Protein AF-A0A094IJI9-F1 (afdb_monomer)

Structure (mmCIF, N/CA/C/O backbone):
data_AF-A0A094IJI9-F1
#
_entry.id   AF-A0A094IJI9-F1
#
loop_
_atom_site.group_PDB
_atom_site.id
_atom_site.type_symbol
_atom_site.label_atom_id
_atom_site.label_alt_id
_atom_site.label_comp_id
_atom_site.label_asym_id
_atom_site.label_entity_id
_atom_site.label_seq_id
_atom_site.pdbx_PDB_ins_code
_atom_site.Cartn_x
_atom_site.Cartn_y
_atom_site.Cartn_z
_atom_site.occupancy
_atom_site.B_iso_or_equiv
_atom_site.auth_seq_id
_atom_site.auth_comp_id
_atom_site.auth_asym_id
_atom_site.auth_atom_id
_atom_site.pdbx_PDB_model_num
ATOM 1 N N . MET A 1 1 ? -40.100 -9.901 5.972 1.00 23.39 1 MET A N 1
ATOM 2 C CA . MET A 1 1 ? -40.515 -9.679 7.378 1.00 23.39 1 MET A CA 1
ATOM 3 C C . MET A 1 1 ? -39.394 -9.873 8.408 1.00 23.39 1 MET A C 1
ATOM 5 O O . MET A 1 1 ? -39.540 -9.355 9.504 1.00 23.39 1 MET A O 1
ATOM 9 N N . PHE A 1 2 ? -38.265 -10.526 8.100 1.00 24.50 2 PHE A N 1
ATOM 10 C CA . PHE A 1 2 ? -37.142 -10.672 9.043 1.00 24.50 2 PHE A CA 1
ATOM 11 C C . PHE A 1 2 ? -36.094 -9.551 8.895 1.00 24.50 2 PHE A C 1
ATOM 13 O O . PHE A 1 2 ? -35.064 -9.750 8.261 1.00 24.50 2 PHE A O 1
ATOM 20 N N . SER A 1 3 ? -36.364 -8.357 9.435 1.00 24.38 3 SER A N 1
ATOM 21 C CA . SER A 1 3 ? -35.426 -7.215 9.341 1.00 24.38 3 SER A CA 1
ATOM 22 C C . SER A 1 3 ? -35.464 -6.212 10.507 1.00 24.38 3 SER A C 1
ATOM 24 O O . SER A 1 3 ? -34.803 -5.182 10.436 1.00 24.38 3 SER A O 1
ATOM 26 N N . THR A 1 4 ? -36.232 -6.476 11.570 1.00 24.84 4 THR A N 1
ATOM 27 C CA . THR A 1 4 ? -36.532 -5.486 12.630 1.00 24.84 4 THR A CA 1
ATOM 28 C C . THR A 1 4 ? -36.113 -5.893 14.046 1.00 24.84 4 THR A C 1
ATOM 30 O O . THR A 1 4 ? -35.921 -5.016 14.886 1.00 24.84 4 THR A O 1
ATOM 33 N N . LEU A 1 5 ? -35.924 -7.188 14.334 1.00 25.25 5 LEU A N 1
ATOM 34 C CA . LEU A 1 5 ? -35.529 -7.653 15.674 1.00 25.25 5 LEU A CA 1
ATOM 35 C C . LEU A 1 5 ? -34.121 -7.198 16.124 1.00 25.25 5 LEU A C 1
ATOM 37 O O . LEU A 1 5 ? -34.010 -6.774 17.276 1.00 25.25 5 LEU A O 1
ATOM 41 N N . PRO A 1 6 ? -33.058 -7.231 15.286 1.00 28.03 6 PRO A N 1
ATOM 42 C CA . PRO A 1 6 ? -31.709 -6.861 15.733 1.00 28.03 6 PRO A CA 1
ATOM 43 C C . PRO A 1 6 ? -31.630 -5.417 16.241 1.00 28.03 6 PRO A C 1
ATOM 45 O O . PRO A 1 6 ? -31.013 -5.142 17.268 1.00 28.03 6 PRO A O 1
ATOM 48 N N . THR A 1 7 ? -32.317 -4.503 15.552 1.00 29.02 7 THR A N 1
ATOM 49 C CA . THR A 1 7 ? -32.351 -3.072 15.866 1.00 29.02 7 THR A CA 1
ATOM 50 C C . THR A 1 7 ? -32.986 -2.795 17.226 1.00 29.02 7 THR A C 1
ATOM 52 O O . THR A 1 7 ? -32.545 -1.896 17.936 1.00 29.02 7 THR A O 1
ATOM 55 N N . LEU A 1 8 ? -34.003 -3.573 17.618 1.00 26.41 8 LEU A N 1
ATOM 56 C CA . LEU A 1 8 ? -34.692 -3.382 18.894 1.00 26.41 8 LEU A CA 1
ATOM 57 C C . LEU A 1 8 ? -33.797 -3.772 20.080 1.00 26.41 8 LEU A C 1
ATOM 59 O O . LEU A 1 8 ? -33.698 -3.019 21.045 1.00 26.41 8 LEU A O 1
ATOM 63 N N . VAL A 1 9 ? -33.099 -4.909 19.984 1.00 29.95 9 VAL A N 1
ATOM 64 C CA . VAL A 1 9 ? -32.184 -5.387 21.036 1.00 29.95 9 VAL A CA 1
ATOM 65 C C . VAL A 1 9 ? -30.948 -4.491 21.142 1.00 29.95 9 VAL A C 1
ATOM 67 O O . VAL A 1 9 ? -30.549 -4.139 22.250 1.00 29.95 9 VAL A O 1
ATOM 70 N N . LEU A 1 10 ? -30.383 -4.057 20.007 1.00 29.80 10 LEU A N 1
ATOM 71 C CA . LEU A 1 10 ? -29.255 -3.123 19.997 1.00 29.80 10 LEU A CA 1
ATOM 72 C C . LEU A 1 10 ? -29.635 -1.779 20.637 1.00 29.80 10 LEU A C 1
ATOM 74 O O . LEU A 1 10 ? -28.884 -1.272 21.464 1.00 29.80 10 LEU A O 1
ATOM 78 N N . ASN A 1 11 ? -30.822 -1.243 20.330 1.00 31.09 11 ASN A N 1
ATOM 79 C CA . ASN A 1 11 ? -31.327 -0.029 20.973 1.00 31.09 11 ASN A CA 1
ATOM 80 C C . ASN A 1 11 ? -31.516 -0.214 22.486 1.00 31.09 11 ASN A C 1
ATOM 82 O O . ASN A 1 11 ? -31.118 0.664 23.242 1.00 31.09 11 ASN A O 1
ATOM 86 N N . VAL A 1 12 ? -32.074 -1.338 22.953 1.00 29.80 12 VAL A N 1
ATOM 87 C CA . VAL A 1 12 ? -32.249 -1.599 24.397 1.00 29.80 12 VAL A CA 1
ATOM 88 C C . VAL A 1 12 ? -30.903 -1.696 25.128 1.00 29.80 12 VAL A C 1
ATOM 90 O O . VAL A 1 12 ? -30.765 -1.125 26.207 1.00 29.80 12 VAL A O 1
ATOM 93 N N . LEU A 1 13 ? -29.897 -2.350 24.538 1.00 30.61 13 LEU A N 1
ATOM 94 C CA . LEU A 1 13 ? -28.543 -2.416 25.105 1.00 30.61 13 LEU A CA 1
ATOM 95 C C . LEU A 1 13 ? -27.843 -1.049 25.102 1.00 30.61 13 LEU A C 1
ATOM 97 O O . LEU A 1 13 ? -27.194 -0.696 26.086 1.00 30.61 13 LEU A O 1
ATOM 101 N N . LEU A 1 14 ? -28.017 -0.258 24.038 1.00 32.16 14 LEU A N 1
ATOM 102 C CA . LEU A 1 14 ? -27.548 1.127 23.995 1.00 32.16 14 LEU A CA 1
ATOM 103 C C . LEU A 1 14 ? -28.209 1.952 25.104 1.00 32.16 14 LEU A C 1
ATOM 105 O O . LEU A 1 14 ? -27.485 2.518 25.912 1.00 32.16 14 LEU A O 1
ATOM 109 N N . PHE A 1 15 ? -29.543 1.959 25.217 1.00 31.67 15 PHE A N 1
ATOM 110 C CA . PHE A 1 15 ? -30.274 2.691 26.263 1.00 31.67 15 PHE A CA 1
ATOM 111 C C . PHE A 1 15 ? -29.877 2.272 27.687 1.00 31.67 15 PHE A C 1
ATOM 113 O O . PHE A 1 15 ? -29.735 3.138 28.548 1.00 31.67 15 PHE A O 1
ATOM 120 N N . ALA A 1 16 ? -29.671 0.976 27.943 1.00 29.06 16 ALA A N 1
ATOM 121 C CA . ALA A 1 16 ? -29.231 0.491 29.250 1.00 29.06 16 ALA A CA 1
ATOM 122 C C . ALA A 1 16 ? -27.835 1.026 29.618 1.00 29.06 16 ALA A C 1
ATOM 124 O O . ALA A 1 16 ? -27.652 1.572 30.704 1.00 29.06 16 ALA A O 1
ATOM 125 N N . ASN A 1 17 ? -26.873 0.946 28.693 1.00 34.94 17 ASN A N 1
ATOM 126 C CA . ASN A 1 17 ? -25.521 1.465 28.909 1.00 34.94 17 ASN A CA 1
ATOM 127 C C . ASN A 1 17 ? -25.489 3.005 28.971 1.00 34.94 17 ASN A C 1
ATOM 129 O O . ASN A 1 17 ? -24.722 3.571 29.748 1.00 34.94 17 ASN A O 1
ATOM 133 N N . TRP A 1 18 ? -26.355 3.687 28.213 1.00 35.94 18 TRP A N 1
ATOM 134 C CA . TRP A 1 18 ? -26.515 5.146 28.246 1.00 35.94 18 TRP A CA 1
ATOM 135 C C . TRP A 1 18 ? -27.005 5.616 29.619 1.00 35.94 18 TRP A C 1
ATOM 137 O O . TRP A 1 18 ? -26.403 6.504 30.213 1.00 35.94 18 TRP A O 1
ATOM 147 N N . ALA A 1 19 ? -28.020 4.950 30.178 1.00 31.14 19 ALA A N 1
ATOM 148 C CA . ALA A 1 19 ? -28.534 5.252 31.512 1.00 31.14 19 ALA A CA 1
ATOM 149 C C . ALA A 1 19 ? -27.512 4.971 32.631 1.00 31.14 19 ALA A C 1
ATOM 151 O O . ALA A 1 19 ? -27.545 5.636 33.665 1.00 31.14 19 ALA A O 1
ATOM 152 N N . VAL A 1 20 ? -26.587 4.021 32.453 1.00 39.34 20 VAL A N 1
ATOM 153 C CA . VAL A 1 20 ? -25.462 3.831 33.388 1.00 39.34 20 VAL A CA 1
ATOM 154 C C . VAL A 1 20 ? -24.463 4.989 33.270 1.00 39.34 20 VAL A C 1
ATOM 156 O O . VAL A 1 20 ? -24.100 5.573 34.290 1.00 39.34 20 VAL A O 1
ATOM 159 N N . ALA A 1 21 ? -24.082 5.382 32.051 1.00 35.47 21 ALA A N 1
ATOM 160 C CA . ALA A 1 21 ? -23.164 6.500 31.818 1.00 35.47 21 ALA A CA 1
ATOM 161 C C . ALA A 1 21 ? -23.716 7.847 32.338 1.00 35.47 21 ALA A C 1
ATOM 163 O O . ALA A 1 21 ? -23.016 8.557 33.059 1.00 35.47 21 ALA A O 1
ATOM 164 N N . GLU A 1 22 ? -24.983 8.176 32.056 1.00 38.19 22 GLU A N 1
ATOM 165 C CA . GLU A 1 22 ? -25.628 9.409 32.543 1.00 38.19 22 GLU A CA 1
ATOM 166 C C . GLU A 1 22 ? -25.712 9.483 34.077 1.00 38.19 22 GLU A C 1
ATOM 168 O O . GLU A 1 22 ? -25.622 10.573 34.644 1.00 38.19 22 GLU A O 1
ATOM 173 N N . ASN A 1 23 ? -25.871 8.346 34.768 1.00 36.91 23 ASN A N 1
ATOM 174 C CA . ASN A 1 23 ? -25.878 8.327 36.233 1.00 36.91 23 ASN A CA 1
ATOM 175 C C . ASN A 1 23 ? -24.470 8.508 36.825 1.00 36.91 23 ASN A C 1
ATOM 177 O O . ASN A 1 23 ? -24.340 9.210 37.823 1.00 36.91 23 ASN A O 1
ATOM 181 N N . PHE A 1 24 ? -23.420 7.955 36.206 1.00 39.91 24 PHE A N 1
ATOM 182 C CA . PHE A 1 24 ? -22.039 8.147 36.677 1.00 39.91 24 PHE A CA 1
ATOM 183 C C . PHE A 1 24 ? -21.535 9.589 36.505 1.00 39.91 24 PHE A C 1
ATOM 185 O O . PHE A 1 24 ? -20.851 10.105 37.382 1.00 39.91 24 PHE A O 1
ATOM 192 N N . ILE A 1 25 ? -21.925 10.276 35.425 1.00 40.72 25 ILE A N 1
ATOM 193 C CA . ILE A 1 25 ? -21.521 11.672 35.154 1.00 40.72 25 ILE A CA 1
ATOM 194 C C . ILE A 1 25 ? -22.118 12.670 36.178 1.00 40.72 25 ILE A C 1
ATOM 196 O O . ILE A 1 25 ? -21.654 13.805 36.287 1.00 40.72 25 ILE A O 1
ATOM 200 N N . ARG A 1 26 ? -23.132 12.269 36.961 1.00 39.50 26 ARG A N 1
ATOM 201 C CA . ARG A 1 26 ? -23.784 13.133 37.963 1.00 39.50 26 ARG A CA 1
ATOM 202 C C . ARG A 1 26 ? -23.031 13.265 39.289 1.00 39.50 26 ARG A C 1
ATOM 204 O O . ARG A 1 26 ? -23.165 14.311 39.924 1.00 39.50 26 ARG A O 1
ATOM 211 N N . ASP A 1 27 ? -22.241 12.273 39.697 1.00 34.72 27 ASP A N 1
ATOM 212 C CA . ASP A 1 27 ? -21.424 12.356 40.916 1.00 34.72 27 ASP A CA 1
ATOM 213 C C . ASP A 1 27 ? -20.093 13.060 40.607 1.00 34.72 27 ASP A C 1
ATOM 215 O O . ASP A 1 27 ? -19.063 12.438 40.349 1.00 34.72 27 ASP A O 1
ATOM 219 N N . GLY A 1 28 ? -20.137 14.397 40.604 1.00 36.53 28 GLY A N 1
ATOM 220 C CA . GLY A 1 28 ? -19.056 15.284 40.156 1.00 36.53 28 GLY A CA 1
ATOM 221 C C . GLY A 1 28 ? -17.785 15.267 41.014 1.00 36.53 28 GLY A C 1
ATOM 222 O O . GLY A 1 28 ? -17.477 16.249 41.690 1.00 36.53 28 GLY A O 1
ATOM 223 N N . SER A 1 29 ? -17.017 14.178 40.962 1.00 34.69 29 SER A N 1
ATOM 224 C CA . SER A 1 29 ? -15.699 14.059 41.588 1.00 34.69 29 SER A CA 1
ATOM 225 C C . SER A 1 29 ? -14.728 13.225 40.741 1.00 34.69 29 SER A C 1
ATOM 227 O O . SER A 1 29 ? -15.072 12.152 40.257 1.00 34.69 29 SER A O 1
ATOM 229 N N . SER A 1 30 ? -13.491 13.723 40.613 1.00 37.00 30 SER A N 1
ATOM 230 C CA . SER A 1 30 ? -12.420 13.253 39.711 1.00 37.00 30 SER A CA 1
ATOM 231 C C . SER A 1 30 ? -12.667 13.453 38.203 1.00 37.00 30 SER A C 1
ATOM 233 O O . SER A 1 30 ? -13.798 13.506 37.729 1.00 37.00 30 SER A O 1
ATOM 235 N N . PHE A 1 31 ? -11.575 13.629 37.450 1.00 42.44 31 PHE A N 1
ATOM 236 C CA . PHE A 1 31 ? -11.597 13.687 35.987 1.00 42.44 31 PHE A CA 1
ATOM 237 C C . PHE A 1 31 ? -11.666 12.253 35.446 1.00 42.44 31 PHE A C 1
ATOM 239 O O . PHE A 1 31 ? -10.702 11.501 35.590 1.00 42.44 31 PHE A O 1
ATOM 246 N N . PHE A 1 32 ? -12.783 11.876 34.824 1.00 53.44 32 PHE A N 1
ATOM 247 C CA . PHE A 1 32 ? -12.912 10.591 34.137 1.00 53.44 32 PHE A CA 1
ATOM 248 C C . PHE A 1 32 ? -12.138 10.616 32.816 1.00 53.44 32 PHE A C 1
ATOM 250 O O . PHE A 1 32 ? -12.637 11.119 31.811 1.00 53.44 32 PHE A O 1
ATOM 257 N N . ASN A 1 33 ? -10.924 10.063 32.818 1.00 77.44 33 ASN A N 1
ATOM 258 C CA . ASN A 1 33 ? -10.178 9.806 31.586 1.00 77.44 33 ASN A CA 1
ATOM 259 C C . ASN A 1 33 ? -10.889 8.755 30.707 1.00 77.44 33 ASN A C 1
ATOM 261 O O . ASN A 1 33 ? -11.706 7.944 31.170 1.00 77.44 33 ASN A O 1
ATOM 265 N N . GLY A 1 34 ? -10.564 8.743 29.417 1.00 85.44 34 GLY A N 1
ATOM 266 C CA . GLY A 1 34 ? -11.180 7.853 28.429 1.00 85.44 34 GLY A CA 1
ATOM 267 C C . GLY A 1 34 ? -10.956 6.383 28.766 1.00 85.44 34 GLY A C 1
ATOM 268 O O . GLY A 1 34 ? -11.854 5.556 28.604 1.00 85.44 34 GLY A O 1
ATOM 269 N N . CYS A 1 35 ? -9.790 6.066 29.331 1.00 92.25 35 CYS A N 1
ATOM 270 C CA . CYS A 1 35 ? -9.448 4.726 29.783 1.00 92.25 35 CYS A CA 1
ATOM 271 C C . CYS A 1 35 ? -10.359 4.217 30.909 1.00 92.25 35 CYS A C 1
ATOM 273 O O . CYS A 1 35 ? -10.857 3.098 30.805 1.00 92.25 35 CYS A O 1
ATOM 275 N N . SER A 1 36 ? -10.635 5.013 31.952 1.00 91.25 36 SER A N 1
ATOM 276 C CA . SER A 1 36 ? -11.559 4.609 33.029 1.00 91.25 36 SER A CA 1
ATOM 277 C C . SER A 1 36 ? -13.003 4.495 32.534 1.00 91.25 36 SER A C 1
ATOM 279 O O . SER A 1 36 ? -13.677 3.509 32.832 1.00 91.25 36 SER A O 1
ATOM 281 N N . THR A 1 37 ? -13.446 5.439 31.698 1.00 89.00 37 THR A N 1
ATOM 282 C CA . THR A 1 37 ? -14.781 5.429 31.077 1.00 89.00 37 THR A CA 1
ATOM 283 C C . THR A 1 37 ? -15.009 4.153 30.259 1.00 89.00 37 THR A C 1
ATOM 285 O O . THR A 1 37 ? -16.044 3.496 30.393 1.00 89.00 37 THR A O 1
ATOM 288 N N . LEU A 1 38 ? -14.024 3.750 29.449 1.00 93.06 38 LEU A N 1
ATOM 289 C CA . LEU A 1 38 ? -14.071 2.486 28.716 1.00 93.06 38 LEU A CA 1
ATOM 290 C C . LEU A 1 38 ? -13.938 1.269 29.641 1.00 93.06 38 LEU A C 1
ATOM 292 O O . LEU A 1 38 ? -14.622 0.276 29.410 1.00 93.06 38 LEU A O 1
ATOM 296 N N . ALA A 1 39 ? -13.104 1.319 30.684 1.00 93.62 39 ALA A N 1
ATOM 297 C CA . ALA A 1 39 ? -12.896 0.199 31.604 1.00 93.62 39 ALA A CA 1
ATOM 298 C C . ALA A 1 39 ? -14.148 -0.145 32.431 1.00 93.62 39 ALA A C 1
ATOM 300 O O . ALA A 1 39 ? -14.346 -1.315 32.752 1.00 93.62 39 ALA A O 1
ATOM 301 N N . THR A 1 40 ? -15.031 0.819 32.714 1.00 90.25 40 THR A N 1
ATOM 302 C CA . THR A 1 40 ? -16.327 0.560 33.372 1.00 90.25 40 THR A CA 1
ATOM 303 C C . THR A 1 40 ? -17.266 -0.301 32.513 1.00 90.25 40 THR A C 1
ATOM 305 O O . THR A 1 40 ? -18.037 -1.089 33.058 1.00 90.25 40 THR A O 1
ATOM 308 N N . ILE A 1 41 ? -17.195 -0.198 31.179 1.00 91.12 41 ILE A N 1
ATOM 309 C CA . ILE A 1 41 ? -18.054 -0.954 30.242 1.00 91.12 41 ILE A CA 1
ATOM 310 C C . ILE A 1 41 ? -17.336 -2.186 29.662 1.00 91.12 41 ILE A C 1
ATOM 312 O O . ILE A 1 41 ? -17.956 -3.216 29.399 1.00 91.12 41 ILE A O 1
ATOM 316 N N . PHE A 1 42 ? -16.016 -2.108 29.493 1.00 94.12 42 PHE A N 1
ATOM 317 C CA . PHE A 1 42 ? -15.175 -3.119 28.854 1.00 94.12 42 PHE A CA 1
ATOM 318 C C . PHE A 1 42 ? -13.914 -3.462 29.679 1.00 94.12 42 PHE A C 1
ATOM 320 O O . PHE A 1 42 ? -12.804 -3.413 29.140 1.00 94.12 42 PHE A O 1
ATOM 327 N N . PRO A 1 43 ? -14.034 -3.878 30.957 1.00 90.38 43 PRO A N 1
ATOM 328 C CA . PRO A 1 43 ? -12.876 -4.102 31.834 1.00 90.38 43 PRO A CA 1
ATOM 329 C C . PRO A 1 43 ? -11.894 -5.152 31.289 1.00 90.38 43 PRO A C 1
ATOM 331 O O . PRO A 1 43 ? -10.692 -5.051 31.498 1.00 90.38 43 PRO A O 1
ATOM 334 N N . ASN A 1 44 ? -12.391 -6.127 30.519 1.00 95.50 44 ASN A N 1
ATOM 335 C CA . ASN A 1 44 ? -11.587 -7.186 29.897 1.00 95.50 44 ASN A CA 1
ATOM 336 C C . ASN A 1 44 ? -11.051 -6.829 28.491 1.00 95.50 44 ASN A C 1
ATOM 338 O O . ASN A 1 44 ? -10.482 -7.693 27.823 1.00 95.50 44 ASN A O 1
ATOM 342 N N . LYS A 1 45 ? -11.267 -5.595 28.006 1.00 96.88 45 LYS A N 1
ATOM 343 C CA . LYS A 1 45 ? -10.797 -5.110 26.688 1.00 96.88 45 LYS A CA 1
ATOM 344 C C . LYS A 1 45 ? -9.926 -3.848 26.787 1.00 96.88 45 LYS A C 1
ATOM 346 O O . LYS A 1 45 ? -9.528 -3.323 25.749 1.00 96.88 45 LYS A O 1
ATOM 351 N N . ILE A 1 46 ? -9.638 -3.379 28.004 1.00 97.62 46 ILE A N 1
ATOM 352 C CA . ILE A 1 46 ? -8.759 -2.241 28.298 1.00 97.62 46 ILE A CA 1
ATOM 353 C C . ILE A 1 46 ? -7.481 -2.749 28.963 1.00 97.62 46 ILE A C 1
ATOM 355 O O . ILE A 1 46 ? -7.527 -3.528 29.914 1.00 97.62 46 ILE A O 1
ATOM 359 N N . PHE A 1 47 ? -6.335 -2.310 28.449 1.00 97.94 47 PHE A N 1
ATOM 360 C CA . PHE A 1 47 ? -5.018 -2.783 28.860 1.00 97.94 47 PHE A CA 1
ATOM 361 C C . PHE A 1 47 ? -4.102 -1.596 29.147 1.00 97.94 47 PHE A C 1
ATOM 363 O O . PHE A 1 47 ? -3.894 -0.748 28.285 1.00 97.94 47 PHE A O 1
ATOM 370 N N . TYR A 1 48 ? -3.553 -1.545 30.358 1.00 97.31 48 TYR A N 1
ATOM 371 C CA . TYR A 1 48 ? -2.693 -0.460 30.838 1.00 97.31 48 TYR A CA 1
ATOM 372 C C . TYR A 1 48 ? -1.197 -0.824 30.747 1.00 97.31 48 TYR A C 1
ATOM 374 O O . TYR A 1 48 ? -0.866 -2.020 30.662 1.00 97.31 48 TYR A O 1
ATOM 382 N N . PRO A 1 49 ? -0.286 0.170 30.813 1.00 96.88 49 PRO A N 1
ATOM 383 C CA . PRO A 1 49 ? 1.153 -0.038 30.948 1.00 96.88 49 PRO A CA 1
ATOM 384 C C . PRO A 1 49 ? 1.526 -1.114 31.978 1.00 96.88 49 PRO A C 1
ATOM 386 O O . PRO A 1 49 ? 0.948 -1.205 33.059 1.00 96.88 49 PRO A O 1
ATOM 389 N N . GLY A 1 50 ? 2.494 -1.962 31.623 1.00 94.38 50 GLY A N 1
ATOM 390 C CA . GLY A 1 50 ? 2.912 -3.117 32.429 1.00 94.38 50 GLY A CA 1
ATOM 391 C C . GLY A 1 50 ? 2.108 -4.403 32.187 1.00 94.38 50 GLY A C 1
ATOM 392 O O . GLY A 1 50 ? 2.561 -5.475 32.588 1.00 94.38 50 GLY A O 1
ATOM 393 N N . SER A 1 51 ? 0.967 -4.347 31.489 1.00 97.12 51 SER A N 1
ATOM 394 C CA . SER A 1 51 ? 0.295 -5.555 30.991 1.00 97.12 51 SER A CA 1
ATOM 395 C C . SER A 1 51 ? 0.933 -6.059 29.688 1.00 97.12 51 SER A C 1
ATOM 397 O O . SER A 1 51 ? 1.341 -5.277 28.831 1.00 97.12 51 SER A O 1
ATOM 399 N N . THR A 1 52 ? 0.993 -7.381 29.502 1.00 96.69 52 THR A N 1
ATOM 400 C CA . THR A 1 52 ? 1.612 -7.994 28.309 1.00 96.69 52 THR A CA 1
ATOM 401 C C . THR A 1 52 ? 0.888 -7.644 27.011 1.00 96.69 52 THR A C 1
ATOM 403 O O . THR A 1 52 ? 1.535 -7.511 25.975 1.00 96.69 52 THR A O 1
ATOM 406 N N . VAL A 1 53 ? -0.437 -7.464 27.063 1.00 96.38 53 VAL A N 1
ATOM 407 C CA . VAL A 1 53 ? -1.239 -7.032 25.910 1.00 96.38 53 VAL A CA 1
ATOM 408 C C . VAL A 1 53 ? -0.931 -5.581 25.553 1.00 96.38 53 VAL A C 1
ATOM 410 O O . VAL A 1 53 ? -0.743 -5.308 24.376 1.00 96.38 53 VAL A O 1
ATOM 413 N N . TYR A 1 54 ? -0.796 -4.676 26.532 1.00 97.56 54 TYR A N 1
ATOM 414 C CA . TYR A 1 54 ? -0.358 -3.302 26.265 1.00 97.56 54 TYR A CA 1
ATOM 415 C C . TYR A 1 54 ? 1.032 -3.277 25.620 1.00 97.56 54 TYR A C 1
ATOM 417 O O . TYR A 1 54 ? 1.209 -2.622 24.602 1.00 97.56 54 TYR A O 1
ATOM 425 N N . THR A 1 55 ? 2.012 -4.008 26.169 1.00 96.19 55 THR A N 1
ATOM 426 C CA . THR A 1 55 ? 3.377 -4.024 25.611 1.00 96.19 55 THR A CA 1
ATOM 427 C C . THR A 1 55 ? 3.403 -4.565 24.185 1.00 96.19 55 THR A C 1
ATOM 429 O O . THR A 1 55 ? 4.034 -3.955 23.332 1.00 96.19 55 THR A O 1
ATOM 432 N N . TYR A 1 56 ? 2.695 -5.665 23.912 1.00 95.75 56 TYR A N 1
ATOM 433 C CA . TYR A 1 56 ? 2.589 -6.216 22.562 1.00 95.75 56 TYR A CA 1
ATOM 434 C C . TYR A 1 56 ? 1.894 -5.240 21.603 1.00 95.75 56 TYR A C 1
ATOM 436 O O . TYR A 1 56 ? 2.446 -4.867 20.572 1.00 95.75 56 TYR A O 1
ATOM 444 N N . GLU A 1 57 ? 0.696 -4.777 21.960 1.00 96.06 57 GLU A N 1
ATOM 445 C CA . GLU A 1 57 ? -0.082 -3.900 21.092 1.00 96.06 57 GLU A CA 1
ATOM 446 C C . GLU A 1 57 ? 0.619 -2.556 20.872 1.00 96.06 57 GLU A C 1
ATOM 448 O O . GLU A 1 57 ? 0.585 -2.065 19.756 1.00 96.06 57 GLU A O 1
ATOM 453 N N . ASN A 1 58 ? 1.331 -1.989 21.846 1.00 94.38 58 ASN A N 1
ATOM 454 C CA . ASN A 1 58 ? 2.070 -0.736 21.658 1.00 94.38 58 ASN A CA 1
ATOM 455 C C . ASN A 1 58 ? 3.451 -0.906 20.973 1.00 94.38 58 ASN A C 1
ATOM 457 O O . ASN A 1 58 ? 4.195 0.063 20.854 1.00 94.38 58 ASN A O 1
ATOM 461 N N . GLN A 1 59 ? 3.810 -2.115 20.522 1.00 91.81 59 GLN A N 1
ATOM 462 C CA . GLN A 1 59 ? 5.058 -2.391 19.784 1.00 91.81 59 GLN A CA 1
ATOM 463 C C . GLN A 1 59 ? 4.830 -3.064 18.417 1.00 91.81 59 GLN A C 1
ATOM 465 O O . GLN A 1 59 ? 5.756 -3.177 17.624 1.00 91.81 59 GLN A O 1
ATOM 470 N N . GLU A 1 60 ? 3.599 -3.467 18.096 1.00 91.31 60 GLU A N 1
ATOM 471 C CA . GLU A 1 60 ? 3.218 -4.082 16.815 1.00 91.31 60 GLU A CA 1
ATOM 472 C C . GLU A 1 60 ? 3.023 -3.024 15.693 1.00 91.31 60 GLU A C 1
ATOM 474 O O . GLU A 1 60 ? 1.929 -2.849 15.148 1.00 91.31 60 GLU A O 1
ATOM 479 N N . PHE A 1 61 ? 4.086 -2.282 15.378 1.00 91.75 61 PHE A N 1
ATOM 480 C CA . PHE A 1 61 ? 4.159 -1.284 14.297 1.00 91.75 61 PHE A CA 1
ATOM 481 C C . PHE A 1 61 ? 5.251 -1.654 13.276 1.00 91.75 61 PHE A C 1
ATOM 483 O O . PHE A 1 61 ? 6.035 -2.572 13.515 1.00 91.75 61 PHE A O 1
ATOM 490 N N . TRP A 1 62 ? 5.279 -0.966 12.134 1.00 91.12 62 TRP A N 1
ATOM 491 C CA . TRP A 1 62 ? 6.283 -1.141 11.082 1.00 91.12 62 TRP A CA 1
ATOM 492 C C . TRP A 1 62 ? 7.599 -0.466 11.470 1.00 91.12 62 TRP A C 1
ATOM 494 O O . TRP A 1 62 ? 8.639 -1.118 11.528 1.00 91.12 62 TRP A O 1
ATOM 504 N N . SER A 1 63 ? 7.519 0.816 11.823 1.00 92.31 63 SER A N 1
ATOM 505 C CA . SER A 1 63 ? 8.644 1.643 12.239 1.00 92.31 63 SER A CA 1
ATOM 506 C C . SER A 1 63 ? 8.677 1.819 13.754 1.00 92.31 63 SER A C 1
ATOM 508 O O . SER A 1 63 ? 7.659 2.142 14.374 1.00 92.31 63 SER A O 1
ATOM 510 N N . GLN A 1 64 ? 9.858 1.749 14.372 1.00 92.56 64 GLN A N 1
ATOM 511 C CA . GLN A 1 64 ? 10.007 2.161 15.774 1.00 92.56 64 GLN A CA 1
ATOM 512 C C . GLN A 1 64 ? 9.770 3.674 15.979 1.00 92.56 64 GLN A C 1
ATOM 514 O O . GLN A 1 64 ? 9.491 4.099 17.104 1.00 92.56 64 GLN A O 1
ATOM 519 N N . THR A 1 65 ? 9.769 4.493 14.915 1.00 89.62 65 THR A N 1
ATOM 520 C CA . THR A 1 65 ? 9.380 5.916 14.994 1.00 89.62 65 THR A CA 1
ATOM 521 C C . THR A 1 65 ? 7.907 6.099 15.405 1.00 89.62 65 THR A C 1
ATOM 523 O O . THR A 1 65 ? 7.581 7.086 16.078 1.00 89.62 65 THR A O 1
ATOM 526 N N . GLU A 1 66 ? 7.036 5.121 15.102 1.00 89.62 66 GLU A N 1
ATOM 527 C CA . GLU A 1 66 ? 5.608 5.069 15.475 1.00 89.62 66 GLU A CA 1
ATOM 528 C C . GLU A 1 66 ? 5.376 4.767 16.974 1.00 89.62 66 GLU A C 1
ATOM 530 O O . GLU A 1 66 ? 4.247 4.878 17.463 1.00 89.62 66 GLU A O 1
ATOM 535 N N . TYR A 1 67 ? 6.413 4.405 17.741 1.00 91.69 67 TYR A N 1
ATOM 536 C CA . TYR A 1 67 ? 6.272 4.110 19.171 1.00 91.69 67 TYR A CA 1
ATOM 537 C C . TYR A 1 67 ? 5.969 5.384 19.987 1.00 91.69 67 TYR A C 1
ATOM 539 O O . TYR A 1 67 ? 6.691 6.390 19.929 1.00 91.69 67 TYR A O 1
ATOM 547 N N . MET A 1 68 ? 4.879 5.327 20.759 1.00 92.75 68 MET A N 1
ATOM 548 C CA . MET A 1 68 ? 4.326 6.395 21.609 1.00 92.75 68 MET A CA 1
ATOM 549 C C . MET A 1 68 ? 3.854 5.801 22.951 1.00 92.75 68 MET A C 1
ATOM 551 O O . MET A 1 68 ? 4.046 4.609 23.200 1.00 92.75 68 MET A O 1
ATOM 555 N N . SER A 1 69 ? 3.281 6.613 23.837 1.00 95.38 69 SER A N 1
ATOM 556 C CA . SER A 1 69 ? 2.890 6.242 25.205 1.00 95.38 69 SER A CA 1
ATOM 557 C C . SER A 1 69 ? 1.389 6.466 25.462 1.00 95.38 69 SER A C 1
ATOM 559 O O . SER A 1 69 ? 1.030 7.391 26.196 1.00 95.38 69 SER A O 1
ATOM 561 N N . PRO A 1 70 ? 0.490 5.652 24.878 1.00 95.56 70 PRO A N 1
ATOM 562 C CA . PRO A 1 70 ? -0.940 5.754 25.154 1.00 95.56 70 PRO A CA 1
ATOM 563 C C . PRO A 1 70 ? -1.237 5.432 26.626 1.00 95.56 70 PRO A C 1
ATOM 565 O O . PRO A 1 70 ? -0.612 4.555 27.218 1.00 95.56 70 PRO A O 1
ATOM 568 N N . GLU A 1 71 ? -2.226 6.091 27.232 1.00 96.00 71 GLU A N 1
ATOM 569 C CA . GLU A 1 71 ? -2.609 5.817 28.627 1.00 96.00 71 GLU A CA 1
ATOM 570 C C . GLU A 1 71 ? -3.148 4.381 28.777 1.00 96.00 71 GLU A C 1
ATOM 572 O O . GLU A 1 71 ? -2.874 3.688 29.762 1.00 96.00 71 GLU A O 1
ATOM 577 N N . CYS A 1 72 ? -3.869 3.899 27.762 1.00 97.19 72 CYS A N 1
ATOM 578 C CA . CYS A 1 72 ? -4.285 2.509 27.646 1.00 97.19 72 CYS A CA 1
ATOM 579 C C . CYS A 1 72 ? -4.515 2.090 26.189 1.00 97.19 72 CYS A C 1
ATOM 581 O O . CYS A 1 72 ? -4.765 2.899 25.293 1.00 97.19 72 CYS A O 1
ATOM 583 N N . VAL A 1 73 ? -4.501 0.776 25.977 1.00 98.38 73 VAL A N 1
ATOM 584 C CA . VAL A 1 73 ? -4.938 0.122 24.745 1.00 98.38 73 VAL A CA 1
ATOM 585 C C . VAL A 1 73 ? -6.373 -0.373 24.918 1.00 98.38 73 VAL A C 1
ATOM 587 O O . VAL A 1 73 ? -6.649 -1.168 25.818 1.00 98.38 73 VAL A O 1
ATOM 590 N N . PHE A 1 74 ? -7.273 0.038 24.023 1.00 98.31 74 PHE A N 1
ATOM 591 C CA . PHE A 1 74 ? -8.608 -0.542 23.869 1.00 98.31 74 PHE A CA 1
ATOM 592 C C . PHE A 1 74 ? -8.602 -1.536 22.706 1.00 98.31 74 PHE A C 1
ATOM 594 O O . PHE A 1 74 ? -8.307 -1.169 21.571 1.00 98.31 74 PHE A O 1
ATOM 601 N N . ARG A 1 75 ? -8.942 -2.799 22.981 1.00 97.81 75 ARG A N 1
ATOM 602 C CA . ARG A 1 75 ? -8.923 -3.906 22.011 1.00 97.81 75 ARG A CA 1
ATOM 603 C C . ARG A 1 75 ? -10.342 -4.463 21.781 1.00 97.81 75 ARG A C 1
ATOM 605 O O . ARG A 1 75 ? -10.670 -5.538 22.298 1.00 97.81 75 ARG A O 1
ATOM 612 N N . PRO A 1 76 ? -11.215 -3.736 21.051 1.00 97.25 76 PRO A N 1
ATOM 613 C CA . PRO A 1 76 ? -12.566 -4.188 20.708 1.00 97.25 76 PRO A CA 1
ATOM 614 C C . PRO A 1 76 ? -12.553 -5.537 19.974 1.00 97.25 76 PRO A C 1
ATOM 616 O O . PRO A 1 76 ? -11.595 -5.876 19.288 1.00 97.25 76 PRO A O 1
ATOM 619 N N . THR A 1 77 ? -13.632 -6.311 20.104 1.00 96.25 77 THR A N 1
ATOM 620 C CA . THR A 1 77 ? -13.789 -7.651 19.500 1.00 96.25 77 THR A CA 1
ATOM 621 C C . THR A 1 77 ? -14.805 -7.698 18.356 1.00 96.25 77 THR A C 1
ATOM 623 O O . THR A 1 77 ? -14.776 -8.625 17.552 1.00 96.25 77 THR A O 1
ATOM 626 N N . CYS A 1 78 ? -15.692 -6.708 18.251 1.00 95.81 78 CYS A N 1
ATOM 627 C CA . CYS A 1 78 ? -16.667 -6.577 17.168 1.00 95.81 78 CYS A CA 1
ATOM 628 C C . CYS A 1 78 ? -16.999 -5.101 16.888 1.00 95.81 78 CYS A C 1
ATOM 630 O O . CYS A 1 78 ? -16.627 -4.209 17.652 1.00 95.81 78 CYS A O 1
ATOM 632 N N . SER A 1 79 ? -17.746 -4.826 15.816 1.00 94.81 79 SER A N 1
ATOM 633 C CA . SER A 1 79 ? -18.171 -3.465 15.462 1.00 94.81 79 SER A CA 1
ATOM 634 C C . SER A 1 79 ? -19.093 -2.803 16.491 1.00 94.81 79 SER A C 1
ATOM 636 O O . SER A 1 79 ? -19.088 -1.579 16.590 1.00 94.81 79 SER A O 1
ATOM 638 N N . ALA A 1 80 ? -19.809 -3.572 17.320 1.00 96.50 80 ALA A N 1
ATOM 639 C CA . ALA A 1 80 ? -20.570 -3.025 18.446 1.00 96.50 80 ALA A CA 1
ATOM 640 C C . ALA A 1 80 ? -19.664 -2.501 19.579 1.00 96.50 80 ALA A C 1
ATOM 642 O O . ALA A 1 80 ? -19.971 -1.464 20.164 1.00 96.50 80 ALA A O 1
ATOM 643 N N . ASP A 1 81 ? -18.519 -3.146 19.844 1.00 97.19 81 ASP A N 1
ATOM 644 C CA . ASP A 1 81 ? -17.528 -2.619 20.795 1.00 97.19 81 ASP A CA 1
ATOM 645 C C . ASP A 1 81 ? -16.910 -1.314 20.279 1.00 97.19 81 ASP A C 1
ATOM 647 O O . ASP A 1 81 ? -16.758 -0.359 21.035 1.00 97.19 81 ASP A O 1
ATOM 651 N N . VAL A 1 82 ? -16.582 -1.260 18.981 1.00 95.62 82 VAL A N 1
ATOM 652 C CA . VAL A 1 82 ? -16.050 -0.054 18.322 1.00 95.62 82 VAL A CA 1
ATOM 653 C C . VAL A 1 82 ? -17.083 1.081 18.372 1.00 95.62 82 VAL A C 1
ATOM 655 O O . VAL A 1 82 ? -16.740 2.202 18.733 1.00 95.62 82 VAL A O 1
ATOM 658 N N . ALA A 1 83 ? -18.355 0.790 18.082 1.00 90.31 83 ALA A N 1
ATOM 659 C CA . ALA A 1 83 ? -19.468 1.739 18.156 1.00 90.31 83 ALA A CA 1
ATOM 660 C C . ALA A 1 83 ? -19.645 2.359 19.549 1.00 90.31 83 ALA A C 1
ATOM 662 O O . ALA A 1 83 ? -19.689 3.583 19.681 1.00 90.31 83 ALA A O 1
ATOM 663 N N . VAL A 1 84 ? -19.709 1.522 20.588 1.00 90.81 84 VAL A N 1
ATOM 664 C CA . VAL A 1 84 ? -19.831 1.983 21.978 1.00 90.81 84 VAL A CA 1
ATOM 665 C C . VAL A 1 84 ? -18.554 2.698 22.427 1.00 90.81 84 VAL A C 1
ATOM 667 O O . VAL A 1 84 ? -18.645 3.743 23.060 1.00 90.81 84 VAL A O 1
ATOM 670 N N . GLY A 1 85 ? -17.371 2.208 22.046 1.00 89.75 85 GLY A N 1
ATOM 671 C CA . GLY A 1 85 ? -16.095 2.847 22.370 1.00 89.75 85 GLY A CA 1
ATOM 672 C C . GLY A 1 85 ? -15.958 4.253 21.779 1.00 89.75 85 GLY A C 1
ATOM 673 O O . GLY A 1 85 ? -15.632 5.187 22.506 1.00 89.75 85 GLY A O 1
ATOM 674 N N . VAL A 1 86 ? -16.290 4.435 20.495 1.00 86.94 86 VAL A N 1
ATOM 675 C CA . VAL A 1 86 ? -16.332 5.757 19.839 1.00 86.94 86 VAL A CA 1
ATOM 676 C C . VAL A 1 86 ? -17.355 6.678 20.508 1.00 86.94 86 VAL A C 1
ATOM 678 O O . VAL A 1 86 ? -17.076 7.861 20.690 1.00 86.94 86 VAL A O 1
ATOM 681 N N . ALA A 1 87 ? -18.523 6.160 20.904 1.00 83.31 87 ALA A N 1
ATOM 682 C CA . ALA A 1 87 ? -19.534 6.952 21.603 1.00 83.31 87 ALA A CA 1
ATOM 683 C C . ALA A 1 87 ? -19.070 7.398 23.003 1.00 83.31 87 ALA A C 1
ATOM 685 O O . ALA A 1 87 ? -19.261 8.560 23.354 1.00 83.31 87 ALA A O 1
ATOM 686 N N . LEU A 1 88 ? -18.432 6.513 23.775 1.00 84.31 88 LEU A N 1
ATOM 687 C CA . LEU A 1 88 ? -17.905 6.814 25.110 1.00 84.31 88 LEU A CA 1
ATOM 688 C C . LEU A 1 88 ? -16.748 7.817 25.053 1.00 84.31 88 LEU A C 1
ATOM 690 O O . LEU A 1 88 ? -16.823 8.846 25.715 1.00 84.31 88 LEU A O 1
ATOM 694 N N . LEU A 1 89 ? -15.742 7.578 24.203 1.00 85.25 89 LEU A N 1
ATOM 695 C CA . LEU A 1 89 ? -14.602 8.488 24.013 1.00 85.25 89 LEU A CA 1
ATOM 696 C C . LEU A 1 89 ? -15.055 9.885 23.575 1.00 85.25 89 LEU A C 1
ATOM 698 O O . LEU A 1 89 ? -14.553 10.893 24.062 1.00 85.25 89 LEU A O 1
ATOM 702 N N . ARG A 1 90 ? -16.065 9.957 22.702 1.00 80.25 90 ARG A N 1
ATOM 703 C CA . ARG A 1 90 ? -16.691 11.220 22.306 1.00 80.25 90 ARG A CA 1
ATOM 704 C C . ARG A 1 90 ? -17.407 11.920 23.470 1.00 80.25 90 ARG A C 1
ATOM 706 O O . ARG A 1 90 ? -17.400 13.146 23.506 1.00 80.25 90 ARG A O 1
ATOM 713 N N . LEU A 1 91 ? -18.059 11.179 24.369 1.00 77.25 91 LEU A N 1
ATOM 714 C CA . LEU A 1 91 ? -18.776 11.740 25.524 1.00 77.25 91 LEU A CA 1
ATOM 715 C C . LEU A 1 91 ? -17.828 12.230 26.628 1.00 77.25 91 LEU A C 1
ATOM 717 O O . LEU A 1 91 ? -18.168 13.192 27.308 1.00 77.25 91 LEU A O 1
ATOM 721 N N . SER A 1 92 ? -16.650 11.620 26.775 1.00 77.00 92 SER A N 1
ATOM 722 C CA . SER A 1 92 ? -15.584 12.091 27.672 1.00 77.00 92 SER A CA 1
ATOM 723 C C . SER A 1 92 ? -14.663 13.152 27.041 1.00 77.00 92 SER A C 1
ATOM 725 O O . SER A 1 92 ? -13.707 13.570 27.679 1.00 77.00 92 SER A O 1
ATOM 727 N N . GLU A 1 93 ? -14.941 13.595 25.805 1.00 80.00 93 GLU A N 1
ATOM 728 C CA . GLU A 1 93 ? -14.116 14.532 25.012 1.00 80.00 93 GLU A CA 1
ATOM 729 C C . GLU A 1 93 ? -12.673 14.047 24.743 1.00 80.00 93 GLU A C 1
ATOM 731 O O . GLU A 1 93 ? -11.751 14.842 24.552 1.00 80.00 93 GLU A O 1
ATOM 736 N N . GLU A 1 94 ? -12.474 12.729 24.706 1.00 81.38 94 GLU A N 1
ATOM 737 C CA . GLU A 1 94 ? -11.158 12.101 24.806 1.00 81.38 94 GLU A CA 1
ATOM 738 C C . GLU A 1 94 ? -10.469 11.810 23.479 1.00 81.38 94 GLU A C 1
ATOM 740 O O . GLU A 1 94 ? -11.092 11.445 22.474 1.00 81.38 94 GLU A O 1
ATOM 745 N N . LYS A 1 95 ? -9.137 11.926 23.496 1.00 82.62 95 LYS A N 1
ATOM 746 C CA . LYS A 1 95 ? -8.314 11.636 22.322 1.00 82.62 95 LYS A CA 1
ATOM 747 C C . LYS A 1 95 ? -8.079 10.138 22.169 1.00 82.62 95 LYS A C 1
ATOM 749 O O . LYS A 1 95 ? -7.767 9.427 23.124 1.00 82.62 95 LYS A O 1
ATOM 754 N N . PHE A 1 96 ? -8.123 9.678 20.923 1.00 88.44 96 PHE A N 1
ATOM 755 C CA . PHE A 1 96 ? -7.741 8.319 20.575 1.00 88.44 96 PHE A CA 1
ATOM 756 C C . PHE A 1 96 ? -7.069 8.244 19.204 1.00 88.44 96 PHE A C 1
ATOM 758 O O . PHE A 1 96 ? -7.354 9.042 18.311 1.00 88.44 96 PHE A O 1
ATOM 765 N N . ALA A 1 97 ? -6.200 7.249 19.041 1.00 88.69 97 ALA A N 1
ATOM 766 C CA . ALA A 1 97 ? -5.713 6.789 17.744 1.00 88.69 97 ALA A CA 1
ATOM 767 C C . ALA A 1 97 ? -6.348 5.435 17.401 1.00 88.69 97 ALA A C 1
ATOM 769 O O . ALA A 1 97 ? -6.830 4.722 18.284 1.00 88.69 97 ALA A O 1
ATOM 770 N N . VAL A 1 98 ? -6.356 5.069 16.118 1.00 92.12 98 VAL A N 1
ATOM 771 C CA . VAL A 1 98 ? -6.936 3.806 15.638 1.00 92.12 98 VAL A CA 1
ATOM 772 C C . VAL A 1 98 ? -5.909 3.055 14.804 1.00 92.12 98 VAL A C 1
ATOM 774 O O . VAL A 1 98 ? -5.407 3.593 13.817 1.00 92.12 98 VAL A O 1
ATOM 777 N N . ARG A 1 99 ? -5.650 1.788 15.144 1.00 94.25 99 ARG A N 1
ATOM 778 C CA . ARG A 1 99 ? -4.716 0.938 14.400 1.00 94.25 99 ARG A CA 1
ATOM 779 C C . ARG A 1 99 ? -5.368 -0.329 13.856 1.00 94.25 99 ARG A C 1
ATOM 781 O O . ARG A 1 99 ? -5.933 -1.130 14.598 1.00 94.25 99 ARG A O 1
ATOM 788 N N . GLY A 1 100 ? -5.204 -0.528 12.549 1.00 93.69 100 GLY A N 1
ATOM 789 C CA . GLY A 1 100 ? -5.274 -1.842 11.906 1.00 93.69 100 GLY A CA 1
ATOM 790 C C . GLY A 1 100 ? -3.933 -2.575 12.020 1.00 93.69 100 GLY A C 1
ATOM 791 O O . GLY A 1 100 ? -3.479 -2.862 13.122 1.00 93.69 100 GLY A O 1
ATOM 792 N N . GLY A 1 101 ? -3.268 -2.815 10.884 1.00 91.19 101 GLY A N 1
ATOM 793 C CA . GLY A 1 101 ? -1.978 -3.526 10.818 1.00 91.19 101 GLY A CA 1
ATOM 794 C C . GLY A 1 101 ? -0.696 -2.700 11.037 1.00 91.19 101 GLY A C 1
ATOM 795 O O . GLY A 1 101 ? 0.377 -3.248 10.815 1.00 91.19 101 GLY A O 1
ATOM 796 N N . GLY A 1 102 ? -0.791 -1.419 11.427 1.00 89.88 102 GLY A N 1
ATOM 797 C CA . GLY A 1 102 ? 0.352 -0.631 11.932 1.00 89.88 102 GLY A CA 1
ATOM 798 C C . GLY A 1 102 ? 1.479 -0.314 10.942 1.00 89.88 102 GLY A C 1
ATOM 799 O O . GLY A 1 102 ? 2.631 -0.448 11.313 1.00 89.88 102 GLY A O 1
ATOM 800 N N . HIS A 1 103 ? 1.160 0.054 9.697 1.00 90.88 103 HIS A N 1
ATOM 801 C CA . HIS A 1 103 ? 2.141 0.258 8.616 1.00 90.88 103 HIS A CA 1
ATOM 802 C C . HIS A 1 103 ? 2.082 1.692 8.053 1.00 90.88 103 HIS A C 1
ATOM 804 O O . HIS A 1 103 ? 1.906 1.887 6.853 1.00 90.88 103 HIS A O 1
ATOM 810 N N . MET A 1 104 ? 2.106 2.705 8.924 1.00 84.69 104 MET A N 1
ATOM 811 C CA . MET A 1 104 ? 2.054 4.116 8.519 1.00 84.69 104 MET A CA 1
ATOM 812 C C . MET A 1 104 ? 3.099 4.883 9.329 1.00 84.69 104 MET A C 1
ATOM 814 O O . MET A 1 104 ? 2.772 5.449 10.370 1.00 84.69 104 MET A O 1
ATOM 818 N N . GLY A 1 105 ? 4.340 4.916 8.828 1.00 81.38 105 GLY A N 1
ATOM 819 C CA . GLY A 1 105 ? 5.536 5.461 9.499 1.00 81.38 105 GLY A CA 1
ATOM 820 C C . GLY A 1 105 ? 5.465 6.936 9.935 1.00 81.38 105 GLY A C 1
ATOM 821 O O . GLY A 1 105 ? 6.390 7.461 10.554 1.00 81.38 105 GLY A O 1
ATOM 822 N N . ILE A 1 106 ? 4.351 7.625 9.669 1.00 83.62 106 ILE A N 1
ATOM 823 C CA . ILE A 1 106 ? 4.037 8.937 10.233 1.00 83.62 106 ILE A CA 1
ATOM 824 C C . ILE A 1 106 ? 3.651 8.776 11.713 1.00 83.62 106 ILE A C 1
ATOM 826 O O . ILE A 1 106 ? 2.510 8.435 12.048 1.00 83.62 106 ILE A O 1
ATOM 830 N N . LYS A 1 107 ? 4.586 9.103 12.611 1.00 84.31 107 LYS A N 1
ATOM 831 C CA . LYS A 1 107 ? 4.354 9.178 14.062 1.00 84.31 107 LYS A CA 1
ATOM 832 C C . LYS A 1 107 ? 3.100 10.004 14.398 1.00 84.31 107 LYS A C 1
ATOM 834 O O . LYS A 1 107 ? 2.942 11.127 13.923 1.00 84.31 107 LYS A O 1
ATOM 839 N N . GLY A 1 108 ? 2.223 9.451 15.239 1.00 83.81 108 GLY A N 1
ATOM 840 C CA . GLY A 1 108 ? 0.960 10.081 15.655 1.00 83.81 108 GLY A CA 1
ATOM 841 C C . GLY A 1 108 ? -0.242 9.832 14.734 1.00 83.81 108 GLY A C 1
ATOM 842 O O . GLY A 1 108 ? -1.350 10.243 15.075 1.00 83.81 108 GLY A O 1
ATOM 843 N N . SER A 1 109 ? -0.060 9.150 13.595 1.00 80.38 109 SER A N 1
ATOM 844 C CA . SER A 1 109 ? -1.155 8.833 12.661 1.00 80.38 109 SER A CA 1
ATOM 845 C C . SER A 1 109 ? -2.032 7.655 13.115 1.00 80.38 109 SER A C 1
ATOM 847 O O . SER A 1 109 ? -3.232 7.617 12.842 1.00 80.38 109 SER A O 1
ATOM 849 N N . ASN A 1 110 ? -1.427 6.682 13.801 1.00 86.69 110 ASN A N 1
ATOM 850 C CA . ASN A 1 110 ? -2.029 5.407 14.201 1.00 86.69 110 ASN A CA 1
ATOM 851 C C . ASN A 1 110 ? -1.679 4.995 15.652 1.00 86.69 110 ASN A C 1
ATOM 853 O O . ASN A 1 110 ? -2.121 3.942 16.112 1.00 86.69 110 ASN A O 1
ATOM 857 N N . ASN A 1 111 ? -0.923 5.842 16.360 1.00 90.69 111 ASN A N 1
ATOM 858 C CA . ASN A 1 111 ? -0.566 5.744 17.775 1.00 90.69 111 ASN A CA 1
ATOM 859 C C . ASN A 1 111 ? -0.717 7.124 18.447 1.00 90.69 111 ASN A C 1
ATOM 861 O O . ASN A 1 111 ? -0.910 8.123 17.752 1.00 90.69 111 ASN A O 1
ATOM 865 N N . ILE A 1 112 ? -0.676 7.192 19.780 1.00 89.38 112 ILE A N 1
ATOM 866 C CA . ILE A 1 112 ? -0.917 8.425 20.543 1.00 89.38 112 ILE A CA 1
ATOM 867 C C . ILE A 1 112 ? -0.182 8.427 21.892 1.00 89.38 112 ILE A C 1
ATOM 869 O O . ILE A 1 112 ? 0.010 7.372 22.483 1.00 89.38 112 ILE A O 1
ATOM 873 N N . ASP A 1 113 ? 0.206 9.607 22.381 1.00 88.88 113 ASP A N 1
ATOM 874 C CA . ASP A 1 113 ? 0.659 9.833 23.763 1.00 88.88 113 ASP A CA 1
ATOM 875 C C . ASP A 1 113 ? -0.522 10.329 24.618 1.00 88.88 113 ASP A C 1
ATOM 877 O O . ASP A 1 113 ? -1.364 11.079 24.119 1.00 88.88 113 ASP A O 1
ATOM 881 N N . ASP A 1 114 ? -0.582 9.934 25.894 1.00 88.50 114 ASP A N 1
ATOM 882 C CA . ASP A 1 114 ? -1.560 10.419 26.891 1.00 88.50 114 ASP A CA 1
ATOM 883 C C . ASP A 1 114 ? -3.049 10.246 26.495 1.00 88.50 114 ASP A C 1
ATOM 885 O O . ASP A 1 114 ? -3.919 10.985 26.952 1.00 88.50 114 ASP A O 1
ATOM 889 N N . GLY A 1 115 ? -3.362 9.272 25.632 1.00 89.25 115 GLY A N 1
ATOM 890 C CA . GLY A 1 115 ? -4.722 8.989 25.153 1.00 89.25 115 GLY A CA 1
ATOM 891 C C . GLY A 1 115 ? -4.962 7.506 24.863 1.00 89.25 115 GLY A C 1
ATOM 892 O O . GLY A 1 115 ? -4.120 6.659 25.164 1.00 89.25 115 GLY A O 1
ATOM 893 N N . VAL A 1 116 ? -6.110 7.167 24.268 1.00 93.81 116 VAL A N 1
ATOM 894 C CA . VAL A 1 116 ? -6.494 5.761 24.033 1.00 93.81 116 VAL A CA 1
ATOM 895 C C . VAL A 1 116 ? -6.002 5.251 22.678 1.00 93.81 116 VAL A C 1
ATOM 897 O O . VAL A 1 116 ? -6.377 5.773 21.630 1.00 93.81 116 VAL A O 1
ATOM 900 N N . LEU A 1 117 ? -5.232 4.163 22.665 1.00 96.19 117 LEU A N 1
ATOM 901 C CA . LEU A 1 117 ? -4.913 3.443 21.430 1.00 96.19 117 LEU A CA 1
ATOM 902 C C . LEU A 1 117 ? -5.980 2.371 21.154 1.00 96.19 117 LEU A C 1
ATOM 904 O O . LEU A 1 117 ? -6.017 1.333 21.816 1.00 96.19 117 LEU A O 1
ATOM 908 N N . MET A 1 118 ? -6.852 2.598 20.168 1.00 96.88 118 MET A N 1
ATOM 909 C CA . MET A 1 118 ? -7.850 1.617 19.730 1.00 96.88 118 MET A CA 1
ATOM 910 C C . MET A 1 118 ? -7.248 0.653 18.698 1.00 96.88 118 MET A C 1
ATOM 912 O O . MET A 1 118 ? -7.119 0.986 17.518 1.00 96.88 118 MET A O 1
ATOM 916 N N . VAL A 1 119 ? -6.907 -0.565 19.123 1.00 97.56 119 VAL A N 1
ATOM 917 C CA . VAL A 1 119 ? -6.344 -1.606 18.246 1.00 97.56 119 VAL A CA 1
ATOM 918 C C . VAL A 1 119 ? -7.424 -2.559 17.746 1.00 97.56 119 VAL A C 1
ATOM 920 O O . VAL A 1 119 ? -8.145 -3.194 18.514 1.00 97.56 119 VAL A O 1
ATOM 923 N N . LEU A 1 120 ? -7.523 -2.702 16.427 1.00 97.00 120 LEU A N 1
ATOM 924 C CA . LEU A 1 120 ? -8.540 -3.531 15.774 1.00 97.00 120 LEU A CA 1
ATOM 925 C C . LEU A 1 120 ? -8.099 -5.002 15.612 1.00 97.00 120 LEU A C 1
ATOM 927 O O . LEU A 1 120 ? -8.713 -5.759 14.863 1.00 97.00 120 LEU A O 1
ATOM 931 N N . SER A 1 121 ? -7.052 -5.421 16.332 1.00 96.12 121 SER A N 1
ATOM 932 C CA . SER A 1 121 ? -6.371 -6.723 16.224 1.00 96.12 121 SER A CA 1
ATOM 933 C C . SER A 1 121 ? -7.249 -7.946 16.539 1.00 96.12 121 SER A C 1
ATOM 935 O O . SER A 1 121 ? -6.896 -9.063 16.170 1.00 96.12 121 SER A O 1
ATOM 937 N N . ASN A 1 122 ? -8.407 -7.756 17.182 1.00 96.44 122 ASN A N 1
ATOM 938 C CA . ASN A 1 122 ? -9.389 -8.815 17.444 1.00 96.44 122 ASN A CA 1
ATOM 939 C C . ASN A 1 122 ? -10.550 -8.876 16.430 1.00 96.44 122 ASN A C 1
ATOM 941 O O . ASN A 1 122 ? -11.340 -9.818 16.497 1.00 96.44 122 ASN A O 1
ATOM 945 N N . LEU A 1 123 ? -10.671 -7.935 15.484 1.00 97.25 123 LEU A N 1
ATOM 946 C CA . LEU A 1 123 ? -11.709 -7.968 14.442 1.00 97.25 123 LEU A CA 1
ATOM 947 C C . LEU A 1 123 ? -11.259 -8.884 13.286 1.00 97.25 123 LEU A C 1
ATOM 949 O O . LEU A 1 123 ? -10.948 -8.435 12.184 1.00 97.25 123 LEU A O 1
ATOM 953 N N . THR A 1 124 ? -11.220 -10.187 13.569 1.00 97.44 124 THR A N 1
ATOM 954 C CA . THR A 1 124 ? -10.531 -11.228 12.782 1.00 97.44 124 THR A CA 1
ATOM 955 C C . THR A 1 124 ? -11.341 -11.861 11.647 1.00 97.44 124 THR A C 1
ATOM 957 O O . THR A 1 124 ? -10.955 -12.908 11.128 1.00 97.44 124 THR A O 1
ATOM 960 N N . THR A 1 125 ? -12.438 -11.239 11.206 1.00 97.88 125 THR A N 1
ATOM 961 C CA . THR A 1 125 ? -13.282 -11.728 10.098 1.00 97.88 125 THR A CA 1
ATOM 962 C C . THR A 1 125 ? -12.452 -12.090 8.860 1.00 97.88 125 THR A C 1
ATOM 964 O O . THR A 1 125 ? -11.759 -11.238 8.315 1.00 97.88 125 THR A O 1
ATOM 967 N N . LEU A 1 126 ? -12.527 -13.339 8.398 1.00 98.44 126 LEU A N 1
ATOM 968 C CA . LEU A 1 126 ? -11.967 -13.764 7.113 1.00 98.44 126 LEU A CA 1
ATOM 969 C C . LEU A 1 126 ? -12.820 -14.903 6.552 1.00 98.44 126 LEU A C 1
ATOM 971 O O . LEU A 1 126 ? -12.783 -16.025 7.059 1.00 98.44 126 LEU A O 1
ATOM 975 N N . SER A 1 127 ? -13.644 -14.600 5.551 1.00 98.31 127 SER A N 1
ATOM 976 C CA . SER A 1 127 ? -14.571 -15.576 4.966 1.00 98.31 127 SER A CA 1
ATOM 977 C C . SER A 1 127 ? -14.878 -15.276 3.506 1.00 98.31 127 SER A C 1
ATOM 979 O O . SER A 1 127 ? -15.265 -14.156 3.173 1.00 98.31 127 SER A O 1
ATOM 981 N N . ILE A 1 128 ? -14.760 -16.286 2.646 1.00 98.31 128 ILE A N 1
ATOM 982 C CA . ILE A 1 128 ? -15.156 -16.219 1.236 1.00 98.31 128 ILE A CA 1
ATOM 983 C C . ILE A 1 128 ? -16.643 -16.588 1.046 1.00 98.31 128 ILE A C 1
ATOM 985 O O . ILE A 1 128 ? -17.206 -17.365 1.821 1.00 98.31 128 ILE A O 1
ATOM 989 N N . SER A 1 129 ? -17.288 -16.035 0.018 1.00 98.44 129 SER A N 1
ATOM 990 C CA . SER A 1 129 ? -18.643 -16.402 -0.410 1.00 98.44 129 SER A CA 1
ATOM 991 C C . SER A 1 129 ? -18.691 -17.797 -1.053 1.00 98.44 129 SER A C 1
ATOM 993 O O . SER A 1 129 ? -17.684 -18.303 -1.542 1.00 98.44 129 SER A O 1
ATOM 995 N N . ALA A 1 130 ? -19.871 -18.427 -1.085 1.00 97.31 130 ALA A N 1
ATOM 996 C CA . ALA A 1 130 ? -20.042 -19.802 -1.582 1.00 97.31 130 ALA A CA 1
ATOM 997 C C . ALA A 1 130 ? -19.794 -19.978 -3.099 1.00 97.31 130 ALA A C 1
ATOM 999 O O . ALA A 1 130 ? -19.530 -21.085 -3.555 1.00 97.31 130 ALA A O 1
ATOM 1000 N N . ASP A 1 131 ? -19.858 -18.894 -3.875 1.00 97.25 131 ASP A N 1
ATOM 1001 C CA . ASP A 1 131 ? -19.470 -18.828 -5.293 1.00 97.25 131 ASP A CA 1
ATOM 1002 C C . ASP A 1 131 ? -17.986 -18.443 -5.491 1.00 97.25 131 ASP A C 1
ATOM 1004 O O . ASP A 1 131 ? -17.509 -18.258 -6.612 1.00 97.25 131 ASP A O 1
ATOM 1008 N N . HIS A 1 132 ? -17.257 -18.284 -4.384 1.00 97.88 132 HIS A N 1
ATOM 1009 C CA . HIS A 1 132 ? -15.881 -17.814 -4.308 1.00 97.88 132 HIS A CA 1
ATOM 1010 C C . HIS A 1 132 ? -15.623 -16.477 -5.028 1.00 97.88 132 HIS A C 1
ATOM 1012 O O . HIS A 1 132 ? -14.502 -16.285 -5.483 1.00 97.88 132 HIS A O 1
ATOM 1018 N N . ASN A 1 133 ? -16.611 -15.586 -5.201 1.00 97.56 133 ASN A N 1
ATOM 1019 C CA . ASN A 1 133 ? -16.437 -14.308 -5.921 1.00 97.56 133 ASN A CA 1
ATOM 1020 C C . ASN A 1 133 ? -16.226 -13.085 -5.006 1.00 97.56 133 ASN A C 1
ATOM 1022 O O . ASN A 1 133 ? -15.765 -12.040 -5.474 1.00 97.56 133 ASN A O 1
ATOM 1026 N N . THR A 1 134 ? -16.576 -13.189 -3.721 1.00 98.56 134 THR A N 1
ATOM 1027 C CA . THR A 1 134 ? -16.420 -12.130 -2.711 1.00 98.56 134 THR A CA 1
ATOM 1028 C C . THR A 1 134 ? -15.678 -12.672 -1.494 1.00 98.56 134 THR A C 1
ATOM 1030 O O . THR A 1 134 ? -15.922 -13.801 -1.073 1.00 98.56 134 THR A O 1
ATOM 1033 N N . VAL A 1 135 ? -14.810 -11.864 -0.888 1.00 98.81 135 VAL A N 1
ATOM 1034 C CA . VAL A 1 135 ? -14.208 -12.149 0.419 1.00 98.81 135 VAL A CA 1
ATOM 1035 C C . VAL A 1 135 ? -14.483 -11.012 1.396 1.00 98.81 135 VAL A C 1
ATOM 1037 O O . VAL A 1 135 ? -14.297 -9.839 1.080 1.00 98.81 135 VAL A O 1
ATOM 1040 N N . SER A 1 136 ? -14.922 -11.380 2.593 1.00 98.81 136 SER A N 1
ATOM 1041 C CA . SER A 1 136 ? -15.081 -10.497 3.743 1.00 98.81 136 SER A CA 1
ATOM 1042 C C . SER A 1 136 ? -13.815 -10.524 4.593 1.00 98.81 136 SER A C 1
ATOM 1044 O O . SER A 1 136 ? -13.440 -11.590 5.084 1.00 98.81 136 SER A O 1
ATOM 1046 N N . ILE A 1 137 ? -13.178 -9.368 4.785 1.00 98.88 137 ILE A N 1
ATOM 1047 C CA . ILE A 1 137 ? -11.898 -9.214 5.490 1.00 98.88 137 ILE A CA 1
ATOM 1048 C C . ILE A 1 137 ? -12.042 -8.189 6.624 1.00 98.88 137 ILE A C 1
ATOM 1050 O O . ILE A 1 137 ? -12.545 -7.083 6.428 1.00 98.88 137 ILE A O 1
ATOM 1054 N N . GLY A 1 138 ? -11.602 -8.553 7.824 1.00 98.31 138 GLY A N 1
ATOM 1055 C CA . GLY A 1 138 ? -11.532 -7.683 8.995 1.00 98.31 138 GLY A CA 1
ATOM 1056 C C . GLY A 1 138 ? -10.210 -6.900 9.090 1.00 98.31 138 GLY A C 1
ATOM 1057 O O . GLY A 1 138 ? -9.190 -7.334 8.552 1.00 98.31 138 GLY A O 1
ATOM 1058 N N . PRO A 1 139 ? -10.195 -5.744 9.778 1.00 97.00 139 PRO A N 1
ATOM 1059 C CA . PRO A 1 139 ? -9.046 -4.833 9.846 1.00 97.00 139 PRO A CA 1
ATOM 1060 C C . PRO A 1 139 ? -7.810 -5.371 10.593 1.00 97.00 139 PRO A C 1
ATOM 1062 O O . PRO A 1 139 ? -6.775 -4.706 10.565 1.00 97.00 139 PRO A O 1
ATOM 1065 N N . SER A 1 140 ? -7.887 -6.536 11.250 1.00 96.25 140 SER A N 1
ATOM 1066 C CA . SER A 1 140 ? -6.734 -7.167 11.913 1.00 96.25 140 SER A CA 1
ATOM 1067 C C . SER A 1 140 ? -5.734 -7.811 10.946 1.00 96.25 140 SER A C 1
ATOM 1069 O O . SER A 1 140 ? -4.607 -8.086 11.344 1.00 96.25 140 SER A O 1
ATOM 1071 N N . HIS A 1 141 ? -6.160 -8.140 9.722 1.00 97.50 141 HIS A N 1
ATOM 1072 C CA . HIS A 1 141 ? -5.386 -8.986 8.809 1.00 97.50 141 HIS A CA 1
ATOM 1073 C C . HIS A 1 141 ? -4.299 -8.224 8.055 1.00 97.50 141 HIS A C 1
ATOM 1075 O O . HIS A 1 141 ? -4.443 -7.042 7.714 1.00 97.50 141 HIS A O 1
ATOM 1081 N N . ARG A 1 142 ? -3.229 -8.948 7.730 1.00 97.06 142 ARG A N 1
ATOM 1082 C CA . ARG A 1 142 ? -2.197 -8.542 6.776 1.00 97.06 142 ARG A CA 1
ATOM 1083 C C . ARG A 1 142 ? -2.397 -9.285 5.458 1.00 97.06 142 ARG A C 1
ATOM 1085 O O . ARG A 1 142 ?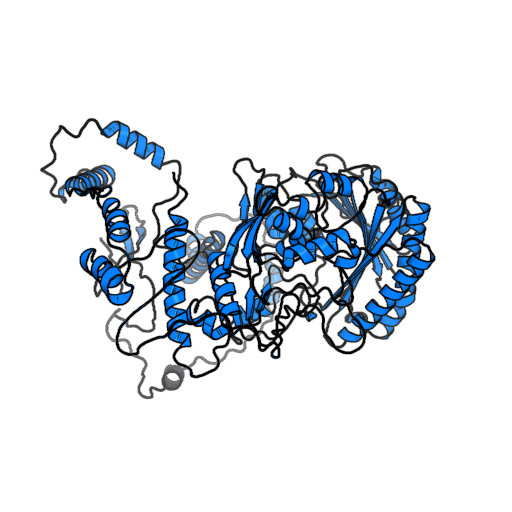 -3.096 -10.299 5.393 1.00 97.06 142 ARG A O 1
ATOM 1092 N N . TRP A 1 143 ? -1.811 -8.789 4.372 1.00 98.06 143 TRP A N 1
ATOM 1093 C CA . TRP A 1 143 ? -2.048 -9.374 3.045 1.00 98.06 143 TRP A CA 1
ATOM 1094 C C . TRP A 1 143 ? -1.547 -10.819 2.919 1.00 98.06 143 TRP A C 1
ATOM 1096 O O . TRP A 1 143 ? -2.179 -11.617 2.228 1.00 98.06 143 TRP A O 1
ATOM 1106 N N . GLY A 1 144 ? -0.502 -11.196 3.663 1.00 97.25 144 GLY A N 1
ATOM 1107 C CA . GLY A 1 144 ? -0.061 -12.587 3.785 1.00 97.25 144 GLY A CA 1
ATOM 1108 C C . GLY A 1 144 ? -1.160 -13.534 4.286 1.00 97.25 144 GLY A C 1
ATOM 1109 O O . GLY A 1 144 ? -1.336 -14.609 3.713 1.00 97.25 144 GLY A O 1
ATOM 1110 N N . ASP A 1 145 ? -1.948 -13.122 5.285 1.00 97.50 145 ASP A N 1
ATOM 1111 C CA . ASP A 1 145 ? -3.059 -13.916 5.832 1.00 97.50 145 ASP A CA 1
ATOM 1112 C C . ASP A 1 145 ? -4.163 -14.111 4.782 1.00 97.50 145 ASP A C 1
ATOM 1114 O O . ASP A 1 145 ? -4.633 -15.227 4.538 1.00 97.50 145 ASP A O 1
ATOM 1118 N N . VAL A 1 146 ? -4.534 -13.015 4.109 1.00 98.69 146 VAL A N 1
ATOM 1119 C CA . VAL A 1 146 ? -5.588 -12.983 3.086 1.00 98.69 146 VAL A CA 1
ATOM 1120 C C . VAL A 1 146 ? -5.222 -13.861 1.889 1.00 98.69 146 VAL A C 1
ATOM 1122 O O . VAL A 1 146 ? -6.034 -14.686 1.467 1.00 98.69 146 VAL A O 1
ATOM 1125 N N . TYR A 1 147 ? -4.004 -13.744 1.355 1.00 98.62 147 TYR A N 1
ATOM 1126 C CA . TYR A 1 147 ? -3.563 -14.580 0.236 1.00 98.62 147 TYR A CA 1
ATOM 1127 C C . TYR A 1 147 ? -3.394 -16.050 0.641 1.00 98.62 147 TYR A C 1
ATOM 1129 O O . TYR A 1 147 ? -3.745 -16.938 -0.139 1.00 98.62 147 TYR A O 1
ATOM 1137 N N . SER A 1 148 ? -2.907 -16.318 1.858 1.00 98.31 148 SER A N 1
ATOM 1138 C CA . SER A 1 148 ? -2.739 -17.681 2.377 1.00 98.31 148 SER A CA 1
ATOM 1139 C C . SER A 1 148 ? -4.080 -18.409 2.538 1.00 98.31 148 SER A C 1
ATOM 1141 O O . SER A 1 148 ? -4.179 -19.601 2.240 1.00 98.31 148 SER A O 1
ATOM 1143 N N . TYR A 1 149 ? -5.137 -17.679 2.908 1.00 98.56 149 TYR A N 1
ATOM 1144 C CA . TYR A 1 149 ? -6.514 -18.169 2.893 1.00 98.56 149 TYR A CA 1
ATOM 1145 C C . TYR A 1 149 ? -7.045 -18.370 1.461 1.00 98.56 149 TYR A C 1
ATOM 1147 O O . TYR A 1 149 ? -7.488 -19.467 1.111 1.00 98.56 149 TYR A O 1
ATOM 1155 N N . LEU A 1 150 ? -6.972 -17.344 0.605 1.00 98.56 150 LEU A N 1
ATOM 1156 C CA . LEU A 1 150 ? -7.607 -17.354 -0.721 1.00 98.56 150 LEU A CA 1
ATOM 1157 C C . LEU A 1 150 ? -6.987 -18.341 -1.722 1.00 98.56 150 LEU A C 1
ATOM 1159 O O . LEU A 1 150 ? -7.722 -18.898 -2.544 1.00 98.56 150 LEU A O 1
ATOM 1163 N N . GLN A 1 151 ? -5.683 -18.632 -1.630 1.00 97.25 151 GLN A N 1
ATOM 1164 C CA . GLN A 1 151 ? -5.038 -19.603 -2.526 1.00 97.25 151 GLN A CA 1
ATOM 1165 C C . GLN A 1 151 ? -5.662 -21.006 -2.426 1.00 97.25 151 GLN A C 1
ATOM 1167 O O . GLN A 1 151 ? -5.676 -21.738 -3.414 1.00 97.25 151 GLN A O 1
ATOM 1172 N N . THR A 1 152 ? -6.254 -21.367 -1.278 1.00 97.31 152 THR A N 1
ATOM 1173 C CA . THR A 1 152 ? -6.953 -22.657 -1.101 1.00 97.31 152 THR A CA 1
ATOM 1174 C C . THR A 1 152 ? -8.206 -22.795 -1.979 1.00 97.31 152 THR A C 1
ATOM 1176 O O . THR A 1 152 ? -8.657 -23.909 -2.236 1.00 97.31 152 THR A O 1
ATOM 1179 N N . TYR A 1 153 ? -8.711 -21.678 -2.515 1.00 97.94 153 TYR A N 1
ATOM 1180 C CA . TYR A 1 153 ? -9.841 -21.595 -3.444 1.00 97.94 153 TYR A CA 1
ATOM 1181 C C . TYR A 1 153 ? -9.408 -21.281 -4.893 1.00 97.94 153 TYR A C 1
ATOM 1183 O O . TYR A 1 153 ? -10.260 -21.007 -5.737 1.00 97.94 153 TYR A O 1
ATOM 1191 N N . ASN A 1 154 ? -8.100 -21.284 -5.198 1.00 97.00 154 ASN A N 1
ATOM 1192 C CA . ASN A 1 154 ? -7.515 -20.746 -6.441 1.00 97.00 154 ASN A CA 1
ATOM 1193 C C . ASN A 1 154 ? -7.887 -19.270 -6.712 1.00 97.00 154 ASN A C 1
ATOM 1195 O O . ASN A 1 154 ? -8.003 -18.837 -7.865 1.00 97.00 154 ASN A O 1
ATOM 1199 N N . ARG A 1 155 ? -8.094 -18.488 -5.646 1.00 98.12 155 ARG A N 1
ATOM 1200 C CA . ARG A 1 155 ? -8.429 -17.061 -5.703 1.00 98.12 155 ARG A CA 1
ATOM 1201 C C . ARG A 1 155 ? -7.294 -16.197 -5.164 1.00 98.12 155 ARG A C 1
ATOM 1203 O O . ARG A 1 155 ? -6.448 -16.650 -4.400 1.00 98.12 155 ARG A O 1
ATOM 1210 N N . SER A 1 156 ? -7.348 -14.920 -5.518 1.00 98.12 156 SER A N 1
ATOM 1211 C CA . SER A 1 156 ? -6.654 -13.838 -4.820 1.00 98.12 156 SER A CA 1
ATOM 1212 C C . SER A 1 156 ? -7.562 -12.600 -4.775 1.00 98.12 156 SER A C 1
ATOM 1214 O O . SER A 1 156 ? -8.712 -12.646 -5.219 1.00 98.12 156 SER A O 1
ATOM 1216 N N . VAL A 1 157 ? -7.057 -11.488 -4.252 1.00 98.25 157 VAL A N 1
ATOM 1217 C CA . VAL A 1 157 ? -7.660 -10.153 -4.363 1.00 98.25 157 VAL A CA 1
ATOM 1218 C C . VAL A 1 157 ? -6.605 -9.145 -4.828 1.00 98.25 157 VAL A C 1
ATOM 1220 O O . VAL A 1 157 ? -5.421 -9.340 -4.553 1.00 98.25 157 VAL A O 1
ATOM 1223 N N . PRO A 1 158 ? -7.005 -8.047 -5.488 1.00 97.56 158 PRO A N 1
ATOM 1224 C CA . PRO A 1 158 ? -6.135 -6.893 -5.706 1.00 97.56 158 PRO A CA 1
ATOM 1225 C C . PRO A 1 158 ? -5.816 -6.254 -4.346 1.00 97.56 158 PRO A C 1
ATOM 1227 O O . PRO A 1 158 ? -6.677 -5.608 -3.755 1.00 97.56 158 PRO A O 1
ATOM 1230 N N . GLY A 1 159 ? -4.613 -6.484 -3.819 1.00 97.19 159 GLY A N 1
ATOM 1231 C CA . GLY A 1 159 ? -4.200 -6.076 -2.472 1.00 97.19 159 GLY A CA 1
ATOM 1232 C C . GLY A 1 159 ? -2.717 -5.706 -2.388 1.00 97.19 159 GLY A C 1
ATOM 1233 O O . GLY A 1 159 ? -2.055 -5.512 -3.406 1.00 97.19 159 GLY A O 1
ATOM 1234 N N . GLY A 1 160 ? -2.182 -5.607 -1.170 1.00 95.56 160 GLY A N 1
ATOM 1235 C CA . GLY A 1 160 ? -0.792 -5.207 -0.937 1.00 95.56 160 GLY A CA 1
ATOM 1236 C C . GLY A 1 160 ? 0.244 -6.154 -1.542 1.00 95.56 160 GLY A C 1
ATOM 1237 O O . GLY A 1 160 ? 0.044 -7.368 -1.602 1.00 95.56 160 GLY A O 1
ATOM 1238 N N . ARG A 1 161 ? 1.362 -5.572 -1.989 1.00 94.69 161 ARG A N 1
ATOM 1239 C CA . ARG A 1 161 ? 2.457 -6.262 -2.693 1.00 94.69 161 ARG A CA 1
ATOM 1240 C C . ARG A 1 161 ? 3.352 -7.099 -1.763 1.00 94.69 161 ARG A C 1
ATOM 1242 O O . ARG A 1 161 ? 3.914 -8.098 -2.204 1.00 94.69 161 ARG A O 1
ATOM 1249 N N . LEU A 1 162 ? 3.466 -6.701 -0.493 1.00 93.31 162 LEU A N 1
ATOM 1250 C CA . LEU A 1 162 ? 4.264 -7.353 0.552 1.00 93.31 162 LEU A CA 1
ATOM 1251 C C . LEU A 1 162 ? 3.331 -7.992 1.596 1.00 93.31 162 LEU A C 1
ATOM 1253 O O . LEU A 1 162 ? 2.355 -7.371 2.024 1.00 93.31 162 LEU A O 1
ATOM 1257 N N . ALA A 1 163 ? 3.637 -9.213 2.044 1.00 95.25 163 ALA A N 1
ATOM 1258 C CA . ALA A 1 163 ? 2.831 -9.940 3.030 1.00 95.25 163 ALA A CA 1
ATOM 1259 C C . ALA A 1 163 ? 2.560 -9.209 4.367 1.00 95.25 163 ALA A C 1
ATOM 1261 O O . ALA A 1 163 ? 1.416 -9.302 4.820 1.00 95.25 163 ALA A O 1
ATOM 1262 N N . PRO A 1 164 ? 3.520 -8.511 5.019 1.00 93.75 164 PRO A N 1
ATOM 1263 C CA . PRO A 1 164 ? 3.283 -7.869 6.320 1.00 93.75 164 PRO A CA 1
ATOM 1264 C C . PRO A 1 164 ? 2.407 -6.604 6.283 1.00 93.75 164 PRO A C 1
ATOM 1266 O O . PRO A 1 164 ? 1.959 -6.150 7.338 1.00 93.75 164 PRO A O 1
ATOM 1269 N N . VAL A 1 165 ? 2.123 -6.040 5.103 1.00 95.19 165 VAL A N 1
ATOM 1270 C CA . VAL A 1 165 ? 1.302 -4.825 4.965 1.00 95.19 165 VAL A CA 1
ATOM 1271 C C . VAL A 1 165 ? -0.118 -5.068 5.495 1.00 95.19 165 VAL A C 1
ATOM 1273 O O . VAL A 1 165 ? -0.769 -6.060 5.160 1.00 95.19 165 VAL A O 1
ATOM 1276 N N . GLY A 1 166 ? -0.623 -4.142 6.314 1.00 96.31 166 GLY A N 1
ATOM 1277 C CA . GLY A 1 166 ? -1.974 -4.208 6.877 1.00 96.31 166 GLY A CA 1
ATOM 1278 C C . GLY A 1 166 ? -3.073 -3.903 5.853 1.00 96.31 166 GLY A C 1
ATOM 1279 O O . GLY A 1 166 ? -3.001 -2.911 5.126 1.00 96.31 166 GLY A O 1
ATOM 1280 N N . VAL A 1 167 ? -4.141 -4.707 5.850 1.00 98.31 167 VAL A N 1
ATOM 1281 C CA . VAL A 1 167 ? -5.296 -4.546 4.946 1.00 98.31 167 VAL A CA 1
ATOM 1282 C C . VAL A 1 167 ? -5.951 -3.151 5.003 1.00 98.31 167 VAL A C 1
ATOM 1284 O O . VAL A 1 167 ? -6.085 -2.530 3.945 1.00 98.31 167 VAL A O 1
ATOM 1287 N N . PRO A 1 168 ? -6.361 -2.608 6.173 1.00 95.81 168 PRO A N 1
ATOM 1288 C CA . PRO A 1 168 ? -7.198 -1.406 6.202 1.00 95.81 168 PRO A CA 1
ATOM 1289 C C . PRO A 1 168 ? -6.482 -0.138 5.736 1.00 95.81 168 PRO A C 1
ATOM 1291 O O . PRO A 1 168 ? -7.090 0.666 5.038 1.00 95.81 168 PRO A O 1
ATOM 1294 N N . GLY A 1 169 ? -5.203 0.043 6.086 1.00 92.81 169 GLY A N 1
ATOM 1295 C CA . GLY A 1 169 ? -4.437 1.223 5.668 1.00 92.81 169 GLY A CA 1
ATOM 1296 C C . GLY A 1 169 ? -4.333 1.300 4.147 1.00 92.81 169 GLY A C 1
ATOM 1297 O O . GLY A 1 169 ? -4.702 2.306 3.547 1.00 92.81 169 GLY A O 1
ATOM 1298 N N . LEU A 1 170 ? -3.950 0.187 3.515 1.00 97.50 170 LEU A N 1
ATOM 1299 C CA . LEU A 1 170 ? -3.799 0.103 2.065 1.00 97.50 170 LEU A CA 1
ATOM 1300 C C . LEU A 1 170 ? -5.131 0.295 1.314 1.00 97.50 170 LEU A C 1
ATOM 1302 O O . LEU A 1 170 ? -5.172 1.010 0.315 1.00 97.50 170 LEU A O 1
ATOM 1306 N N . LEU A 1 171 ? -6.235 -0.284 1.804 1.00 98.19 171 LEU A N 1
ATOM 1307 C CA . LEU A 1 171 ? -7.558 -0.112 1.181 1.00 98.19 171 LEU A CA 1
ATOM 1308 C C . LEU A 1 171 ? -8.154 1.288 1.366 1.00 98.19 171 LEU A C 1
ATOM 1310 O O . LEU A 1 171 ? -8.966 1.704 0.540 1.00 98.19 171 LEU A O 1
ATOM 1314 N N . LEU A 1 172 ? -7.765 2.017 2.414 1.00 96.25 172 LEU A N 1
ATOM 1315 C CA . LEU A 1 172 ? -8.214 3.393 2.645 1.00 96.25 172 LEU A CA 1
ATOM 1316 C C . LEU A 1 172 ? -7.298 4.442 1.990 1.00 96.25 172 LEU A C 1
ATOM 1318 O O . LEU A 1 172 ? -7.766 5.538 1.681 1.00 96.25 172 LEU A O 1
ATOM 1322 N N . ALA A 1 173 ? -6.040 4.091 1.704 1.00 94.75 173 ALA A N 1
ATOM 1323 C CA . ALA A 1 173 ? -5.092 4.871 0.900 1.00 94.75 173 ALA A CA 1
ATOM 1324 C C . ALA A 1 173 ? -5.279 4.704 -0.624 1.00 94.75 173 ALA A C 1
ATOM 1326 O O . ALA A 1 173 ? -4.684 5.437 -1.409 1.00 94.75 173 ALA A O 1
ATOM 1327 N N . GLY A 1 174 ? -6.112 3.754 -1.061 1.00 95.81 174 GLY A N 1
ATOM 1328 C CA . GLY A 1 174 ? -6.351 3.427 -2.471 1.00 95.81 174 GLY A CA 1
ATOM 1329 C C . GLY A 1 174 ? -5.758 2.069 -2.845 1.00 95.81 174 GLY A C 1
ATOM 1330 O O . GLY A 1 174 ? -6.485 1.178 -3.275 1.00 95.81 174 GLY A O 1
ATOM 1331 N N . GLY A 1 175 ? -4.460 1.871 -2.622 1.00 96.50 175 GLY A N 1
ATOM 1332 C CA . GLY A 1 175 ? -3.824 0.560 -2.721 1.00 96.50 175 GLY A CA 1
ATOM 1333 C C . GLY A 1 175 ? -3.272 0.209 -4.099 1.00 96.50 175 GLY A C 1
ATOM 1334 O O . GLY A 1 175 ? -3.949 -0.390 -4.944 1.00 96.50 175 GLY A O 1
ATOM 1335 N N . VAL A 1 176 ? -1.994 0.535 -4.284 1.00 96.88 176 VAL A N 1
ATOM 1336 C CA . VAL A 1 176 ? -1.134 -0.006 -5.344 1.00 96.88 176 VAL A CA 1
ATOM 1337 C C . VAL A 1 176 ? -1.039 -1.532 -5.201 1.00 96.88 176 VAL A C 1
ATOM 1339 O O . VAL A 1 176 ? -0.825 -2.049 -4.105 1.00 96.88 176 VAL A O 1
ATOM 1342 N N . ASN A 1 177 ? -1.248 -2.260 -6.303 1.00 97.62 177 ASN A N 1
ATOM 1343 C CA . ASN A 1 177 ? -1.344 -3.721 -6.322 1.00 97.62 177 ASN A CA 1
ATOM 1344 C C . ASN A 1 177 ? -0.903 -4.311 -7.676 1.00 97.62 177 ASN A C 1
ATOM 1346 O O . ASN A 1 177 ? -0.958 -3.631 -8.702 1.00 97.62 177 ASN A O 1
ATOM 1350 N N . PHE A 1 178 ? -0.538 -5.596 -7.689 1.00 97.75 178 PHE A N 1
ATOM 1351 C CA . PHE A 1 178 ? -0.051 -6.294 -8.889 1.00 97.75 178 PHE A CA 1
ATOM 1352 C C . PHE A 1 178 ? -1.086 -6.430 -10.025 1.00 97.75 178 PHE A C 1
ATOM 1354 O O . PHE A 1 178 ? -0.712 -6.476 -11.191 1.00 97.75 178 PHE A O 1
ATOM 1361 N N . TYR A 1 179 ? -2.386 -6.438 -9.715 1.00 98.06 179 TYR A N 1
ATOM 1362 C CA . TYR A 1 179 ? -3.473 -6.561 -10.699 1.00 98.06 179 TYR A CA 1
ATOM 1363 C C . TYR A 1 179 ? -3.926 -5.208 -11.277 1.00 98.06 179 TYR A C 1
ATOM 1365 O O . TYR A 1 179 ? -4.926 -5.145 -11.997 1.00 98.06 179 TYR A O 1
ATOM 1373 N N . GLY A 1 180 ? -3.215 -4.115 -10.976 1.00 97.50 180 GLY A N 1
ATOM 1374 C CA . GLY A 1 180 ? -3.655 -2.747 -11.254 1.00 97.50 180 GLY A CA 1
ATOM 1375 C C . GLY A 1 180 ? -4.090 -2.487 -12.698 1.00 97.50 180 GLY A C 1
ATOM 1376 O O . GLY A 1 180 ? -5.162 -1.928 -12.925 1.00 97.50 180 GLY A O 1
ATOM 1377 N N . ASN A 1 181 ? -3.329 -2.985 -13.678 1.00 97.94 181 ASN A N 1
ATOM 1378 C CA . ASN A 1 181 ? -3.638 -2.835 -15.106 1.00 97.94 181 ASN A CA 1
ATOM 1379 C C . ASN A 1 181 ? -4.864 -3.645 -15.582 1.00 97.94 181 ASN A C 1
ATOM 1381 O O . ASN A 1 181 ? -5.370 -3.381 -16.670 1.00 97.94 181 ASN A O 1
ATOM 1385 N N . GLN A 1 182 ? -5.372 -4.588 -14.779 1.00 98.06 182 GLN A N 1
ATOM 1386 C CA . GLN A 1 182 ? -6.602 -5.335 -15.067 1.00 98.06 182 GLN A CA 1
ATOM 1387 C C . GLN A 1 182 ? -7.842 -4.728 -14.398 1.00 98.06 182 GLN A C 1
ATOM 1389 O O . GLN A 1 182 ? -8.925 -4.721 -14.982 1.00 98.06 182 GLN A O 1
ATOM 1394 N N . VAL A 1 183 ? -7.714 -4.288 -13.139 1.00 97.44 183 VAL A N 1
ATOM 1395 C CA . VAL A 1 183 ? -8.874 -4.027 -12.260 1.00 97.44 183 VAL A CA 1
ATOM 1396 C C . VAL A 1 183 ? -8.785 -2.748 -11.420 1.00 97.44 183 VAL A C 1
ATOM 1398 O O . VAL A 1 183 ? -9.681 -2.507 -10.610 1.00 97.44 183 VAL A O 1
ATOM 1401 N N . GLY A 1 184 ? -7.761 -1.916 -11.620 1.00 97.81 184 GLY A N 1
ATOM 1402 C CA . GLY A 1 184 ? -7.568 -0.662 -10.893 1.00 97.81 184 GLY A CA 1
ATOM 1403 C C . GLY A 1 184 ? -6.947 -0.849 -9.506 1.00 97.81 184 GLY A C 1
ATOM 1404 O O . GLY A 1 184 ? -6.286 -1.846 -9.211 1.00 97.81 184 GLY A O 1
ATOM 1405 N N . PHE A 1 185 ? -7.146 0.129 -8.630 1.00 98.50 185 PHE A N 1
ATOM 1406 C CA . PHE A 1 185 ? -6.614 0.108 -7.270 1.00 98.50 185 PHE A CA 1
ATOM 1407 C C . PHE A 1 185 ? -7.312 -0.953 -6.396 1.00 98.50 185 PHE A C 1
ATOM 1409 O O . PHE A 1 185 ? -8.430 -1.397 -6.676 1.00 98.50 185 PHE A O 1
ATOM 1416 N N . ALA A 1 186 ? -6.674 -1.355 -5.296 1.00 98.38 186 ALA A N 1
ATOM 1417 C CA . ALA A 1 186 ? -7.236 -2.333 -4.362 1.00 98.38 186 ALA A CA 1
ATOM 1418 C C . ALA A 1 186 ? -8.595 -1.862 -3.807 1.00 98.38 186 ALA A C 1
ATOM 1420 O O . ALA A 1 186 ? -9.578 -2.608 -3.794 1.00 98.38 186 ALA A O 1
ATOM 1421 N N . ALA A 1 187 ? -8.684 -0.576 -3.463 1.00 98.25 187 ALA A N 1
ATOM 1422 C CA . ALA A 1 187 ? -9.899 0.094 -3.025 1.00 98.25 187 ALA A CA 1
ATOM 1423 C C . ALA A 1 187 ? -11.018 0.059 -4.078 1.00 98.25 187 ALA A C 1
ATOM 1425 O O . ALA A 1 187 ? -12.183 -0.094 -3.717 1.00 98.25 187 ALA A O 1
ATOM 1426 N N . ASP A 1 188 ? -10.707 0.125 -5.379 1.00 98.31 188 ASP A N 1
ATOM 1427 C CA . ASP A 1 188 ? -11.713 0.050 -6.454 1.00 98.31 188 ASP A CA 1
ATOM 1428 C C . ASP A 1 188 ? -12.463 -1.290 -6.433 1.00 98.31 188 ASP A C 1
ATOM 1430 O O . ASP A 1 188 ? -13.651 -1.343 -6.757 1.00 98.31 188 ASP A O 1
ATOM 1434 N N . ASN A 1 189 ? -11.798 -2.344 -5.950 1.00 98.31 189 ASN A N 1
ATOM 1435 C CA . ASN A 1 189 ? -12.308 -3.710 -5.851 1.00 98.31 189 ASN A CA 1
ATOM 1436 C C . ASN A 1 189 ? -12.998 -4.029 -4.513 1.00 98.31 189 ASN A C 1
ATOM 1438 O O . ASN A 1 189 ? -13.589 -5.101 -4.376 1.00 98.31 189 ASN A O 1
ATOM 1442 N N . VAL A 1 190 ? -13.015 -3.092 -3.557 1.00 98.62 190 VAL A N 1
ATOM 1443 C CA . VAL A 1 190 ? -13.944 -3.136 -2.417 1.00 98.62 190 VAL A CA 1
ATOM 1444 C C . VAL A 1 190 ? -15.358 -2.830 -2.921 1.00 98.62 190 VAL A C 1
ATOM 1446 O O . VAL A 1 190 ? -15.607 -1.764 -3.493 1.00 98.62 190 VAL A O 1
ATOM 1449 N N . ILE A 1 191 ? -16.291 -3.760 -2.709 1.00 98.19 191 ILE A N 1
ATOM 1450 C CA . ILE A 1 191 ? -17.706 -3.639 -3.095 1.00 98.19 191 ILE A CA 1
ATOM 1451 C C . ILE A 1 191 ? -18.596 -3.156 -1.941 1.00 98.19 191 ILE A C 1
ATOM 1453 O O . ILE A 1 191 ? -19.660 -2.584 -2.192 1.00 98.19 191 ILE A O 1
ATOM 1457 N N . GLY A 1 192 ? -18.140 -3.305 -0.693 1.00 98.31 192 GLY A N 1
ATOM 1458 C CA . GLY A 1 192 ? -18.793 -2.736 0.483 1.00 98.31 192 GLY A CA 1
ATOM 1459 C C . GLY A 1 192 ? -17.867 -2.588 1.692 1.00 98.31 192 GLY A C 1
ATOM 1460 O O . GLY A 1 192 ? -16.889 -3.318 1.834 1.00 98.31 192 GLY A O 1
ATOM 1461 N N . TYR A 1 193 ? -18.192 -1.634 2.562 1.00 98.69 193 TYR A N 1
ATOM 1462 C CA . TYR A 1 193 ? -17.510 -1.389 3.834 1.00 98.69 193 TYR A CA 1
ATOM 1463 C C . TYR A 1 193 ? -18.530 -1.431 4.977 1.00 98.69 193 TYR A C 1
ATOM 1465 O O . TYR A 1 193 ? -19.553 -0.746 4.913 1.00 98.69 193 TYR A O 1
ATOM 1473 N N . GLU A 1 194 ? -18.250 -2.173 6.047 1.00 98.50 194 GLU A N 1
ATOM 1474 C CA . GLU A 1 194 ? -18.907 -1.957 7.341 1.00 98.50 194 GLU A CA 1
ATOM 1475 C C . GLU A 1 194 ? -18.140 -0.869 8.098 1.00 98.50 194 GLU A C 1
ATOM 1477 O O . GLU A 1 194 ? -16.926 -0.984 8.271 1.00 98.50 194 GLU A O 1
ATOM 1482 N N . VAL A 1 195 ? -18.827 0.201 8.502 1.00 96.31 195 VAL A N 1
ATOM 1483 C CA . VAL A 1 195 ? -18.206 1.424 9.033 1.00 96.31 195 VAL A CA 1
ATOM 1484 C C . VAL A 1 195 ? -18.896 1.854 10.321 1.00 96.31 195 VAL A C 1
ATOM 1486 O O . VAL A 1 195 ? -20.122 1.960 10.363 1.00 96.31 195 VAL A O 1
ATOM 1489 N N . VAL A 1 196 ? -18.108 2.166 11.348 1.00 93.44 196 VAL A N 1
ATOM 1490 C CA . VAL A 1 196 ? -18.553 2.877 12.550 1.00 93.44 196 VAL A CA 1
ATOM 1491 C C . VAL A 1 196 ? -18.317 4.373 12.368 1.00 93.44 196 VAL A C 1
ATOM 1493 O O . VAL A 1 196 ? -17.181 4.824 12.213 1.00 93.44 196 VAL A O 1
ATOM 1496 N N . LEU A 1 197 ? -19.401 5.145 12.400 1.00 86.38 197 LEU A N 1
ATOM 1497 C CA . LEU A 1 197 ? -19.377 6.603 12.293 1.00 86.38 197 LEU A CA 1
ATOM 1498 C C . LEU A 1 197 ? -19.092 7.292 13.637 1.00 86.38 197 LEU A C 1
ATOM 1500 O O . LEU A 1 197 ? -19.265 6.721 14.712 1.00 86.38 197 LEU A O 1
ATOM 1504 N N . ALA A 1 198 ? -18.784 8.590 13.574 1.00 80.38 198 ALA A N 1
ATOM 1505 C CA . ALA A 1 198 ? -18.608 9.495 14.720 1.00 80.38 198 ALA A CA 1
ATOM 1506 C C . ALA A 1 198 ? -19.834 9.650 15.646 1.00 80.38 198 ALA A C 1
ATOM 1508 O O . ALA A 1 198 ? -19.768 10.324 16.676 1.00 80.38 198 ALA A O 1
ATOM 1509 N N . SER A 1 199 ? -20.978 9.094 15.252 1.00 78.56 199 SER A N 1
ATOM 1510 C CA . SER A 1 199 ? -22.205 8.984 16.045 1.00 78.56 199 SER A CA 1
ATOM 1511 C C . SER A 1 199 ? -22.296 7.681 16.852 1.00 78.56 199 SER A C 1
ATOM 1513 O O . SER A 1 199 ? -23.282 7.485 17.554 1.00 78.56 199 SER A O 1
ATOM 1515 N N . GLY A 1 200 ? -21.333 6.764 16.702 1.00 81.19 200 GLY A N 1
ATOM 1516 C CA . GLY A 1 200 ? -21.451 5.370 17.139 1.00 81.19 200 GLY A CA 1
ATOM 1517 C C . GLY A 1 200 ? -22.341 4.514 16.224 1.00 81.19 200 GLY A C 1
ATOM 1518 O O . GLY A 1 200 ? -22.524 3.330 16.481 1.00 81.19 200 GLY A O 1
ATOM 1519 N N . GLN A 1 201 ? -22.907 5.065 15.143 1.00 86.06 201 GLN A N 1
ATOM 1520 C CA . GLN A 1 201 ? -23.743 4.284 14.230 1.00 86.06 201 GLN A CA 1
ATOM 1521 C C . GLN A 1 201 ? -22.887 3.348 13.362 1.00 86.06 201 GLN A C 1
ATOM 1523 O O . GLN A 1 201 ? -22.010 3.810 12.632 1.00 86.06 201 GLN A O 1
ATOM 1528 N N . ILE A 1 202 ? -23.205 2.051 13.389 1.00 93.38 202 ILE A N 1
ATOM 1529 C CA . ILE A 1 202 ? -22.714 1.064 12.418 1.00 93.38 202 ILE A CA 1
ATOM 1530 C C . ILE A 1 202 ? -23.551 1.188 11.138 1.00 93.38 202 ILE A C 1
ATOM 1532 O O . ILE A 1 202 ? -24.783 1.146 11.195 1.00 93.38 202 ILE A O 1
ATOM 1536 N N . ILE A 1 203 ? -22.899 1.315 9.984 1.00 94.56 203 ILE A N 1
ATOM 1537 C CA . ILE A 1 203 ? -23.540 1.332 8.662 1.00 94.56 203 ILE A CA 1
ATOM 1538 C C . ILE A 1 203 ? -22.819 0.413 7.671 1.00 94.56 203 ILE A C 1
ATOM 1540 O O . ILE A 1 203 ? -21.650 0.079 7.852 1.00 94.56 203 ILE A O 1
ATOM 1544 N N . TYR A 1 204 ? -23.510 0.046 6.588 1.00 97.88 204 TYR A N 1
ATOM 1545 C CA . TYR A 1 204 ? -22.922 -0.675 5.459 1.00 97.88 204 TYR A CA 1
ATOM 1546 C C . TYR A 1 204 ? -22.926 0.205 4.201 1.00 97.88 204 TYR A C 1
ATOM 1548 O O . TYR A 1 204 ? -23.981 0.488 3.624 1.00 97.88 204 TYR A O 1
ATOM 1556 N N . SER A 1 205 ? -21.742 0.682 3.819 1.00 96.38 205 SER A N 1
ATOM 1557 C CA . SER A 1 205 ? -21.511 1.622 2.721 1.00 96.38 205 SER A CA 1
ATOM 1558 C C . SER A 1 205 ? -21.153 0.876 1.433 1.00 96.38 205 SER A C 1
ATOM 1560 O O . SER A 1 205 ? -20.289 0.003 1.435 1.00 96.38 205 SER A O 1
ATOM 1562 N N . THR A 1 206 ? -21.829 1.204 0.331 1.00 97.31 206 THR A N 1
ATOM 1563 C CA . THR A 1 206 ? -21.680 0.579 -0.996 1.00 97.31 206 THR A CA 1
ATOM 1564 C C . THR A 1 206 ? -21.872 1.621 -2.103 1.00 97.31 206 THR A C 1
ATOM 1566 O O . THR A 1 206 ? -22.332 2.736 -1.851 1.00 97.31 206 THR A O 1
ATOM 1569 N N . LYS A 1 207 ? -21.632 1.245 -3.367 1.00 95.62 207 LYS A N 1
ATOM 1570 C CA . LYS A 1 207 ? -21.918 2.093 -4.544 1.00 95.62 207 LYS A CA 1
ATOM 1571 C C . LYS A 1 207 ? -23.346 2.672 -4.575 1.00 95.62 207 LYS A C 1
ATOM 1573 O O . LYS A 1 207 ? -23.538 3.751 -5.129 1.00 95.62 207 LYS A O 1
ATOM 1578 N N . ASN A 1 208 ? -24.318 1.993 -3.957 1.00 95.69 208 ASN A N 1
ATOM 1579 C CA . ASN A 1 208 ? -25.736 2.370 -3.979 1.00 95.69 208 ASN A CA 1
ATOM 1580 C C . ASN A 1 208 ? -26.280 2.847 -2.614 1.00 95.69 208 ASN A C 1
ATOM 1582 O O . ASN A 1 208 ? -27.424 3.289 -2.550 1.00 95.69 208 ASN A O 1
ATOM 1586 N N . ASN A 1 209 ? -25.502 2.762 -1.528 1.00 94.44 209 ASN A N 1
ATOM 1587 C CA . ASN A 1 209 ? -25.931 3.134 -0.175 1.00 94.44 209 ASN A CA 1
ATOM 1588 C C . ASN A 1 209 ? -24.794 3.845 0.568 1.00 94.44 209 ASN A C 1
ATOM 1590 O O . ASN A 1 209 ? -23.713 3.278 0.696 1.00 94.44 209 ASN A O 1
ATOM 1594 N N . TYR A 1 210 ? -25.017 5.068 1.058 1.00 94.81 210 TYR A N 1
ATOM 1595 C CA . TYR A 1 210 ? -23.935 5.956 1.524 1.00 94.81 210 TYR A CA 1
ATOM 1596 C C . TYR A 1 210 ? -22.826 6.113 0.463 1.00 94.81 210 TYR A C 1
ATOM 1598 O O . TYR A 1 210 ? -21.639 5.985 0.757 1.00 94.81 210 TYR A O 1
ATOM 1606 N N . SER A 1 211 ? -23.218 6.326 -0.797 1.00 95.19 211 SER A N 1
ATOM 1607 C CA . SER A 1 211 ? -22.325 6.259 -1.964 1.00 95.19 211 SER A CA 1
ATOM 1608 C C . SER A 1 211 ? -21.266 7.367 -2.019 1.00 95.19 211 SER A C 1
ATOM 1610 O O . SER A 1 211 ? -20.235 7.206 -2.672 1.00 95.19 211 SER A O 1
ATOM 1612 N N . ASP A 1 212 ? -21.480 8.476 -1.308 1.00 94.00 212 ASP A N 1
ATOM 1613 C CA . ASP A 1 212 ? -20.482 9.530 -1.147 1.00 94.00 212 ASP A CA 1
ATOM 1614 C C . ASP A 1 212 ? -19.373 9.114 -0.169 1.00 94.00 212 ASP A C 1
ATOM 1616 O O . ASP A 1 212 ? -18.195 9.229 -0.504 1.00 94.00 212 ASP A O 1
ATOM 1620 N N . LEU A 1 213 ? -19.740 8.533 0.976 1.00 93.56 213 LEU A N 1
ATOM 1621 C CA . LEU A 1 213 ? -18.812 7.870 1.894 1.00 93.56 213 LEU A CA 1
ATOM 1622 C C . LEU A 1 213 ? -18.072 6.702 1.217 1.00 93.56 213 LEU A C 1
ATOM 1624 O O . LEU A 1 213 ? -16.858 6.597 1.353 1.00 93.56 213 LEU A O 1
ATOM 1628 N N . PHE A 1 214 ? -18.774 5.873 0.437 1.00 96.69 214 PHE A N 1
ATOM 1629 C CA . PHE A 1 214 ? -18.182 4.746 -0.294 1.00 96.69 214 PHE A CA 1
ATOM 1630 C C . PHE A 1 214 ? -17.067 5.189 -1.246 1.00 96.69 214 PHE A C 1
ATOM 1632 O O . PHE A 1 214 ? -16.060 4.503 -1.385 1.00 96.69 214 PHE A O 1
ATOM 1639 N N . TRP A 1 215 ? -17.244 6.341 -1.900 1.00 96.94 215 TRP A N 1
ATOM 1640 C CA . TRP A 1 215 ? -16.216 6.955 -2.737 1.00 96.94 215 TRP A CA 1
ATOM 1641 C C . TRP A 1 215 ? -15.092 7.586 -1.900 1.00 96.94 215 TRP A C 1
ATOM 1643 O O . TRP A 1 215 ? -13.925 7.442 -2.251 1.00 96.94 215 TRP A O 1
ATOM 1653 N N . ALA A 1 216 ? -15.418 8.250 -0.784 1.00 95.06 216 ALA A N 1
ATOM 1654 C CA . ALA A 1 216 ? -14.428 8.899 0.079 1.00 95.06 216 ALA A CA 1
ATOM 1655 C C . ALA A 1 216 ? -13.472 7.899 0.751 1.00 95.06 216 ALA A C 1
ATOM 1657 O O . ALA A 1 216 ? -12.282 8.175 0.855 1.00 95.06 216 ALA A O 1
ATOM 1658 N N . LEU A 1 217 ? -13.956 6.715 1.141 1.00 95.69 217 LEU A N 1
ATOM 1659 C CA . LEU A 1 217 ? -13.125 5.645 1.710 1.00 95.69 217 LEU A CA 1
ATOM 1660 C C . LEU A 1 217 ? -12.107 5.066 0.707 1.00 95.69 217 LEU A C 1
ATOM 1662 O O . LEU A 1 217 ? -11.180 4.377 1.119 1.00 95.69 217 LEU A O 1
ATOM 1666 N N . LYS A 1 218 ? -12.222 5.361 -0.595 1.00 97.06 218 LYS A N 1
ATOM 1667 C CA . LYS A 1 218 ? -11.264 4.935 -1.627 1.00 97.06 218 LYS A CA 1
ATOM 1668 C C . LYS A 1 218 ? -10.196 6.013 -1.839 1.00 97.06 218 LYS A C 1
ATOM 1670 O O . LYS A 1 218 ? -10.253 6.761 -2.811 1.00 97.06 218 LYS A O 1
ATOM 1675 N N . GLY A 1 219 ? -9.235 6.109 -0.918 1.00 93.56 219 GLY A N 1
ATOM 1676 C CA . GLY A 1 219 ? -8.140 7.095 -0.949 1.00 93.56 219 GLY A CA 1
ATOM 1677 C C . GLY A 1 219 ? -8.254 8.233 0.077 1.00 93.56 219 GLY A C 1
ATOM 1678 O O . GLY A 1 219 ? -7.416 9.132 0.077 1.00 93.56 219 GLY A O 1
ATOM 1679 N N . GLY A 1 220 ? -9.283 8.226 0.931 1.00 89.25 220 GLY A N 1
ATOM 1680 C CA . GLY A 1 220 ? -9.526 9.240 1.965 1.00 89.25 220 GLY A CA 1
ATOM 1681 C C . GLY A 1 220 ? -8.924 8.960 3.348 1.00 89.25 220 GLY A C 1
ATOM 1682 O O . GLY A 1 220 ? -9.056 9.804 4.238 1.00 89.25 220 GLY A O 1
ATOM 1683 N N . SER A 1 221 ? -8.276 7.809 3.550 1.00 87.12 221 SER A N 1
ATOM 1684 C CA . SER A 1 221 ? -7.864 7.293 4.868 1.00 87.12 221 SER A CA 1
ATOM 1685 C C . SER A 1 221 ? -9.034 7.116 5.864 1.00 87.12 221 SER A C 1
ATOM 1687 O O . SER A 1 221 ? -10.211 7.162 5.502 1.00 87.12 221 SER A O 1
ATOM 1689 N N . SER A 1 222 ? -8.713 6.913 7.143 1.00 81.19 222 SER A N 1
ATOM 1690 C CA . SER A 1 222 ? -9.635 6.733 8.277 1.00 81.19 222 SER A CA 1
ATOM 1691 C C . SER A 1 222 ? -10.454 7.976 8.664 1.00 81.19 222 SER A C 1
ATOM 1693 O O . SER A 1 222 ? -11.296 7.892 9.554 1.00 81.19 222 SER A O 1
ATOM 1695 N N . ASN A 1 223 ? -10.280 9.115 7.980 1.00 80.19 223 ASN A N 1
ATOM 1696 C CA . ASN A 1 223 ? -10.956 10.397 8.263 1.00 80.19 223 ASN A CA 1
ATOM 1697 C C . ASN A 1 223 ? -12.499 10.346 8.245 1.00 80.19 223 ASN A C 1
ATOM 1699 O O . ASN A 1 223 ? -13.156 11.315 8.621 1.00 80.19 223 ASN A O 1
ATOM 1703 N N . PHE A 1 224 ? -13.078 9.243 7.770 1.00 83.69 224 PHE A N 1
ATOM 1704 C CA . PHE A 1 224 ? -14.509 9.059 7.540 1.00 83.69 224 PHE A CA 1
ATOM 1705 C C . PHE A 1 224 ? -15.136 7.986 8.457 1.00 83.69 224 PHE A C 1
ATOM 1707 O O . PHE A 1 224 ? -16.236 7.498 8.200 1.00 83.69 224 PHE A O 1
ATOM 1714 N N . GLY A 1 225 ? -14.445 7.623 9.542 1.00 87.88 225 GLY A N 1
ATOM 1715 C CA . GLY A 1 225 ? -14.885 6.625 10.517 1.00 87.88 225 GLY A CA 1
ATOM 1716 C C . GLY A 1 225 ? -14.097 5.316 10.445 1.00 87.88 225 GLY A C 1
ATOM 1717 O O . GLY A 1 225 ? -13.227 5.117 9.597 1.00 87.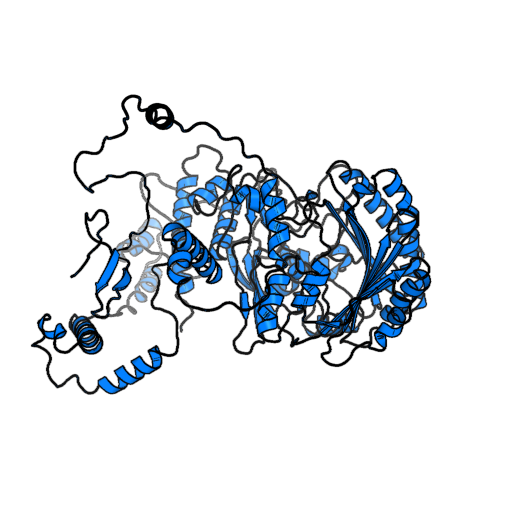88 225 GLY A O 1
ATOM 1718 N N . ILE A 1 226 ? -14.396 4.410 11.375 1.00 94.50 226 ILE A N 1
ATOM 1719 C CA . ILE A 1 226 ? -13.623 3.182 11.585 1.00 94.50 226 ILE A CA 1
ATOM 1720 C C . ILE A 1 226 ? -14.239 2.047 10.769 1.00 94.50 226 ILE A C 1
ATOM 1722 O O . ILE A 1 226 ? -15.348 1.602 11.063 1.00 94.50 226 ILE A O 1
ATOM 1726 N N . VAL A 1 227 ? -13.521 1.554 9.758 1.00 97.94 227 VAL A N 1
ATOM 1727 C CA . VAL A 1 227 ? -13.957 0.381 8.987 1.00 97.94 227 VAL A CA 1
ATOM 1728 C C . VAL A 1 227 ? -13.700 -0.903 9.775 1.00 97.94 227 VAL A C 1
ATOM 1730 O O . VAL A 1 227 ? -12.570 -1.197 10.165 1.00 97.94 227 VAL A O 1
ATOM 1733 N N . THR A 1 228 ? -14.754 -1.690 9.971 1.00 98.25 228 THR A N 1
ATOM 1734 C CA . THR A 1 228 ? -14.752 -2.947 10.735 1.00 98.25 228 THR A CA 1
ATOM 1735 C C . THR A 1 228 ? -14.833 -4.190 9.850 1.00 98.25 228 THR A C 1
ATOM 1737 O O . THR A 1 228 ? -14.490 -5.282 10.308 1.00 98.25 228 THR A O 1
ATOM 1740 N N . ARG A 1 229 ? -15.221 -4.040 8.575 1.00 98.56 229 ARG A N 1
ATOM 1741 C CA . ARG A 1 229 ? -15.134 -5.085 7.543 1.00 98.56 229 ARG A CA 1
ATOM 1742 C C . ARG A 1 229 ? -15.014 -4.475 6.146 1.00 98.56 229 ARG A C 1
ATOM 1744 O O . ARG A 1 229 ? -15.717 -3.518 5.831 1.00 98.56 229 ARG A O 1
ATOM 1751 N N . PHE A 1 230 ? -14.177 -5.077 5.311 1.00 98.81 230 PHE A N 1
ATOM 1752 C CA . PHE A 1 230 ? -14.042 -4.806 3.883 1.00 98.81 230 PHE A CA 1
ATOM 1753 C C . PHE A 1 230 ? -14.572 -6.019 3.119 1.00 98.81 230 PHE A C 1
ATOM 1755 O O . PHE A 1 230 ? -14.063 -7.124 3.302 1.00 98.81 230 PHE A O 1
ATOM 1762 N N . ASP A 1 231 ? -15.573 -5.828 2.267 1.00 98.81 231 ASP A N 1
ATOM 1763 C CA . ASP A 1 231 ? -16.086 -6.875 1.386 1.00 98.81 231 ASP A CA 1
ATOM 1764 C C . ASP A 1 231 ? -15.539 -6.614 -0.028 1.00 98.81 231 ASP A C 1
ATOM 1766 O O . ASP A 1 231 ? -15.842 -5.587 -0.641 1.00 98.81 231 ASP A O 1
ATOM 1770 N N . MET A 1 232 ? -14.675 -7.506 -0.526 1.00 98.62 232 MET A N 1
ATOM 1771 C CA . MET A 1 232 ? -13.885 -7.330 -1.755 1.00 98.62 232 MET A CA 1
ATOM 1772 C C . MET A 1 232 ? -14.227 -8.352 -2.836 1.00 98.62 232 MET A C 1
ATOM 1774 O O . MET A 1 232 ? -14.431 -9.529 -2.544 1.00 98.62 232 MET A O 1
ATOM 1778 N N . GLN A 1 233 ? -14.194 -7.922 -4.099 1.00 98.25 233 GLN A N 1
ATOM 1779 C CA . GLN A 1 233 ? -14.275 -8.815 -5.254 1.00 98.25 233 GLN A CA 1
ATOM 1780 C C . GLN A 1 233 ? -12.953 -9.576 -5.449 1.00 98.25 233 GLN A C 1
ATOM 1782 O O . GLN A 1 233 ? -11.886 -8.970 -5.555 1.00 98.25 233 GLN A O 1
ATOM 1787 N N . THR A 1 234 ? -13.022 -10.906 -5.532 1.00 98.38 234 THR A N 1
ATOM 1788 C CA . THR A 1 234 ? -11.857 -11.773 -5.777 1.00 98.38 234 THR A CA 1
ATOM 1789 C C . THR A 1 234 ? -11.518 -11.883 -7.263 1.00 98.38 234 THR A C 1
ATOM 1791 O O . THR A 1 234 ? -12.417 -11.882 -8.105 1.00 98.38 234 THR A O 1
ATOM 1794 N N . VAL A 1 235 ? -10.245 -12.121 -7.575 1.00 97.25 235 VAL A N 1
ATOM 1795 C CA . VAL A 1 235 ? -9.765 -12.545 -8.901 1.00 97.25 235 VAL A CA 1
ATOM 1796 C C . VAL A 1 235 ? -9.455 -14.046 -8.912 1.00 97.25 235 VAL A C 1
ATOM 1798 O O . VAL A 1 235 ? -9.121 -14.631 -7.878 1.00 97.25 235 VAL A O 1
ATOM 1801 N N . ALA A 1 236 ? -9.568 -14.698 -10.073 1.00 96.81 236 ALA A N 1
ATOM 1802 C CA . ALA A 1 236 ? -9.017 -16.041 -10.259 1.00 96.81 236 ALA A CA 1
ATOM 1803 C C . ALA A 1 236 ? -7.485 -15.945 -10.295 1.00 96.81 236 ALA A C 1
ATOM 1805 O O . ALA A 1 236 ? -6.954 -15.126 -11.029 1.00 96.81 236 ALA A O 1
ATOM 1806 N N . SER A 1 237 ? -6.789 -16.747 -9.491 1.00 95.44 237 SER A N 1
ATOM 1807 C CA . SER A 1 237 ? -5.325 -16.709 -9.393 1.00 95.44 237 SER A CA 1
ATOM 1808 C C . SER A 1 237 ? -4.781 -18.029 -8.818 1.00 95.44 237 SER A C 1
ATOM 1810 O O . SER A 1 237 ? -4.327 -18.069 -7.670 1.00 95.44 237 SER A O 1
ATOM 1812 N N . PRO A 1 238 ? -4.821 -19.139 -9.579 1.00 94.56 238 PRO A N 1
ATOM 1813 C CA . PRO A 1 238 ? -4.181 -20.386 -9.163 1.00 94.56 238 PRO A CA 1
ATOM 1814 C C . PRO A 1 238 ? -2.648 -20.251 -9.119 1.00 94.56 238 PRO A C 1
ATOM 1816 O O . PRO A 1 238 ? -2.023 -20.657 -8.142 1.00 94.56 238 PRO A O 1
ATOM 1819 N N . ARG A 1 239 ? -2.036 -19.672 -10.165 1.00 96.62 239 ARG A N 1
ATOM 1820 C CA . ARG A 1 239 ? -0.596 -19.373 -10.276 1.00 96.62 239 ARG A CA 1
ATOM 1821 C C . ARG A 1 239 ? -0.393 -18.134 -11.152 1.00 96.62 239 ARG A C 1
ATOM 1823 O O . ARG A 1 239 ? -1.159 -17.936 -12.090 1.00 96.62 239 ARG A O 1
ATOM 1830 N N . VAL A 1 240 ? 0.653 -17.374 -10.851 1.00 98.31 240 VAL A N 1
ATOM 1831 C CA . VAL A 1 240 ? 1.189 -16.234 -11.616 1.00 98.31 240 VAL A CA 1
ATOM 1832 C C . VAL A 1 240 ? 2.659 -16.515 -11.935 1.00 98.31 240 VAL A C 1
ATOM 1834 O O . VAL A 1 240 ? 3.282 -17.292 -11.210 1.00 98.31 240 VAL A O 1
ATOM 1837 N N . TRP A 1 241 ? 3.243 -15.891 -12.957 1.00 98.69 241 TRP A N 1
ATOM 1838 C CA . TRP A 1 241 ? 4.691 -15.919 -13.189 1.00 98.69 241 TRP A CA 1
ATOM 1839 C C . TRP A 1 241 ? 5.313 -14.646 -12.615 1.00 98.69 241 TRP A C 1
ATOM 1841 O O . TRP A 1 241 ? 5.040 -13.550 -13.108 1.00 98.69 241 TRP A O 1
ATOM 1851 N N . ALA A 1 242 ? 6.084 -14.768 -11.531 1.00 98.50 242 ALA A N 1
ATOM 1852 C CA . ALA A 1 242 ? 6.552 -13.606 -10.780 1.00 98.50 242 ALA A CA 1
ATOM 1853 C C . ALA A 1 242 ? 7.853 -13.847 -9.999 1.00 98.50 242 ALA A C 1
ATOM 1855 O O . ALA A 1 242 ? 8.183 -14.966 -9.596 1.00 98.50 242 ALA A O 1
ATOM 1856 N N . GLY A 1 243 ? 8.590 -12.770 -9.745 1.00 97.94 243 GLY A N 1
ATOM 1857 C CA . GLY A 1 243 ? 9.858 -12.795 -9.021 1.00 97.94 243 GLY A CA 1
ATOM 1858 C C . GLY A 1 243 ? 10.581 -11.455 -9.080 1.00 97.94 243 GLY A C 1
ATOM 1859 O O . GLY A 1 243 ? 10.101 -10.502 -9.694 1.00 97.94 243 GLY A O 1
ATOM 1860 N N . VAL A 1 244 ? 11.750 -11.415 -8.453 1.00 97.94 244 VAL A N 1
ATOM 1861 C CA . VAL A 1 244 ? 12.697 -10.300 -8.502 1.00 97.94 244 VAL A CA 1
ATOM 1862 C C . VAL A 1 244 ? 13.798 -10.629 -9.509 1.00 97.94 244 VAL A C 1
ATOM 1864 O O . VAL A 1 244 ? 14.295 -11.759 -9.555 1.00 97.94 244 VAL A O 1
ATOM 1867 N N . TYR A 1 245 ? 14.181 -9.645 -10.317 1.00 98.31 245 TYR A N 1
ATOM 1868 C CA . TYR A 1 245 ? 15.300 -9.705 -11.251 1.00 98.31 245 TYR A CA 1
ATOM 1869 C C . TYR A 1 245 ? 16.279 -8.577 -10.915 1.00 98.31 245 TYR A C 1
ATOM 1871 O O . TYR A 1 245 ? 15.890 -7.412 -10.893 1.00 98.31 245 TYR A O 1
ATOM 1879 N N . THR A 1 246 ? 17.534 -8.916 -10.627 1.00 98.44 246 THR A N 1
ATOM 1880 C CA . THR A 1 246 ? 18.531 -7.982 -10.086 1.00 98.44 246 THR A CA 1
ATOM 1881 C C . THR A 1 246 ? 19.748 -7.911 -11.000 1.00 98.44 246 THR A C 1
ATOM 1883 O O . THR A 1 246 ? 20.316 -8.946 -11.359 1.00 98.44 246 THR A O 1
ATOM 1886 N N . VAL A 1 247 ? 20.170 -6.698 -11.352 1.00 98.69 247 VAL A N 1
ATOM 1887 C CA . VAL A 1 247 ? 21.282 -6.389 -12.264 1.00 98.69 247 VAL A CA 1
ATOM 1888 C C . VAL A 1 247 ? 22.362 -5.572 -11.548 1.00 98.69 247 VAL A C 1
ATOM 1890 O O . VAL A 1 247 ? 22.081 -4.855 -10.588 1.00 98.69 247 VAL A O 1
ATOM 1893 N N . ALA A 1 248 ? 23.611 -5.704 -11.995 1.00 98.38 248 ALA A N 1
ATOM 1894 C CA . ALA A 1 248 ? 24.748 -4.996 -11.405 1.00 98.38 248 ALA A CA 1
ATOM 1895 C C . ALA A 1 248 ? 24.783 -3.500 -11.775 1.00 98.38 248 ALA A C 1
ATOM 1897 O O . ALA A 1 248 ? 24.307 -3.122 -12.843 1.00 98.38 248 ALA A O 1
ATOM 1898 N N . ASP A 1 249 ? 25.438 -2.700 -10.927 1.00 98.06 249 ASP A N 1
ATOM 1899 C CA . ASP A 1 249 ? 25.732 -1.263 -11.073 1.00 98.06 249 ASP A CA 1
ATOM 1900 C C . ASP A 1 249 ? 26.016 -0.799 -12.518 1.00 98.06 249 ASP A C 1
ATOM 1902 O O . ASP A 1 249 ? 25.369 0.103 -13.048 1.00 98.06 249 ASP A O 1
ATOM 1906 N N . GLN A 1 250 ? 26.910 -1.512 -13.210 1.00 98.06 250 GLN A N 1
ATOM 1907 C CA . GLN A 1 250 ? 27.325 -1.227 -14.589 1.00 98.06 250 GLN A CA 1
ATOM 1908 C C . GLN A 1 250 ? 26.197 -1.272 -15.643 1.00 98.06 250 GLN A C 1
ATOM 1910 O O . GLN A 1 250 ? 26.446 -0.919 -16.791 1.00 98.06 250 GLN A O 1
ATOM 1915 N N . TYR A 1 251 ? 24.996 -1.737 -15.276 1.00 98.56 251 TYR A N 1
ATOM 1916 C CA . TYR A 1 251 ? 23.801 -1.801 -16.124 1.00 98.56 251 TYR A CA 1
ATOM 1917 C C . TYR A 1 251 ? 22.654 -0.896 -15.645 1.00 98.56 251 TYR A C 1
ATOM 1919 O O . TYR A 1 251 ? 21.537 -1.006 -16.153 1.00 98.56 251 TYR A O 1
ATOM 1927 N N . ILE A 1 252 ? 22.885 -0.008 -14.669 1.00 98.50 252 ILE A N 1
ATOM 1928 C CA . ILE A 1 252 ? 21.880 0.978 -14.243 1.00 98.50 252 ILE A CA 1
ATOM 1929 C C . ILE A 1 252 ? 21.364 1.831 -15.424 1.00 98.50 252 ILE A C 1
ATOM 1931 O O . ILE A 1 252 ? 20.146 1.976 -15.529 1.00 98.50 252 ILE A O 1
ATOM 1935 N N . PRO A 1 253 ? 22.186 2.322 -16.378 1.00 98.50 253 PRO A N 1
ATOM 1936 C CA . PRO A 1 253 ? 21.678 3.072 -17.532 1.00 98.50 253 PRO A CA 1
ATOM 1937 C C . PRO A 1 253 ? 20.673 2.279 -18.388 1.00 98.50 253 PRO A C 1
ATOM 1939 O O . PRO A 1 253 ? 19.614 2.799 -18.748 1.00 98.50 253 PRO A O 1
ATOM 1942 N N . GLU A 1 254 ? 20.960 1.008 -18.681 1.00 98.75 254 GLU A N 1
ATOM 1943 C CA . GLU A 1 254 ? 20.051 0.099 -19.385 1.00 98.75 254 GLU A CA 1
ATOM 1944 C C . GLU A 1 254 ? 18.807 -0.240 -18.554 1.00 98.75 254 GLU A C 1
ATOM 1946 O O . GLU A 1 254 ? 17.710 -0.355 -19.105 1.00 98.75 254 GLU A O 1
ATOM 1951 N N . PHE A 1 255 ? 18.950 -0.357 -17.233 1.00 98.81 255 PHE A N 1
ATOM 1952 C CA . PHE A 1 255 ? 17.848 -0.606 -16.309 1.00 98.81 255 PHE A CA 1
ATOM 1953 C C . PHE A 1 255 ? 16.861 0.569 -16.282 1.00 98.81 255 PHE A C 1
ATOM 1955 O O . PHE A 1 255 ? 15.672 0.365 -16.523 1.00 98.81 255 PHE A O 1
ATOM 1962 N N . LEU A 1 256 ? 17.334 1.810 -16.109 1.00 98.81 256 LEU A N 1
ATOM 1963 C CA . LEU A 1 256 ? 16.492 3.015 -16.171 1.00 98.81 256 LEU A CA 1
ATOM 1964 C C . LEU A 1 256 ? 15.820 3.168 -17.553 1.00 98.81 256 LEU A C 1
ATOM 1966 O O . LEU A 1 256 ? 14.641 3.525 -17.647 1.00 98.81 256 LEU A O 1
ATOM 1970 N N . ALA A 1 257 ? 16.522 2.809 -18.634 1.00 98.75 257 ALA A N 1
ATOM 1971 C CA . ALA A 1 257 ? 15.940 2.729 -19.975 1.00 98.75 257 ALA A CA 1
ATOM 1972 C C . ALA A 1 257 ? 14.844 1.648 -20.092 1.00 98.75 257 ALA A C 1
ATOM 1974 O O . ALA A 1 257 ? 13.837 1.869 -20.770 1.00 98.75 257 ALA A O 1
ATOM 1975 N N . ALA A 1 258 ? 14.976 0.506 -19.411 1.00 98.69 258 ALA A N 1
ATOM 1976 C CA . ALA A 1 258 ? 13.940 -0.526 -19.354 1.00 98.69 258 ALA A CA 1
ATOM 1977 C C . ALA A 1 258 ? 12.681 -0.051 -18.600 1.00 98.69 258 ALA A C 1
ATOM 1979 O O . ALA A 1 258 ? 11.570 -0.275 -19.097 1.00 98.69 258 ALA A O 1
ATOM 1980 N N . ILE A 1 259 ? 12.834 0.695 -17.492 1.00 98.62 259 ILE A N 1
ATOM 1981 C CA . ILE A 1 259 ? 11.717 1.366 -16.793 1.00 98.62 259 ILE A CA 1
ATOM 1982 C C . ILE A 1 259 ? 10.972 2.293 -17.760 1.00 98.62 259 ILE A C 1
ATOM 1984 O O . ILE A 1 259 ? 9.750 2.190 -17.899 1.00 98.62 259 ILE A O 1
ATOM 1988 N N . ALA A 1 260 ? 11.694 3.161 -18.476 1.00 98.62 260 ALA A N 1
ATOM 1989 C CA . ALA A 1 260 ? 11.103 4.093 -19.436 1.00 98.62 260 ALA A CA 1
ATOM 1990 C C . ALA A 1 260 ? 10.400 3.380 -20.608 1.00 98.62 260 ALA A C 1
ATOM 1992 O O . ALA A 1 260 ? 9.331 3.810 -21.047 1.00 98.62 260 ALA A O 1
ATOM 1993 N N . ASN A 1 261 ? 10.973 2.279 -21.109 1.00 97.75 261 ASN A N 1
ATOM 1994 C CA . ASN A 1 261 ? 10.436 1.499 -22.229 1.00 97.75 261 ASN A CA 1
ATOM 1995 C C . ASN A 1 261 ? 9.093 0.846 -21.873 1.00 97.75 261 ASN A C 1
ATOM 1997 O O . ASN A 1 261 ? 8.114 1.022 -22.602 1.00 97.75 261 ASN A O 1
ATOM 2001 N N . TYR A 1 262 ? 9.021 0.175 -20.717 1.00 97.81 262 TYR A N 1
ATOM 2002 C CA . TYR A 1 262 ? 7.770 -0.383 -20.202 1.00 97.81 262 TYR A CA 1
ATOM 2003 C C . TYR A 1 262 ? 6.738 0.719 -19.917 1.00 97.81 262 TYR A C 1
ATOM 2005 O O . TYR A 1 262 ? 5.607 0.659 -20.399 1.00 97.81 262 TYR A O 1
ATOM 2013 N N . SER A 1 263 ? 7.138 1.768 -19.191 1.00 97.81 263 SER A N 1
ATOM 2014 C CA . SER A 1 263 ? 6.232 2.832 -18.730 1.00 97.81 263 SER A CA 1
ATOM 2015 C C . SER A 1 263 ? 5.611 3.638 -19.878 1.00 97.81 263 SER A C 1
ATOM 2017 O O . SER A 1 263 ? 4.489 4.130 -19.759 1.00 97.81 263 SER A O 1
ATOM 2019 N N . ALA A 1 264 ? 6.300 3.732 -21.020 1.00 96.25 264 ALA A N 1
ATOM 2020 C CA . ALA A 1 264 ? 5.783 4.358 -22.236 1.00 96.25 264 ALA A CA 1
ATOM 2021 C C . ALA A 1 264 ? 4.795 3.475 -23.027 1.00 96.25 264 ALA A C 1
ATOM 2023 O O . ALA A 1 264 ? 4.173 3.964 -23.972 1.00 96.25 264 ALA A O 1
ATOM 2024 N N . LYS A 1 265 ? 4.691 2.173 -22.716 1.00 88.19 265 LYS A N 1
ATOM 2025 C CA . LYS A 1 265 ? 3.971 1.165 -23.520 1.00 88.19 265 LYS A CA 1
ATOM 2026 C C . LYS A 1 265 ? 3.283 0.097 -22.660 1.00 88.19 265 LYS A C 1
ATOM 2028 O O . LYS A 1 265 ? 3.355 -1.095 -22.956 1.00 88.19 265 LYS A O 1
ATOM 2033 N N . ILE A 1 266 ? 2.566 0.525 -21.624 1.00 94.69 266 ILE A N 1
ATOM 2034 C CA . ILE A 1 266 ? 1.772 -0.354 -20.752 1.00 94.69 266 ILE A CA 1
ATOM 2035 C C . ILE A 1 266 ? 0.506 -0.806 -21.505 1.00 94.69 266 ILE A C 1
ATOM 2037 O O . ILE A 1 266 ? -0.571 -0.235 -21.341 1.00 94.69 266 ILE A O 1
ATOM 2041 N N . ILE A 1 267 ? 0.666 -1.789 -22.397 1.00 93.06 267 ILE A N 1
ATOM 2042 C CA . ILE A 1 267 ? -0.385 -2.301 -23.297 1.00 93.06 267 ILE A CA 1
ATOM 2043 C C . ILE A 1 267 ? -0.865 -3.716 -22.951 1.00 93.06 267 ILE A C 1
ATOM 2045 O O . ILE A 1 267 ? -1.896 -4.143 -23.463 1.00 93.06 267 ILE A O 1
ATOM 2049 N N . ASP A 1 268 ? -0.137 -4.432 -22.093 1.00 97.06 268 ASP A N 1
ATOM 2050 C CA . ASP A 1 268 ? -0.498 -5.774 -21.640 1.00 97.06 268 ASP A CA 1
ATOM 2051 C C . ASP A 1 268 ? -1.093 -5.704 -20.220 1.00 97.06 268 ASP A C 1
ATOM 2053 O O . ASP A 1 268 ? -0.364 -5.387 -19.271 1.00 97.06 268 ASP A O 1
ATOM 2057 N N . PRO A 1 269 ? -2.400 -5.977 -20.040 1.00 97.25 269 PRO A N 1
ATOM 2058 C CA . PRO A 1 269 ? -3.057 -5.839 -18.746 1.00 97.25 269 PRO A CA 1
ATOM 2059 C C . PRO A 1 269 ? -2.594 -6.882 -17.721 1.00 97.25 269 PRO A C 1
ATOM 2061 O O . PRO A 1 269 ? -2.740 -6.641 -16.526 1.00 97.25 269 PRO A O 1
ATOM 2064 N N . LEU A 1 270 ? -2.026 -8.015 -18.154 1.00 98.19 270 LEU A N 1
ATOM 2065 C CA . LEU A 1 270 ? -1.532 -9.065 -17.257 1.00 98.19 270 LEU A CA 1
ATOM 2066 C C . LEU A 1 270 ? -0.192 -8.690 -16.608 1.00 98.19 270 LEU A C 1
ATOM 2068 O O . LEU A 1 270 ? 0.219 -9.343 -15.649 1.00 98.19 270 LEU A O 1
ATOM 2072 N N . SER A 1 271 ? 0.485 -7.661 -17.128 1.00 98.00 271 SER A N 1
ATOM 2073 C CA . SER A 1 271 ? 1.816 -7.234 -16.699 1.00 98.00 271 SER A CA 1
ATOM 2074 C C . SER A 1 271 ? 1.790 -6.133 -15.632 1.00 98.00 271 SER A C 1
ATOM 2076 O O . SER A 1 271 ? 0.976 -5.204 -15.672 1.00 98.00 271 SER A O 1
ATOM 2078 N N . HIS A 1 272 ? 2.717 -6.224 -14.681 1.00 97.88 272 HIS A N 1
ATOM 2079 C CA . HIS A 1 272 ? 3.024 -5.192 -13.694 1.00 97.88 272 HIS A CA 1
ATOM 2080 C C . HIS A 1 272 ? 4.518 -5.243 -13.341 1.00 97.88 272 HIS A C 1
ATOM 2082 O O . HIS A 1 272 ? 5.107 -6.326 -13.295 1.00 97.88 272 HIS A O 1
ATOM 2088 N N . ILE A 1 273 ? 5.118 -4.081 -13.066 1.00 98.19 273 ILE A N 1
ATOM 2089 C CA . ILE A 1 273 ? 6.499 -3.971 -12.579 1.00 98.19 273 ILE A CA 1
ATOM 2090 C C . ILE A 1 273 ? 6.580 -3.084 -11.338 1.00 98.19 273 ILE A C 1
ATOM 2092 O O . ILE A 1 273 ? 5.808 -2.130 -11.217 1.00 98.19 273 ILE A O 1
ATOM 2096 N N . VAL A 1 274 ? 7.560 -3.374 -10.482 1.00 97.81 274 VAL A N 1
ATOM 2097 C CA . VAL A 1 274 ? 8.082 -2.449 -9.465 1.00 97.81 274 VAL A CA 1
ATOM 2098 C C . VAL A 1 274 ? 9.613 -2.465 -9.556 1.00 97.81 274 VAL A C 1
ATOM 2100 O O . VAL A 1 274 ? 10.245 -3.361 -8.994 1.00 97.81 274 VAL A O 1
ATOM 2103 N N . PRO A 1 275 ? 10.212 -1.602 -10.392 1.00 98.38 275 PRO A N 1
ATOM 2104 C CA . PRO A 1 275 ? 11.651 -1.407 -10.465 1.00 98.38 275 PRO A CA 1
ATOM 2105 C C . PRO A 1 275 ? 12.121 -0.390 -9.428 1.00 98.38 275 PRO A C 1
ATOM 2107 O O . PRO A 1 275 ? 11.455 0.618 -9.202 1.00 98.38 275 PRO A O 1
ATOM 2110 N N . ALA A 1 276 ? 13.314 -0.621 -8.900 1.00 98.19 276 ALA A N 1
ATOM 2111 C CA . ALA A 1 276 ? 13.999 0.264 -7.982 1.00 98.19 276 ALA A CA 1
ATOM 2112 C C . ALA A 1 276 ? 15.521 0.228 -8.194 1.00 98.19 276 ALA A C 1
ATOM 2114 O O . ALA A 1 276 ? 16.059 -0.713 -8.792 1.00 98.19 276 ALA A O 1
ATOM 2115 N N . VAL A 1 277 ? 16.224 1.245 -7.692 1.00 98.62 277 VAL A N 1
ATOM 2116 C CA . VAL A 1 277 ? 17.685 1.205 -7.519 1.00 98.62 277 VAL A CA 1
ATOM 2117 C C . VAL A 1 277 ? 18.010 1.214 -6.027 1.00 98.62 277 VAL A C 1
ATOM 2119 O O . VAL A 1 277 ? 17.555 2.086 -5.290 1.00 98.62 277 VAL A O 1
ATOM 2122 N N . VAL A 1 278 ? 18.814 0.239 -5.600 1.00 97.56 278 VAL A N 1
ATOM 2123 C CA . VAL A 1 278 ? 19.239 0.034 -4.208 1.00 97.56 278 VAL A CA 1
ATOM 2124 C C . VAL A 1 278 ? 20.741 0.321 -4.111 1.00 97.56 278 VAL A C 1
ATOM 2126 O O . VAL A 1 278 ? 21.520 -0.395 -4.752 1.00 97.56 278 VAL A O 1
ATOM 2129 N N . PRO A 1 279 ? 21.193 1.324 -3.336 1.00 96.31 279 PRO A N 1
ATOM 2130 C CA . PRO A 1 279 ? 22.606 1.514 -3.049 1.00 96.31 279 PRO A CA 1
ATOM 2131 C C . PRO A 1 279 ? 23.106 0.412 -2.108 1.00 96.31 279 PRO A C 1
ATOM 2133 O O . PRO A 1 279 ? 22.495 0.117 -1.082 1.00 96.31 279 PRO A O 1
ATOM 2136 N N . ILE A 1 280 ? 24.246 -0.183 -2.444 1.00 92.88 280 ILE A N 1
ATOM 2137 C CA . ILE A 1 280 ? 24.978 -1.118 -1.576 1.00 92.88 280 ILE A CA 1
ATOM 2138 C C . ILE A 1 280 ? 25.943 -0.345 -0.665 1.00 92.88 280 ILE A C 1
ATOM 2140 O O . ILE A 1 280 ? 26.174 -0.721 0.485 1.00 92.88 280 ILE A O 1
ATOM 2144 N N . ASP A 1 281 ? 26.481 0.762 -1.175 1.00 87.81 281 ASP A N 1
ATOM 2145 C CA . ASP A 1 281 ? 27.288 1.745 -0.460 1.00 87.81 281 ASP A CA 1
ATOM 2146 C C . ASP A 1 281 ? 27.103 3.135 -1.108 1.00 87.81 281 ASP A C 1
ATOM 2148 O O . ASP A 1 281 ? 26.242 3.321 -1.967 1.00 87.81 281 ASP A O 1
ATOM 2152 N N . SER A 1 282 ? 27.900 4.132 -0.714 1.00 84.06 282 SER A N 1
ATOM 2153 C CA . SER A 1 282 ? 27.817 5.500 -1.252 1.00 84.06 282 SER A CA 1
ATOM 2154 C C . SER A 1 282 ? 28.339 5.674 -2.690 1.00 84.06 282 SER A C 1
ATOM 2156 O O . SER A 1 282 ? 28.413 6.804 -3.172 1.00 84.06 282 SER A O 1
ATOM 2158 N N . THR A 1 283 ? 28.748 4.590 -3.354 1.00 85.88 283 THR A N 1
ATOM 2159 C CA . THR A 1 283 ? 29.363 4.572 -4.694 1.00 85.88 283 THR A CA 1
ATOM 2160 C C . THR A 1 283 ? 28.910 3.422 -5.603 1.00 85.88 283 THR A C 1
ATOM 2162 O O . THR A 1 283 ? 29.079 3.540 -6.814 1.00 85.88 283 THR A O 1
ATOM 2165 N N . THR A 1 284 ? 28.336 2.346 -5.056 1.00 93.69 284 THR A N 1
ATOM 2166 C CA . THR A 1 284 ? 27.916 1.138 -5.791 1.00 93.69 284 THR A CA 1
ATOM 2167 C C . THR A 1 284 ? 26.436 0.841 -5.559 1.00 93.69 284 THR A C 1
ATOM 2169 O O . THR A 1 284 ? 25.993 0.803 -4.411 1.00 93.69 284 THR A O 1
ATOM 2172 N N . SER A 1 285 ? 25.685 0.539 -6.620 1.00 97.38 285 SER A N 1
ATOM 2173 C CA . SER A 1 285 ? 24.252 0.210 -6.561 1.00 97.38 285 SER A CA 1
ATOM 2174 C C . SER A 1 285 ? 23.892 -1.101 -7.271 1.00 97.38 285 SER A C 1
ATOM 2176 O O . SER A 1 285 ? 24.699 -1.712 -7.973 1.00 97.38 285 SER A O 1
ATOM 2178 N N . VAL A 1 286 ? 22.644 -1.546 -7.114 1.00 98.38 286 VAL A N 1
ATOM 2179 C CA . VAL A 1 286 ? 22.030 -2.598 -7.939 1.00 98.38 286 VAL A CA 1
ATOM 2180 C C . VAL A 1 286 ? 20.659 -2.153 -8.440 1.00 98.38 286 VAL A C 1
ATOM 2182 O O . VAL A 1 286 ? 19.901 -1.507 -7.720 1.00 98.38 286 VAL A O 1
ATOM 2185 N N . GLY A 1 287 ? 20.329 -2.516 -9.680 1.00 98.50 287 GLY A N 1
ATOM 2186 C CA . GLY A 1 287 ? 18.975 -2.355 -10.212 1.00 98.50 287 GLY A CA 1
ATOM 2187 C C . GLY A 1 287 ? 18.159 -3.588 -9.851 1.00 98.50 287 GLY A C 1
ATOM 2188 O O . GLY A 1 287 ? 18.571 -4.701 -10.178 1.00 98.50 287 GLY A O 1
ATOM 2189 N N . SER A 1 288 ? 17.027 -3.424 -9.176 1.00 97.88 288 SER A N 1
ATOM 2190 C CA . SER A 1 288 ? 16.179 -4.525 -8.710 1.00 97.88 288 SER A CA 1
ATOM 2191 C C . SER A 1 288 ? 14.761 -4.332 -9.225 1.00 97.88 288 SER A C 1
ATOM 2193 O O . SER A 1 288 ? 14.185 -3.268 -9.043 1.00 97.88 288 SER A O 1
ATOM 2195 N N . VAL A 1 289 ? 14.177 -5.322 -9.905 1.00 98.56 289 VAL A N 1
ATOM 2196 C CA . VAL A 1 289 ? 12.801 -5.214 -10.410 1.00 98.56 289 VAL A CA 1
ATOM 2197 C C . VAL A 1 289 ? 11.953 -6.419 -10.036 1.00 98.56 289 VAL A C 1
ATOM 2199 O O . VAL A 1 289 ? 12.239 -7.552 -10.423 1.00 98.56 289 VAL A O 1
ATOM 2202 N N . ILE A 1 290 ? 10.852 -6.158 -9.332 1.00 98.50 290 ILE A N 1
ATOM 2203 C CA . ILE A 1 290 ? 9.716 -7.075 -9.275 1.00 98.50 290 ILE A CA 1
ATOM 2204 C C . ILE A 1 290 ? 9.063 -7.090 -10.655 1.00 98.50 290 ILE A C 1
ATOM 2206 O O . ILE A 1 290 ? 8.548 -6.071 -11.118 1.00 98.50 290 ILE A O 1
ATOM 2210 N N . LEU A 1 291 ? 9.038 -8.261 -11.284 1.00 98.56 291 LEU A N 1
ATOM 2211 C CA . LEU A 1 291 ? 8.241 -8.530 -12.477 1.00 98.56 291 LEU A CA 1
ATOM 2212 C C . LEU A 1 291 ? 7.080 -9.443 -12.082 1.00 98.56 291 LEU A C 1
ATOM 2214 O O . LEU A 1 291 ? 7.282 -10.483 -11.451 1.00 98.56 291 LEU A O 1
ATOM 2218 N N . PHE A 1 292 ? 5.864 -9.063 -12.465 1.00 98.56 292 PHE A N 1
ATOM 2219 C CA . PHE A 1 292 ? 4.649 -9.830 -12.215 1.00 98.56 292 PHE A CA 1
ATOM 2220 C C . PHE A 1 292 ? 3.863 -9.996 -13.515 1.00 98.56 292 PHE A C 1
ATOM 2222 O O . PHE A 1 292 ? 3.542 -9.014 -14.185 1.00 98.56 292 PHE A O 1
ATOM 2229 N N . TYR A 1 293 ? 3.530 -11.239 -13.857 1.00 98.62 293 TYR A N 1
ATOM 2230 C CA . TYR A 1 293 ? 2.683 -11.568 -14.995 1.00 98.62 293 TYR A CA 1
ATOM 2231 C C . TYR A 1 293 ? 1.586 -12.552 -14.584 1.00 98.62 293 TYR A C 1
ATOM 2233 O O . TYR A 1 293 ? 1.870 -13.662 -14.124 1.00 98.62 293 TYR A O 1
ATOM 2241 N N . ASP A 1 294 ? 0.326 -12.160 -14.758 1.00 98.19 294 ASP A N 1
ATOM 2242 C CA . ASP A 1 294 ? -0.834 -12.983 -14.402 1.00 98.19 294 ASP A CA 1
ATOM 2243 C C . ASP A 1 294 ? -1.073 -14.097 -15.436 1.00 98.19 294 ASP A C 1
ATOM 2245 O O . ASP A 1 294 ? -1.952 -14.034 -16.296 1.00 98.19 294 ASP A O 1
ATOM 2249 N N . SER A 1 295 ? -0.220 -15.122 -15.391 1.00 97.25 295 SER A N 1
ATOM 2250 C CA . SER A 1 295 ? -0.319 -16.307 -16.237 1.00 97.25 295 SER A CA 1
ATOM 2251 C C . SER A 1 295 ? 0.097 -17.580 -15.509 1.00 97.25 295 SER A C 1
ATOM 2253 O O . SER A 1 295 ? 1.033 -17.609 -14.712 1.00 97.25 295 SER A O 1
ATOM 2255 N N . THR A 1 296 ? -0.578 -18.670 -15.865 1.00 97.06 296 THR A N 1
ATOM 2256 C CA . THR A 1 296 ? -0.287 -20.037 -15.423 1.00 97.06 296 THR A CA 1
ATOM 2257 C C . THR A 1 296 ? 0.639 -20.798 -16.375 1.00 97.06 296 THR A C 1
ATOM 2259 O O . THR A 1 296 ? 1.055 -21.908 -16.042 1.00 97.06 296 THR A O 1
ATOM 2262 N N . THR A 1 297 ? 0.926 -20.245 -17.560 1.00 97.06 297 THR A N 1
ATOM 2263 C CA . THR A 1 297 ? 1.608 -20.948 -18.664 1.00 97.06 297 THR A CA 1
ATOM 2264 C C . THR A 1 297 ? 2.653 -20.117 -19.406 1.00 97.06 297 THR A C 1
ATOM 2266 O O . THR A 1 297 ? 3.570 -20.698 -19.982 1.00 97.06 297 THR A O 1
ATOM 2269 N N . VAL A 1 298 ? 2.552 -18.784 -19.401 1.00 98.19 298 VAL A N 1
ATOM 2270 C CA . VAL A 1 298 ? 3.517 -17.892 -20.061 1.00 98.19 298 VAL A CA 1
ATOM 2271 C C . VAL A 1 298 ? 4.579 -17.441 -19.062 1.00 98.19 298 VAL A C 1
ATOM 2273 O O . VAL A 1 298 ? 4.259 -16.823 -18.049 1.00 98.19 298 VAL A O 1
ATOM 2276 N N . SER A 1 299 ? 5.840 -17.718 -19.384 1.00 97.69 299 SER A N 1
ATOM 2277 C CA . SER A 1 299 ? 7.029 -17.162 -18.735 1.00 97.69 299 SER A CA 1
ATOM 2278 C C . SER A 1 299 ? 7.789 -16.262 -19.714 1.00 97.69 299 SER A C 1
ATOM 2280 O O . SER A 1 299 ? 7.633 -16.404 -20.927 1.00 97.69 299 SER A O 1
ATOM 2282 N N . TYR A 1 300 ? 8.594 -15.327 -19.197 1.00 97.38 300 TYR A N 1
ATOM 2283 C CA . TYR A 1 300 ? 9.356 -14.348 -19.993 1.00 97.38 300 TYR A CA 1
ATOM 2284 C C . TYR A 1 300 ? 8.517 -13.637 -21.088 1.00 97.38 300 TYR A C 1
ATOM 2286 O O . TYR A 1 300 ? 8.875 -13.669 -22.269 1.00 97.38 300 TYR A O 1
ATOM 2294 N N . PRO A 1 301 ? 7.385 -12.995 -20.727 1.00 97.38 301 PRO A N 1
ATOM 2295 C CA . PRO A 1 301 ? 6.548 -12.266 -21.677 1.00 97.38 301 PRO A CA 1
ATOM 2296 C C . PRO A 1 301 ? 7.317 -11.095 -22.308 1.00 97.38 301 PRO A C 1
ATOM 2298 O O . PRO A 1 301 ? 8.134 -10.435 -21.663 1.00 97.38 301 PRO A O 1
ATOM 2301 N N . ALA A 1 302 ? 7.024 -10.796 -23.577 1.00 96.25 302 ALA A N 1
ATOM 2302 C CA . ALA A 1 302 ? 7.788 -9.829 -24.371 1.00 96.25 302 ALA A CA 1
ATOM 2303 C C . ALA A 1 302 ? 7.813 -8.399 -23.786 1.00 96.25 302 ALA A C 1
ATOM 2305 O O . ALA A 1 302 ? 8.763 -7.659 -24.038 1.00 96.25 302 ALA A O 1
ATOM 2306 N N . CYS A 1 303 ? 6.825 -8.019 -22.967 1.00 96.38 303 CYS A N 1
ATOM 2307 C CA . CYS A 1 303 ? 6.801 -6.744 -22.240 1.00 96.38 303 CYS A CA 1
ATOM 2308 C C . CYS A 1 303 ? 7.966 -6.576 -21.245 1.00 96.38 303 CYS A C 1
ATOM 2310 O O . CYS A 1 303 ? 8.326 -5.447 -20.923 1.00 96.38 303 CYS A O 1
ATOM 2312 N N . PHE A 1 304 ? 8.571 -7.674 -20.778 1.00 98.19 304 PHE A N 1
ATOM 2313 C CA . PHE A 1 304 ? 9.689 -7.667 -19.828 1.00 98.19 304 PHE A CA 1
ATOM 2314 C C . PHE A 1 304 ? 11.051 -7.945 -20.466 1.00 98.19 304 PHE A C 1
ATOM 2316 O O . PHE A 1 304 ? 12.068 -7.836 -19.783 1.00 98.19 304 PHE A O 1
ATOM 2323 N N . ALA A 1 305 ? 11.097 -8.200 -21.779 1.00 97.38 305 ALA A N 1
ATOM 2324 C CA . ALA A 1 305 ? 12.347 -8.348 -22.518 1.00 97.38 305 ALA A CA 1
ATOM 2325 C C . ALA A 1 305 ? 13.353 -7.191 -22.297 1.00 97.38 305 ALA A C 1
ATOM 2327 O O . ALA A 1 305 ? 14.544 -7.494 -22.227 1.00 97.38 305 ALA A O 1
ATOM 2328 N N . PRO A 1 306 ? 12.949 -5.908 -22.121 1.00 97.12 306 PRO A N 1
ATOM 2329 C CA . PRO A 1 306 ? 13.889 -4.834 -21.786 1.00 97.12 306 PRO A CA 1
ATOM 2330 C C . PRO A 1 306 ? 14.668 -5.058 -20.482 1.00 97.12 306 PRO A C 1
ATOM 2332 O O . PRO A 1 306 ? 15.832 -4.688 -20.421 1.00 97.12 306 PRO A O 1
ATOM 2335 N N . PHE A 1 307 ? 14.062 -5.696 -19.474 1.00 98.31 307 PHE A N 1
ATOM 2336 C CA . PHE A 1 307 ? 14.739 -6.053 -18.224 1.00 98.31 307 PHE A CA 1
ATOM 2337 C C . PHE A 1 307 ? 15.470 -7.392 -18.349 1.00 98.31 307 PHE A C 1
ATOM 2339 O O . PHE A 1 307 ? 16.659 -7.476 -18.066 1.00 98.31 307 PHE A O 1
ATOM 2346 N N . THR A 1 308 ? 14.793 -8.441 -18.830 1.00 98.19 308 THR A N 1
ATOM 2347 C CA . THR A 1 308 ? 15.339 -9.813 -18.831 1.00 98.19 308 THR A CA 1
ATOM 2348 C C . THR A 1 308 ? 16.389 -10.082 -19.916 1.00 98.19 308 THR A C 1
ATOM 2350 O O . THR A 1 308 ? 16.845 -11.215 -20.050 1.00 98.19 308 THR A O 1
ATOM 2353 N N . SER A 1 309 ? 16.752 -9.068 -20.711 1.00 97.75 309 SER A N 1
ATOM 2354 C CA . SER A 1 309 ? 17.913 -9.100 -21.616 1.00 97.75 309 SER A CA 1
ATOM 2355 C C . SER A 1 309 ? 19.187 -8.534 -20.971 1.00 97.75 309 SER A C 1
ATOM 2357 O O . SER A 1 309 ? 20.273 -8.723 -21.516 1.00 97.75 309 SER A O 1
ATOM 2359 N N . ILE A 1 310 ? 19.071 -7.837 -19.834 1.00 98.56 310 ILE A N 1
ATOM 2360 C CA . ILE A 1 310 ? 20.207 -7.307 -19.071 1.00 98.56 310 ILE A CA 1
ATOM 2361 C C . ILE A 1 310 ? 20.799 -8.453 -18.228 1.00 98.56 310 ILE A C 1
ATOM 2363 O O . ILE A 1 310 ? 20.033 -9.168 -17.585 1.00 98.56 310 ILE A O 1
ATOM 2367 N N . PRO A 1 311 ? 22.128 -8.662 -18.179 1.00 98.31 311 PRO A N 1
ATOM 2368 C CA . PRO A 1 311 ? 22.715 -9.750 -17.395 1.00 98.31 311 PRO A CA 1
ATOM 2369 C C . PRO A 1 311 ? 22.415 -9.649 -15.888 1.00 98.31 311 PRO A C 1
ATOM 2371 O O . PRO A 1 311 ? 22.924 -8.773 -15.186 1.00 98.31 311 PRO A O 1
ATOM 2374 N N . SER A 1 312 ? 21.609 -10.584 -15.379 1.00 97.94 312 SER A N 1
ATOM 2375 C CA . SER A 1 312 ? 21.252 -10.668 -13.960 1.00 97.94 312 SER A CA 1
ATOM 2376 C C . SER A 1 312 ? 22.388 -11.176 -13.074 1.00 97.94 312 SER A C 1
ATOM 2378 O O . SER A 1 312 ? 23.001 -12.202 -13.377 1.00 97.94 312 SER A O 1
ATOM 2380 N N . ILE A 1 313 ? 22.545 -10.550 -11.909 1.00 97.94 313 ILE A N 1
ATOM 2381 C CA . ILE A 1 313 ? 23.275 -11.088 -10.749 1.00 97.94 313 ILE A CA 1
ATOM 2382 C C . ILE A 1 313 ? 22.352 -11.821 -9.758 1.00 97.94 313 ILE A C 1
ATOM 2384 O O . ILE A 1 313 ? 22.829 -12.632 -8.968 1.00 97.94 313 ILE A O 1
ATOM 2388 N N . GLY A 1 314 ? 21.035 -11.592 -9.831 1.00 97.06 314 GLY A N 1
ATOM 2389 C CA . GLY A 1 314 ? 20.011 -12.305 -9.062 1.00 97.06 314 GLY A CA 1
ATOM 2390 C C . GLY A 1 314 ? 18.723 -12.480 -9.871 1.00 97.06 314 GLY A C 1
ATOM 2391 O O . GLY A 1 314 ? 18.370 -11.619 -10.672 1.00 97.06 314 GLY A O 1
ATOM 2392 N N . ASN A 1 315 ? 18.035 -13.612 -9.710 1.00 97.69 315 ASN A N 1
ATOM 2393 C CA . ASN A 1 315 ? 16.792 -13.915 -10.426 1.00 97.69 315 ASN A CA 1
ATOM 2394 C C . ASN A 1 315 ? 15.961 -14.943 -9.637 1.00 97.69 315 ASN A C 1
ATOM 2396 O O . ASN A 1 315 ? 16.447 -16.046 -9.383 1.00 97.69 315 ASN A O 1
ATOM 2400 N N . THR A 1 316 ? 14.718 -14.607 -9.279 1.00 97.94 316 THR A N 1
ATOM 2401 C CA . THR A 1 316 ? 13.759 -15.530 -8.635 1.00 97.94 316 THR A CA 1
ATOM 2402 C C . THR A 1 316 ? 12.531 -15.846 -9.502 1.00 97.94 316 THR A C 1
ATOM 2404 O O . THR A 1 316 ? 11.586 -16.457 -9.006 1.00 97.94 316 THR A O 1
ATOM 2407 N N . LEU A 1 317 ? 12.501 -15.432 -10.775 1.00 98.44 317 LEU A N 1
ATOM 2408 C CA . LEU A 1 317 ? 11.334 -15.521 -11.666 1.00 98.44 317 LEU A CA 1
ATOM 2409 C C . LEU A 1 317 ? 10.879 -16.973 -11.910 1.00 98.44 317 LEU A C 1
ATOM 2411 O O . LEU A 1 317 ? 11.508 -17.719 -12.661 1.00 98.44 317 LEU A O 1
ATOM 2415 N N . ASP A 1 318 ? 9.739 -17.349 -11.330 1.00 98.38 318 ASP A N 1
ATOM 2416 C CA . ASP A 1 318 ? 9.101 -18.659 -11.512 1.00 98.38 318 ASP A CA 1
ATOM 2417 C C . ASP A 1 318 ? 7.573 -18.539 -11.359 1.00 98.38 318 ASP A C 1
ATOM 2419 O O . ASP A 1 318 ? 7.040 -17.509 -10.938 1.00 98.38 318 ASP A O 1
ATOM 2423 N N . PHE A 1 319 ? 6.842 -19.601 -11.688 1.00 98.50 319 PHE A N 1
ATOM 2424 C CA . PHE A 1 319 ? 5.421 -19.701 -11.398 1.00 98.50 319 PHE A CA 1
ATOM 2425 C C . PHE A 1 319 ? 5.179 -19.908 -9.890 1.00 98.50 319 PHE A C 1
ATOM 2427 O O . PHE A 1 319 ? 5.646 -20.877 -9.286 1.00 98.50 319 PHE A O 1
ATOM 2434 N N . LYS A 1 320 ? 4.382 -19.036 -9.271 1.00 97.31 320 LYS A N 1
ATOM 2435 C CA . LYS A 1 320 ? 4.107 -18.990 -7.820 1.00 97.31 320 LYS A CA 1
ATOM 2436 C C . LYS A 1 320 ? 2.619 -18.742 -7.565 1.00 97.31 320 LYS A C 1
ATOM 2438 O O . LYS A 1 320 ? 1.902 -18.310 -8.462 1.00 97.31 320 LYS A O 1
ATOM 2443 N N . THR A 1 321 ? 2.121 -19.003 -6.357 1.00 98.06 321 THR A N 1
ATOM 2444 C CA . THR A 1 321 ? 0.859 -18.382 -5.905 1.00 98.06 321 THR A CA 1
ATOM 2445 C C . THR A 1 321 ? 1.134 -16.946 -5.450 1.00 98.06 321 THR A C 1
ATOM 2447 O O . THR A 1 321 ? 2.254 -16.626 -5.047 1.00 98.06 321 THR A O 1
ATOM 2450 N N . VAL A 1 322 ? 0.119 -16.074 -5.442 1.00 98.00 322 VAL A N 1
ATOM 2451 C CA . VAL A 1 322 ? 0.265 -14.711 -4.884 1.00 98.00 322 VAL A CA 1
ATOM 2452 C C . VAL A 1 322 ? 0.678 -14.756 -3.408 1.00 98.00 322 VAL A C 1
ATOM 2454 O O . VAL A 1 322 ? 1.471 -13.930 -2.973 1.00 98.00 322 VAL A O 1
ATOM 2457 N N . SER A 1 323 ? 0.229 -15.765 -2.650 1.00 97.62 323 SER A N 1
ATOM 2458 C CA . SER A 1 323 ? 0.673 -15.969 -1.265 1.00 97.62 323 SER A CA 1
ATOM 2459 C C . SER A 1 323 ? 2.162 -16.294 -1.171 1.00 97.62 323 SER A C 1
ATOM 2461 O O . SER A 1 323 ? 2.825 -15.763 -0.288 1.00 97.62 323 SER A O 1
ATOM 2463 N N . GLN A 1 324 ? 2.691 -17.150 -2.052 1.00 97.50 324 GLN A N 1
ATOM 2464 C CA . GLN A 1 324 ? 4.125 -17.447 -2.096 1.00 97.50 324 GLN A CA 1
ATOM 2465 C C . GLN A 1 324 ? 4.925 -16.196 -2.467 1.00 97.50 324 GLN A C 1
ATOM 2467 O O . GLN A 1 324 ? 5.912 -15.889 -1.807 1.00 97.50 324 GLN A O 1
ATOM 2472 N N . PHE A 1 325 ? 4.476 -15.448 -3.479 1.00 97.50 325 PHE A N 1
ATOM 2473 C CA . PHE A 1 325 ? 5.208 -14.276 -3.949 1.00 97.50 325 PHE A CA 1
ATOM 2474 C C . PHE A 1 325 ? 5.165 -13.100 -2.959 1.00 97.50 325 PHE A C 1
ATOM 2476 O O . PHE A 1 325 ? 6.198 -12.495 -2.706 1.00 97.50 325 PHE A O 1
ATOM 2483 N N . ALA A 1 326 ? 4.026 -12.833 -2.312 1.00 96.31 326 ALA A N 1
ATOM 2484 C CA . ALA A 1 326 ? 3.932 -11.803 -1.273 1.00 96.31 326 ALA A CA 1
ATOM 2485 C C . ALA A 1 326 ? 4.757 -12.137 -0.013 1.00 96.31 326 ALA A C 1
ATOM 2487 O O . ALA A 1 326 ? 5.192 -11.231 0.697 1.00 96.31 326 ALA A O 1
ATOM 2488 N N . LEU A 1 327 ? 4.969 -13.427 0.286 1.00 95.25 327 LEU A N 1
ATOM 2489 C CA . LEU A 1 327 ? 5.879 -13.869 1.349 1.00 95.25 327 LEU A CA 1
ATOM 2490 C C . LEU A 1 327 ? 7.353 -13.726 0.942 1.00 95.25 327 LEU A C 1
ATOM 2492 O O . LEU A 1 327 ? 8.175 -13.424 1.796 1.00 95.25 327 LEU A O 1
ATOM 2496 N N . GLU A 1 328 ? 7.679 -13.908 -0.339 1.00 94.56 328 GLU A N 1
ATOM 2497 C CA . GLU A 1 328 ? 9.019 -13.675 -0.894 1.00 94.56 328 GLU A CA 1
ATOM 2498 C C . GLU A 1 328 ? 9.383 -12.183 -0.878 1.00 94.56 328 GLU A C 1
ATOM 2500 O O . GLU A 1 328 ? 10.409 -11.816 -0.313 1.00 94.56 328 GLU A O 1
ATOM 2505 N N . THR A 1 329 ? 8.513 -11.307 -1.394 1.00 89.69 329 THR A N 1
ATOM 2506 C CA . THR A 1 329 ? 8.704 -9.845 -1.318 1.00 89.69 329 THR A CA 1
ATOM 2507 C C . THR A 1 329 ? 8.618 -9.318 0.114 1.00 89.69 329 THR A C 1
ATOM 2509 O O . THR A 1 329 ? 9.258 -8.331 0.447 1.00 89.69 329 THR A O 1
ATOM 2512 N N . GLY A 1 330 ? 7.864 -9.984 0.994 1.00 86.12 330 GLY A N 1
ATOM 2513 C CA . GLY A 1 330 ? 7.803 -9.661 2.419 1.00 86.12 330 GLY A CA 1
ATOM 2514 C C . GLY A 1 330 ? 8.996 -10.158 3.246 1.00 86.12 330 GLY A C 1
ATOM 2515 O O . GLY A 1 330 ? 9.060 -9.833 4.428 1.00 86.12 330 GLY A O 1
ATOM 2516 N N . ALA A 1 331 ? 9.920 -10.943 2.676 1.00 86.00 331 ALA A N 1
ATOM 2517 C CA . ALA A 1 331 ? 11.039 -11.538 3.415 1.00 86.00 331 ALA A CA 1
ATOM 2518 C C . ALA A 1 331 ? 12.249 -10.603 3.598 1.00 86.00 331 ALA A C 1
ATOM 2520 O O . ALA A 1 331 ? 13.141 -10.935 4.376 1.00 86.00 331 ALA A O 1
ATOM 2521 N N . VAL A 1 332 ? 12.284 -9.460 2.902 1.00 76.38 332 VAL A N 1
ATOM 2522 C CA . VAL A 1 332 ? 13.336 -8.433 3.057 1.00 76.38 332 VAL A CA 1
ATOM 2523 C C . VAL A 1 332 ? 13.115 -7.524 4.271 1.00 76.38 332 VAL A C 1
ATOM 2525 O O . VAL A 1 332 ? 14.042 -6.852 4.706 1.00 76.38 332 VAL A O 1
ATOM 2528 N N . VAL A 1 333 ? 11.902 -7.523 4.832 1.00 80.81 333 VAL A N 1
ATOM 2529 C CA . VAL A 1 333 ? 11.491 -6.627 5.921 1.00 80.81 333 VAL A CA 1
ATOM 2530 C C . VAL A 1 333 ? 12.230 -6.972 7.213 1.00 80.81 333 VAL A C 1
ATOM 2532 O O . VAL A 1 333 ? 12.027 -8.044 7.793 1.00 80.81 333 VAL A O 1
ATOM 2535 N N . THR A 1 334 ? 13.056 -6.044 7.694 1.00 82.62 334 THR A N 1
ATOM 2536 C CA . THR A 1 334 ? 13.864 -6.240 8.903 1.00 82.62 334 THR A CA 1
ATOM 2537 C C . THR A 1 334 ? 13.069 -5.857 10.160 1.00 82.62 334 THR A C 1
ATOM 2539 O O . THR A 1 334 ? 12.616 -4.723 10.282 1.00 82.62 334 THR A O 1
ATOM 2542 N N . PRO A 1 335 ? 12.896 -6.747 11.158 1.00 82.12 335 PRO A N 1
ATOM 2543 C CA . PRO A 1 335 ? 12.207 -6.384 12.396 1.00 82.12 335 PRO A CA 1
ATOM 2544 C C . PRO A 1 335 ? 13.004 -5.370 13.227 1.00 82.12 335 PRO A C 1
ATOM 2546 O O . PRO A 1 335 ? 14.197 -5.574 13.448 1.00 82.12 335 PRO A O 1
ATOM 2549 N N . ASN A 1 336 ? 12.317 -4.394 13.836 1.00 84.25 336 ASN A N 1
ATOM 2550 C CA . ASN A 1 336 ? 12.893 -3.346 14.703 1.00 84.25 336 ASN A CA 1
ATOM 2551 C C . ASN A 1 336 ? 13.710 -2.261 13.976 1.00 84.25 336 ASN A C 1
ATOM 2553 O O . ASN A 1 336 ? 14.657 -1.721 14.550 1.00 84.25 336 ASN A O 1
ATOM 2557 N N . ILE A 1 337 ? 13.325 -1.924 12.747 1.00 91.44 337 ILE A N 1
ATOM 2558 C CA . ILE A 1 337 ? 13.850 -0.767 12.014 1.00 91.44 337 ILE A CA 1
ATOM 2559 C C . ILE A 1 337 ? 13.077 0.519 12.336 1.00 91.44 337 ILE A C 1
ATOM 2561 O O . ILE A 1 337 ? 11.930 0.494 12.784 1.00 91.44 337 ILE A O 1
ATOM 2565 N N . ASN A 1 338 ? 13.736 1.653 12.125 1.00 94.62 338 ASN A N 1
ATOM 2566 C CA . ASN A 1 338 ? 13.090 2.921 11.819 1.00 94.62 338 ASN A CA 1
ATOM 2567 C C . ASN A 1 338 ? 12.946 3.036 10.298 1.00 94.62 338 ASN A C 1
ATOM 2569 O O . ASN A 1 338 ? 13.798 2.533 9.569 1.00 94.62 338 ASN A O 1
ATOM 2573 N N . ASP A 1 339 ? 11.910 3.729 9.845 1.00 93.31 339 ASP A N 1
ATOM 2574 C CA . ASP A 1 339 ? 11.512 3.839 8.441 1.00 93.31 339 ASP A CA 1
ATOM 2575 C C . ASP A 1 339 ? 11.009 5.250 8.112 1.00 93.31 339 ASP A C 1
ATOM 2577 O O . ASP A 1 339 ? 10.408 5.932 8.957 1.00 93.31 339 ASP A O 1
ATOM 2581 N N . ILE A 1 340 ? 11.247 5.666 6.867 1.00 94.12 340 ILE A N 1
ATOM 2582 C CA . ILE A 1 340 ? 10.492 6.716 6.192 1.00 94.12 340 ILE A CA 1
ATOM 2583 C C . ILE A 1 340 ? 10.323 6.369 4.706 1.00 94.12 340 ILE A C 1
ATOM 2585 O O . ILE A 1 340 ? 11.290 6.044 4.016 1.00 94.12 340 ILE A O 1
ATOM 2589 N N . PHE A 1 341 ? 9.091 6.516 4.219 1.00 94.44 341 PHE A N 1
ATOM 2590 C CA . PHE A 1 341 ? 8.766 6.607 2.797 1.00 94.44 341 PHE A CA 1
ATOM 2591 C C . PHE A 1 341 ? 8.493 8.068 2.429 1.00 94.44 341 PHE A C 1
ATOM 2593 O O . PHE A 1 341 ? 7.825 8.781 3.186 1.00 94.44 341 PHE A O 1
ATOM 2600 N N . VAL A 1 342 ? 8.936 8.501 1.250 1.00 96.38 342 VAL A N 1
ATOM 2601 C CA . VAL A 1 342 ? 8.523 9.769 0.640 1.00 96.38 342 VAL A CA 1
ATOM 2602 C C . VAL A 1 342 ? 8.054 9.545 -0.789 1.00 96.38 342 VAL A C 1
ATOM 2604 O O . VAL A 1 342 ? 8.787 8.981 -1.593 1.00 96.38 342 VAL A O 1
ATOM 2607 N N . ALA A 1 343 ? 6.866 10.034 -1.138 1.00 96.69 343 ALA A N 1
ATOM 2608 C CA . ALA A 1 343 ? 6.299 9.862 -2.469 1.00 96.69 343 ALA A CA 1
ATOM 2609 C C . ALA A 1 343 ? 6.579 11.078 -3.360 1.00 96.69 343 ALA A C 1
ATOM 2611 O O . ALA A 1 343 ? 6.563 12.221 -2.905 1.00 96.69 343 ALA A O 1
ATOM 2612 N N . GLY A 1 344 ? 6.692 10.867 -4.663 1.00 97.81 344 GLY A N 1
ATOM 2613 C CA . GLY A 1 344 ? 6.573 11.944 -5.643 1.00 97.81 344 GLY A CA 1
ATOM 2614 C C . GLY A 1 344 ? 6.120 11.414 -6.994 1.00 97.81 344 GLY A C 1
ATOM 2615 O O . GLY A 1 344 ? 6.041 10.204 -7.190 1.00 97.81 344 GLY A O 1
ATOM 2616 N N . THR A 1 345 ? 5.791 12.301 -7.937 1.00 98.38 345 THR A N 1
ATOM 2617 C CA . THR A 1 345 ? 5.277 11.874 -9.247 1.00 98.38 345 THR A CA 1
ATOM 2618 C C . THR A 1 345 ? 5.738 12.767 -10.388 1.00 98.38 345 THR A C 1
ATOM 2620 O O . THR A 1 345 ? 5.729 13.996 -10.300 1.00 98.38 345 THR A O 1
ATOM 2623 N N . ILE A 1 346 ? 6.067 12.125 -11.506 1.00 98.56 346 ILE A N 1
ATOM 2624 C CA . ILE A 1 346 ? 6.140 12.758 -12.823 1.00 98.56 346 ILE A CA 1
ATOM 2625 C C . ILE A 1 346 ? 5.058 12.186 -13.743 1.00 98.56 346 ILE A C 1
ATOM 2627 O O . ILE A 1 346 ? 4.565 11.077 -13.529 1.00 98.56 346 ILE A O 1
ATOM 2631 N N . VAL A 1 347 ? 4.718 12.907 -14.809 1.00 98.12 347 VAL A N 1
ATOM 2632 C CA . VAL A 1 347 ? 3.850 12.402 -15.880 1.00 98.12 347 VAL A CA 1
ATOM 2633 C C . VAL A 1 347 ? 4.548 12.528 -17.230 1.00 98.12 347 VAL A C 1
ATOM 2635 O O . VAL A 1 347 ? 5.113 13.569 -17.563 1.00 98.12 347 VAL A O 1
ATOM 2638 N N . GLY A 1 348 ? 4.494 11.462 -18.030 1.00 96.94 348 GLY A N 1
ATOM 2639 C CA . GLY A 1 348 ? 5.086 11.423 -19.365 1.00 96.94 348 GLY A CA 1
ATOM 2640 C C . GLY A 1 348 ? 4.198 10.722 -20.392 1.00 96.94 348 GLY A C 1
ATOM 2641 O O . GLY A 1 348 ? 3.531 9.733 -20.094 1.00 96.94 348 GLY A O 1
ATOM 2642 N N . ASN A 1 349 ? 4.219 11.227 -21.629 1.00 94.50 349 ASN A N 1
ATOM 2643 C CA . ASN A 1 349 ? 3.478 10.672 -22.773 1.00 94.50 349 ASN A CA 1
ATOM 2644 C C . ASN A 1 349 ? 4.383 9.935 -23.772 1.00 94.50 349 ASN A C 1
ATOM 2646 O O . ASN A 1 349 ? 3.938 9.498 -24.831 1.00 94.50 349 ASN A O 1
ATOM 2650 N N . SER A 1 350 ? 5.678 9.838 -23.475 1.00 97.00 350 SER A N 1
ATOM 2651 C CA . SER A 1 350 ? 6.679 9.290 -24.383 1.00 97.00 350 SER A CA 1
ATOM 2652 C C . SER A 1 350 ? 7.855 8.693 -23.620 1.00 97.00 350 SER A C 1
ATOM 2654 O O . SER A 1 350 ? 8.167 9.116 -22.506 1.00 97.00 350 SER A O 1
ATOM 2656 N N . TYR A 1 351 ? 8.543 7.749 -24.265 1.00 98.12 351 TYR A N 1
ATOM 2657 C CA . TYR A 1 351 ? 9.792 7.163 -23.775 1.00 98.12 351 TYR A CA 1
ATOM 2658 C C . TYR A 1 351 ? 10.809 8.233 -23.356 1.00 98.12 351 TYR A C 1
ATOM 2660 O O . TYR A 1 351 ? 11.365 8.149 -22.270 1.00 98.12 351 TYR A O 1
ATOM 2668 N N . THR A 1 352 ? 11.001 9.268 -24.181 1.00 98.44 352 THR A N 1
ATOM 2669 C CA . THR A 1 352 ? 11.974 10.337 -23.925 1.00 98.44 352 THR A CA 1
ATOM 2670 C C . THR A 1 352 ? 11.642 11.142 -22.670 1.00 98.44 352 THR A C 1
ATOM 2672 O O . THR A 1 352 ? 12.533 11.389 -21.867 1.00 98.44 352 THR A O 1
ATOM 2675 N N . GLN A 1 353 ? 10.372 11.516 -22.466 1.00 98.31 353 GLN A N 1
ATOM 2676 C CA . GLN A 1 353 ? 9.944 12.243 -21.262 1.00 98.31 353 GLN A CA 1
ATOM 2677 C C . GLN A 1 353 ? 10.069 11.386 -20.000 1.00 98.31 353 GLN A C 1
ATOM 2679 O O . GLN A 1 353 ? 10.536 11.868 -18.974 1.00 98.31 353 GLN A O 1
ATOM 2684 N N . LEU A 1 354 ? 9.662 10.115 -20.079 1.00 98.56 354 LEU A N 1
ATOM 2685 C CA . LEU A 1 354 ? 9.743 9.197 -18.946 1.00 98.56 354 LEU A CA 1
ATOM 2686 C C . LEU A 1 354 ? 11.203 8.920 -18.578 1.00 98.56 354 LEU A C 1
ATOM 2688 O O . LEU A 1 354 ? 11.550 9.059 -17.413 1.00 98.56 354 LEU A O 1
ATOM 2692 N N . LEU A 1 355 ? 12.072 8.634 -19.556 1.00 98.75 355 LEU A N 1
ATOM 2693 C CA . LEU A 1 355 ? 13.507 8.447 -19.325 1.00 98.75 355 LEU A CA 1
ATOM 2694 C C . LEU A 1 355 ? 14.160 9.702 -18.737 1.00 98.75 355 LEU A C 1
ATOM 2696 O O . LEU A 1 355 ? 14.851 9.595 -17.732 1.00 98.75 355 LEU A O 1
ATOM 2700 N N . GLN A 1 356 ? 13.894 10.884 -19.304 1.00 98.69 356 GLN A N 1
ATOM 2701 C CA . GLN A 1 356 ? 14.414 12.151 -18.782 1.00 98.69 356 GLN A CA 1
ATOM 2702 C C . GLN A 1 356 ? 14.005 12.366 -17.319 1.00 98.69 356 GLN A C 1
ATOM 2704 O O . GLN A 1 356 ? 14.827 12.771 -16.504 1.00 98.69 356 GLN A O 1
ATOM 2709 N N . GLY A 1 357 ? 12.745 12.096 -16.973 1.00 98.69 357 GLY A N 1
ATOM 2710 C CA . GLY A 1 357 ? 12.268 12.237 -15.602 1.00 98.69 357 GLY A CA 1
ATOM 2711 C C . GLY A 1 357 ? 12.855 11.193 -14.649 1.00 98.69 357 GLY A C 1
ATOM 2712 O O . GLY A 1 357 ? 13.254 11.557 -13.550 1.00 98.69 357 GLY A O 1
ATOM 2713 N N . ILE A 1 358 ? 12.977 9.932 -15.080 1.00 98.81 358 ILE A N 1
ATOM 2714 C CA . ILE A 1 358 ? 13.649 8.860 -14.324 1.00 98.81 358 ILE A CA 1
ATOM 2715 C C . ILE A 1 358 ? 15.102 9.242 -14.029 1.00 98.81 358 ILE A C 1
ATOM 2717 O O . ILE A 1 358 ? 15.521 9.149 -12.882 1.00 98.81 358 ILE A O 1
ATOM 2721 N N . GLN A 1 359 ? 15.839 9.723 -15.036 1.00 98.69 359 GLN A N 1
ATOM 2722 C CA . GLN A 1 359 ? 17.215 10.200 -14.879 1.00 98.69 359 GLN A CA 1
ATOM 2723 C C . GLN A 1 359 ? 17.284 11.380 -13.906 1.00 98.69 359 GLN A C 1
ATOM 2725 O O . GLN A 1 359 ? 18.054 11.333 -12.962 1.00 98.69 359 GLN A O 1
ATOM 2730 N N . ILE A 1 360 ? 16.415 12.390 -14.037 1.00 98.75 360 ILE A N 1
ATOM 2731 C CA . ILE A 1 360 ? 16.381 13.521 -13.093 1.00 98.75 360 ILE A CA 1
ATOM 2732 C C . ILE A 1 360 ? 16.131 13.064 -11.645 1.00 98.75 360 ILE A C 1
ATOM 2734 O O . ILE A 1 360 ? 16.783 13.576 -10.736 1.00 98.75 360 ILE A O 1
ATOM 2738 N N . ILE A 1 361 ? 15.201 12.130 -11.417 1.00 98.75 361 ILE A N 1
ATOM 2739 C CA . ILE A 1 361 ? 14.901 11.595 -10.078 1.00 98.75 361 ILE A CA 1
ATOM 2740 C C . ILE A 1 361 ? 16.112 10.818 -9.538 1.00 98.75 361 ILE A C 1
ATOM 2742 O O . ILE A 1 361 ? 16.582 11.114 -8.443 1.00 98.75 361 ILE A O 1
ATOM 2746 N N . ASN A 1 362 ? 16.643 9.881 -10.332 1.00 98.56 362 ASN A N 1
ATOM 2747 C CA . ASN A 1 362 ? 17.814 9.069 -10.005 1.00 98.56 362 ASN A CA 1
ATOM 2748 C C . ASN A 1 362 ? 19.033 9.942 -9.682 1.00 98.56 362 ASN A C 1
ATOM 2750 O O . ASN A 1 362 ? 19.566 9.888 -8.579 1.00 98.56 362 ASN A O 1
ATOM 2754 N N . ASP A 1 363 ? 19.449 10.780 -10.624 1.00 98.31 363 ASP A N 1
ATOM 2755 C CA . ASP A 1 363 ? 20.710 11.507 -10.549 1.00 98.31 363 ASP A CA 1
ATOM 2756 C C . ASP A 1 363 ? 20.682 12.506 -9.379 1.00 98.31 363 ASP A C 1
ATOM 2758 O O . ASP A 1 363 ? 21.634 1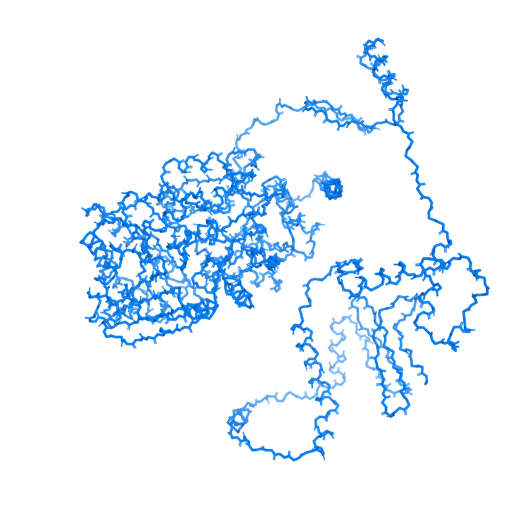2.566 -8.609 1.00 98.31 363 ASP A O 1
ATOM 2762 N N . THR A 1 364 ? 19.551 13.188 -9.139 1.00 98.56 364 THR A N 1
ATOM 2763 C CA . THR A 1 364 ? 19.399 14.095 -7.981 1.00 98.56 364 THR A CA 1
ATOM 2764 C C . THR A 1 364 ? 19.459 13.349 -6.638 1.00 98.56 364 THR A C 1
ATOM 2766 O O . THR A 1 364 ? 20.051 13.850 -5.682 1.00 98.56 364 THR A O 1
ATOM 2769 N N . PHE A 1 365 ? 18.861 12.155 -6.546 1.00 98.12 365 PHE A N 1
ATOM 2770 C CA . PHE A 1 365 ? 18.886 11.326 -5.335 1.00 98.12 365 PHE A CA 1
ATOM 2771 C C . PHE A 1 365 ? 20.299 10.793 -5.049 1.00 98.12 365 PHE A C 1
ATOM 2773 O O . PHE A 1 365 ? 20.815 10.930 -3.938 1.00 98.12 365 PHE A O 1
ATOM 2780 N N . PHE A 1 366 ? 20.965 10.249 -6.070 1.00 97.00 366 PHE A N 1
ATOM 2781 C CA . PHE A 1 366 ? 22.314 9.695 -5.953 1.00 97.00 366 PHE A CA 1
ATOM 2782 C C . PHE A 1 366 ? 23.406 10.771 -5.796 1.00 97.00 366 PHE A C 1
ATOM 2784 O O . PHE A 1 366 ? 24.411 10.504 -5.140 1.00 97.00 366 PHE A O 1
ATOM 2791 N N . GLU A 1 367 ? 23.202 12.003 -6.278 1.00 96.94 367 GLU A N 1
ATOM 2792 C CA . GLU A 1 367 ? 24.057 13.156 -5.940 1.00 96.94 367 GLU A CA 1
ATOM 2793 C C . GLU A 1 367 ? 23.939 13.566 -4.458 1.00 96.94 367 GLU A C 1
ATOM 2795 O O . GLU A 1 367 ? 24.933 13.968 -3.848 1.00 96.94 367 GLU A O 1
ATOM 2800 N N . ALA A 1 368 ? 22.752 13.444 -3.850 1.00 96.56 368 ALA A N 1
ATOM 2801 C CA . ALA A 1 368 ? 22.529 13.763 -2.437 1.00 96.56 368 ALA A CA 1
ATOM 2802 C C . ALA A 1 368 ? 23.015 12.657 -1.476 1.00 96.56 368 ALA A C 1
ATOM 2804 O O . ALA A 1 368 ? 23.386 12.936 -0.329 1.00 96.56 368 ALA A O 1
ATOM 2805 N N . LEU A 1 369 ? 23.026 11.403 -1.931 1.00 95.62 369 LEU A N 1
ATOM 2806 C CA . LEU A 1 369 ? 23.264 10.198 -1.129 1.00 95.62 369 LEU A CA 1
ATOM 2807 C C . LEU A 1 369 ? 24.592 10.169 -0.328 1.00 95.62 369 LEU A C 1
ATOM 2809 O O . LEU A 1 369 ? 24.563 9.761 0.840 1.00 95.62 369 LEU A O 1
ATOM 2813 N N . PRO A 1 370 ? 25.752 10.639 -0.840 1.00 95.69 370 PRO A N 1
ATOM 2814 C CA . PRO A 1 370 ? 26.998 10.660 -0.067 1.00 95.69 370 PRO A CA 1
ATOM 2815 C C . PRO A 1 370 ? 26.924 11.508 1.212 1.00 95.69 370 PRO A C 1
ATOM 2817 O O . PRO A 1 370 ? 27.629 11.215 2.179 1.00 95.69 370 PRO A O 1
ATOM 2820 N N . ALA A 1 371 ? 26.057 12.528 1.258 1.00 94.88 371 ALA A N 1
ATOM 2821 C CA . ALA A 1 371 ? 25.868 13.364 2.444 1.00 94.88 371 ALA A CA 1
ATOM 2822 C C . ALA A 1 371 ? 25.133 12.634 3.586 1.00 94.88 371 ALA A C 1
ATOM 2824 O O . ALA A 1 371 ? 25.303 13.002 4.752 1.00 94.88 371 ALA A O 1
ATOM 2825 N N . LEU A 1 372 ? 24.359 11.585 3.278 1.00 95.75 372 LEU A N 1
ATOM 2826 C CA . LEU A 1 372 ? 23.712 10.728 4.273 1.00 95.75 372 LEU A CA 1
ATOM 2827 C C . LEU A 1 372 ? 24.709 9.713 4.854 1.00 95.75 372 LEU A C 1
ATOM 2829 O O . LEU A 1 372 ? 24.894 9.655 6.070 1.00 95.75 372 LEU A O 1
ATOM 2833 N N . TYR A 1 373 ? 25.434 8.990 3.991 1.00 95.31 373 TYR A N 1
ATOM 2834 C CA . TYR A 1 373 ? 26.483 8.040 4.402 1.00 95.31 373 TYR A CA 1
ATOM 2835 C C . TYR A 1 373 ? 27.652 8.698 5.159 1.00 95.31 373 TYR A C 1
ATOM 2837 O O . TYR A 1 373 ? 28.328 8.039 5.947 1.00 95.31 373 TYR A O 1
ATOM 2845 N N . ALA A 1 374 ? 27.892 9.999 4.966 1.00 95.25 374 ALA A N 1
ATOM 2846 C CA . ALA A 1 374 ? 28.864 10.759 5.755 1.00 95.25 374 ALA A CA 1
ATOM 2847 C C . ALA A 1 374 ? 28.429 10.997 7.219 1.00 95.25 374 ALA A C 1
ATOM 2849 O O . ALA A 1 374 ? 29.268 11.338 8.053 1.00 95.25 374 ALA A O 1
ATOM 2850 N N . GLN A 1 375 ? 27.138 10.837 7.533 1.00 95.69 375 GLN A N 1
ATOM 2851 C CA . GLN A 1 375 ? 26.550 11.122 8.849 1.00 95.69 375 GLN A CA 1
ATOM 2852 C C . GLN A 1 375 ? 26.027 9.866 9.565 1.00 95.69 375 GLN A C 1
ATOM 2854 O O . GLN A 1 375 ? 26.049 9.809 10.796 1.00 95.69 375 GLN A O 1
ATOM 2859 N N . ILE A 1 376 ? 25.585 8.853 8.814 1.00 95.19 376 ILE A N 1
ATOM 2860 C CA . ILE A 1 376 ? 25.068 7.587 9.344 1.00 95.19 376 ILE A CA 1
ATOM 2861 C C . ILE A 1 376 ? 26.060 6.461 9.009 1.00 95.19 376 ILE A C 1
ATOM 2863 O O . IL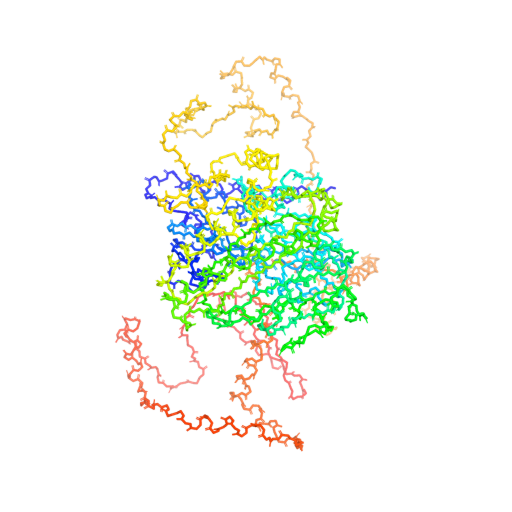E A 1 376 ? 26.346 6.236 7.833 1.00 95.19 376 ILE A O 1
ATOM 2867 N N . PRO A 1 377 ? 26.591 5.718 10.003 1.00 93.50 377 PRO A N 1
ATOM 2868 C CA . PRO A 1 377 ? 27.424 4.549 9.737 1.00 93.50 377 PRO A CA 1
ATOM 2869 C C . PRO A 1 377 ? 26.662 3.513 8.905 1.00 93.50 377 PRO A C 1
ATOM 2871 O O . PRO A 1 377 ? 25.512 3.214 9.210 1.00 93.50 377 PRO A O 1
ATOM 2874 N N . ALA A 1 378 ? 27.312 2.883 7.923 1.00 91.00 378 ALA A N 1
ATOM 2875 C CA . ALA A 1 378 ? 26.661 1.882 7.066 1.00 91.00 378 ALA A CA 1
ATOM 2876 C C . ALA A 1 378 ? 26.035 0.704 7.850 1.00 91.00 378 ALA A C 1
ATOM 2878 O O . ALA A 1 378 ? 25.031 0.152 7.427 1.00 91.00 378 ALA A O 1
ATOM 2879 N N . ALA A 1 379 ? 26.568 0.362 9.030 1.00 92.38 379 ALA A N 1
ATOM 2880 C CA . ALA A 1 379 ? 25.998 -0.658 9.924 1.00 92.38 379 ALA A CA 1
ATOM 2881 C C . ALA A 1 379 ? 24.708 -0.222 10.664 1.00 92.38 379 ALA A C 1
ATOM 2883 O O . ALA A 1 379 ? 24.126 -1.021 11.396 1.00 92.38 379 ALA A O 1
ATOM 2884 N N . ASN A 1 380 ? 24.288 1.036 10.507 1.00 94.62 380 ASN A N 1
ATOM 2885 C CA . ASN A 1 380 ? 23.043 1.603 11.025 1.00 94.62 380 ASN A CA 1
ATOM 2886 C C . ASN A 1 380 ? 22.025 1.907 9.914 1.00 94.62 380 ASN A C 1
ATOM 2888 O O . ASN A 1 380 ? 20.935 2.370 10.232 1.00 94.62 380 ASN A O 1
ATOM 2892 N N . ILE A 1 381 ? 22.347 1.642 8.646 1.00 94.06 381 ILE A N 1
ATOM 2893 C CA . ILE A 1 381 ? 21.408 1.685 7.518 1.00 94.06 381 ILE A CA 1
ATOM 2894 C C . ILE A 1 381 ? 20.917 0.248 7.286 1.00 94.06 381 ILE A C 1
ATOM 2896 O O . ILE A 1 381 ? 21.728 -0.676 7.277 1.00 94.06 381 ILE A O 1
ATOM 2900 N N . SER A 1 382 ? 19.602 0.052 7.154 1.00 93.69 382 SER A N 1
ATOM 2901 C CA . SER A 1 382 ? 18.996 -1.261 6.863 1.00 93.69 382 SER A CA 1
ATOM 2902 C C . SER A 1 382 ? 18.820 -1.433 5.352 1.00 93.69 382 SER A C 1
ATOM 2904 O O . SER A 1 382 ? 19.394 -2.346 4.760 1.00 93.69 382 SER A O 1
ATOM 2906 N N . ILE A 1 383 ? 18.131 -0.481 4.719 1.00 93.31 383 ILE A N 1
ATOM 2907 C CA . ILE A 1 383 ? 18.045 -0.326 3.266 1.00 93.31 383 ILE A CA 1
ATOM 2908 C C . ILE A 1 383 ? 17.911 1.161 2.921 1.00 93.31 383 ILE A C 1
ATOM 2910 O O . ILE A 1 383 ? 17.388 1.957 3.702 1.00 93.31 383 ILE A O 1
ATOM 2914 N N . ILE A 1 384 ? 18.396 1.529 1.740 1.00 96.31 384 ILE A N 1
ATOM 2915 C CA . ILE A 1 384 ? 17.981 2.731 1.019 1.00 96.31 384 ILE A CA 1
ATOM 2916 C C . ILE A 1 384 ? 17.474 2.229 -0.332 1.00 96.31 384 ILE A C 1
ATOM 2918 O O . ILE A 1 384 ? 18.101 1.355 -0.928 1.00 96.31 384 ILE A O 1
ATOM 2922 N N . GLU A 1 385 ? 16.344 2.730 -0.809 1.00 95.75 385 GLU A N 1
ATOM 2923 C CA . GLU A 1 385 ? 15.767 2.295 -2.082 1.00 95.75 385 GLU A CA 1
ATOM 2924 C C . GLU A 1 385 ? 15.061 3.469 -2.768 1.00 95.75 385 GLU A C 1
ATOM 2926 O O . GLU A 1 385 ? 14.481 4.340 -2.117 1.00 95.75 385 GLU A O 1
ATOM 2931 N N . LEU A 1 386 ? 15.160 3.514 -4.096 1.00 98.12 386 LEU A N 1
ATOM 2932 C CA . LEU A 1 386 ? 14.453 4.467 -4.943 1.00 98.12 386 LEU A CA 1
ATOM 2933 C C . LEU A 1 386 ? 13.567 3.683 -5.911 1.00 98.12 386 LEU A C 1
ATOM 2935 O O . LEU A 1 386 ? 14.051 3.192 -6.931 1.00 98.12 386 LEU A O 1
ATOM 2939 N N . ASP A 1 387 ? 12.292 3.539 -5.560 1.00 97.19 387 ASP A N 1
ATOM 2940 C CA . ASP A 1 387 ? 11.255 2.835 -6.324 1.00 97.19 387 ASP A CA 1
ATOM 2941 C C . ASP A 1 387 ? 10.663 3.702 -7.442 1.00 97.19 387 ASP A C 1
ATOM 2943 O O . ASP A 1 387 ? 10.518 4.916 -7.291 1.00 97.19 387 ASP A O 1
ATOM 2947 N N . TRP A 1 388 ? 10.134 3.059 -8.490 1.00 98.25 388 TRP A N 1
ATOM 2948 C CA . TRP A 1 388 ? 9.138 3.656 -9.386 1.00 98.25 388 TRP A CA 1
ATOM 2949 C C . TRP A 1 388 ? 7.890 2.775 -9.539 1.00 98.25 388 TRP A C 1
ATOM 2951 O O . TRP A 1 388 ? 7.970 1.586 -9.841 1.00 98.25 388 TRP A O 1
ATOM 2961 N N . GLN A 1 389 ? 6.702 3.379 -9.441 1.00 97.81 389 GLN A N 1
ATOM 2962 C CA . GLN A 1 389 ? 5.426 2.743 -9.775 1.00 97.81 389 GLN A CA 1
ATOM 2963 C C . GLN A 1 389 ? 4.810 3.392 -11.026 1.00 97.81 389 GLN A C 1
ATOM 2965 O O . GLN A 1 389 ? 4.212 4.469 -10.936 1.00 97.81 389 GLN A O 1
ATOM 2970 N N . PRO A 1 390 ? 4.875 2.731 -12.196 1.00 97.75 390 PRO A N 1
ATOM 2971 C CA . PRO A 1 390 ? 4.138 3.171 -13.375 1.00 97.75 390 PRO A CA 1
ATOM 2972 C C . PRO A 1 390 ? 2.635 2.896 -13.236 1.00 97.75 390 PRO A C 1
ATOM 2974 O O . PRO A 1 390 ? 2.224 1.771 -12.941 1.00 97.75 390 PRO A O 1
ATOM 2977 N N . ILE A 1 391 ? 1.816 3.917 -13.496 1.00 98.12 391 ILE A N 1
ATOM 2978 C CA . ILE A 1 391 ? 0.349 3.882 -13.503 1.00 98.12 391 ILE A CA 1
ATOM 2979 C C . ILE A 1 391 ? -0.128 4.457 -14.846 1.00 98.12 391 ILE A C 1
ATOM 2981 O O . ILE A 1 391 ? -0.199 5.670 -15.053 1.00 98.12 391 ILE A O 1
ATOM 2985 N N . GLY A 1 392 ? -0.405 3.555 -15.791 1.00 96.88 392 GLY A N 1
ATOM 2986 C CA . GLY A 1 392 ? -0.826 3.891 -17.153 1.00 96.88 392 GLY A CA 1
ATOM 2987 C C . GLY A 1 392 ? -2.341 3.910 -17.361 1.00 96.88 392 GLY A C 1
ATOM 2988 O O . GLY A 1 392 ? -3.137 3.628 -16.462 1.00 96.88 392 GLY A O 1
ATOM 2989 N N . SER A 1 393 ? -2.746 4.177 -18.603 1.00 96.25 393 SER A N 1
ATOM 2990 C CA . SER A 1 393 ? -4.157 4.279 -18.993 1.00 96.25 393 SER A CA 1
ATOM 2991 C C . SER A 1 393 ? -4.968 3.001 -18.746 1.00 96.25 393 SER A C 1
ATOM 2993 O O . SER A 1 393 ? -6.140 3.117 -18.400 1.00 96.25 393 SER A O 1
ATOM 2995 N N . LEU A 1 394 ? -4.379 1.799 -18.839 1.00 97.31 394 LEU A N 1
ATOM 2996 C CA . LEU A 1 394 ? -5.065 0.541 -18.492 1.00 97.31 394 LEU A CA 1
ATOM 2997 C C . LEU A 1 394 ? -5.572 0.547 -17.040 1.00 97.31 394 LEU A C 1
ATOM 2999 O O . LEU A 1 394 ? -6.761 0.336 -16.801 1.00 97.31 394 LEU A O 1
ATOM 3003 N N . TRP A 1 395 ? -4.698 0.884 -16.088 1.00 97.94 395 TRP A N 1
ATOM 3004 C CA . TRP A 1 395 ? -5.028 0.992 -14.663 1.00 97.94 395 TRP A CA 1
ATOM 3005 C C . TRP A 1 395 ? -6.119 2.034 -14.406 1.00 97.94 395 TRP A C 1
ATOM 3007 O O . TRP A 1 395 ? -7.099 1.771 -13.705 1.00 97.94 395 TRP A O 1
ATOM 3017 N N . LEU A 1 396 ? -5.967 3.223 -14.992 1.00 97.44 396 LEU A N 1
ATOM 3018 C CA . LEU A 1 396 ? -6.889 4.339 -14.779 1.00 97.44 396 LEU A CA 1
ATOM 3019 C C . LEU A 1 396 ? -8.265 4.081 -15.415 1.00 97.44 396 LEU A C 1
ATOM 3021 O O . LEU A 1 396 ? -9.289 4.389 -14.806 1.00 97.44 396 LEU A O 1
ATOM 3025 N N . ASN A 1 397 ? -8.312 3.423 -16.575 1.00 96.75 397 ASN A N 1
ATOM 3026 C CA . ASN A 1 397 ? -9.558 2.991 -17.208 1.00 96.75 397 ASN A CA 1
ATOM 3027 C C . ASN A 1 397 ? -10.253 1.880 -16.400 1.00 96.75 397 ASN A C 1
ATOM 3029 O O . ASN A 1 397 ? -11.474 1.916 -16.240 1.00 96.75 397 ASN A O 1
ATOM 3033 N N . ALA A 1 398 ? -9.500 0.923 -15.847 1.00 97.25 398 ALA A N 1
ATOM 3034 C CA . ALA A 1 398 ? -10.045 -0.128 -14.987 1.00 97.25 398 ALA A CA 1
ATOM 3035 C C . ALA A 1 398 ? -10.615 0.438 -13.667 1.00 97.25 398 ALA A C 1
ATOM 3037 O O . ALA A 1 398 ? -11.729 0.086 -13.273 1.00 97.25 398 ALA A O 1
ATOM 3038 N N . SER A 1 399 ? -9.905 1.385 -13.042 1.00 97.06 399 SER A N 1
ATOM 3039 C CA . SER A 1 399 ? -10.385 2.188 -11.904 1.00 97.06 399 SER A CA 1
ATOM 3040 C C . SER A 1 399 ? -11.697 2.921 -12.227 1.00 97.06 399 SER A C 1
ATOM 3042 O O . SER A 1 399 ? -12.709 2.761 -11.531 1.00 97.06 399 SER A O 1
ATOM 3044 N N . ALA A 1 400 ? -11.731 3.660 -13.342 1.00 95.75 400 ALA A N 1
ATOM 3045 C CA . ALA A 1 400 ? -12.920 4.383 -13.785 1.00 95.75 400 ALA A CA 1
ATOM 3046 C C . ALA A 1 400 ? -14.117 3.441 -14.024 1.00 95.75 400 ALA A C 1
ATOM 3048 O O . ALA A 1 400 ? -15.231 3.739 -13.587 1.00 95.75 400 ALA A O 1
ATOM 3049 N N . ALA A 1 401 ? -13.893 2.265 -14.624 1.00 95.44 401 ALA A N 1
ATOM 3050 C CA . ALA A 1 401 ? -14.932 1.263 -14.874 1.00 95.44 401 ALA A CA 1
ATOM 3051 C C . ALA A 1 401 ? -15.567 0.697 -13.585 1.00 95.44 401 ALA A C 1
ATOM 3053 O O . ALA A 1 401 ? -16.764 0.395 -13.563 1.00 95.44 401 ALA A O 1
ATOM 3054 N N . LYS A 1 402 ? -14.815 0.609 -12.478 1.00 93.56 402 LYS A N 1
ATOM 3055 C CA . LYS A 1 402 ? -15.354 0.229 -11.153 1.00 93.56 402 LYS A CA 1
ATOM 3056 C C . LYS A 1 402 ? -16.235 1.336 -10.540 1.00 93.56 402 LYS A C 1
ATOM 3058 O O . LYS A 1 402 ? -17.104 1.059 -9.708 1.00 93.56 402 LYS A O 1
ATOM 3063 N N . GLY A 1 403 ? -16.099 2.574 -11.016 1.00 89.69 403 GLY A N 1
ATOM 3064 C CA . GLY A 1 403 ? -16.806 3.769 -10.542 1.00 89.69 403 GLY A CA 1
ATOM 3065 C C . GLY A 1 403 ? -15.884 4.866 -10.004 1.00 89.69 403 GLY A C 1
ATOM 3066 O O . GLY A 1 403 ? -16.390 5.887 -9.539 1.00 89.69 403 GLY A O 1
ATOM 3067 N N . GLY A 1 404 ? -14.565 4.664 -10.076 1.00 89.19 404 GLY A N 1
ATOM 3068 C CA . GLY A 1 404 ? -13.553 5.608 -9.617 1.00 89.19 404 GLY A CA 1
ATOM 3069 C C . GLY A 1 404 ? -13.449 5.755 -8.096 1.00 89.19 404 GLY A C 1
ATOM 3070 O O . GLY A 1 404 ? -14.233 5.216 -7.310 1.00 89.19 404 GLY A O 1
ATOM 3071 N N . ASN A 1 405 ? -12.451 6.537 -7.698 1.00 95.88 405 ASN A N 1
ATOM 3072 C CA . ASN A 1 405 ? -12.016 6.741 -6.321 1.00 95.88 405 ASN A CA 1
ATOM 3073 C C . ASN A 1 405 ? -11.620 8.212 -6.088 1.00 95.88 405 ASN A C 1
ATOM 3075 O O . ASN A 1 405 ? -11.872 9.070 -6.942 1.00 95.88 405 ASN A O 1
ATOM 3079 N N . ALA A 1 406 ? -11.055 8.526 -4.922 1.00 96.31 406 ALA A N 1
ATOM 3080 C CA . ALA A 1 406 ? -10.706 9.889 -4.542 1.00 96.31 406 ALA A CA 1
ATOM 3081 C C . ALA A 1 406 ? -9.392 10.413 -5.150 1.00 96.31 406 ALA A C 1
ATOM 3083 O O . ALA A 1 406 ? -9.196 11.625 -5.152 1.00 96.31 406 ALA A O 1
ATOM 3084 N N . LEU A 1 407 ? -8.530 9.545 -5.697 1.00 95.94 407 LEU A N 1
ATOM 3085 C CA . LEU A 1 407 ? -7.127 9.851 -6.030 1.00 95.94 407 LEU A CA 1
ATOM 3086 C C . LEU A 1 407 ? -6.939 10.898 -7.144 1.00 95.94 407 LEU A C 1
ATOM 3088 O O . LEU A 1 407 ? -5.866 11.477 -7.257 1.00 95.94 407 LEU A O 1
ATOM 3092 N N . GLY A 1 408 ? -7.960 11.152 -7.971 1.00 93.56 408 GLY A N 1
ATOM 3093 C CA . GLY A 1 408 ? -7.963 12.271 -8.930 1.00 93.56 408 GLY A CA 1
ATOM 3094 C C . GLY A 1 408 ? -7.059 12.126 -10.159 1.00 93.56 408 GLY A C 1
ATOM 3095 O O . GLY A 1 408 ? -6.909 13.086 -10.913 1.00 93.56 408 GLY A O 1
ATOM 3096 N N . LEU A 1 409 ? -6.477 10.945 -10.377 1.00 95.50 409 LEU A N 1
ATOM 3097 C CA . LEU A 1 409 ? -5.626 10.650 -11.530 1.00 95.50 409 LEU A CA 1
ATOM 3098 C C . LEU A 1 409 ? -6.416 10.691 -12.850 1.00 95.50 409 LEU A C 1
ATOM 3100 O O . LEU A 1 409 ? -7.495 10.107 -12.958 1.00 95.50 409 LEU A O 1
ATOM 3104 N N . ASP A 1 410 ? -5.852 11.354 -13.859 1.00 92.00 410 ASP A N 1
ATOM 3105 C CA . ASP A 1 410 ? -6.480 11.632 -15.153 1.00 92.00 410 ASP A CA 1
ATOM 3106 C C . ASP A 1 410 ? -5.726 10.920 -16.286 1.00 92.00 410 ASP A C 1
ATOM 3108 O O . ASP A 1 410 ? -4.594 11.270 -16.628 1.00 92.00 410 ASP A O 1
ATOM 3112 N N . SER A 1 411 ? -6.378 9.929 -16.899 1.00 92.19 411 SER A N 1
ATOM 3113 C CA . SER A 1 411 ? -5.813 9.111 -17.979 1.00 92.19 411 SER A CA 1
ATOM 3114 C C . SER A 1 411 ? -5.462 9.885 -19.253 1.00 92.19 411 SER A C 1
ATOM 3116 O O . SER A 1 411 ? -4.763 9.338 -20.105 1.00 92.19 411 SER A O 1
ATOM 3118 N N . SER A 1 412 ? -5.905 11.140 -19.391 1.00 92.06 412 SER A N 1
ATOM 3119 C CA . SER A 1 412 ? -5.548 12.007 -20.516 1.00 92.06 412 SER A CA 1
ATOM 3120 C C . SER A 1 412 ? -4.196 12.714 -20.356 1.00 92.06 412 SER A C 1
ATOM 3122 O O . SER A 1 412 ? -3.648 13.174 -21.358 1.00 92.06 412 SER A O 1
ATOM 3124 N N . LYS A 1 413 ? -3.619 12.772 -19.142 1.00 93.19 413 LYS A N 1
ATOM 3125 C CA . LYS A 1 413 ? -2.305 13.404 -18.927 1.00 93.19 413 LYS A CA 1
ATOM 3126 C C . LYS A 1 413 ? -1.124 12.561 -19.417 1.00 93.19 413 LYS A C 1
ATOM 3128 O O . LYS A 1 413 ? -0.099 13.147 -19.754 1.00 93.19 413 LYS A O 1
ATOM 3133 N N . GLY A 1 414 ? -1.240 11.230 -19.417 1.00 94.62 414 GLY A N 1
ATOM 3134 C CA . GLY A 1 414 ? -0.174 10.287 -19.784 1.00 94.62 414 GLY A CA 1
ATOM 3135 C C . GLY A 1 414 ? 0.006 9.149 -18.775 1.00 94.62 414 GLY A C 1
ATOM 3136 O O . GLY A 1 414 ? -0.888 8.867 -17.977 1.00 94.62 414 GLY A O 1
ATOM 3137 N N . THR A 1 415 ? 1.172 8.493 -18.796 1.00 98.06 415 THR A N 1
ATOM 3138 C CA . THR A 1 415 ? 1.577 7.582 -17.714 1.00 98.06 415 THR A CA 1
ATOM 3139 C C . THR A 1 415 ? 2.039 8.422 -16.531 1.00 98.06 415 THR A C 1
ATOM 3141 O O . THR A 1 415 ? 3.007 9.176 -16.654 1.00 98.06 415 THR A O 1
ATOM 3144 N N . TYR A 1 416 ? 1.383 8.260 -15.383 1.00 98.38 416 TYR A N 1
ATOM 3145 C CA . TYR A 1 416 ? 1.927 8.712 -14.108 1.00 98.38 416 TYR A CA 1
ATOM 3146 C C . TYR A 1 416 ? 3.036 7.740 -13.711 1.00 98.38 416 TYR A C 1
ATOM 3148 O O . TYR A 1 416 ? 2.795 6.538 -13.602 1.00 98.38 416 TYR A O 1
ATOM 3156 N N . LEU A 1 417 ? 4.250 8.244 -13.518 1.00 98.19 417 LEU A N 1
ATOM 3157 C CA . LEU A 1 417 ? 5.336 7.490 -12.911 1.00 98.19 417 LEU A CA 1
ATOM 3158 C C . LEU A 1 417 ? 5.558 8.076 -11.521 1.00 98.19 417 LEU A C 1
ATOM 3160 O O . LEU A 1 417 ? 6.249 9.084 -11.354 1.00 98.19 417 LEU A O 1
ATOM 3164 N N . CYS A 1 418 ? 4.902 7.465 -10.538 1.00 98.19 418 CYS A N 1
ATOM 3165 C CA . CYS A 1 418 ? 5.190 7.744 -9.142 1.00 98.19 418 CYS A CA 1
ATOM 3166 C C . CYS A 1 418 ? 6.581 7.185 -8.813 1.00 98.19 418 CYS A C 1
ATOM 3168 O O . CYS A 1 418 ? 6.977 6.166 -9.383 1.00 98.19 418 CYS A O 1
ATOM 3170 N N . TYR A 1 419 ? 7.291 7.814 -7.888 1.00 98.12 419 TYR A N 1
ATOM 3171 C CA . TYR A 1 419 ? 8.495 7.282 -7.258 1.00 98.12 419 TYR A CA 1
ATOM 3172 C C . TYR A 1 419 ? 8.322 7.277 -5.738 1.00 98.12 419 TYR A C 1
ATOM 3174 O O . TYR A 1 419 ? 7.499 8.038 -5.214 1.00 98.12 419 TYR A O 1
ATOM 3182 N N . ALA A 1 420 ? 9.080 6.423 -5.052 1.00 97.69 420 ALA A N 1
ATOM 3183 C CA . ALA A 1 420 ? 9.211 6.476 -3.602 1.00 97.69 420 ALA A CA 1
ATOM 3184 C C . ALA A 1 420 ? 10.690 6.496 -3.200 1.00 97.69 420 ALA A C 1
ATOM 3186 O O . ALA A 1 420 ? 11.477 5.679 -3.672 1.00 97.69 420 ALA A O 1
ATOM 3187 N N . GLU A 1 421 ? 11.053 7.444 -2.343 1.00 98.19 421 GLU A N 1
ATOM 3188 C CA . GLU A 1 421 ? 12.325 7.476 -1.624 1.00 98.19 421 GLU A CA 1
ATOM 3189 C C . GLU A 1 421 ? 12.126 6.697 -0.318 1.00 98.19 421 GLU A C 1
ATOM 3191 O O . GLU A 1 421 ? 11.303 7.090 0.512 1.00 98.19 421 GLU A O 1
ATOM 3196 N N . VAL A 1 422 ? 12.848 5.591 -0.140 1.00 96.00 422 VAL A N 1
ATOM 3197 C CA . VAL A 1 422 ? 12.764 4.725 1.043 1.00 96.00 422 VAL A CA 1
ATOM 3198 C C . VAL A 1 422 ? 14.089 4.771 1.791 1.00 96.00 422 VAL A C 1
ATOM 3200 O O . VAL A 1 422 ? 15.150 4.555 1.201 1.00 96.00 422 VAL A O 1
ATOM 3203 N N . VAL A 1 423 ? 14.041 5.030 3.098 1.00 96.50 423 VAL A N 1
ATOM 3204 C CA . VAL A 1 423 ? 15.209 4.921 3.983 1.00 96.50 423 VAL A CA 1
ATOM 3205 C C . VAL A 1 423 ? 14.804 4.192 5.259 1.00 96.50 423 VAL A C 1
ATOM 3207 O O . VAL A 1 423 ? 14.008 4.706 6.044 1.00 96.50 423 VAL A O 1
ATOM 3210 N N . GLU A 1 424 ? 15.401 3.025 5.500 1.00 95.56 424 GLU A N 1
ATOM 3211 C CA . GLU A 1 424 ? 15.328 2.325 6.783 1.00 95.56 424 GLU A CA 1
ATOM 3212 C C . GLU A 1 424 ? 16.657 2.447 7.551 1.00 95.56 424 GLU A C 1
ATOM 3214 O O . GLU A 1 424 ? 17.745 2.260 6.993 1.00 95.56 424 GLU A O 1
ATOM 3219 N N . TRP A 1 425 ? 16.595 2.678 8.863 1.00 95.44 425 TRP A N 1
ATOM 3220 C CA . TRP A 1 425 ? 17.776 2.791 9.726 1.00 95.44 425 TRP A CA 1
ATOM 3221 C C . TRP A 1 425 ? 17.579 2.152 11.104 1.00 95.44 425 TRP A C 1
ATOM 3223 O O . TRP A 1 425 ? 16.474 1.808 11.515 1.00 95.44 425 TRP A O 1
ATOM 3233 N N . ILE A 1 426 ? 18.674 1.975 11.842 1.00 94.00 426 ILE A N 1
ATOM 3234 C CA . ILE A 1 426 ? 18.692 1.337 13.161 1.00 94.00 426 ILE A CA 1
ATOM 3235 C C . ILE A 1 426 ? 19.140 2.350 14.218 1.00 94.00 426 ILE A C 1
ATOM 3237 O O . ILE A 1 426 ? 20.316 2.718 14.292 1.00 94.00 426 ILE A O 1
ATOM 3241 N N . GLY A 1 427 ? 18.203 2.727 15.092 1.00 90.06 427 GLY A N 1
ATOM 3242 C CA . GLY A 1 427 ? 18.440 3.529 16.294 1.00 90.06 427 GLY A CA 1
ATOM 3243 C C . GLY A 1 427 ? 18.024 4.996 16.164 1.00 90.06 427 GLY A C 1
ATOM 3244 O O . GLY A 1 427 ? 18.359 5.673 15.193 1.00 90.06 427 GLY A O 1
ATOM 3245 N N . SER A 1 428 ? 17.353 5.508 17.202 1.00 91.62 428 SER A N 1
ATOM 3246 C CA . SER A 1 428 ? 16.699 6.828 17.210 1.00 91.62 428 SER A CA 1
ATOM 3247 C C . SER A 1 428 ? 17.640 8.047 17.217 1.00 91.62 428 SER A C 1
ATOM 3249 O O . SER A 1 428 ? 17.210 9.182 17.407 1.00 91.62 428 SER A O 1
ATOM 3251 N N . SER A 1 429 ? 18.952 7.835 17.091 1.00 94.50 429 SER A N 1
ATOM 3252 C CA . SER A 1 429 ? 19.963 8.898 17.031 1.00 94.50 429 SER A CA 1
ATOM 3253 C C . SER A 1 429 ? 20.069 9.559 15.657 1.00 94.50 429 SER A C 1
ATOM 3255 O O . SER A 1 429 ? 20.677 10.621 15.551 1.00 94.50 429 SER A O 1
ATOM 3257 N N . TYR A 1 430 ? 19.504 8.937 14.618 1.00 95.62 430 TYR A N 1
ATOM 3258 C CA . TYR A 1 430 ? 19.624 9.387 13.228 1.00 95.62 430 TYR A CA 1
ATOM 3259 C C . TYR A 1 430 ? 18.322 9.973 12.660 1.00 95.62 430 TYR A C 1
ATOM 3261 O O . TYR A 1 430 ? 18.334 10.493 11.550 1.00 95.62 430 TYR A O 1
ATOM 3269 N N . ASP A 1 431 ? 17.223 9.950 13.419 1.00 93.31 431 ASP A N 1
ATOM 3270 C CA . ASP A 1 431 ? 15.868 10.256 12.932 1.00 93.31 431 ASP A CA 1
ATOM 3271 C C . ASP A 1 431 ? 15.762 11.646 12.290 1.00 93.31 431 ASP A C 1
ATOM 3273 O O . ASP A 1 431 ? 15.217 11.790 11.198 1.00 93.31 431 ASP A O 1
ATOM 3277 N N . ASN A 1 432 ? 16.353 12.664 12.924 1.00 94.12 432 ASN A N 1
ATOM 3278 C CA . ASN A 1 432 ? 16.394 14.020 12.370 1.00 94.12 432 ASN A CA 1
ATOM 3279 C C . ASN A 1 432 ? 17.288 14.109 11.122 1.00 94.12 432 ASN A C 1
ATOM 3281 O O . ASN A 1 432 ? 16.951 14.830 10.192 1.00 94.12 432 ASN A O 1
ATOM 3285 N N . ILE A 1 433 ? 18.401 13.367 11.078 1.00 96.00 433 ILE A N 1
ATOM 3286 C CA . ILE A 1 433 ? 19.344 13.374 9.947 1.00 96.00 433 ILE A CA 1
ATOM 3287 C C . ILE A 1 433 ? 18.667 12.781 8.707 1.00 96.00 433 ILE A C 1
ATOM 3289 O O . ILE A 1 433 ? 18.748 13.363 7.628 1.00 96.00 433 ILE A O 1
ATOM 3293 N N . VAL A 1 434 ? 17.952 11.662 8.867 1.00 96.38 434 VAL A N 1
ATOM 3294 C CA . VAL A 1 434 ? 17.179 11.050 7.778 1.00 96.38 434 VAL A CA 1
ATOM 3295 C C . VAL A 1 434 ? 16.010 11.947 7.363 1.00 96.38 434 VAL A C 1
ATOM 3297 O O . VAL A 1 434 ? 15.807 12.151 6.168 1.00 96.38 434 VAL A O 1
ATOM 3300 N N . ALA A 1 435 ? 15.271 12.533 8.311 1.00 93.00 435 ALA A N 1
ATOM 3301 C CA . ALA A 1 435 ? 14.147 13.421 8.001 1.00 93.00 435 ALA A CA 1
ATOM 3302 C C . ALA A 1 435 ? 14.578 14.705 7.260 1.00 93.00 435 ALA A C 1
ATOM 3304 O O . ALA A 1 435 ? 13.935 15.098 6.290 1.00 93.00 435 ALA A O 1
ATOM 3305 N N . GLU A 1 436 ? 15.676 15.346 7.674 1.00 95.69 436 GLU A N 1
ATOM 3306 C CA . GLU A 1 436 ? 16.210 16.548 7.017 1.00 95.69 436 GLU A CA 1
ATOM 3307 C C . GLU A 1 436 ? 16.821 16.226 5.641 1.00 95.69 436 GLU A C 1
ATOM 3309 O O . GLU A 1 436 ? 16.626 16.984 4.684 1.00 95.69 436 GLU A O 1
ATOM 3314 N N . TRP A 1 437 ? 17.522 15.093 5.505 1.00 97.50 437 TRP A N 1
ATOM 3315 C CA . TRP A 1 437 ? 18.074 14.648 4.220 1.00 97.50 437 TRP A CA 1
ATOM 3316 C C . TRP A 1 437 ? 16.979 14.263 3.218 1.00 97.50 437 TRP A C 1
ATOM 3318 O O . TRP A 1 437 ? 17.039 14.696 2.069 1.00 97.50 437 TRP A O 1
ATOM 3328 N N . THR A 1 438 ? 15.953 13.520 3.642 1.00 96.75 438 THR A N 1
ATOM 3329 C CA . THR A 1 438 ? 14.825 13.166 2.765 1.00 96.75 438 THR A CA 1
ATOM 3330 C C . THR A 1 438 ? 14.018 14.401 2.368 1.00 96.75 438 THR A C 1
ATOM 3332 O O . THR A 1 438 ? 13.875 14.652 1.177 1.00 96.75 438 THR A O 1
ATOM 3335 N N . GLU A 1 439 ? 13.584 15.259 3.305 1.00 96.69 439 GLU A N 1
ATOM 3336 C CA . GLU A 1 439 ? 12.822 16.472 2.949 1.00 96.69 439 GLU A CA 1
ATOM 3337 C C . GLU A 1 439 ? 13.589 17.380 1.966 1.00 96.69 439 GLU A C 1
ATOM 3339 O O . GLU A 1 439 ? 13.010 17.883 0.997 1.00 96.69 439 GLU A O 1
ATOM 3344 N N . SER A 1 440 ? 14.904 17.548 2.146 1.00 97.81 440 SER A N 1
ATOM 3345 C CA . SER A 1 440 ? 15.719 18.345 1.219 1.00 97.81 440 SER A CA 1
ATOM 3346 C C . SER A 1 440 ? 15.945 17.675 -0.146 1.00 97.81 440 SER A C 1
ATOM 3348 O O . SER A 1 440 ? 15.852 18.364 -1.169 1.00 97.81 440 SER A O 1
ATOM 3350 N N . THR A 1 441 ? 16.159 16.356 -0.192 1.00 98.19 441 THR A N 1
ATOM 3351 C CA . THR A 1 441 ? 16.334 15.581 -1.438 1.00 98.19 441 THR A CA 1
ATOM 3352 C C . THR A 1 441 ? 15.041 15.552 -2.257 1.00 98.19 441 THR A C 1
ATOM 3354 O O . THR A 1 441 ? 15.044 15.940 -3.430 1.00 98.19 441 THR A O 1
ATOM 3357 N N . THR A 1 442 ? 13.900 15.273 -1.622 1.00 98.06 442 THR A N 1
ATOM 3358 C CA . THR A 1 442 ? 12.573 15.340 -2.247 1.00 98.06 442 THR A CA 1
ATOM 3359 C C . THR A 1 442 ? 12.268 16.733 -2.806 1.00 98.06 442 THR A C 1
ATOM 3361 O O . THR A 1 442 ? 11.697 16.859 -3.895 1.00 98.06 442 THR A O 1
ATOM 3364 N N . TYR A 1 443 ? 12.643 17.825 -2.123 1.00 97.94 443 TYR A N 1
ATOM 3365 C CA . TYR A 1 443 ? 12.483 19.171 -2.692 1.00 97.94 443 TYR A CA 1
ATOM 3366 C C . TYR A 1 443 ? 13.418 19.431 -3.881 1.00 97.94 443 TYR A C 1
ATOM 3368 O O . TYR A 1 443 ? 12.992 20.099 -4.828 1.00 97.94 443 TYR A O 1
ATOM 3376 N N . ALA A 1 444 ? 14.645 18.904 -3.883 1.00 98.56 444 ALA A N 1
ATOM 3377 C CA . ALA A 1 444 ? 15.553 19.008 -5.024 1.00 98.56 444 ALA A CA 1
ATOM 3378 C C . ALA A 1 444 ? 14.979 18.290 -6.261 1.00 98.56 444 ALA A C 1
ATOM 3380 O O . ALA A 1 444 ? 14.799 18.932 -7.302 1.00 98.56 444 ALA A O 1
ATOM 3381 N N . ILE A 1 445 ? 14.565 17.023 -6.119 1.00 98.69 445 ILE A N 1
ATOM 3382 C CA . ILE A 1 445 ? 13.924 16.230 -7.184 1.00 98.69 445 ILE A CA 1
ATOM 3383 C C . ILE A 1 445 ? 12.673 16.947 -7.709 1.00 98.69 445 ILE A C 1
ATOM 3385 O O . ILE A 1 445 ? 12.495 17.124 -8.918 1.00 98.69 445 ILE A O 1
ATOM 3389 N N . ASN A 1 446 ? 11.813 17.432 -6.809 1.00 98.00 446 ASN A N 1
ATOM 3390 C CA . ASN A 1 446 ? 10.599 18.154 -7.185 1.00 98.00 446 ASN A CA 1
ATOM 3391 C C . ASN A 1 446 ? 10.875 19.489 -7.888 1.00 98.00 446 ASN A C 1
ATOM 3393 O O . ASN A 1 446 ? 10.044 19.939 -8.672 1.00 98.00 446 ASN A O 1
ATOM 3397 N N . ASN A 1 447 ? 12.002 20.153 -7.632 1.00 98.50 447 ASN A N 1
ATOM 3398 C CA . ASN A 1 447 ? 12.367 21.385 -8.334 1.00 98.50 447 ASN A CA 1
ATOM 3399 C C . ASN A 1 447 ? 12.974 21.093 -9.715 1.00 98.50 447 ASN A C 1
ATOM 3401 O O . ASN A 1 447 ? 12.616 21.762 -10.686 1.00 98.50 447 ASN A O 1
ATOM 3405 N N . ALA A 1 448 ? 13.809 20.058 -9.837 1.00 98.69 448 ALA A N 1
ATOM 3406 C CA . ALA A 1 448 ? 14.384 19.634 -11.113 1.00 98.69 448 ALA A CA 1
ATOM 3407 C C . ALA A 1 448 ? 13.311 19.092 -12.083 1.00 98.69 448 ALA A C 1
ATOM 3409 O O . ALA A 1 448 ? 13.246 19.500 -13.244 1.00 98.69 448 ALA A O 1
ATOM 3410 N N . THR A 1 449 ? 12.385 18.258 -11.599 1.00 98.62 449 THR A N 1
ATOM 3411 C CA . THR A 1 449 ? 11.255 17.742 -12.399 1.00 98.62 449 THR A CA 1
ATOM 3412 C C . THR A 1 449 ? 10.244 18.830 -12.791 1.00 98.62 449 THR A C 1
ATOM 3414 O O . THR A 1 449 ? 9.661 18.753 -13.877 1.00 98.62 449 THR A O 1
ATOM 3417 N N . LYS A 1 450 ? 10.072 19.890 -11.982 1.00 98.50 450 LYS A N 1
ATOM 3418 C CA . LYS A 1 450 ? 9.326 21.106 -12.377 1.00 98.50 450 LYS A CA 1
ATOM 3419 C C . LYS A 1 450 ? 10.043 21.883 -13.476 1.00 98.50 450 LYS A C 1
ATOM 3421 O O . LYS A 1 450 ? 9.393 22.288 -14.434 1.00 98.50 450 LYS A O 1
ATOM 3426 N N . ALA A 1 451 ? 11.361 22.060 -13.374 1.00 98.44 451 ALA A N 1
ATOM 3427 C CA . ALA A 1 451 ? 12.156 22.741 -14.398 1.00 98.44 451 ALA A CA 1
ATOM 3428 C C . ALA A 1 451 ? 12.136 21.998 -15.749 1.00 98.44 451 ALA A C 1
ATOM 3430 O O . ALA A 1 451 ? 12.123 22.637 -16.799 1.00 98.44 451 ALA A O 1
ATOM 3431 N N . ALA A 1 452 ? 12.053 20.663 -15.729 1.00 98.19 452 ALA A N 1
ATOM 3432 C CA . ALA A 1 452 ? 11.850 19.833 -16.919 1.00 98.19 452 ALA A CA 1
ATOM 3433 C C . ALA A 1 452 ? 10.394 19.800 -17.439 1.00 98.19 452 ALA A C 1
ATOM 3435 O O . ALA A 1 452 ? 10.147 19.251 -18.511 1.00 98.19 452 ALA A O 1
ATOM 3436 N N . GLY A 1 453 ? 9.426 20.363 -16.705 1.00 98.19 453 GLY A N 1
ATOM 3437 C CA . GLY A 1 453 ? 8.004 20.340 -17.071 1.00 98.19 453 GLY A CA 1
ATOM 3438 C C . GLY A 1 453 ? 7.327 18.969 -16.932 1.00 98.19 453 GLY A C 1
ATOM 3439 O O . GLY A 1 453 ? 6.321 18.730 -17.596 1.00 98.19 453 GLY A O 1
ATOM 3440 N N . LEU A 1 454 ? 7.879 18.074 -16.103 1.00 98.50 454 LEU A N 1
ATOM 3441 C CA . LEU A 1 454 ? 7.416 16.688 -15.927 1.00 98.50 454 LEU A CA 1
ATOM 3442 C C . LEU A 1 454 ? 6.691 16.440 -14.593 1.00 98.50 454 LEU A C 1
ATOM 3444 O O . LEU A 1 454 ? 5.961 15.461 -14.480 1.00 98.50 454 LEU A O 1
ATOM 3448 N N . TYR A 1 455 ? 6.900 17.293 -13.587 1.00 98.31 455 TYR A N 1
ATOM 3449 C CA . TYR A 1 455 ? 6.308 17.173 -12.247 1.00 98.31 455 TYR A CA 1
ATOM 3450 C C . TYR A 1 455 ? 4.769 17.183 -12.247 1.00 98.31 455 TYR A C 1
ATOM 3452 O O . TYR A 1 455 ? 4.152 18.062 -12.852 1.00 98.31 455 TYR A O 1
ATOM 3460 N N . ASP A 1 456 ? 4.164 16.291 -11.458 1.00 97.50 456 ASP A N 1
ATOM 3461 C CA . ASP A 1 456 ? 2.761 16.377 -11.044 1.00 97.50 456 ASP A CA 1
ATOM 3462 C C . ASP A 1 456 ? 2.656 16.447 -9.510 1.00 97.50 456 ASP A C 1
ATOM 3464 O O . ASP A 1 456 ? 3.492 15.922 -8.780 1.00 97.50 456 ASP A O 1
ATOM 3468 N N . SER A 1 457 ? 1.621 17.119 -9.006 1.00 95.56 457 SER A N 1
ATOM 3469 C CA . SER A 1 457 ? 1.388 17.306 -7.570 1.00 95.56 457 SER A CA 1
ATOM 3470 C C . SER A 1 457 ? 0.835 16.079 -6.842 1.00 95.56 457 SER A C 1
ATOM 3472 O O . SER A 1 457 ? 0.664 16.134 -5.624 1.00 95.56 457 SER A O 1
ATOM 3474 N N . PHE A 1 458 ? 0.492 15.005 -7.558 1.00 97.12 458 PHE A N 1
ATOM 3475 C CA . PHE A 1 458 ? 0.047 13.762 -6.941 1.00 97.12 458 PHE A CA 1
ATOM 3476 C C . PHE A 1 458 ? 1.157 13.130 -6.088 1.00 97.12 458 PHE A C 1
ATOM 3478 O O . PHE A 1 458 ? 2.224 12.788 -6.589 1.00 97.12 458 PHE A O 1
ATOM 3485 N N . ASN A 1 459 ? 0.864 12.904 -4.810 1.00 95.56 459 ASN A N 1
ATOM 3486 C CA . ASN A 1 459 ? 1.653 12.057 -3.921 1.00 95.56 459 ASN A CA 1
ATOM 3487 C C . ASN A 1 459 ? 0.739 10.896 -3.498 1.00 95.56 459 ASN A C 1
ATOM 3489 O O . ASN A 1 459 ? -0.432 11.124 -3.174 1.00 95.56 459 ASN A O 1
ATOM 3493 N N . TYR A 1 460 ? 1.230 9.656 -3.502 1.00 95.19 460 TYR A N 1
ATOM 3494 C CA . TYR A 1 460 ? 0.410 8.499 -3.136 1.00 95.19 460 TYR A CA 1
ATOM 3495 C C . TYR A 1 460 ? 0.350 8.308 -1.612 1.00 95.19 460 TYR A C 1
ATOM 3497 O O . TYR A 1 460 ? 1.367 8.311 -0.930 1.00 95.19 460 TYR A O 1
ATOM 3505 N N . MET A 1 461 ? -0.859 8.122 -1.073 1.00 91.06 461 MET A N 1
ATOM 3506 C CA . MET A 1 461 ? -1.127 8.111 0.373 1.00 91.06 461 MET A CA 1
ATOM 3507 C C . MET A 1 461 ? -0.471 6.969 1.161 1.00 91.06 461 MET A C 1
ATOM 3509 O O . MET A 1 461 ? -0.348 7.096 2.374 1.00 91.06 461 MET A O 1
ATOM 3513 N N . GLY A 1 462 ? -0.081 5.865 0.520 1.00 89.75 462 GLY A N 1
ATOM 3514 C CA . GLY A 1 462 ? 0.591 4.764 1.220 1.00 89.75 462 GLY A CA 1
ATOM 3515 C C . GLY A 1 462 ? 2.052 5.053 1.568 1.00 89.75 462 GLY A C 1
ATOM 3516 O O . GLY A 1 462 ? 2.522 4.573 2.593 1.00 89.75 462 GLY A O 1
ATOM 3517 N N . ASP A 1 463 ? 2.725 5.861 0.745 1.00 93.25 463 ASP A N 1
ATOM 3518 C CA . ASP A 1 463 ? 4.190 5.873 0.639 1.00 93.25 463 ASP A CA 1
ATOM 3519 C C . ASP A 1 463 ? 4.753 7.290 0.904 1.00 93.25 463 ASP A C 1
ATOM 3521 O O . ASP A 1 463 ? 5.797 7.663 0.381 1.00 93.25 463 ASP A O 1
ATOM 3525 N N . ALA A 1 464 ? 4.023 8.129 1.648 1.00 91.19 464 ALA A N 1
ATOM 3526 C CA . ALA A 1 464 ? 4.313 9.557 1.780 1.00 91.19 464 ALA A CA 1
ATOM 3527 C C . ALA A 1 464 ? 4.690 9.987 3.199 1.00 91.19 464 ALA A C 1
ATOM 3529 O O . ALA A 1 464 ? 4.048 9.607 4.181 1.00 91.19 464 ALA A O 1
ATOM 3530 N N . ALA A 1 465 ? 5.678 10.874 3.288 1.00 91.06 465 ALA A N 1
ATOM 3531 C CA . ALA A 1 465 ? 6.168 11.397 4.551 1.00 91.06 465 ALA A CA 1
ATOM 3532 C C . ALA A 1 465 ? 5.212 12.428 5.162 1.00 91.06 465 ALA A C 1
ATOM 3534 O O . ALA A 1 465 ? 4.454 13.112 4.470 1.00 91.06 465 ALA A O 1
ATOM 3535 N N . GLY A 1 466 ? 5.326 12.627 6.479 1.00 85.38 466 GLY A N 1
ATOM 3536 C CA . GLY A 1 466 ? 4.498 13.584 7.220 1.00 85.38 466 GLY A CA 1
ATOM 3537 C C . GLY A 1 466 ? 4.540 15.020 6.677 1.00 85.38 466 GLY A C 1
ATOM 3538 O O . GLY A 1 466 ? 3.548 15.729 6.810 1.00 85.38 466 GLY A O 1
ATOM 3539 N N . PHE A 1 467 ? 5.636 15.436 6.028 1.00 87.12 467 PHE A N 1
ATOM 3540 C CA . PHE A 1 467 ? 5.778 16.784 5.462 1.00 87.12 467 PHE A CA 1
ATOM 3541 C C . PHE A 1 467 ? 4.996 17.028 4.160 1.00 87.12 467 PHE A C 1
ATOM 3543 O O . PHE A 1 467 ? 4.894 18.169 3.702 1.00 87.12 467 PHE A O 1
ATOM 3550 N N . GLN A 1 468 ? 4.411 15.989 3.560 1.00 87.62 468 GLN A N 1
ATOM 3551 C CA . GLN A 1 468 ? 3.794 16.069 2.237 1.00 87.62 468 GLN A CA 1
ATOM 3552 C C . GLN A 1 468 ? 2.296 16.409 2.283 1.00 87.62 468 GLN A C 1
ATOM 3554 O O . GLN A 1 468 ? 1.549 15.964 3.154 1.00 87.62 468 GLN A O 1
ATOM 3559 N N . SER A 1 469 ? 1.821 17.185 1.299 1.00 85.75 469 SER A N 1
ATOM 3560 C CA . SER A 1 469 ? 0.379 17.370 1.080 1.00 85.75 469 SER A CA 1
ATOM 3561 C C . SER A 1 469 ? -0.146 16.318 0.110 1.00 85.75 469 SER A C 1
ATOM 3563 O O . SER A 1 469 ? 0.354 16.198 -1.009 1.00 85.75 469 SER A O 1
ATOM 3565 N N . MET A 1 470 ? -1.181 15.589 0.528 1.00 87.00 470 MET A N 1
ATOM 3566 C CA . MET A 1 470 ? -1.734 14.461 -0.232 1.00 87.00 470 MET A CA 1
ATOM 3567 C C . MET A 1 470 ? -2.949 14.885 -1.055 1.00 87.00 470 MET A C 1
ATOM 3569 O O . MET A 1 470 ? -2.966 14.793 -2.279 1.00 87.00 470 MET A O 1
ATOM 3573 N N . PHE A 1 471 ? -3.958 15.433 -0.379 1.00 88.12 471 PHE A N 1
ATOM 3574 C CA . PHE A 1 471 ? -5.262 15.730 -0.973 1.00 88.12 471 PHE A CA 1
ATOM 3575 C C . PHE A 1 471 ? -5.230 16.843 -2.025 1.00 88.12 471 PHE A C 1
ATOM 3577 O O . PHE A 1 471 ? -6.013 16.801 -2.969 1.00 88.12 471 PHE A O 1
ATOM 3584 N N . THR A 1 472 ? -4.289 17.786 -1.923 1.00 86.81 472 THR A N 1
ATOM 3585 C CA . THR A 1 472 ? -4.044 18.797 -2.967 1.00 86.81 472 THR A CA 1
ATOM 3586 C C . THR A 1 472 ? -3.638 18.140 -4.294 1.00 86.81 472 THR A C 1
ATOM 3588 O O . THR A 1 472 ? -4.060 18.583 -5.362 1.00 86.81 472 THR A O 1
ATOM 3591 N N . GLY A 1 473 ? -2.885 17.035 -4.229 1.00 91.38 473 GLY A N 1
ATOM 3592 C CA . GLY A 1 473 ? -2.477 16.234 -5.382 1.00 91.38 473 GLY A CA 1
ATOM 3593 C C . GLY A 1 473 ? -3.621 15.482 -6.067 1.00 91.38 473 GLY A C 1
ATOM 3594 O O . GLY A 1 473 ? -3.495 15.120 -7.232 1.00 91.38 473 GLY A O 1
ATOM 3595 N N . TYR A 1 474 ? -4.762 15.302 -5.392 1.00 94.62 474 TYR A N 1
ATOM 3596 C CA . TYR A 1 474 ? -5.968 14.700 -5.977 1.00 94.62 474 TYR A CA 1
ATOM 3597 C C . TYR A 1 474 ? -6.797 15.704 -6.805 1.00 94.62 474 TYR A C 1
ATOM 3599 O O . TYR A 1 474 ? -7.838 15.352 -7.365 1.00 94.62 474 TYR A O 1
ATOM 3607 N N . GLY A 1 475 ? -6.371 16.970 -6.864 1.00 93.50 475 GLY A N 1
ATOM 3608 C CA . GLY A 1 475 ? -7.066 18.044 -7.564 1.00 93.50 475 GLY A CA 1
ATOM 3609 C C . GLY A 1 475 ? -8.234 18.642 -6.770 1.00 93.50 475 GLY A C 1
ATOM 3610 O O . GLY A 1 475 ? -8.991 17.956 -6.077 1.00 93.50 475 GLY A O 1
ATOM 3611 N N . ALA A 1 476 ? -8.416 19.958 -6.921 1.00 92.94 476 ALA A N 1
ATOM 3612 C CA . ALA A 1 476 ? -9.322 20.767 -6.101 1.00 92.94 476 ALA A CA 1
ATOM 3613 C C . ALA A 1 476 ? -10.779 20.260 -6.056 1.00 92.94 476 ALA A C 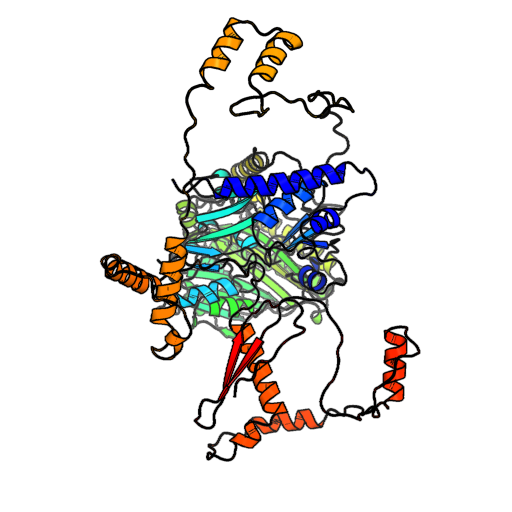1
ATOM 3615 O O . ALA A 1 476 ? -11.457 20.421 -5.043 1.00 92.94 476 ALA A O 1
ATOM 3616 N N . THR A 1 477 ? -11.278 19.621 -7.122 1.00 94.56 477 THR A N 1
ATOM 3617 C CA . THR A 1 477 ? -12.631 19.038 -7.154 1.00 94.56 477 THR A CA 1
ATOM 3618 C C . THR A 1 477 ? -12.778 17.855 -6.194 1.00 94.56 477 THR A C 1
ATOM 3620 O O . THR A 1 477 ? -13.779 17.777 -5.479 1.00 94.56 477 THR A O 1
ATOM 3623 N N . ASN A 1 478 ? -11.791 16.955 -6.133 1.00 94.81 478 ASN A N 1
ATOM 3624 C CA . ASN A 1 478 ? -11.827 15.812 -5.221 1.00 94.81 478 ASN A CA 1
ATOM 3625 C C . ASN A 1 478 ? -11.508 16.241 -3.788 1.00 94.81 478 ASN A C 1
ATOM 3627 O O . ASN A 1 478 ? -12.202 15.809 -2.869 1.00 94.81 478 ASN A O 1
ATOM 3631 N N . GLU A 1 479 ? -10.552 17.153 -3.599 1.00 90.56 479 GLU A N 1
ATOM 3632 C CA . GLU A 1 479 ? -10.247 17.763 -2.300 1.00 90.56 479 GLU A CA 1
ATOM 3633 C C . GLU A 1 479 ? -11.490 18.436 -1.685 1.00 90.56 479 GLU A C 1
ATOM 3635 O O . GLU A 1 479 ? -11.891 18.121 -0.561 1.00 90.56 479 GLU A O 1
ATOM 3640 N N . ALA A 1 480 ? -12.182 19.290 -2.450 1.00 90.81 480 ALA A N 1
ATOM 3641 C CA . ALA A 1 480 ? -13.416 19.943 -2.014 1.00 90.81 480 ALA A CA 1
ATOM 3642 C C . ALA A 1 480 ? -14.563 18.947 -1.758 1.00 90.81 480 ALA A C 1
ATOM 3644 O O . ALA A 1 480 ? -15.378 19.158 -0.856 1.00 90.81 480 ALA A O 1
ATOM 3645 N N . LYS A 1 481 ? -14.628 17.840 -2.510 1.00 92.88 481 LYS A N 1
ATOM 3646 C CA . LYS A 1 481 ? -15.616 16.772 -2.303 1.00 92.88 481 LYS A CA 1
ATOM 3647 C C . LYS A 1 481 ? -15.336 15.978 -1.021 1.00 92.88 481 LYS A C 1
ATOM 3649 O O . LYS A 1 481 ? -16.273 15.738 -0.262 1.00 92.88 481 LYS A O 1
ATOM 3654 N N . LEU A 1 482 ? -14.077 15.646 -0.725 1.00 89.06 482 LEU A N 1
ATOM 3655 C CA . LEU A 1 482 ? -13.666 15.022 0.540 1.00 89.06 482 LEU A CA 1
ATOM 3656 C C . LEU A 1 482 ? -13.956 15.941 1.739 1.00 89.06 482 LEU A C 1
ATOM 3658 O O . LEU A 1 482 ? -14.593 15.501 2.696 1.00 89.06 482 LEU A O 1
ATOM 3662 N N . LEU A 1 483 ? -13.599 17.230 1.644 1.00 85.56 483 LEU A N 1
ATOM 3663 C CA . LEU A 1 483 ? -13.959 18.271 2.622 1.00 85.56 483 LEU A CA 1
ATOM 3664 C C . LEU A 1 483 ? -15.471 18.419 2.815 1.00 85.56 483 LEU A C 1
ATOM 3666 O O . LEU A 1 483 ? -15.932 18.676 3.924 1.00 85.56 483 LEU A O 1
ATOM 3670 N N . SER A 1 484 ? -16.260 18.295 1.745 1.00 87.12 484 SER A N 1
ATOM 3671 C CA . SER A 1 484 ? -17.719 18.324 1.843 1.00 87.12 484 SER A CA 1
ATOM 3672 C C . SER A 1 484 ? -18.226 17.118 2.630 1.00 87.12 484 SER A C 1
ATOM 3674 O O . SER A 1 484 ? -19.033 17.283 3.540 1.00 87.12 484 SER A O 1
ATOM 3676 N N . ILE A 1 485 ? -17.732 15.915 2.320 1.00 86.31 485 ILE A N 1
ATOM 3677 C CA . ILE A 1 485 ? -18.193 14.661 2.926 1.00 86.31 485 ILE A CA 1
ATOM 3678 C C . ILE A 1 485 ? -17.813 14.583 4.410 1.00 86.31 485 ILE A C 1
ATOM 3680 O O . ILE A 1 485 ? -18.680 14.246 5.213 1.00 86.31 485 ILE A O 1
ATOM 3684 N N . SER A 1 486 ? -16.597 14.978 4.806 1.00 77.62 486 SER A N 1
ATOM 3685 C CA . SER A 1 486 ? -16.178 15.005 6.223 1.00 77.62 486 SER A CA 1
ATOM 3686 C C . SER A 1 486 ? -16.942 16.030 7.072 1.00 77.62 486 SER A C 1
ATOM 3688 O O . SER A 1 486 ? -16.960 15.935 8.293 1.00 77.62 486 SER A O 1
ATOM 3690 N N . ARG A 1 487 ? -17.646 16.979 6.438 1.00 71.75 487 ARG A N 1
ATOM 3691 C CA . ARG A 1 487 ? -18.516 17.970 7.097 1.00 71.75 487 ARG A CA 1
ATOM 3692 C C . ARG A 1 487 ? -20.012 17.615 7.051 1.00 71.75 487 ARG A C 1
ATOM 3694 O O . ARG A 1 487 ? -20.837 18.409 7.502 1.00 71.75 487 ARG A O 1
ATOM 3701 N N . LYS A 1 488 ? -20.403 16.461 6.490 1.00 68.94 488 LYS A N 1
ATOM 3702 C CA . LYS A 1 488 ? -21.815 16.026 6.418 1.00 68.94 488 LYS A CA 1
ATOM 3703 C C . LYS A 1 488 ? -22.326 15.445 7.739 1.00 68.94 488 LYS A C 1
ATOM 3705 O O . LYS A 1 488 ? -21.569 15.118 8.644 1.00 68.94 488 LYS A O 1
ATOM 3710 N N . LYS A 1 489 ? -23.650 15.241 7.800 1.00 51.59 489 LYS A N 1
ATOM 3711 C CA . LYS A 1 489 ? -24.438 14.734 8.946 1.00 51.59 489 LYS A CA 1
ATOM 3712 C C . LYS A 1 489 ? -23.958 13.396 9.552 1.00 51.59 489 LYS A C 1
ATOM 3714 O O . LYS A 1 489 ? -24.412 13.047 10.636 1.00 51.59 489 LYS A O 1
ATOM 3719 N N . TYR A 1 490 ? -23.041 12.672 8.909 1.00 54.28 490 TYR A N 1
ATOM 3720 C CA . TYR A 1 490 ? -22.330 11.535 9.508 1.00 54.28 490 TYR A CA 1
ATOM 3721 C C . TYR A 1 490 ? -21.433 11.952 10.701 1.00 54.28 490 TYR A C 1
ATOM 3723 O O . TYR A 1 490 ? -21.204 11.149 11.605 1.00 54.28 490 TYR A O 1
ATOM 3731 N N . TYR A 1 491 ? -20.978 13.214 10.729 1.00 56.91 491 TYR A N 1
ATOM 3732 C CA . TYR A 1 491 ? -20.013 13.763 11.694 1.00 56.91 491 TYR A CA 1
ATOM 3733 C C . TYR A 1 491 ? -20.563 15.004 12.435 1.00 56.91 491 TYR A C 1
ATOM 3735 O O . TYR A 1 491 ? -20.039 16.108 12.290 1.00 56.91 491 TYR A O 1
ATOM 3743 N N . PRO A 1 492 ? -21.645 14.886 13.235 1.00 38.78 492 PRO A N 1
ATOM 3744 C CA . PRO A 1 492 ? -22.202 16.015 13.977 1.00 38.78 492 PRO A CA 1
ATOM 3745 C C . PRO A 1 492 ? -21.365 16.291 15.240 1.00 38.78 492 PRO A C 1
ATOM 3747 O O . PRO A 1 492 ? -21.790 15.960 16.347 1.00 38.78 492 PRO A O 1
ATOM 3750 N N . GLY A 1 493 ? -20.153 16.827 15.079 1.00 45.78 493 GLY A N 1
ATOM 3751 C CA . GLY A 1 493 ? -19.229 17.171 16.169 1.00 45.78 493 GLY A CA 1
ATOM 3752 C C . GLY A 1 493 ? -17.757 17.195 15.738 1.00 45.78 493 GLY A C 1
ATOM 3753 O O . GLY A 1 493 ? -17.385 16.590 14.738 1.00 45.78 493 GLY A O 1
ATOM 3754 N N . THR A 1 494 ? -16.915 17.860 16.529 1.00 43.22 494 THR A N 1
ATOM 3755 C CA . THR A 1 494 ? -15.465 18.094 16.318 1.00 43.22 494 THR A CA 1
ATOM 3756 C C . THR A 1 494 ? -14.575 16.845 16.311 1.00 43.22 494 THR A C 1
ATOM 3758 O O . THR A 1 494 ? -13.392 16.949 15.994 1.00 43.22 494 THR A O 1
ATOM 3761 N N . ALA A 1 495 ? -15.117 15.670 16.643 1.00 40.22 495 ALA A N 1
ATOM 3762 C CA . ALA A 1 495 ? -14.355 14.438 16.858 1.00 40.22 495 ALA A CA 1
ATOM 3763 C C . ALA A 1 495 ? -13.610 13.896 15.615 1.00 40.22 495 ALA A C 1
ATOM 3765 O O . ALA A 1 495 ? -12.707 13.084 15.774 1.00 40.22 495 ALA A O 1
ATOM 3766 N N . TRP A 1 496 ? -13.972 14.323 14.397 1.00 48.38 496 TRP A N 1
ATOM 3767 C CA . TRP A 1 496 ? -13.355 13.865 13.138 1.00 48.38 496 TRP A CA 1
ATOM 3768 C C . TRP A 1 496 ? -13.115 15.045 12.181 1.00 48.38 496 TRP A C 1
ATOM 3770 O O . TRP A 1 496 ? -13.731 15.166 11.123 1.00 48.38 496 TRP A O 1
ATOM 3780 N N . ASN A 1 497 ? -12.236 15.968 12.580 1.00 37.00 497 ASN A N 1
ATOM 3781 C CA . ASN A 1 497 ? -11.868 17.126 11.764 1.00 37.00 497 ASN A CA 1
ATOM 3782 C C . ASN A 1 497 ? -10.810 16.766 10.705 1.00 37.00 497 ASN A C 1
ATOM 3784 O O . ASN A 1 497 ? -9.631 16.620 11.024 1.00 37.00 497 ASN A O 1
ATOM 3788 N N . LEU A 1 498 ? -11.211 16.731 9.427 1.00 36.16 498 LEU A N 1
ATOM 3789 C CA . LEU A 1 498 ? -10.298 16.654 8.277 1.00 36.16 498 LEU A CA 1
ATOM 3790 C C . LEU A 1 498 ? -9.488 17.964 8.142 1.00 36.16 498 LEU A C 1
ATOM 3792 O O . LEU A 1 498 ? -9.827 18.859 7.361 1.00 36.16 498 LEU A O 1
ATOM 3796 N N . ASN A 1 499 ? -8.421 18.090 8.932 1.00 32.72 499 ASN A N 1
ATOM 3797 C CA . ASN A 1 499 ? -7.503 19.228 8.920 1.00 32.72 499 ASN A CA 1
ATOM 3798 C C . ASN A 1 499 ? -6.548 19.147 7.715 1.00 32.72 499 ASN A C 1
ATOM 3800 O O . ASN A 1 499 ? -5.397 18.736 7.837 1.00 32.72 499 ASN A O 1
ATOM 3804 N N . LEU A 1 500 ? -7.021 19.583 6.542 1.00 32.50 500 LEU A N 1
ATOM 3805 C CA . LEU A 1 500 ? -6.208 19.724 5.323 1.00 32.50 500 LEU A CA 1
ATOM 3806 C C . LEU A 1 500 ? -5.210 20.891 5.431 1.00 32.50 500 LEU A C 1
ATOM 3808 O O . LEU A 1 500 ? -5.373 21.937 4.804 1.00 32.50 500 LEU A O 1
ATOM 3812 N N . ARG A 1 501 ? -4.192 20.743 6.284 1.00 26.39 501 ARG A N 1
ATOM 3813 C CA . ARG A 1 501 ? -3.135 21.739 6.491 1.00 26.39 501 ARG A CA 1
ATOM 3814 C C . ARG A 1 501 ? -1.755 21.096 6.549 1.00 26.39 501 ARG A C 1
ATOM 3816 O O . ARG A 1 501 ? -1.193 20.921 7.623 1.00 26.39 501 ARG A O 1
ATOM 3823 N N . ALA A 1 502 ? -1.169 20.879 5.377 1.00 25.69 502 ALA A N 1
ATOM 3824 C CA . ALA A 1 502 ? 0.282 20.918 5.267 1.00 25.69 502 ALA A CA 1
ATOM 3825 C C . ALA A 1 502 ? 0.759 22.363 5.525 1.00 25.69 502 ALA A C 1
ATOM 3827 O O . ALA A 1 502 ? 0.347 23.298 4.832 1.00 25.69 502 ALA A O 1
ATOM 3828 N N . LYS A 1 503 ? 1.612 22.553 6.535 1.00 25.50 503 LYS A N 1
ATOM 3829 C CA . LYS A 1 503 ? 2.447 23.748 6.717 1.00 25.50 503 LYS A CA 1
ATOM 3830 C C . LYS A 1 503 ? 3.743 23.345 7.416 1.00 25.50 503 LYS A C 1
ATOM 3832 O O . LYS A 1 503 ? 3.722 23.046 8.603 1.00 25.50 503 LYS A O 1
ATOM 3837 N N . GLY A 1 504 ? 4.846 23.360 6.671 1.00 24.19 504 GLY A N 1
ATOM 3838 C CA . GLY A 1 504 ? 6.187 23.171 7.220 1.00 24.19 504 GLY A CA 1
ATOM 3839 C C . GLY A 1 504 ? 6.723 24.403 7.964 1.00 24.19 504 GLY A C 1
ATOM 3840 O O . GLY A 1 504 ? 6.036 25.419 8.096 1.00 24.19 504 GLY A O 1
ATOM 3841 N N . ALA A 1 505 ? 7.989 24.289 8.378 1.00 23.41 505 ALA A N 1
ATOM 3842 C CA . ALA A 1 505 ? 8.785 25.247 9.152 1.00 23.41 505 ALA A CA 1
ATOM 3843 C C . ALA A 1 505 ? 8.329 25.497 10.612 1.00 23.41 505 ALA A C 1
ATOM 3845 O O . ALA A 1 505 ? 7.499 26.359 10.894 1.00 23.41 505 ALA A O 1
ATOM 3846 N N . GLY A 1 506 ? 9.005 24.824 11.555 1.00 25.66 506 GLY A N 1
ATOM 3847 C CA . GLY A 1 506 ? 9.131 25.283 12.947 1.00 25.66 506 GLY A CA 1
ATOM 3848 C C . GLY A 1 506 ? 8.119 24.735 13.962 1.00 25.66 506 GLY A C 1
ATOM 3849 O O . GLY A 1 506 ? 7.312 25.492 14.496 1.00 25.66 506 GLY A O 1
ATOM 3850 N N . GLY A 1 507 ? 8.240 23.450 14.314 1.00 24.70 507 GLY A N 1
ATOM 3851 C CA . GLY A 1 507 ? 7.552 22.835 15.461 1.00 24.70 507 GLY A CA 1
ATOM 3852 C C . GLY A 1 507 ? 6.505 21.793 15.062 1.00 24.70 507 GLY A C 1
ATOM 3853 O O . GLY A 1 507 ? 5.495 22.117 14.443 1.00 24.70 507 GLY A O 1
ATOM 3854 N N . HIS A 1 508 ? 6.750 20.535 15.439 1.00 25.81 508 HIS A N 1
ATOM 3855 C CA . HIS A 1 508 ? 6.008 19.352 14.986 1.00 25.81 508 HIS A CA 1
ATOM 3856 C C . HIS A 1 508 ? 4.484 19.462 15.189 1.00 25.81 508 HIS A C 1
ATOM 3858 O O . HIS A 1 508 ? 3.995 19.403 16.318 1.00 25.81 508 HIS A O 1
ATOM 3864 N N . LYS A 1 509 ? 3.734 19.569 14.084 1.00 26.25 509 LYS A N 1
ATOM 3865 C CA . LYS A 1 509 ? 2.268 19.429 14.029 1.00 26.25 509 LYS A CA 1
ATOM 3866 C C . LYS A 1 509 ? 1.829 18.808 12.701 1.00 26.25 509 LYS A C 1
ATOM 3868 O O . LYS A 1 509 ? 1.346 19.504 11.811 1.00 26.25 509 LYS A O 1
ATOM 3873 N N . TRP A 1 510 ? 1.990 17.492 12.594 1.00 26.14 510 TRP A N 1
ATOM 3874 C CA . TRP A 1 510 ? 1.359 16.698 11.536 1.00 26.14 510 TRP A CA 1
ATOM 3875 C C . TRP A 1 510 ? -0.056 16.274 11.943 1.00 26.14 510 TRP A C 1
ATOM 3877 O O . TRP A 1 510 ? -0.641 16.855 12.863 1.00 26.14 510 TRP A O 1
ATOM 3887 N N . ILE A 1 511 ? -0.635 15.302 11.235 1.00 28.78 511 ILE A N 1
ATOM 3888 C CA . ILE A 1 511 ? -1.991 14.806 11.489 1.00 28.78 511 ILE A CA 1
ATOM 3889 C C . ILE A 1 511 ? -2.001 13.949 12.770 1.00 28.78 511 ILE A C 1
ATOM 3891 O O . ILE A 1 511 ? -2.100 12.728 12.723 1.00 28.78 511 ILE A O 1
ATOM 3895 N N . GLU A 1 512 ? -1.949 14.618 13.929 1.00 27.83 512 GLU A N 1
ATOM 3896 C CA . GLU A 1 512 ? -2.692 14.162 15.110 1.00 27.83 512 GLU A CA 1
ATOM 3897 C C . GLU A 1 512 ? -4.133 13.842 14.667 1.00 27.83 512 GLU A C 1
ATOM 3899 O O . GLU A 1 512 ? -4.709 14.575 13.851 1.00 27.83 512 GLU A O 1
ATOM 3904 N N . CYS A 1 513 ? -4.787 12.872 15.313 1.00 30.73 513 CYS A N 1
ATOM 3905 C CA . CYS A 1 513 ? -6.251 12.837 15.369 1.00 30.73 513 CYS A CA 1
ATOM 3906 C C . CYS A 1 513 ? -6.744 14.010 16.247 1.00 30.73 513 CYS A C 1
ATOM 3908 O O . CYS A 1 513 ? -7.180 13.849 17.389 1.00 30.73 513 CYS A O 1
ATOM 3910 N N . ARG A 1 514 ? -6.550 15.239 15.744 1.00 28.72 514 ARG A N 1
ATOM 3911 C CA . ARG A 1 514 ? -6.592 16.482 16.518 1.00 28.72 514 ARG A CA 1
ATOM 3912 C C . ARG A 1 514 ? -8.031 16.926 16.721 1.00 28.72 514 ARG A C 1
ATOM 3914 O O . ARG A 1 514 ? -8.552 17.773 15.992 1.00 28.72 514 ARG A O 1
ATOM 3921 N N . ILE A 1 515 ? -8.644 16.381 17.766 1.00 32.28 515 ILE A N 1
ATOM 3922 C CA . ILE A 1 515 ? -9.864 16.912 18.377 1.00 32.28 515 ILE A CA 1
ATOM 3923 C C . ILE A 1 515 ? -9.505 18.242 19.078 1.00 32.28 515 ILE A C 1
ATOM 3925 O O . ILE A 1 515 ? -9.500 18.358 20.300 1.00 32.28 515 ILE A O 1
ATOM 3929 N N . ASP A 1 516 ? -9.140 19.258 18.286 1.00 25.45 516 ASP A N 1
ATOM 3930 C CA . ASP A 1 516 ? -8.976 20.646 18.734 1.00 25.45 516 ASP A CA 1
ATOM 3931 C C . ASP A 1 516 ? -10.374 21.213 19.026 1.00 25.45 516 ASP A C 1
ATOM 3933 O O . ASP A 1 516 ? -11.028 21.843 18.192 1.00 25.45 516 ASP A O 1
ATOM 3937 N N . MET A 1 517 ? -10.851 20.939 20.237 1.00 31.67 517 MET A N 1
ATOM 3938 C CA . MET A 1 517 ? -11.994 21.613 20.838 1.00 31.67 517 MET A CA 1
ATOM 3939 C C . MET A 1 517 ? -11.571 23.038 21.201 1.00 31.67 517 MET A C 1
ATOM 3941 O O . MET A 1 517 ? -10.935 23.268 22.232 1.00 31.67 517 MET A O 1
ATOM 3945 N N . ASP A 1 518 ? -11.894 24.000 20.334 1.00 25.36 518 ASP A N 1
ATOM 3946 C CA . ASP A 1 518 ? -11.644 25.419 20.592 1.00 25.36 518 ASP A CA 1
ATOM 3947 C C . ASP A 1 518 ? -12.430 25.878 21.832 1.00 25.36 518 ASP A C 1
ATOM 3949 O O . ASP A 1 518 ? -13.640 26.133 21.787 1.00 25.36 518 ASP A O 1
ATOM 3953 N N . ARG A 1 519 ? -11.696 26.014 22.943 1.00 29.41 519 ARG A N 1
ATOM 3954 C CA . ARG A 1 519 ? -12.188 26.414 24.269 1.00 29.41 519 ARG A CA 1
ATOM 3955 C C . ARG A 1 519 ? -12.777 27.834 24.323 1.00 29.41 519 ARG A C 1
ATOM 3957 O O . ARG A 1 519 ? -13.182 28.261 25.400 1.00 29.41 519 ARG A O 1
ATOM 3964 N N . THR A 1 520 ? -12.821 28.582 23.216 1.00 26.70 520 THR A N 1
ATOM 3965 C CA . THR A 1 520 ? -13.251 29.993 23.194 1.00 26.70 520 THR A CA 1
ATOM 3966 C C . THR A 1 520 ? -14.646 30.248 22.601 1.00 26.70 520 THR A C 1
ATOM 3968 O O . THR A 1 520 ? -15.162 31.361 22.721 1.00 26.70 520 THR A O 1
ATOM 3971 N N . SER A 1 521 ? -15.319 29.243 22.021 1.00 27.83 521 SER A N 1
ATOM 3972 C CA . SER A 1 521 ? -16.633 29.423 21.367 1.00 27.83 521 SER A CA 1
ATOM 3973 C C . SER A 1 521 ? -17.833 29.399 22.342 1.00 27.83 521 SER A C 1
ATOM 3975 O O . SER A 1 521 ? -18.617 28.457 22.414 1.00 27.83 521 SER A O 1
ATOM 3977 N N . THR A 1 522 ? -18.027 30.491 23.086 1.00 26.33 522 THR A N 1
ATOM 3978 C CA . THR A 1 522 ? -18.997 30.659 24.197 1.00 26.33 522 THR A CA 1
ATOM 3979 C C . THR A 1 522 ? -20.502 30.673 23.832 1.00 26.33 522 THR A C 1
ATOM 3981 O O . THR A 1 522 ? -21.305 31.265 24.549 1.00 26.33 522 THR A O 1
ATOM 3984 N N . ASN A 1 523 ? -20.932 30.029 22.738 1.00 28.83 523 ASN A N 1
ATOM 3985 C CA . ASN A 1 523 ? -22.238 30.284 22.102 1.00 28.83 523 ASN A CA 1
ATOM 3986 C C . ASN A 1 523 ? -23.128 29.046 21.820 1.00 28.83 523 ASN A C 1
ATOM 3988 O O . ASN A 1 523 ? -23.890 29.040 20.854 1.00 28.83 523 ASN A O 1
ATOM 3992 N N . PHE A 1 524 ? -23.091 28.009 22.670 1.00 26.66 524 PHE A N 1
ATOM 3993 C CA . PHE A 1 524 ? -23.984 26.834 22.540 1.00 26.66 524 PHE A CA 1
ATOM 3994 C C . PHE A 1 524 ? -25.134 26.753 23.573 1.00 26.66 524 PHE A C 1
ATOM 3996 O O . PHE A 1 524 ? -26.088 26.002 23.386 1.00 26.66 524 PHE A O 1
ATOM 4003 N N . LEU A 1 525 ? -25.108 27.559 24.641 1.00 23.38 525 LEU A N 1
ATOM 4004 C CA . LEU A 1 525 ? -26.042 27.454 25.782 1.00 23.38 525 LEU A CA 1
ATOM 4005 C C . LEU A 1 525 ? -27.428 28.113 25.580 1.00 23.38 525 LEU A C 1
ATOM 4007 O O . LEU A 1 525 ? -28.222 28.182 26.513 1.00 23.38 525 LEU A O 1
ATOM 4011 N N . ALA A 1 526 ? -27.748 28.607 24.380 1.00 25.52 526 ALA A N 1
ATOM 4012 C CA . ALA A 1 526 ? -28.872 29.527 24.162 1.00 25.52 526 ALA A CA 1
ATOM 4013 C C . ALA A 1 526 ? -30.179 28.905 23.610 1.00 25.52 526 ALA A C 1
ATOM 4015 O O . ALA A 1 526 ? -31.090 29.654 23.253 1.00 25.52 526 ALA A O 1
ATOM 4016 N N . ARG A 1 527 ? -30.294 27.570 23.471 1.00 26.45 527 ARG A N 1
ATOM 4017 C CA . ARG A 1 527 ? -31.464 26.925 22.814 1.00 26.45 527 ARG A CA 1
ATOM 4018 C C . ARG A 1 527 ? -32.039 25.654 23.460 1.00 26.45 527 ARG A C 1
ATOM 4020 O O . ARG A 1 527 ? -32.767 24.928 22.791 1.00 26.45 527 ARG A O 1
ATOM 4027 N N . TYR A 1 528 ? -31.824 25.428 24.757 1.00 25.28 528 TYR A N 1
ATOM 4028 C CA . TYR A 1 528 ? -32.602 24.438 25.516 1.00 25.28 528 TYR A CA 1
ATOM 4029 C C . TYR A 1 528 ? -33.033 24.999 26.876 1.00 25.28 528 TYR A C 1
ATOM 4031 O O . TYR A 1 528 ? -32.208 25.505 27.631 1.00 25.28 528 TYR A O 1
ATOM 4039 N N . GLN A 1 529 ? -34.328 24.899 27.185 1.00 24.80 529 GLN A N 1
ATOM 4040 C CA . GLN A 1 529 ? -34.899 25.177 28.504 1.00 24.80 529 GLN A CA 1
ATOM 4041 C C . GLN A 1 529 ? -36.025 24.182 28.794 1.00 24.80 529 GLN A C 1
ATOM 4043 O O . GLN A 1 529 ? -37.063 24.213 28.141 1.00 24.80 529 GLN A O 1
ATOM 4048 N N . LEU A 1 530 ? -35.836 23.348 29.814 1.00 26.97 530 LEU A N 1
ATOM 4049 C CA . LEU A 1 530 ? -36.908 22.715 30.581 1.00 26.97 530 LEU A CA 1
ATOM 4050 C C . LEU A 1 530 ? -36.398 22.539 32.017 1.00 26.97 530 LEU A C 1
ATOM 4052 O O . LEU A 1 530 ? -35.231 22.215 32.229 1.00 26.97 530 LEU A O 1
ATOM 4056 N N . TYR A 1 531 ? -37.254 22.825 32.994 1.00 27.41 531 TYR A N 1
ATOM 4057 C CA . TYR A 1 531 ? -36.892 22.851 34.413 1.00 27.41 531 TYR A CA 1
ATOM 4058 C C . TYR A 1 531 ? -37.060 21.469 35.055 1.00 27.41 531 TYR A C 1
ATOM 4060 O O . TYR A 1 531 ? -37.981 20.731 34.705 1.00 27.41 531 TYR A O 1
ATOM 4068 N N . ALA A 1 532 ? -36.216 21.164 36.041 1.00 25.02 532 ALA A N 1
ATOM 4069 C CA . ALA A 1 532 ? -36.404 20.040 36.953 1.00 25.02 532 ALA A CA 1
ATOM 4070 C C . ALA A 1 532 ? -36.909 20.545 38.315 1.00 25.02 532 ALA A C 1
ATOM 4072 O O . ALA A 1 532 ? -36.379 21.516 38.854 1.00 25.02 532 ALA A O 1
ATOM 4073 N N . ASP A 1 533 ? -37.919 19.867 38.853 1.00 29.64 533 ASP A N 1
ATOM 4074 C CA . ASP A 1 533 ? -38.402 20.003 40.229 1.00 29.64 533 ASP A CA 1
ATOM 4075 C C . ASP A 1 533 ? -37.790 18.848 41.057 1.00 29.64 533 ASP A C 1
ATOM 4077 O O . ASP A 1 533 ? -37.755 17.726 40.539 1.00 29.64 533 ASP A O 1
ATOM 4081 N N . PRO A 1 534 ? -37.254 19.072 42.275 1.00 26.31 534 PRO A N 1
ATOM 4082 C CA . PRO A 1 534 ? -36.567 18.020 43.030 1.00 26.31 534 PRO A CA 1
ATOM 4083 C C . PRO A 1 534 ? -37.429 16.801 43.393 1.00 26.31 534 PRO A C 1
ATOM 4085 O O . PRO A 1 534 ? -36.902 15.688 43.425 1.00 26.31 534 PRO A O 1
ATOM 4088 N N . ASP A 1 535 ? -38.727 16.987 43.661 1.00 33.09 535 ASP A N 1
ATOM 4089 C CA . ASP A 1 535 ? -39.520 15.998 44.413 1.00 33.09 535 ASP A CA 1
ATOM 4090 C C . ASP A 1 535 ? -40.459 15.123 43.557 1.00 33.09 535 ASP A C 1
ATOM 4092 O O . ASP A 1 535 ? -41.015 14.140 44.057 1.00 33.09 535 ASP A O 1
ATOM 4096 N N . VAL A 1 536 ? -40.641 15.413 42.259 1.00 28.67 536 VAL A N 1
ATOM 4097 C CA . VAL A 1 536 ? -41.534 14.631 41.375 1.00 28.67 536 VAL A CA 1
ATOM 4098 C C . VAL A 1 536 ? -40.879 14.301 40.032 1.00 28.67 536 VAL A C 1
ATOM 4100 O O . VAL A 1 536 ? -40.406 15.166 39.301 1.00 28.67 536 VAL A O 1
ATOM 4103 N N . ARG A 1 537 ? -40.892 13.012 39.666 1.00 32.62 537 ARG A N 1
ATOM 4104 C CA . ARG A 1 537 ? -40.261 12.508 38.437 1.00 32.62 537 ARG A CA 1
ATOM 4105 C C . ARG A 1 537 ? -41.005 12.940 37.158 1.00 32.62 537 ARG A C 1
ATOM 4107 O O . ARG A 1 537 ? -42.162 12.575 36.974 1.00 32.62 537 ARG A O 1
ATOM 4114 N N . LEU A 1 538 ? -40.228 13.511 36.227 1.00 26.38 538 LEU A N 1
ATOM 4115 C CA . LEU A 1 538 ? -40.443 13.611 34.767 1.00 26.38 538 LEU A CA 1
ATOM 4116 C C . LEU A 1 538 ? -41.391 14.708 34.220 1.00 26.38 538 LEU A C 1
ATOM 4118 O O . LEU A 1 538 ? -42.574 14.756 34.545 1.00 26.38 538 LEU A O 1
ATOM 4122 N N . LEU A 1 539 ? -40.899 15.476 33.232 1.00 23.80 539 LEU A N 1
ATOM 4123 C CA . LEU A 1 539 ? -41.697 16.071 32.144 1.00 23.80 539 LEU A CA 1
ATOM 4124 C C . LEU A 1 539 ? -40.835 16.238 30.865 1.00 23.80 539 LEU A C 1
ATOM 4126 O O . LEU A 1 539 ? -39.616 16.351 30.963 1.00 23.80 539 LEU A O 1
ATOM 4130 N N . ILE A 1 540 ? -41.448 16.210 29.671 1.00 28.48 540 ILE A N 1
ATOM 4131 C CA . ILE A 1 540 ? -40.790 16.117 28.341 1.00 28.48 540 ILE A CA 1
ATOM 4132 C C . ILE A 1 540 ? -41.577 16.943 27.287 1.00 28.48 540 ILE A C 1
ATOM 4134 O O . ILE A 1 540 ? -42.757 17.211 27.514 1.00 28.48 540 ILE A O 1
ATOM 4138 N N . CYS A 1 541 ? -40.954 17.218 26.118 1.00 26.02 541 CYS A N 1
ATOM 4139 C CA . CYS A 1 541 ? -41.534 17.463 24.762 1.00 26.02 541 CYS A CA 1
ATOM 4140 C C . CYS A 1 541 ? -41.308 18.902 24.217 1.00 26.02 541 CYS A C 1
ATOM 4142 O O . CYS A 1 541 ? -41.181 19.829 25.009 1.00 26.02 541 CYS A O 1
ATOM 4144 N N . CYS A 1 542 ? -41.193 19.196 22.907 1.00 25.45 542 CYS A N 1
ATOM 4145 C CA . CYS A 1 542 ? -41.398 18.422 21.657 1.00 25.45 542 CYS A CA 1
ATOM 4146 C C . CYS A 1 542 ? -40.406 18.876 20.532 1.00 25.45 542 CYS A C 1
ATOM 4148 O O . CYS A 1 542 ? -39.334 19.387 20.833 1.00 25.45 542 CYS A O 1
ATOM 4150 N N . TRP A 1 543 ? -40.779 18.858 19.240 1.00 24.73 543 TRP A N 1
ATOM 4151 C CA . TRP A 1 543 ? -40.411 17.858 18.206 1.00 24.73 543 TRP A CA 1
ATOM 4152 C C . TRP A 1 543 ? -40.384 18.546 16.808 1.00 24.73 543 TRP A C 1
ATOM 4154 O O . TRP A 1 543 ? -40.725 19.732 16.768 1.00 24.73 543 TRP A O 1
ATOM 4164 N N . PRO A 1 544 ? -39.953 17.909 15.689 1.00 26.06 544 PRO A N 1
ATOM 4165 C CA . PRO A 1 544 ? -40.780 16.918 14.951 1.00 26.06 544 PRO A CA 1
ATOM 4166 C C . PRO A 1 544 ? -39.940 15.730 14.373 1.00 26.06 544 PRO A C 1
ATOM 4168 O O . PRO A 1 544 ? -38.714 15.801 14.383 1.00 26.06 544 PRO A O 1
ATOM 4171 N N . GLU A 1 545 ? -40.451 14.583 13.901 1.00 22.50 545 GLU A N 1
ATOM 4172 C CA . GLU A 1 545 ? -41.805 14.077 13.590 1.00 22.50 545 GLU A CA 1
ATOM 4173 C C . GLU A 1 545 ? -41.941 12.607 14.094 1.00 22.50 545 GLU A C 1
ATOM 4175 O O . GLU A 1 545 ? -41.011 11.846 13.864 1.00 22.50 545 GLU A O 1
ATOM 4180 N N . CYS A 1 546 ? -43.066 12.198 14.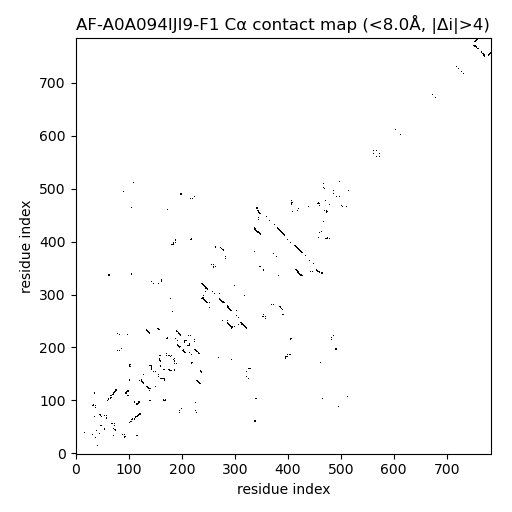723 1.00 24.88 546 CYS A N 1
ATOM 4181 C CA . CYS A 1 546 ? -43.602 10.803 14.828 1.00 24.88 546 CYS A CA 1
ATOM 4182 C C . CYS A 1 546 ? -42.667 9.668 15.373 1.00 24.88 546 CYS A C 1
ATOM 4184 O O . CYS A 1 546 ? -41.680 9.345 14.733 1.00 24.88 546 CYS A O 1
ATOM 4186 N N . GLY A 1 547 ? -42.871 8.875 16.441 1.00 23.83 547 GLY A N 1
ATOM 4187 C CA . GLY A 1 547 ? -43.912 8.558 17.448 1.00 23.83 547 GLY A CA 1
ATOM 4188 C C . GLY A 1 547 ? -43.197 7.757 18.572 1.00 23.83 547 GLY A C 1
ATOM 4189 O O . GLY A 1 547 ? -42.246 7.051 18.255 1.00 23.83 547 GLY A O 1
ATOM 4190 N N . PHE A 1 548 ? -43.493 7.779 19.878 1.00 23.80 548 PHE A N 1
ATOM 4191 C CA . PHE A 1 548 ? -44.560 8.344 20.726 1.00 23.80 548 PHE A CA 1
ATOM 4192 C C . PHE A 1 548 ? -44.010 8.565 22.172 1.00 23.80 548 PHE A C 1
ATOM 4194 O O . PHE A 1 548 ? -42.840 8.295 22.428 1.00 23.80 548 PHE A O 1
ATOM 4201 N N . ALA A 1 549 ? -44.840 9.009 23.131 1.00 26.83 549 ALA A N 1
ATOM 4202 C CA . ALA A 1 549 ? -44.530 9.056 24.576 1.00 26.83 549 ALA A CA 1
ATOM 4203 C C . ALA A 1 549 ? -45.480 8.146 25.388 1.00 26.83 549 ALA A C 1
ATOM 4205 O O . ALA A 1 549 ? -46.559 7.813 24.898 1.00 26.83 549 ALA A O 1
ATOM 4206 N N . LEU A 1 550 ? -45.117 7.755 26.622 1.00 25.08 550 LEU A N 1
ATOM 4207 C CA . LEU A 1 550 ? -45.878 6.763 27.404 1.00 25.08 550 LEU A CA 1
ATOM 4208 C C . LEU A 1 550 ? -46.071 7.166 28.881 1.00 25.08 550 LEU A C 1
ATOM 4210 O O . LEU A 1 550 ? -45.114 7.358 29.624 1.00 25.08 550 LEU A O 1
ATOM 4214 N N . SER A 1 551 ? -47.336 7.246 29.304 1.00 29.09 551 SER A N 1
ATOM 4215 C CA . SER A 1 551 ? -47.786 7.239 30.703 1.00 29.09 551 SER A CA 1
ATOM 4216 C C . SER A 1 551 ? -49.113 6.472 30.784 1.00 29.09 551 SER A C 1
ATOM 4218 O O . SER A 1 551 ? -49.867 6.423 29.813 1.00 29.09 551 SER A O 1
ATOM 4220 N N . THR A 1 552 ? -49.382 5.802 31.903 1.00 30.45 552 THR A N 1
ATOM 4221 C CA . THR A 1 552 ? -50.189 4.566 31.929 1.00 30.45 552 THR A CA 1
ATOM 4222 C C . THR A 1 552 ? -51.692 4.736 32.192 1.00 30.45 552 THR A C 1
ATOM 4224 O O . THR A 1 552 ? -52.395 3.736 32.323 1.00 30.45 552 THR A O 1
ATOM 4227 N N . ALA A 1 553 ? -52.229 5.964 32.235 1.00 37.00 553 ALA A N 1
ATOM 4228 C CA . ALA A 1 553 ? -53.651 6.206 32.523 1.00 37.00 553 ALA A CA 1
ATOM 4229 C C . ALA A 1 553 ? -54.315 7.259 31.609 1.00 37.00 553 ALA A C 1
ATOM 4231 O O . ALA A 1 553 ? -54.080 8.464 31.720 1.00 37.00 553 ALA A O 1
ATOM 4232 N N . ARG A 1 554 ? -55.260 6.803 30.770 1.00 38.56 554 ARG A N 1
ATOM 4233 C CA . ARG A 1 554 ? -56.080 7.623 29.847 1.00 38.56 554 ARG A CA 1
ATOM 4234 C C . ARG A 1 554 ? -56.811 8.788 30.534 1.00 38.56 554 ARG A C 1
ATOM 4236 O O . ARG A 1 554 ? -56.947 9.863 29.950 1.00 38.56 554 ARG A O 1
ATOM 4243 N N . SER A 1 555 ? -57.270 8.596 31.771 1.00 41.84 555 SER A N 1
ATOM 4244 C CA . SER A 1 555 ? -57.927 9.637 32.574 1.00 41.84 555 SER A CA 1
ATOM 4245 C C . SER A 1 555 ? -56.977 10.781 32.940 1.00 41.84 555 SER A C 1
ATOM 4247 O O . SER A 1 555 ? -57.332 11.942 32.749 1.00 41.84 555 SER A O 1
ATOM 4249 N N . GLN A 1 556 ? -55.763 10.458 33.400 1.00 45.75 556 GLN A N 1
ATOM 4250 C CA . GLN A 1 556 ? -54.768 11.434 33.857 1.00 45.75 556 GLN A CA 1
ATOM 4251 C C . GLN A 1 556 ? -54.227 12.295 32.711 1.00 45.75 556 GLN A C 1
ATOM 4253 O O . GLN A 1 556 ? -54.101 13.504 32.870 1.00 45.75 556 GLN A O 1
ATOM 4258 N N . VAL A 1 557 ? -53.973 11.711 31.534 1.00 46.03 557 VAL A N 1
ATOM 4259 C CA . VAL A 1 557 ? -53.565 12.485 30.344 1.00 46.03 557 VAL A CA 1
ATOM 4260 C C . VAL A 1 557 ? -54.661 13.483 29.945 1.00 46.03 557 VAL A C 1
ATOM 4262 O O . VAL A 1 557 ? -54.382 14.653 29.685 1.00 46.03 557 VAL A O 1
ATOM 4265 N N . THR A 1 558 ? -55.926 13.048 29.959 1.00 45.34 558 THR A N 1
ATOM 4266 C CA . THR A 1 558 ? -57.064 13.892 29.557 1.00 45.34 558 THR A CA 1
ATOM 4267 C C . THR A 1 558 ? -57.301 15.050 30.535 1.00 45.34 558 THR A C 1
ATOM 4269 O O . THR A 1 558 ? -57.571 16.168 30.088 1.00 45.34 558 THR A O 1
ATOM 4272 N N . SER A 1 559 ? -57.171 14.825 31.850 1.00 46.44 559 SER A N 1
ATOM 4273 C CA . SER A 1 559 ? -57.252 15.907 32.842 1.00 46.44 559 SER A CA 1
ATOM 4274 C C . SER A 1 559 ? -56.034 16.827 32.794 1.00 46.44 559 SER A C 1
ATOM 4276 O O . SER A 1 559 ? -56.211 18.038 32.819 1.00 46.44 559 SER A O 1
ATOM 4278 N N . HIS A 1 560 ? -54.812 16.313 32.621 1.00 44.19 560 HIS A N 1
ATOM 4279 C CA . HIS A 1 560 ? -53.610 17.153 32.535 1.00 44.19 560 HIS A CA 1
ATOM 4280 C C . HIS A 1 560 ? -53.670 18.122 31.339 1.00 44.19 560 HIS A C 1
ATOM 4282 O O . HIS A 1 560 ? -53.437 19.321 31.494 1.00 44.19 560 HIS A O 1
ATOM 4288 N N . LEU A 1 561 ? -54.077 17.643 30.157 1.00 45.97 561 LEU A N 1
ATOM 4289 C CA . LEU A 1 561 ? -54.256 18.492 28.971 1.00 45.97 561 LEU A CA 1
ATOM 4290 C C . LEU A 1 561 ? -55.361 19.548 29.157 1.00 45.97 561 LEU A C 1
ATOM 4292 O O . LEU A 1 561 ? -55.220 20.673 28.678 1.00 45.97 561 LEU A O 1
ATOM 4296 N N . ARG A 1 562 ? -56.439 19.222 29.881 1.00 50.78 562 ARG A N 1
ATOM 4297 C CA . ARG A 1 562 ? -57.517 20.169 30.212 1.00 50.78 562 ARG A CA 1
ATOM 4298 C C . ARG A 1 562 ? -57.076 21.209 31.250 1.00 50.78 562 ARG A C 1
ATOM 4300 O O . ARG A 1 562 ? -57.277 22.399 31.038 1.00 50.78 562 ARG A O 1
ATOM 4307 N N . ASP A 1 563 ? -56.468 20.771 32.348 1.00 44.00 563 ASP A N 1
ATOM 4308 C CA . ASP A 1 563 ? -56.331 21.568 33.573 1.00 44.00 563 ASP A CA 1
ATOM 4309 C C . ASP A 1 563 ? -54.994 22.325 33.652 1.00 44.00 563 ASP A C 1
ATOM 4311 O O . ASP A 1 563 ? -54.969 23.480 34.076 1.00 44.00 563 ASP A O 1
ATOM 4315 N N . LYS A 1 564 ? -53.887 21.721 33.187 1.00 44.47 564 LYS A N 1
ATOM 4316 C CA . LYS A 1 564 ? -52.566 22.378 33.101 1.00 44.47 564 LYS A CA 1
ATOM 4317 C C . LYS A 1 564 ? -52.377 23.162 31.800 1.00 44.47 564 LYS A C 1
ATOM 4319 O O . LYS A 1 564 ? -51.736 24.208 31.825 1.00 44.47 564 LYS A O 1
ATOM 4324 N N . HIS A 1 565 ? -52.936 22.683 30.683 1.00 42.75 565 HIS A N 1
ATOM 4325 C CA . HIS A 1 565 ? -52.666 23.234 29.343 1.00 42.75 565 HIS A CA 1
ATOM 4326 C C . HIS A 1 565 ? -53.888 23.829 28.621 1.00 42.75 565 HIS A C 1
ATOM 4328 O O . HIS A 1 565 ? -53.733 24.366 27.527 1.00 42.75 565 HIS A O 1
ATOM 4334 N N . ARG A 1 566 ? -55.088 23.783 29.223 1.00 43.25 566 ARG A N 1
ATOM 4335 C CA . ARG A 1 566 ? -56.333 24.384 28.694 1.00 43.25 566 ARG A CA 1
ATOM 4336 C C . ARG A 1 566 ? -56.699 23.953 27.264 1.00 43.25 566 ARG A C 1
ATOM 4338 O O . ARG A 1 566 ? -57.337 24.709 26.534 1.00 43.25 566 ARG A O 1
ATOM 4345 N N . VAL A 1 567 ? -56.327 22.734 26.864 1.00 44.69 567 VAL A N 1
ATOM 4346 C CA . VAL A 1 567 ? -56.586 22.215 25.510 1.00 44.69 567 VAL A CA 1
ATOM 4347 C C . VAL A 1 567 ? -58.104 22.084 25.264 1.00 44.69 567 VAL A C 1
ATOM 4349 O O . VAL A 1 567 ? -58.806 21.543 26.134 1.00 44.69 567 VAL A O 1
ATOM 4352 N N . PRO A 1 568 ? -58.629 22.536 24.104 1.00 45.16 568 PRO A N 1
ATOM 4353 C CA . PRO A 1 568 ? -60.053 22.462 23.772 1.00 45.16 568 PRO A CA 1
ATOM 4354 C C . PRO A 1 568 ? -60.683 21.061 23.865 1.00 45.16 568 PRO A C 1
ATOM 4356 O O . PRO A 1 568 ? -60.022 20.023 23.788 1.00 45.16 568 PRO A O 1
ATOM 4359 N N . GLU A 1 569 ? -61.997 21.047 24.088 1.00 44.53 569 GLU A N 1
ATOM 4360 C CA . GLU A 1 569 ? -62.811 19.849 24.351 1.00 44.53 569 GLU A CA 1
ATOM 4361 C C . GLU A 1 569 ? -62.958 18.948 23.114 1.00 44.53 569 GLU A C 1
ATOM 4363 O O . GLU A 1 569 ? -62.964 17.724 23.226 1.00 44.53 569 GLU A O 1
ATOM 4368 N N . ASP A 1 570 ? -63.036 19.566 21.942 1.00 44.94 570 ASP A N 1
ATOM 4369 C CA . ASP A 1 570 ? -63.054 18.975 20.605 1.00 44.94 570 ASP A CA 1
ATOM 4370 C C . ASP A 1 570 ? -61.741 18.236 20.281 1.00 44.94 570 ASP A C 1
ATOM 4372 O O . ASP A 1 570 ? -61.764 17.026 20.044 1.00 44.94 570 ASP A O 1
ATOM 4376 N N . LEU A 1 571 ? -60.588 18.906 20.391 1.00 41.34 571 LEU A N 1
ATOM 4377 C CA . LEU A 1 571 ? -59.263 18.289 20.228 1.00 41.34 571 LEU A CA 1
ATOM 4378 C C . LEU A 1 571 ? -59.026 17.112 21.194 1.00 41.34 571 LEU A C 1
ATOM 4380 O O . LEU A 1 571 ? -58.501 16.072 20.789 1.00 41.34 571 LEU A O 1
ATOM 4384 N N . ARG A 1 572 ? -59.468 17.221 22.458 1.00 48.97 572 ARG A N 1
ATOM 4385 C CA . ARG A 1 572 ? -59.391 16.111 23.432 1.00 48.97 572 ARG A CA 1
ATOM 4386 C C . ARG A 1 572 ? -60.302 14.924 23.078 1.00 48.97 572 ARG A C 1
ATOM 4388 O O . ARG A 1 572 ? -59.975 13.790 23.434 1.00 48.97 572 ARG A O 1
ATOM 4395 N N . LYS A 1 573 ? -61.414 15.148 22.368 1.00 43.38 573 LYS A N 1
ATOM 4396 C CA . LYS A 1 573 ? -62.313 14.079 21.889 1.00 43.38 573 LYS A CA 1
ATOM 4397 C C . LYS A 1 573 ? -61.764 13.345 20.667 1.00 43.38 573 LYS A C 1
ATOM 4399 O O . LYS A 1 573 ? -61.903 12.127 20.612 1.00 43.38 573 LYS A O 1
ATOM 4404 N N . GLY A 1 574 ? -61.081 14.041 19.754 1.00 40.06 574 GLY A N 1
ATOM 4405 C CA . GLY A 1 574 ? -60.368 13.404 18.637 1.00 40.06 574 GLY A CA 1
ATOM 4406 C C . GLY A 1 574 ? -59.319 12.404 19.132 1.00 40.06 574 GLY A C 1
ATOM 4407 O O . GLY A 1 574 ? -59.445 11.204 18.905 1.00 40.06 574 GLY A O 1
ATOM 4408 N N . LEU A 1 575 ? -58.371 12.881 19.948 1.00 38.12 575 LEU A N 1
ATOM 4409 C CA . LEU A 1 575 ? -57.270 12.084 20.520 1.00 38.12 575 LEU A CA 1
ATOM 4410 C C . LEU A 1 575 ? -57.706 10.889 21.391 1.00 38.12 575 LEU A C 1
ATOM 4412 O O . LEU A 1 575 ? -56.873 10.070 21.769 1.00 38.12 575 LEU A O 1
ATOM 4416 N N . THR A 1 576 ? -58.988 10.777 21.752 1.00 38.75 576 THR A N 1
ATOM 4417 C CA . THR A 1 576 ? -59.522 9.647 22.527 1.00 38.75 576 THR A CA 1
ATOM 4418 C C . THR A 1 576 ? -60.350 8.658 21.695 1.00 38.75 576 THR A C 1
ATOM 4420 O O . THR A 1 576 ? -60.785 7.636 22.238 1.00 38.75 576 THR A O 1
ATOM 4423 N N . HIS A 1 577 ? -60.520 8.893 20.390 1.00 37.41 577 HIS A N 1
ATOM 4424 C CA . HIS A 1 577 ? -61.151 7.943 19.471 1.00 37.41 577 HIS A CA 1
ATOM 4425 C C . HIS A 1 577 ? -60.184 6.823 19.041 1.00 37.41 577 HIS A C 1
ATOM 4427 O O . HIS A 1 577 ? -60.577 5.655 19.017 1.00 37.41 577 HIS A O 1
ATOM 4433 N N . ASP A 1 578 ? -58.922 7.157 18.760 1.00 34.53 578 ASP A N 1
ATOM 4434 C CA . ASP A 1 578 ? -57.959 6.230 18.139 1.00 34.53 578 ASP A CA 1
ATOM 4435 C C . ASP A 1 578 ? -57.497 5.110 19.089 1.00 34.53 578 ASP A C 1
ATOM 4437 O O . ASP A 1 578 ? -57.359 3.957 18.685 1.00 34.53 578 ASP A O 1
ATOM 4441 N N . PHE A 1 579 ? -57.408 5.391 20.396 1.00 36.03 579 PHE A N 1
ATOM 4442 C CA . PHE A 1 579 ? -57.137 4.406 21.463 1.00 36.03 579 PHE A CA 1
ATOM 4443 C C . PHE A 1 579 ? -58.286 3.398 21.711 1.00 36.03 579 PHE A C 1
ATOM 4445 O O . PHE A 1 579 ? -58.490 2.955 22.845 1.00 36.03 579 PHE A O 1
ATOM 4452 N N . LYS A 1 580 ? -59.104 3.083 20.702 1.00 31.22 580 LYS A N 1
ATOM 4453 C CA . LYS A 1 580 ? -60.220 2.128 20.804 1.00 31.22 580 LYS A CA 1
ATOM 4454 C C . LYS A 1 580 ? -60.099 0.930 19.851 1.00 31.22 580 LYS A C 1
ATOM 4456 O O . LYS A 1 580 ? -60.862 -0.016 20.017 1.00 31.22 580 LYS A O 1
ATOM 4461 N N . TYR A 1 581 ? -59.158 0.950 18.901 1.00 31.84 581 TYR A N 1
ATOM 4462 C CA . TYR A 1 581 ? -59.054 -0.061 17.840 1.00 31.84 581 TYR A CA 1
ATOM 4463 C C . TYR A 1 581 ? -57.611 -0.453 17.468 1.00 31.84 581 TYR A C 1
ATOM 4465 O O . TYR A 1 581 ? -57.246 -0.359 16.305 1.00 31.84 581 TYR A O 1
ATOM 4473 N N . ASP A 1 582 ? -56.821 -0.955 18.425 1.00 29.77 582 ASP A N 1
ATOM 4474 C CA . ASP A 1 582 ? -56.047 -2.194 18.195 1.00 29.77 582 ASP A CA 1
ATOM 4475 C C . ASP A 1 582 ? -55.508 -2.780 19.515 1.00 29.77 582 ASP A C 1
ATOM 4477 O O . ASP A 1 582 ? -54.720 -2.117 20.180 1.00 29.77 582 ASP A O 1
ATOM 4481 N N . HIS A 1 583 ? -55.943 -3.988 19.910 1.00 28.50 583 HIS A N 1
ATOM 4482 C CA . HIS A 1 583 ? -55.347 -4.824 20.978 1.00 28.50 583 HIS A CA 1
ATOM 4483 C C . HIS A 1 583 ? -56.106 -6.165 21.147 1.00 28.50 583 HIS A C 1
ATOM 4485 O O . HIS A 1 583 ? -56.956 -6.294 22.027 1.00 28.50 583 HIS A O 1
ATOM 4491 N N . GLN A 1 584 ? -55.755 -7.199 20.369 1.00 26.53 584 GLN A N 1
ATOM 4492 C CA . GLN A 1 584 ? -55.901 -8.614 20.781 1.00 26.53 584 GLN A CA 1
ATOM 4493 C C . GLN A 1 584 ? -54.776 -9.498 20.206 1.00 26.53 584 GLN A C 1
ATOM 4495 O O . GLN A 1 584 ? -54.997 -10.352 19.350 1.00 26.53 584 GLN A O 1
ATOM 4500 N N . ALA A 1 585 ? -53.555 -9.335 20.721 1.00 24.39 585 ALA A N 1
ATOM 4501 C CA . ALA A 1 585 ? -52.495 -10.328 20.539 1.00 24.39 585 ALA A CA 1
ATOM 4502 C C . ALA A 1 585 ? -52.604 -11.401 21.639 1.00 24.39 585 ALA A C 1
ATOM 4504 O O . ALA A 1 585 ? -52.438 -11.099 22.821 1.00 24.39 585 ALA A O 1
ATOM 4505 N N . LYS A 1 586 ? -52.900 -12.654 21.268 1.00 23.36 586 LYS A N 1
ATOM 4506 C CA . LYS A 1 586 ? -52.902 -13.791 22.205 1.00 23.36 586 LYS A CA 1
ATOM 4507 C C . LYS A 1 586 ? -51.478 -14.306 22.426 1.00 23.36 586 LYS A C 1
ATOM 4509 O O . LYS A 1 586 ? -50.729 -14.470 21.467 1.00 23.36 586 LYS A O 1
ATOM 4514 N N . VAL A 1 587 ? -51.139 -14.630 23.672 1.00 25.12 587 VAL A N 1
ATOM 4515 C CA . VAL A 1 587 ? -49.916 -15.374 24.011 1.00 25.12 587 VAL A CA 1
ATOM 4516 C C . VAL A 1 587 ? -50.165 -16.872 23.777 1.00 25.12 587 VAL A C 1
ATOM 4518 O O . VAL A 1 587 ? -51.145 -17.389 24.320 1.00 25.12 587 VAL A O 1
ATOM 4521 N N . PRO A 1 588 ? -49.322 -17.594 23.015 1.00 23.36 588 PRO A N 1
ATOM 4522 C CA . PRO A 1 588 ? -49.396 -19.051 22.930 1.00 23.36 588 PRO A CA 1
ATOM 4523 C C . PRO A 1 588 ? -48.938 -19.691 24.247 1.00 23.36 588 PRO A C 1
ATOM 4525 O O . PRO A 1 588 ? -47.851 -19.386 24.738 1.00 23.36 588 PRO A O 1
ATOM 4528 N N . GLN A 1 589 ? -49.733 -20.603 24.809 1.00 24.55 589 GLN A N 1
ATOM 4529 C CA . GLN A 1 589 ? -49.282 -21.460 25.908 1.00 24.55 589 GLN A CA 1
ATOM 4530 C C . GLN A 1 589 ? -48.598 -22.707 25.338 1.00 24.55 589 GLN A C 1
ATOM 4532 O O . GLN A 1 589 ? -49.215 -23.474 24.601 1.00 24.55 589 GLN A O 1
ATOM 4537 N N . PHE A 1 590 ? -47.334 -22.929 25.700 1.00 26.80 590 PHE A N 1
ATOM 4538 C CA . PHE A 1 590 ? -46.671 -24.214 25.470 1.00 26.80 590 PHE A CA 1
ATOM 4539 C C . PHE A 1 590 ? -47.203 -25.241 26.474 1.00 26.80 590 PHE A C 1
ATOM 4541 O O . PHE A 1 590 ? -47.033 -25.072 27.682 1.00 26.80 590 PHE A O 1
ATOM 4548 N N . HIS A 1 591 ? -47.837 -26.304 25.980 1.00 33.75 591 HIS A N 1
ATOM 4549 C CA . HIS A 1 591 ? -48.318 -27.394 26.823 1.00 33.75 591 HIS A CA 1
ATOM 4550 C C . HIS A 1 591 ? -47.192 -28.371 27.196 1.00 33.75 591 HIS A C 1
ATOM 4552 O O . HIS A 1 591 ? -46.262 -28.631 26.432 1.00 33.75 591 HIS A O 1
ATOM 4558 N N . THR A 1 592 ? -47.296 -28.938 28.398 1.00 33.94 592 THR A N 1
ATOM 4559 C CA . THR A 1 592 ? -46.332 -29.891 28.974 1.00 33.94 592 THR A CA 1
ATOM 4560 C C . THR A 1 592 ? -46.305 -31.257 28.278 1.00 33.94 592 THR A C 1
ATOM 4562 O O . THR A 1 592 ? -45.365 -32.019 28.495 1.00 33.94 592 THR A O 1
ATOM 4565 N N . SER A 1 593 ? -47.280 -31.552 27.413 1.00 32.88 593 SER A N 1
ATOM 4566 C CA . SER A 1 593 ? -47.304 -32.700 26.494 1.00 32.88 593 SER A CA 1
ATOM 4567 C C . SER A 1 593 ? -46.066 -32.746 25.595 1.00 32.88 593 SER A C 1
ATOM 4569 O O . SER A 1 593 ? -45.348 -33.743 25.569 1.00 32.88 593 SER A O 1
ATOM 4571 N N . ASN A 1 594 ? -45.758 -31.634 24.929 1.00 34.97 594 ASN A N 1
ATOM 4572 C CA . ASN A 1 594 ? -44.739 -31.578 23.881 1.00 34.97 594 ASN A CA 1
ATOM 4573 C C . ASN A 1 594 ? -43.325 -31.788 24.463 1.00 34.97 594 ASN A C 1
ATOM 4575 O O . ASN A 1 594 ? -42.469 -32.410 23.838 1.00 34.97 594 ASN A O 1
ATOM 4579 N N . TRP A 1 595 ? -43.095 -31.357 25.710 1.00 36.38 595 TRP A N 1
ATOM 4580 C CA . TRP A 1 595 ? -41.862 -31.650 26.455 1.00 36.38 595 TRP A CA 1
ATOM 4581 C C . TRP A 1 595 ? -41.695 -33.145 26.781 1.00 36.38 595 TRP A C 1
ATOM 4583 O O . TRP A 1 595 ? -40.566 -33.643 26.812 1.00 36.38 595 TRP A O 1
ATOM 4593 N N . ARG A 1 596 ? -42.799 -33.875 26.998 1.00 35.00 596 ARG A N 1
ATOM 4594 C CA . ARG A 1 596 ? -42.781 -35.318 27.290 1.00 35.00 596 ARG A CA 1
ATOM 4595 C C . ARG A 1 596 ? -42.514 -36.143 26.034 1.00 35.00 596 ARG A C 1
ATOM 4597 O O . ARG A 1 596 ? -41.641 -37.002 26.086 1.00 35.00 596 ARG A O 1
ATOM 4604 N N . GLN A 1 597 ? -43.172 -35.839 24.911 1.00 36.66 597 GLN A N 1
ATOM 4605 C CA . GLN A 1 597 ? -42.920 -36.508 23.623 1.00 36.66 597 GLN A CA 1
ATOM 4606 C C . GLN A 1 597 ? -41.449 -36.361 23.185 1.00 36.66 597 GLN A C 1
ATOM 4608 O O . GLN A 1 597 ? -40.793 -37.364 22.914 1.00 36.66 597 GLN A O 1
ATOM 4613 N N . VAL A 1 598 ? -40.881 -35.145 23.230 1.00 35.62 598 VAL A N 1
ATOM 4614 C CA . VAL A 1 598 ? -39.456 -34.912 22.900 1.00 35.62 598 VAL A CA 1
ATOM 4615 C C . VAL A 1 598 ? -38.519 -35.725 23.804 1.00 35.62 598 VAL A C 1
ATOM 4617 O O . VAL A 1 598 ? -37.569 -36.341 23.320 1.00 35.62 598 VAL A O 1
ATOM 4620 N N . SER A 1 599 ? -38.802 -35.785 25.109 1.00 33.22 599 SER A N 1
ATOM 4621 C CA . SER A 1 599 ? -38.020 -36.600 26.052 1.00 33.22 599 SER A CA 1
ATOM 4622 C C . SER A 1 599 ? -38.130 -38.102 25.751 1.00 33.22 599 SER A C 1
ATOM 4624 O O . SER A 1 599 ? -37.121 -38.807 25.748 1.00 33.22 599 SER A O 1
ATOM 4626 N N . ALA A 1 600 ? -39.334 -38.591 25.441 1.00 35.19 600 ALA A N 1
ATOM 4627 C CA . ALA A 1 600 ? -39.590 -39.997 25.145 1.00 35.19 600 ALA A CA 1
ATOM 4628 C C . ALA A 1 600 ? -38.876 -40.471 23.865 1.00 35.19 600 ALA A C 1
ATOM 4630 O O . ALA A 1 600 ? -38.295 -41.559 23.862 1.00 35.19 600 ALA A O 1
ATOM 4631 N N . SER A 1 601 ? -38.851 -39.654 22.807 1.00 37.28 601 SER A N 1
ATOM 4632 C CA . SER A 1 601 ? -38.139 -39.977 21.561 1.00 37.28 601 SER A CA 1
ATOM 4633 C C . SER A 1 601 ? -36.623 -40.059 21.771 1.00 37.28 601 SER A C 1
ATOM 4635 O O . SER A 1 601 ? -35.997 -41.038 21.361 1.00 37.28 601 SER A O 1
ATOM 4637 N N . ILE A 1 602 ? -36.035 -39.116 22.520 1.00 36.03 602 ILE A N 1
ATOM 4638 C CA . ILE A 1 602 ? -34.605 -39.146 22.884 1.00 36.03 602 ILE A CA 1
ATOM 4639 C C . ILE A 1 602 ? -34.262 -40.418 23.685 1.00 36.03 602 ILE A C 1
ATOM 4641 O O . ILE A 1 602 ? -33.224 -41.044 23.446 1.00 36.03 602 ILE A O 1
ATOM 4645 N N . CYS A 1 603 ? -35.147 -40.846 24.594 1.00 35.59 603 CYS A N 1
ATOM 4646 C CA . CYS A 1 603 ? -34.997 -42.099 25.338 1.00 35.59 603 CYS A CA 1
ATOM 4647 C C . CYS A 1 603 ? -35.133 -43.359 24.458 1.00 35.59 603 CYS A C 1
ATOM 4649 O O . CYS A 1 603 ? -34.482 -44.368 24.740 1.00 35.59 603 CYS A O 1
ATOM 4651 N N . LYS A 1 604 ? -35.940 -43.325 23.387 1.00 38.03 604 LYS A N 1
ATOM 4652 C CA . LYS A 1 604 ? -36.115 -44.454 22.454 1.00 38.03 604 LYS A CA 1
ATOM 4653 C C . LYS A 1 604 ? -34.954 -44.607 21.464 1.00 38.03 604 LYS A C 1
ATOM 4655 O O . LYS A 1 604 ? -34.612 -45.745 21.150 1.00 38.03 604 LYS A O 1
ATOM 4660 N N . GLU A 1 605 ? -34.317 -43.530 21.008 1.00 39.50 605 GLU A N 1
ATOM 4661 C CA . GLU A 1 605 ? -33.161 -43.636 20.100 1.00 39.50 605 GLU A CA 1
ATOM 4662 C C . GLU A 1 605 ? -31.852 -44.005 20.813 1.00 39.50 605 GLU A C 1
ATOM 4664 O O . GLU A 1 605 ? -31.109 -44.866 20.343 1.00 39.50 605 GLU A O 1
ATOM 4669 N N . LYS A 1 606 ? -31.532 -43.347 21.938 1.00 34.81 606 LYS A N 1
ATOM 4670 C CA . LYS A 1 606 ? -30.153 -43.340 22.474 1.00 34.81 606 LYS A CA 1
ATOM 4671 C C . LYS A 1 606 ? -29.844 -44.397 23.535 1.00 34.81 606 LYS A C 1
ATOM 4673 O O . LYS A 1 606 ? -28.702 -44.486 23.980 1.00 34.81 606 LYS A O 1
ATOM 4678 N N . PHE A 1 607 ? -30.826 -45.208 23.919 1.00 37.00 607 PHE A N 1
ATOM 4679 C CA . PHE A 1 607 ? -30.700 -46.219 24.972 1.00 37.00 607 PHE A CA 1
ATOM 4680 C C . PHE A 1 607 ? -31.163 -47.593 24.482 1.00 37.00 607 PHE A C 1
ATOM 4682 O O . PHE A 1 607 ? -32.135 -47.694 23.725 1.00 37.00 607 PHE A O 1
ATOM 4689 N N . SER A 1 608 ? -30.501 -48.672 24.914 1.00 42.78 608 SER A N 1
ATOM 4690 C CA . SER A 1 608 ? -30.905 -50.025 24.517 1.00 42.78 608 SER A CA 1
ATOM 4691 C C . SER A 1 608 ? -32.243 -50.407 25.159 1.00 42.78 608 SER A C 1
ATOM 4693 O O . SER A 1 608 ? -32.660 -49.824 26.162 1.00 42.78 608 SER A O 1
ATOM 4695 N N . ALA A 1 609 ? -32.913 -51.430 24.622 1.00 41.19 609 ALA A N 1
ATOM 4696 C CA . ALA A 1 609 ? -34.166 -51.934 25.192 1.00 41.19 609 ALA A CA 1
ATOM 4697 C C . ALA A 1 609 ? -34.042 -52.356 26.674 1.00 41.19 609 ALA A C 1
ATOM 4699 O O . ALA A 1 609 ? -35.034 -52.341 27.395 1.00 41.19 609 ALA A O 1
ATOM 4700 N N . LYS A 1 610 ? -32.829 -52.688 27.141 1.00 37.84 610 LYS A N 1
ATOM 4701 C CA . LYS A 1 610 ? -32.548 -53.046 28.538 1.00 37.84 610 LYS A CA 1
ATOM 4702 C C . LYS A 1 610 ? -32.424 -51.823 29.456 1.00 37.84 610 LYS A C 1
ATOM 4704 O O . LYS A 1 610 ? -32.784 -51.904 30.624 1.00 37.84 610 LYS A O 1
ATOM 4709 N N . ASP A 1 611 ? -31.941 -50.699 28.933 1.00 38.31 611 ASP A N 1
ATOM 4710 C CA . ASP A 1 611 ? -31.701 -49.482 29.720 1.00 38.31 611 ASP A CA 1
ATOM 4711 C C . ASP A 1 611 ? -32.993 -48.671 29.913 1.00 38.31 611 ASP A C 1
ATOM 4713 O O . ASP A 1 611 ? -33.176 -48.022 30.943 1.00 38.31 611 ASP A O 1
ATOM 4717 N N . ARG A 1 612 ? -33.924 -48.768 28.950 1.00 42.94 612 ARG A N 1
ATOM 4718 C CA . ARG A 1 612 ? -35.254 -48.131 28.991 1.00 42.94 612 ARG A CA 1
ATOM 4719 C C . ARG A 1 612 ? -36.120 -48.600 30.163 1.00 42.94 612 ARG A C 1
ATOM 4721 O O . ARG A 1 612 ? -36.948 -47.829 30.625 1.00 42.94 612 ARG A O 1
ATOM 4728 N N . ALA A 1 613 ? -35.889 -49.806 30.687 1.00 43.97 613 ALA A N 1
ATOM 4729 C CA . ALA A 1 613 ? -36.620 -50.363 31.831 1.00 43.97 613 ALA A CA 1
ATOM 4730 C C . ALA A 1 613 ? -36.400 -49.607 33.164 1.00 43.97 613 ALA A C 1
ATOM 4732 O O . ALA A 1 613 ? -37.026 -49.941 34.163 1.00 43.97 613 ALA A O 1
ATOM 4733 N N . ASN A 1 614 ? -35.517 -48.601 33.188 1.00 38.72 614 ASN A N 1
ATOM 4734 C CA . ASN A 1 614 ? -35.306 -47.707 34.332 1.00 38.72 614 ASN A CA 1
ATOM 4735 C C . ASN A 1 614 ? -36.103 -46.388 34.222 1.00 38.72 614 ASN A C 1
ATOM 4737 O O . ASN A 1 614 ? -35.941 -45.512 35.069 1.00 38.72 614 ASN A O 1
ATOM 4741 N N . PHE A 1 615 ? -36.923 -46.224 33.177 1.00 38.56 615 PHE A N 1
ATOM 4742 C CA . PHE A 1 615 ? -37.736 -45.033 32.932 1.00 38.56 615 PHE A CA 1
ATOM 4743 C C . PHE A 1 615 ? -39.214 -45.415 32.841 1.00 38.56 615 PHE A C 1
ATOM 4745 O O . PHE A 1 615 ? -39.602 -46.231 32.006 1.00 38.56 615 PHE A O 1
ATOM 4752 N N . ASP A 1 616 ? -40.025 -44.804 33.700 1.00 39.25 616 ASP A N 1
ATOM 4753 C CA . ASP A 1 616 ? -41.454 -45.085 33.826 1.00 39.25 616 ASP A CA 1
ATOM 4754 C C . ASP A 1 616 ? -42.218 -44.426 32.660 1.00 39.25 616 ASP A C 1
ATOM 4756 O O . ASP A 1 616 ? -42.329 -43.199 32.587 1.00 39.25 616 ASP A O 1
ATOM 4760 N N . LEU A 1 617 ? -42.628 -45.234 31.676 1.00 49.16 617 LEU A N 1
ATOM 4761 C CA . LEU A 1 617 ? -43.058 -44.787 30.338 1.00 49.16 617 LEU A CA 1
ATOM 4762 C C . LEU A 1 617 ? -44.342 -45.488 29.841 1.00 49.16 617 LEU A C 1
ATOM 4764 O O . LEU A 1 617 ? -44.559 -45.580 28.633 1.00 49.16 617 LEU A O 1
ATOM 4768 N N . GLU A 1 618 ? -45.190 -45.995 30.743 1.00 40.00 618 GLU A N 1
ATOM 4769 C CA . GLU A 1 618 ? -46.381 -46.780 30.358 1.00 40.00 618 GLU A CA 1
ATOM 4770 C C . GLU A 1 618 ? -47.491 -45.959 29.659 1.00 40.00 618 GLU A C 1
ATOM 4772 O O . GLU A 1 618 ? -48.261 -46.525 28.886 1.00 40.00 618 GLU A O 1
ATOM 4777 N N . ASP A 1 619 ? -47.538 -44.631 29.837 1.00 44.91 619 ASP A N 1
ATOM 4778 C CA . ASP A 1 619 ? -48.531 -43.743 29.203 1.00 44.91 619 ASP A CA 1
ATOM 4779 C C . ASP A 1 619 ? -48.004 -43.068 27.915 1.00 44.91 619 ASP A C 1
ATOM 4781 O O . ASP A 1 619 ? -47.502 -41.940 27.927 1.00 44.91 619 ASP A O 1
ATOM 4785 N N . SER A 1 620 ? -48.165 -43.738 26.769 1.00 38.91 620 SER A N 1
ATOM 4786 C CA . SER A 1 620 ? -48.302 -43.074 25.455 1.00 38.91 620 SER A CA 1
ATOM 4787 C C . SER A 1 620 ? -49.049 -43.972 24.456 1.00 38.91 620 SER A C 1
ATOM 4789 O O . SER A 1 620 ? -48.620 -45.087 24.166 1.00 38.91 620 SER A O 1
ATOM 4791 N N . GLY A 1 621 ? -50.201 -43.495 23.969 1.00 37.72 621 GLY A N 1
ATOM 4792 C CA . GLY A 1 621 ? -51.095 -44.234 23.070 1.00 37.72 621 GLY A CA 1
ATOM 4793 C C . GLY A 1 621 ? -50.629 -44.270 21.609 1.00 37.72 621 GLY A C 1
ATOM 4794 O O . GLY A 1 621 ? -49.698 -43.576 21.215 1.00 37.72 621 GLY A O 1
ATOM 4795 N N . VAL A 1 622 ? -51.305 -45.086 20.795 1.00 38.38 622 VAL A N 1
ATOM 4796 C CA . VAL A 1 622 ? -50.879 -45.451 19.425 1.00 38.38 622 VAL A CA 1
ATOM 4797 C C . VAL A 1 622 ? -51.291 -44.415 18.355 1.00 38.38 622 VAL A C 1
ATOM 4799 O O . VAL A 1 622 ? -50.969 -44.581 17.185 1.00 38.38 622 VAL A O 1
ATOM 4802 N N . GLU A 1 623 ? -51.989 -43.336 18.722 1.00 38.75 623 GLU A N 1
ATOM 4803 C CA . GLU A 1 623 ? -52.571 -42.385 17.753 1.00 38.75 623 GLU A CA 1
ATOM 4804 C C . GLU A 1 623 ? -51.631 -41.231 17.332 1.00 38.75 623 GLU A C 1
ATOM 4806 O O . GLU A 1 623 ? -51.852 -40.638 16.282 1.00 38.75 623 GLU A O 1
ATOM 4811 N N . ASP A 1 624 ? -50.526 -40.975 18.046 1.00 42.41 624 ASP A N 1
ATOM 4812 C CA . ASP A 1 624 ? -49.510 -39.956 17.685 1.00 42.41 624 ASP A CA 1
ATOM 4813 C C . ASP A 1 624 ? -48.531 -40.432 16.568 1.00 42.41 624 ASP A C 1
ATOM 4815 O O . ASP A 1 624 ? -47.393 -39.967 16.482 1.00 42.41 624 ASP A O 1
ATOM 4819 N N . MET A 1 625 ? -48.911 -41.413 15.738 1.00 41.12 625 MET A N 1
ATOM 4820 C CA . MET A 1 625 ? -47.975 -42.174 14.883 1.00 41.12 625 MET A CA 1
ATOM 4821 C C . MET A 1 625 ? -47.826 -41.712 13.420 1.00 41.12 625 MET A C 1
ATOM 4823 O O . MET A 1 625 ? -47.014 -42.292 12.701 1.00 41.12 625 MET A O 1
ATOM 4827 N N . GLU A 1 626 ? -48.537 -40.681 12.952 1.00 41.00 626 GLU A N 1
ATOM 4828 C CA . GLU A 1 626 ? -48.394 -40.212 11.554 1.00 41.00 626 GLU A CA 1
ATOM 4829 C C . GLU A 1 626 ? -47.279 -39.162 11.341 1.00 41.00 626 GLU A C 1
ATOM 4831 O O . GLU A 1 626 ? -46.805 -39.008 10.217 1.00 41.00 626 GLU A O 1
ATOM 4836 N N . GLU A 1 627 ? -46.768 -38.505 12.393 1.00 48.44 627 GLU A N 1
ATOM 4837 C CA . GLU A 1 627 ? -45.647 -37.544 12.276 1.00 48.44 627 GLU A CA 1
ATOM 4838 C C . GLU A 1 627 ? -44.251 -38.210 12.219 1.00 48.44 627 GLU A C 1
ATOM 4840 O O . GLU A 1 627 ? -43.245 -37.522 12.042 1.00 48.44 627 GLU A O 1
ATOM 4845 N N . GLU A 1 628 ? -44.145 -39.543 12.335 1.00 41.81 628 GLU A N 1
ATOM 4846 C CA . GLU A 1 628 ? -42.849 -40.248 12.395 1.00 41.81 628 GLU A CA 1
ATOM 4847 C C . GLU A 1 628 ? -41.997 -40.036 11.127 1.00 41.81 628 GLU A C 1
ATOM 4849 O O . GLU A 1 628 ? -40.787 -39.833 11.226 1.00 41.81 628 GLU A O 1
ATOM 4854 N N . LEU A 1 629 ? -42.611 -39.995 9.937 1.00 39.62 629 LEU A N 1
ATOM 4855 C CA . LEU A 1 629 ? -41.888 -39.769 8.677 1.00 39.62 629 LEU A CA 1
ATOM 4856 C C . LEU A 1 629 ? -41.424 -38.318 8.489 1.00 39.62 629 LEU A C 1
ATOM 4858 O O . LEU A 1 629 ? -40.316 -38.112 7.996 1.00 39.62 629 LEU A O 1
ATOM 4862 N N . ASP A 1 630 ? -42.208 -37.325 8.914 1.00 40.69 630 ASP A N 1
ATOM 4863 C CA . ASP A 1 630 ? -41.791 -35.917 8.853 1.00 40.69 630 ASP A CA 1
ATOM 4864 C C . ASP A 1 630 ? -40.728 -35.603 9.919 1.00 40.69 630 ASP A C 1
ATOM 4866 O O . ASP A 1 630 ? -39.789 -34.850 9.654 1.00 40.69 630 ASP A O 1
ATOM 4870 N N . LEU A 1 631 ? -40.788 -36.250 11.090 1.00 36.34 631 LEU A N 1
ATOM 4871 C CA . LEU A 1 631 ? -39.726 -36.189 12.097 1.00 36.34 631 LEU A CA 1
ATOM 4872 C C . LEU A 1 631 ? -38.434 -36.873 11.625 1.00 36.34 631 LEU A C 1
ATOM 4874 O O . LEU A 1 631 ? -37.353 -36.331 11.861 1.00 36.34 631 LEU A O 1
ATOM 4878 N N . ILE A 1 632 ? -38.514 -38.002 10.910 1.00 38.34 632 ILE A N 1
ATOM 4879 C CA . ILE A 1 632 ? -37.349 -38.627 10.261 1.00 38.34 632 ILE A CA 1
ATOM 4880 C C . ILE A 1 632 ? -36.800 -37.721 9.151 1.00 38.34 632 ILE A C 1
ATOM 4882 O O . ILE A 1 632 ? -35.596 -37.478 9.116 1.00 38.34 632 ILE A O 1
ATOM 4886 N N . ALA A 1 633 ? -37.651 -37.136 8.303 1.00 36.84 633 ALA A N 1
ATOM 4887 C CA . ALA A 1 633 ? -37.219 -36.197 7.268 1.00 36.84 633 ALA A CA 1
ATOM 4888 C C . ALA A 1 633 ? -36.554 -34.940 7.865 1.00 36.84 633 ALA A C 1
ATOM 4890 O O . ALA A 1 633 ? -35.541 -34.469 7.345 1.00 36.84 633 ALA A O 1
ATOM 4891 N N . MET A 1 634 ? -37.063 -34.425 8.992 1.00 35.09 634 MET A N 1
ATOM 4892 C CA . MET A 1 634 ? -36.412 -33.366 9.770 1.00 35.09 634 MET A CA 1
ATOM 4893 C C . MET A 1 634 ? -35.085 -33.826 10.391 1.00 35.09 634 MET A C 1
ATOM 4895 O O . MET A 1 634 ? -34.126 -33.055 10.397 1.00 35.09 634 MET A O 1
ATOM 4899 N N . ALA A 1 635 ? -34.989 -35.062 10.887 1.00 34.22 635 ALA A N 1
ATOM 4900 C CA . ALA A 1 635 ? -33.758 -35.612 11.455 1.00 34.22 635 ALA A CA 1
ATOM 4901 C C . ALA A 1 635 ? -32.665 -35.803 10.386 1.00 34.22 635 ALA A C 1
ATOM 4903 O O . ALA A 1 635 ? -31.517 -35.406 10.604 1.00 34.22 635 ALA A O 1
ATOM 4904 N N . GLU A 1 636 ? -33.013 -36.323 9.208 1.00 33.78 636 GLU A N 1
ATOM 4905 C CA . GLU A 1 636 ? -32.107 -36.438 8.060 1.00 33.78 636 GLU A CA 1
ATOM 4906 C C . GLU A 1 636 ? -31.665 -35.061 7.548 1.00 33.78 636 GLU A C 1
ATOM 4908 O O . GLU A 1 636 ? -30.468 -34.841 7.345 1.00 33.78 636 GLU A O 1
ATOM 4913 N N . GLN A 1 637 ? -32.586 -34.094 7.447 1.00 33.72 637 GLN A N 1
ATOM 4914 C CA . GLN A 1 637 ? -32.240 -32.701 7.137 1.00 33.72 637 GLN A CA 1
ATOM 4915 C C . GLN A 1 637 ? -31.345 -32.065 8.217 1.00 33.72 637 GLN A C 1
ATOM 4917 O O . GLN A 1 637 ? -30.443 -31.304 7.880 1.00 33.72 637 GLN A O 1
ATOM 4922 N N . SER A 1 638 ? -31.509 -32.415 9.500 1.00 35.72 638 SER A N 1
ATOM 4923 C CA . SER A 1 638 ? -30.665 -31.902 10.595 1.00 35.72 638 SER A CA 1
ATOM 4924 C C . SER A 1 638 ? -29.239 -32.473 10.605 1.00 35.72 638 SER A C 1
ATOM 4926 O O . SER A 1 638 ? -28.314 -31.818 11.092 1.00 35.72 638 SER A O 1
ATOM 4928 N N . ASN A 1 639 ? -29.030 -33.670 10.042 1.00 33.22 639 ASN A N 1
ATOM 4929 C CA . ASN A 1 639 ? -27.705 -34.292 9.949 1.00 33.22 639 ASN A CA 1
ATOM 4930 C C . ASN A 1 639 ? -26.812 -33.644 8.875 1.00 33.22 639 ASN A C 1
ATOM 4932 O O . ASN A 1 639 ? -25.586 -33.777 8.934 1.00 33.22 639 ASN A O 1
ATOM 4936 N N . HIS A 1 640 ? -27.387 -32.887 7.933 1.00 33.53 640 HIS A N 1
ATOM 4937 C CA . HIS A 1 640 ? -26.632 -32.119 6.947 1.00 33.53 640 HIS A CA 1
ATOM 4938 C C . HIS A 1 640 ? -27.108 -30.663 6.871 1.00 33.53 640 HIS A C 1
ATOM 4940 O O . HIS A 1 640 ? -28.006 -30.313 6.113 1.00 33.53 640 HIS A O 1
ATOM 4946 N N . THR A 1 641 ? -26.358 -29.798 7.569 1.00 27.53 641 THR A N 1
ATOM 4947 C CA . THR A 1 641 ? -26.589 -28.350 7.769 1.00 27.53 641 THR A CA 1
ATOM 4948 C C . THR A 1 641 ? -27.671 -28.041 8.828 1.00 27.53 641 THR A C 1
ATOM 4950 O O . THR A 1 641 ? -28.679 -28.718 8.904 1.00 27.53 641 THR A O 1
ATOM 4953 N N . TYR A 1 642 ? -27.525 -27.052 9.719 1.00 28.30 642 TYR A N 1
ATOM 4954 C CA . TYR A 1 642 ? -26.374 -26.186 10.009 1.00 28.30 642 TYR A CA 1
ATOM 4955 C C . TYR A 1 642 ? -26.381 -25.738 11.490 1.00 28.30 642 TYR A C 1
ATOM 4957 O O . TYR A 1 642 ? -26.994 -26.358 12.351 1.00 28.30 642 TYR A O 1
ATOM 4965 N N . ARG A 1 643 ? -25.662 -24.647 11.784 1.00 26.84 643 ARG A N 1
ATOM 4966 C CA . ARG A 1 643 ? -25.598 -23.932 13.074 1.00 26.84 643 ARG A CA 1
ATOM 4967 C C . ARG A 1 643 ? -26.959 -23.784 13.788 1.00 26.84 643 ARG A C 1
ATOM 4969 O O . ARG A 1 643 ? -27.977 -23.588 13.131 1.00 26.84 643 ARG A O 1
ATOM 4976 N N . THR A 1 644 ? -26.878 -23.612 15.118 1.00 29.19 644 THR A N 1
ATOM 4977 C CA . THR A 1 644 ? -27.880 -23.022 16.057 1.00 29.19 644 THR A CA 1
ATOM 4978 C C . THR A 1 644 ? -28.509 -23.967 17.103 1.00 29.19 644 THR A C 1
ATOM 4980 O O . THR A 1 644 ? -29.654 -23.796 17.504 1.00 29.19 644 THR A O 1
ATOM 4983 N N . PHE A 1 645 ? -27.704 -24.867 17.682 1.00 26.81 645 PHE A N 1
ATOM 4984 C CA . PHE A 1 645 ? -27.706 -25.032 19.149 1.00 26.81 645 PHE A CA 1
ATOM 4985 C C . PHE A 1 645 ? -26.420 -24.389 19.714 1.00 26.81 645 PHE A C 1
ATOM 4987 O O . PHE A 1 645 ? -25.394 -25.038 19.876 1.00 26.81 645 PHE A O 1
ATOM 4994 N N . ASN A 1 646 ? -26.293 -23.069 19.598 1.00 24.53 646 ASN A N 1
ATOM 4995 C CA . ASN A 1 646 ? -26.666 -22.064 20.601 1.00 24.53 646 ASN A CA 1
ATOM 4996 C C . ASN A 1 646 ? -25.751 -21.985 21.837 1.00 24.53 646 ASN A C 1
ATOM 4998 O O . ASN A 1 646 ? -25.773 -22.824 22.726 1.00 24.53 646 ASN A O 1
ATOM 5002 N N . GLN A 1 647 ? -25.032 -20.859 21.905 1.00 26.83 647 GLN A N 1
ATOM 5003 C CA . GLN A 1 647 ? -25.190 -19.882 22.992 1.00 26.83 647 GLN A CA 1
ATOM 5004 C C . GLN A 1 647 ? -25.048 -20.400 24.437 1.00 26.83 647 GLN A C 1
ATOM 5006 O O . GLN A 1 647 ? -25.837 -20.059 25.310 1.00 26.83 647 GLN A O 1
ATOM 5011 N N . ALA A 1 648 ? -23.957 -21.121 24.700 1.00 26.80 648 ALA A N 1
ATOM 5012 C CA . ALA A 1 648 ? -23.329 -21.170 26.028 1.00 26.80 648 ALA A CA 1
ATOM 5013 C C . ALA A 1 648 ? -21.849 -20.715 26.025 1.00 26.80 648 ALA A C 1
ATOM 5015 O O . ALA A 1 648 ? -21.218 -20.708 27.075 1.00 26.80 648 ALA A O 1
ATOM 5016 N N . TYR A 1 649 ? -21.289 -20.352 24.857 1.00 24.95 649 TYR A N 1
ATOM 5017 C CA . TYR A 1 649 ? -19.874 -19.967 24.692 1.00 24.95 649 TYR A CA 1
ATOM 5018 C C . TYR A 1 649 ? -19.620 -18.800 23.711 1.00 24.95 649 TYR A C 1
ATOM 5020 O O . TYR A 1 649 ? -18.577 -18.707 23.068 1.00 24.95 649 TYR A O 1
ATOM 5028 N N . ALA A 1 650 ? -20.536 -17.830 23.676 1.00 24.02 650 ALA A N 1
ATOM 5029 C CA . ALA A 1 650 ? -20.047 -16.472 23.910 1.00 24.02 650 ALA A CA 1
ATOM 5030 C C . ALA A 1 650 ? -19.886 -16.388 25.444 1.00 24.02 650 ALA A C 1
ATOM 5032 O O . ALA A 1 650 ? -20.865 -16.630 26.142 1.00 24.02 650 ALA A O 1
ATOM 5033 N N . ASP A 1 651 ? -18.692 -16.241 26.024 1.00 26.14 651 ASP A N 1
ATOM 5034 C CA . ASP A 1 651 ? -17.487 -15.613 25.464 1.00 26.14 651 ASP A CA 1
ATOM 5035 C C . ASP A 1 651 ? -16.240 -16.526 25.380 1.00 26.14 651 ASP A C 1
ATOM 5037 O O . ASP A 1 651 ? -15.463 -16.624 26.329 1.00 26.14 651 ASP A O 1
ATOM 5041 N N . SER A 1 652 ? -15.959 -17.125 24.213 1.00 26.47 652 SER A N 1
ATOM 5042 C CA . SER A 1 652 ? -14.565 -17.353 23.778 1.00 26.47 652 SER A CA 1
ATOM 5043 C C . SER A 1 652 ? -14.435 -17.596 22.272 1.00 26.47 652 SER A C 1
ATOM 5045 O O . SER A 1 652 ? -15.004 -18.541 21.729 1.00 26.47 652 SER A O 1
ATOM 5047 N N . SER A 1 653 ? -13.605 -16.790 21.605 1.00 24.05 653 SER A N 1
ATOM 5048 C CA . SER A 1 653 ? -13.188 -16.979 20.207 1.00 24.05 653 SER A CA 1
ATOM 5049 C C . SER A 1 653 ? -11.713 -17.400 20.064 1.00 24.05 653 SER A C 1
ATOM 5051 O O . SER A 1 653 ? -11.140 -17.285 18.982 1.00 24.05 653 SER A O 1
ATOM 5053 N N . THR A 1 654 ? -11.077 -17.913 21.129 1.00 26.97 654 THR A N 1
ATOM 5054 C CA . THR A 1 654 ? -9.633 -18.240 21.146 1.00 26.97 654 THR A CA 1
ATOM 5055 C C . THR A 1 654 ? -9.298 -19.681 21.554 1.00 26.97 654 THR A C 1
ATOM 5057 O O . THR A 1 654 ? -8.418 -19.935 22.377 1.00 26.97 654 THR A O 1
ATOM 5060 N N . LEU A 1 655 ? -9.893 -20.656 20.860 1.00 26.36 655 LEU A N 1
ATOM 5061 C CA . LEU A 1 655 ? -9.219 -21.935 20.590 1.00 26.36 655 LEU A CA 1
ATOM 5062 C C . LEU A 1 655 ? -9.354 -22.324 19.114 1.00 26.36 655 LEU A C 1
ATOM 5064 O O . LEU A 1 655 ? -10.247 -23.063 18.708 1.00 26.36 655 LEU A O 1
ATOM 5068 N N . THR A 1 656 ? -8.410 -21.845 18.302 1.00 29.42 656 THR A N 1
ATOM 5069 C CA . THR A 1 656 ? -8.198 -22.361 16.947 1.00 29.42 656 THR A CA 1
ATOM 5070 C C . THR A 1 656 ? -7.823 -23.846 16.994 1.00 29.42 656 THR A C 1
ATOM 5072 O O . THR A 1 656 ? -7.134 -24.300 17.913 1.00 29.42 656 THR A O 1
ATOM 5075 N N . MET A 1 657 ? -8.222 -24.615 15.974 1.00 27.62 657 MET A N 1
ATOM 5076 C CA . MET A 1 657 ? -7.911 -26.052 15.867 1.00 27.62 657 MET A CA 1
ATOM 5077 C C . MET A 1 657 ? -6.412 -26.350 16.032 1.00 27.62 657 MET A C 1
ATOM 5079 O O . MET A 1 657 ? -6.043 -27.301 16.719 1.00 27.62 657 MET A O 1
ATOM 5083 N N . ASN A 1 658 ? -5.542 -25.486 15.499 1.00 29.12 658 ASN A N 1
ATOM 5084 C CA . ASN A 1 658 ? -4.092 -25.607 15.663 1.00 29.12 658 ASN A CA 1
ATOM 5085 C C . ASN A 1 658 ? -3.625 -25.430 17.117 1.00 29.12 658 ASN A C 1
ATOM 5087 O O . ASN A 1 658 ? -2.660 -26.077 17.508 1.00 29.12 658 ASN A O 1
ATOM 5091 N N . ALA A 1 659 ? -4.299 -24.624 17.945 1.00 28.05 659 ALA A N 1
ATOM 5092 C CA . ALA A 1 659 ? -3.961 -24.470 19.361 1.00 28.05 659 ALA A CA 1
ATOM 5093 C C . ALA A 1 659 ? -4.388 -25.690 20.196 1.00 28.05 659 ALA A C 1
ATOM 5095 O O . ALA A 1 659 ? -3.640 -26.107 21.083 1.00 28.05 659 ALA A O 1
ATOM 5096 N N . LEU A 1 660 ? -5.536 -26.308 19.886 1.00 28.17 660 LEU A N 1
ATOM 5097 C CA . LEU A 1 660 ? -5.923 -27.599 20.470 1.00 28.17 660 LEU A CA 1
ATOM 5098 C C . LEU A 1 660 ? -4.993 -28.723 20.009 1.00 28.17 660 LEU A C 1
ATOM 5100 O O . LEU A 1 660 ? -4.548 -29.502 20.844 1.00 28.17 660 LEU A O 1
ATOM 5104 N N . LEU A 1 661 ? -4.614 -28.770 18.729 1.00 29.31 661 LEU A N 1
ATOM 5105 C CA . LEU A 1 661 ? -3.610 -29.716 18.235 1.00 29.31 661 LEU A CA 1
ATOM 5106 C C . LEU A 1 661 ? -2.247 -29.496 18.905 1.00 29.31 661 LEU A C 1
ATOM 5108 O O . LEU A 1 661 ? -1.660 -30.465 19.369 1.00 29.31 661 LEU A O 1
ATOM 5112 N N . HIS A 1 662 ? -1.765 -28.259 19.067 1.00 31.70 662 HIS A N 1
ATOM 5113 C CA . HIS A 1 662 ? -0.490 -27.999 19.750 1.00 31.70 662 HIS A CA 1
ATOM 5114 C C . HIS A 1 662 ? -0.532 -28.262 21.260 1.00 31.70 662 HIS A C 1
ATOM 5116 O O . HIS A 1 662 ? 0.474 -28.710 21.816 1.00 31.70 662 HIS A O 1
ATOM 5122 N N . ARG A 1 663 ? -1.659 -28.003 21.938 1.00 32.03 663 ARG A N 1
ATOM 5123 C CA . ARG A 1 663 ? -1.829 -28.318 23.367 1.00 32.03 663 ARG A CA 1
ATOM 5124 C C . ARG A 1 663 ? -2.019 -29.811 23.595 1.00 32.03 663 ARG A C 1
ATOM 5126 O O . ARG A 1 663 ? -1.354 -30.339 24.474 1.00 32.03 663 ARG A O 1
ATOM 5133 N N . ASN A 1 664 ? -2.804 -30.508 22.776 1.00 33.03 664 ASN A N 1
ATOM 5134 C CA . ASN A 1 664 ? -2.916 -31.967 22.830 1.00 33.03 664 ASN A CA 1
ATOM 5135 C C . ASN A 1 664 ? -1.607 -32.646 22.411 1.00 33.03 664 ASN A C 1
ATOM 5137 O O . ASN A 1 664 ? -1.237 -33.636 23.025 1.00 33.03 664 ASN A O 1
ATOM 5141 N N . TYR A 1 665 ? -0.850 -32.091 21.459 1.00 34.88 665 TYR A N 1
ATOM 5142 C CA . TYR A 1 665 ? 0.500 -32.559 21.133 1.00 34.88 665 TYR A CA 1
ATOM 5143 C C . TYR A 1 665 ? 1.454 -32.352 22.311 1.00 34.88 665 TYR A C 1
ATOM 5145 O O . TYR A 1 665 ? 2.102 -33.304 22.720 1.00 34.88 665 TYR A O 1
ATOM 5153 N N . ARG A 1 666 ? 1.511 -31.157 22.922 1.00 34.16 666 ARG A N 1
ATOM 5154 C CA . ARG A 1 666 ? 2.374 -30.902 24.094 1.00 34.16 666 ARG A CA 1
ATOM 5155 C C . ARG A 1 666 ? 1.938 -31.671 25.341 1.00 34.16 666 ARG A C 1
ATOM 5157 O O . ARG A 1 666 ? 2.802 -32.104 26.093 1.00 34.16 666 ARG A O 1
ATOM 5164 N N . ALA A 1 667 ? 0.644 -31.882 25.563 1.00 35.28 667 ALA A N 1
ATOM 5165 C CA . ALA A 1 667 ? 0.135 -32.712 26.651 1.00 35.28 667 ALA A CA 1
ATOM 5166 C C . ALA A 1 667 ? 0.396 -34.200 26.378 1.00 35.28 667 ALA A C 1
ATOM 5168 O O . ALA A 1 667 ? 0.814 -34.910 27.282 1.00 35.28 667 ALA A O 1
ATOM 5169 N N . SER A 1 668 ? 0.253 -34.660 25.131 1.00 35.72 668 SER A N 1
ATOM 5170 C CA . SER A 1 668 ? 0.628 -36.013 24.707 1.00 35.72 668 SER A CA 1
ATOM 5171 C C . SER A 1 668 ? 2.134 -36.241 24.831 1.00 35.72 668 SER A C 1
ATOM 5173 O O . SER A 1 668 ? 2.521 -37.246 25.401 1.00 35.72 668 SER A O 1
ATOM 5175 N N . GLU A 1 669 ? 2.987 -35.297 24.424 1.00 37.81 669 GLU A N 1
ATOM 5176 C CA . GLU A 1 669 ? 4.442 -35.306 24.662 1.00 37.81 669 GLU A CA 1
ATOM 5177 C C . GLU A 1 669 ? 4.780 -35.328 26.157 1.00 37.81 669 GLU A C 1
ATOM 5179 O O . GLU A 1 669 ? 5.600 -36.126 26.610 1.00 37.81 669 GLU A O 1
ATOM 5184 N N . THR A 1 670 ? 4.103 -34.494 26.952 1.00 40.12 670 THR A N 1
ATOM 5185 C CA . THR A 1 670 ? 4.299 -34.441 28.406 1.00 40.12 670 THR A CA 1
ATOM 5186 C C . THR A 1 670 ? 3.895 -35.766 29.052 1.00 40.12 670 THR A C 1
ATOM 5188 O O . THR A 1 670 ? 4.653 -36.301 29.852 1.00 40.12 670 THR A O 1
ATOM 5191 N N . CYS A 1 671 ? 2.771 -36.363 28.651 1.00 37.22 671 CYS A N 1
ATOM 5192 C CA . CYS A 1 671 ? 2.325 -37.679 29.109 1.00 37.22 671 CYS A CA 1
ATOM 5193 C C . CYS A 1 671 ? 3.205 -38.825 28.573 1.00 37.22 671 CYS A C 1
ATOM 5195 O O . CYS A 1 671 ? 3.516 -39.742 29.327 1.00 37.22 671 CYS A O 1
ATOM 5197 N N . ARG A 1 672 ? 3.674 -38.772 27.320 1.00 40.03 672 ARG A N 1
ATOM 5198 C CA . ARG A 1 672 ? 4.653 -39.712 26.738 1.00 40.03 672 ARG A CA 1
ATOM 5199 C C . ARG A 1 672 ? 5.968 -39.675 27.497 1.00 40.03 672 ARG A C 1
ATOM 5201 O O . ARG A 1 672 ? 6.520 -40.732 27.777 1.00 40.03 672 ARG A O 1
ATOM 5208 N N . THR A 1 673 ? 6.418 -38.493 27.903 1.00 42.19 673 THR A N 1
ATOM 5209 C CA . THR A 1 673 ? 7.624 -38.297 28.716 1.00 42.19 673 THR A CA 1
ATOM 5210 C C . THR A 1 673 ? 7.412 -38.751 30.166 1.00 42.19 673 THR A C 1
ATOM 5212 O O . THR A 1 673 ? 8.236 -39.490 30.705 1.00 42.19 673 THR A O 1
ATOM 5215 N N . PHE A 1 674 ? 6.294 -38.368 30.789 1.00 38.94 674 PHE A N 1
ATOM 5216 C CA . PHE A 1 674 ? 5.972 -38.646 32.194 1.00 38.94 674 PHE A CA 1
ATOM 5217 C C . PHE A 1 674 ? 5.674 -40.133 32.449 1.00 38.94 674 PHE A C 1
ATOM 5219 O O . PHE A 1 674 ? 6.270 -40.736 33.339 1.00 38.94 674 PHE A O 1
ATOM 5226 N N . PHE A 1 675 ? 4.831 -40.757 31.618 1.00 38.69 675 PHE A N 1
ATOM 5227 C CA . PHE A 1 675 ? 4.521 -42.194 31.666 1.00 38.69 675 PHE A CA 1
ATOM 5228 C C . PHE A 1 675 ? 5.483 -43.059 30.829 1.00 38.69 675 PHE A C 1
ATOM 5230 O O . PHE A 1 675 ? 5.331 -44.278 30.778 1.00 38.69 675 PHE A O 1
ATOM 5237 N N . ARG A 1 676 ? 6.484 -42.450 30.174 1.00 38.09 676 ARG A N 1
ATOM 5238 C CA . ARG A 1 676 ? 7.488 -43.112 29.314 1.00 38.09 676 ARG A CA 1
ATOM 5239 C C . ARG A 1 676 ? 6.894 -44.004 28.212 1.00 38.09 676 ARG A C 1
ATOM 5241 O O . ARG A 1 676 ? 7.476 -45.041 27.886 1.00 38.09 676 ARG A O 1
ATOM 5248 N N . PHE A 1 677 ? 5.763 -43.618 27.615 1.00 40.53 677 PHE A N 1
ATOM 5249 C CA . PHE A 1 677 ? 5.048 -44.457 26.642 1.00 40.53 677 PHE A CA 1
ATOM 5250 C C . PHE A 1 677 ? 5.932 -44.921 25.475 1.00 40.53 677 PHE A C 1
ATOM 5252 O O . PHE A 1 677 ? 5.830 -46.073 25.067 1.00 40.53 677 PHE A O 1
ATOM 5259 N N . ASP A 1 678 ? 6.865 -44.102 24.987 1.00 44.19 678 ASP A N 1
ATOM 5260 C CA . ASP A 1 678 ? 7.772 -44.510 23.906 1.00 44.19 678 ASP A CA 1
ATOM 5261 C C . ASP A 1 678 ? 8.795 -45.573 24.321 1.00 44.19 678 ASP A C 1
ATOM 5263 O O . ASP A 1 678 ? 9.165 -46.412 23.505 1.00 44.19 678 ASP A O 1
ATOM 5267 N N . TYR A 1 679 ? 9.196 -45.615 25.594 1.00 40.19 679 TYR A N 1
ATOM 5268 C CA . TYR A 1 679 ? 10.020 -46.705 26.126 1.00 40.19 679 TYR A CA 1
ATOM 5269 C C . TYR A 1 679 ? 9.213 -48.010 26.240 1.00 40.19 679 TYR A C 1
ATOM 5271 O O . TYR A 1 679 ? 9.731 -49.089 25.967 1.00 40.19 679 TYR A O 1
ATOM 5279 N N . VAL A 1 680 ? 7.922 -47.910 26.581 1.00 41.78 680 VAL A N 1
ATOM 5280 C CA . VAL A 1 680 ? 6.989 -49.051 26.640 1.00 41.78 680 VAL A CA 1
ATOM 5281 C C . VAL A 1 680 ? 6.660 -49.588 25.237 1.00 41.78 680 VAL A C 1
ATOM 5283 O O . VAL A 1 680 ? 6.557 -50.799 25.042 1.00 41.78 680 VAL A O 1
ATOM 5286 N N . LEU A 1 681 ? 6.525 -48.707 24.242 1.00 41.50 681 LEU A N 1
ATOM 5287 C CA . LEU A 1 681 ? 6.130 -49.055 22.872 1.00 41.50 681 LEU A CA 1
ATOM 5288 C C . LEU A 1 681 ? 7.308 -49.449 21.960 1.00 41.50 681 LEU A C 1
ATOM 5290 O O . LEU A 1 681 ? 7.103 -50.187 20.994 1.00 41.50 681 LEU A O 1
ATOM 5294 N N . GLN A 1 682 ? 8.548 -49.053 22.278 1.00 42.59 682 GLN A N 1
ATOM 5295 C CA . GLN A 1 682 ? 9.751 -49.441 21.519 1.00 42.59 682 GLN A CA 1
ATOM 5296 C C . GLN A 1 682 ? 10.024 -50.955 21.482 1.00 42.59 682 GLN A C 1
ATOM 5298 O O . GLN A 1 682 ? 10.795 -51.410 20.639 1.00 42.59 682 GLN A O 1
ATOM 5303 N N . GLY A 1 683 ? 9.369 -51.760 22.325 1.00 40.94 683 GLY A N 1
ATOM 5304 C CA . GLY A 1 683 ? 9.549 -53.213 22.346 1.00 40.94 683 GLY A CA 1
ATOM 5305 C C . GLY A 1 683 ? 9.080 -53.971 21.091 1.00 40.94 683 GLY A C 1
ATOM 5306 O O . GLY A 1 683 ? 9.325 -55.174 21.017 1.00 40.94 683 GLY A O 1
ATOM 5307 N N . LYS A 1 684 ? 8.377 -53.340 20.127 1.00 44.06 684 LYS A N 1
ATOM 5308 C CA . LYS A 1 684 ? 7.743 -54.054 18.992 1.00 44.06 684 LYS A CA 1
ATOM 5309 C C . LYS A 1 684 ? 7.715 -53.315 17.632 1.00 44.06 684 LYS A C 1
ATOM 5311 O O . LYS A 1 684 ? 6.632 -53.130 17.080 1.00 44.06 684 LYS A O 1
ATOM 5316 N N . ARG A 1 685 ? 8.874 -52.999 17.023 1.00 33.75 685 ARG A N 1
ATOM 5317 C CA . ARG A 1 685 ? 9.093 -53.097 15.545 1.00 33.75 685 ARG A CA 1
ATOM 5318 C C . ARG A 1 685 ? 10.565 -52.863 15.116 1.00 33.75 685 ARG A C 1
ATOM 5320 O O . ARG A 1 685 ? 11.289 -52.190 15.844 1.00 33.75 685 ARG A O 1
ATOM 5327 N N . PRO A 1 686 ? 11.022 -53.400 13.959 1.00 39.25 686 PRO A N 1
ATOM 5328 C CA . PRO A 1 686 ? 12.382 -53.184 13.439 1.00 39.25 686 PRO A CA 1
ATOM 5329 C C . PRO A 1 686 ? 12.611 -51.760 12.897 1.00 39.25 686 PRO A C 1
ATOM 5331 O O . PRO A 1 686 ? 11.655 -51.057 12.572 1.00 39.25 686 PRO A O 1
ATOM 5334 N N . ARG A 1 687 ? 13.882 -51.349 12.765 1.00 35.72 687 ARG A N 1
ATOM 5335 C CA . ARG A 1 687 ? 14.290 -50.006 12.298 1.00 35.72 687 ARG A CA 1
ATOM 5336 C C . ARG A 1 687 ? 14.660 -49.976 10.808 1.00 35.72 687 ARG A C 1
ATOM 5338 O O . ARG A 1 687 ? 15.227 -50.936 10.297 1.00 35.72 687 ARG A O 1
ATOM 5345 N N . GLY A 1 688 ? 14.402 -48.837 10.160 1.00 33.09 688 GLY A N 1
ATOM 5346 C CA . GLY A 1 688 ? 14.949 -48.444 8.852 1.00 33.09 688 GLY A CA 1
ATOM 5347 C C . GLY A 1 688 ? 15.955 -47.290 8.991 1.00 33.09 688 GLY A C 1
ATOM 5348 O O . GLY A 1 688 ? 16.002 -46.638 10.033 1.00 33.09 688 GLY A O 1
ATOM 5349 N N . VAL A 1 689 ? 16.785 -47.056 7.971 1.00 40.34 689 VAL A N 1
ATOM 5350 C CA . VAL A 1 689 ? 18.017 -46.248 8.085 1.00 40.34 689 VAL A CA 1
ATOM 5351 C C . VAL A 1 689 ? 17.840 -44.804 7.605 1.00 40.34 689 VAL A C 1
ATOM 5353 O O . VAL A 1 689 ? 17.641 -44.591 6.413 1.00 40.34 689 VAL A O 1
ATOM 5356 N N . LEU A 1 690 ? 18.025 -43.822 8.505 1.00 34.28 690 LEU A N 1
ATOM 5357 C CA . LEU A 1 690 ? 18.489 -42.460 8.156 1.00 34.28 690 LEU A CA 1
ATOM 5358 C C . LEU A 1 690 ? 19.034 -41.647 9.363 1.00 34.28 690 LEU A C 1
ATOM 5360 O O . LEU A 1 690 ? 18.842 -40.437 9.471 1.00 34.28 690 LEU A O 1
ATOM 5364 N N . GLU A 1 691 ? 19.743 -42.298 10.294 1.00 45.91 691 GLU A N 1
ATOM 5365 C CA . GLU A 1 691 ? 20.391 -41.617 11.432 1.00 45.91 691 GLU A CA 1
ATOM 5366 C C . GLU A 1 691 ? 21.783 -41.076 11.051 1.00 45.91 691 GLU A C 1
ATOM 5368 O O . GLU A 1 691 ? 22.794 -41.769 11.160 1.00 45.91 691 GLU A O 1
ATOM 5373 N N . THR A 1 692 ? 21.865 -39.818 10.599 1.00 38.97 692 THR A N 1
ATOM 5374 C CA . THR A 1 692 ? 23.170 -39.128 10.416 1.00 38.97 692 THR A CA 1
ATOM 5375 C C . THR A 1 692 ? 23.132 -37.624 10.719 1.00 38.97 692 THR A C 1
ATOM 5377 O O . THR A 1 692 ? 24.142 -37.059 11.135 1.00 38.97 692 THR A O 1
ATOM 5380 N N . LEU A 1 693 ? 21.968 -36.970 10.613 1.00 36.97 693 LEU A N 1
ATOM 5381 C CA . LEU A 1 693 ? 21.791 -35.561 11.005 1.00 36.97 693 LEU A CA 1
ATOM 5382 C C . LEU A 1 693 ? 21.743 -35.362 12.533 1.00 36.97 693 LEU A C 1
ATOM 5384 O O . LEU A 1 693 ? 22.280 -34.379 13.046 1.00 36.97 693 LEU A O 1
ATOM 5388 N N . SER A 1 694 ? 21.177 -36.321 13.274 1.00 39.50 694 SER A N 1
ATOM 5389 C CA . SER A 1 694 ? 20.917 -36.237 14.723 1.00 39.50 694 SER A CA 1
ATOM 5390 C C . SER A 1 694 ? 22.167 -36.000 15.586 1.00 39.50 694 SER A C 1
ATOM 5392 O O . SER A 1 694 ? 22.083 -35.421 16.669 1.00 39.50 694 SER A O 1
ATOM 5394 N N . LEU A 1 695 ? 23.341 -36.441 15.121 1.00 38.03 695 LEU A N 1
ATOM 5395 C CA . LEU A 1 695 ? 24.578 -36.428 15.910 1.00 38.03 695 LEU A CA 1
ATOM 5396 C C . LEU A 1 695 ? 25.150 -35.017 16.124 1.00 38.03 695 LEU A C 1
ATOM 5398 O O . LEU A 1 695 ? 25.694 -34.744 17.193 1.00 38.03 695 LEU A O 1
ATOM 5402 N N . ARG A 1 696 ? 24.986 -34.092 15.165 1.00 40.72 696 ARG A N 1
ATOM 5403 C CA . ARG A 1 696 ? 25.571 -32.739 15.269 1.00 40.72 696 ARG A CA 1
ATOM 5404 C C . ARG A 1 696 ? 24.891 -31.861 16.324 1.00 40.72 696 ARG A C 1
ATOM 5406 O O . ARG A 1 696 ? 25.561 -31.036 16.939 1.00 40.72 696 ARG A O 1
ATOM 5413 N N . MET A 1 697 ? 23.598 -32.063 16.591 1.00 35.97 697 MET A N 1
ATOM 5414 C CA . MET A 1 697 ? 22.895 -31.347 17.668 1.00 35.97 697 MET A CA 1
ATOM 5415 C C . MET A 1 697 ? 23.350 -31.815 19.060 1.00 35.97 697 MET A C 1
ATOM 5417 O O . MET A 1 697 ? 23.487 -31.001 19.974 1.00 35.97 697 MET A O 1
ATOM 5421 N N . LEU A 1 698 ? 23.655 -33.108 19.217 1.00 37.31 698 LEU A N 1
ATOM 5422 C CA . LEU A 1 698 ? 24.016 -33.697 20.510 1.00 37.31 698 LEU A CA 1
ATOM 5423 C C . LEU A 1 698 ? 25.326 -33.120 21.087 1.00 37.31 698 LEU A C 1
ATOM 5425 O O . LEU A 1 698 ? 25.456 -32.976 22.303 1.00 37.31 698 LEU A O 1
ATOM 5429 N N . ASP A 1 699 ? 26.281 -32.750 20.228 1.00 38.56 699 ASP A N 1
ATOM 5430 C CA . ASP A 1 699 ? 27.571 -32.152 20.619 1.00 38.56 699 ASP A CA 1
ATOM 5431 C C . ASP A 1 699 ? 27.531 -30.625 20.825 1.00 38.56 699 ASP A C 1
ATOM 5433 O O . ASP A 1 699 ? 28.489 -30.040 21.351 1.00 38.56 699 ASP A O 1
ATOM 5437 N N . ALA A 1 700 ? 26.417 -29.973 20.478 1.00 35.91 700 ALA A N 1
ATOM 5438 C CA . ALA A 1 700 ? 26.127 -28.613 20.924 1.00 35.91 700 ALA A CA 1
ATOM 5439 C C . ALA A 1 700 ? 25.637 -28.630 22.384 1.00 35.91 700 ALA A C 1
ATOM 5441 O O . ALA A 1 700 ? 26.203 -27.946 23.240 1.00 35.91 700 ALA A O 1
ATOM 5442 N N . SER A 1 701 ? 24.662 -29.492 22.705 1.00 35.59 701 SER A N 1
ATOM 5443 C CA . SER A 1 701 ? 24.060 -29.592 24.046 1.00 35.59 701 SER A CA 1
ATOM 5444 C C . SER A 1 701 ? 25.055 -29.943 25.162 1.00 35.59 701 SER A C 1
ATOM 5446 O O . SER A 1 701 ? 24.863 -29.533 26.305 1.00 35.59 701 SER A O 1
ATOM 5448 N N . LYS A 1 702 ? 26.150 -30.654 24.852 1.00 35.34 702 LYS A N 1
ATOM 5449 C CA . LYS A 1 702 ? 27.191 -31.045 25.828 1.00 35.34 702 LYS A CA 1
ATOM 5450 C C . LYS A 1 702 ? 28.002 -29.876 26.409 1.00 35.34 702 LYS A C 1
ATOM 5452 O O . LYS A 1 702 ? 28.708 -30.072 27.396 1.00 35.34 702 LYS A O 1
ATOM 5457 N N . ARG A 1 703 ? 27.941 -28.674 25.820 1.00 36.78 703 ARG A N 1
ATOM 5458 C CA . ARG A 1 703 ? 28.792 -27.528 26.213 1.00 36.78 703 ARG A CA 1
ATOM 5459 C C . ARG A 1 703 ? 28.175 -26.656 27.318 1.00 36.78 703 ARG A C 1
ATOM 5461 O O . ARG A 1 703 ? 28.892 -25.916 27.991 1.00 36.78 703 ARG A O 1
ATOM 5468 N N . SER A 1 704 ? 26.870 -26.778 27.560 1.00 30.34 704 SER A N 1
ATOM 5469 C CA . SER A 1 704 ? 26.113 -25.929 28.490 1.00 30.34 704 SER A CA 1
ATOM 5470 C C . SER A 1 704 ? 26.241 -26.378 29.954 1.00 30.34 704 SER A C 1
ATOM 5472 O O . SER A 1 704 ? 25.407 -27.122 30.471 1.00 30.34 704 SER A O 1
ATOM 5474 N N . LYS A 1 705 ? 27.273 -25.901 30.665 1.00 33.06 705 LYS A N 1
ATOM 5475 C CA . LYS A 1 705 ? 27.446 -26.145 32.114 1.00 33.06 705 LYS A CA 1
ATOM 5476 C C . LYS A 1 705 ? 26.424 -25.374 32.966 1.00 33.06 705 LYS A C 1
ATOM 5478 O O . LYS A 1 705 ? 26.714 -24.301 33.491 1.00 33.06 705 LYS A O 1
ATOM 5483 N N . V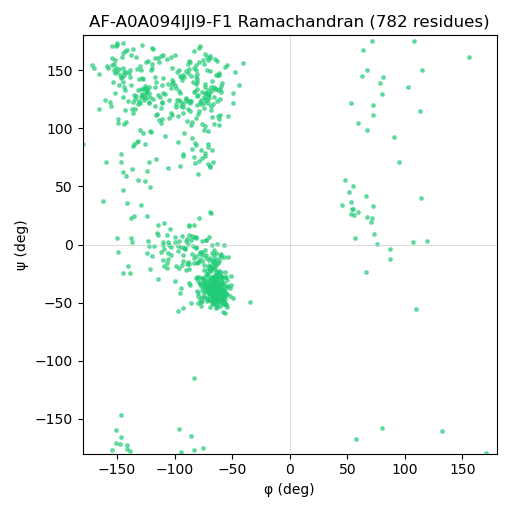AL A 1 706 ? 25.245 -25.961 33.170 1.00 34.84 706 VAL A N 1
ATOM 5484 C CA . VAL A 1 706 ? 24.254 -25.484 34.151 1.00 34.84 706 VAL A CA 1
ATOM 5485 C C . VAL A 1 706 ? 24.851 -25.518 35.566 1.00 34.84 706 VAL A C 1
ATOM 5487 O O . VAL A 1 706 ? 25.290 -26.569 36.040 1.00 34.84 706 VAL A O 1
ATOM 5490 N N . ARG A 1 707 ? 24.835 -24.381 36.278 1.00 34.59 707 ARG A N 1
ATOM 5491 C CA . ARG A 1 707 ? 25.181 -24.333 37.709 1.00 34.59 707 ARG A CA 1
ATOM 5492 C C . ARG A 1 707 ? 24.118 -25.085 38.516 1.00 34.59 707 ARG A C 1
ATOM 5494 O O . ARG A 1 707 ? 23.011 -24.581 38.692 1.00 34.59 707 ARG A O 1
ATOM 5501 N N . ARG A 1 708 ? 24.464 -26.252 39.068 1.00 33.03 708 ARG A N 1
ATOM 5502 C CA . ARG A 1 708 ? 23.654 -26.903 40.110 1.00 33.03 708 ARG A CA 1
ATOM 5503 C C . ARG A 1 708 ? 23.603 -25.994 41.343 1.00 33.03 708 ARG A C 1
ATOM 5505 O O . ARG A 1 708 ? 24.612 -25.843 42.026 1.00 33.03 708 ARG A O 1
ATOM 5512 N N . ARG A 1 709 ? 22.438 -25.413 41.643 1.00 38.09 709 ARG A N 1
ATOM 5513 C CA . ARG A 1 709 ? 22.114 -25.012 43.022 1.00 38.09 709 ARG A CA 1
ATOM 5514 C C . ARG A 1 709 ? 21.844 -26.282 43.839 1.00 38.09 709 ARG A C 1
ATOM 5516 O O . ARG A 1 709 ? 21.432 -27.295 43.273 1.00 38.09 709 ARG A O 1
ATOM 5523 N N . GLY A 1 710 ? 22.122 -26.237 45.141 1.00 44.97 710 GLY A N 1
ATOM 5524 C CA . GLY A 1 710 ? 21.789 -27.334 46.051 1.00 44.97 710 GLY A CA 1
ATOM 5525 C C . GLY A 1 710 ? 20.277 -27.558 46.127 1.00 44.97 710 GLY A C 1
ATOM 5526 O O . GLY A 1 710 ? 19.499 -26.654 45.818 1.00 44.97 710 GLY A O 1
ATOM 5527 N N . ALA A 1 711 ? 19.862 -28.758 46.530 1.00 45.09 711 ALA A N 1
ATOM 5528 C CA . ALA A 1 711 ? 18.458 -29.022 46.819 1.00 45.09 711 ALA A CA 1
ATOM 5529 C C . ALA A 1 711 ? 18.024 -28.196 48.040 1.00 45.09 711 ALA A C 1
ATOM 5531 O O . ALA A 1 711 ? 18.670 -28.258 49.085 1.00 45.09 711 ALA A O 1
ATOM 5532 N N . TYR A 1 712 ? 16.943 -27.431 47.896 1.00 44.78 712 TYR A N 1
ATOM 5533 C CA . TYR A 1 712 ? 16.316 -26.718 49.006 1.00 44.78 712 TYR A CA 1
ATOM 5534 C C . TYR A 1 712 ? 15.728 -27.727 49.999 1.00 44.78 712 TYR A C 1
ATOM 5536 O O . TYR A 1 712 ? 15.085 -28.697 49.592 1.00 44.78 712 TYR A O 1
ATOM 5544 N N . SER A 1 713 ? 15.949 -27.511 51.294 1.00 54.16 713 SER A N 1
ATOM 5545 C CA . SER A 1 713 ? 15.327 -28.321 52.339 1.00 54.16 713 SER A CA 1
ATOM 5546 C C . SER A 1 713 ? 13.839 -27.980 52.480 1.00 54.16 713 SER A C 1
ATOM 5548 O O . SER A 1 713 ? 13.380 -26.922 52.045 1.00 54.16 713 SER A O 1
ATOM 5550 N N . GLY A 1 714 ? 13.072 -28.848 53.150 1.00 54.00 714 GLY A N 1
ATOM 5551 C CA . GLY A 1 714 ? 11.679 -28.538 53.492 1.00 54.00 714 GLY A CA 1
ATOM 5552 C C . GLY A 1 714 ? 11.548 -27.237 54.297 1.00 54.00 714 GLY A C 1
ATOM 5553 O O . GLY A 1 714 ? 10.632 -26.460 54.049 1.00 54.00 714 GLY A O 1
ATOM 5554 N N . ALA A 1 715 ? 12.512 -26.950 55.179 1.00 60.16 715 ALA A N 1
ATOM 5555 C CA . ALA A 1 715 ? 12.547 -25.719 55.964 1.00 60.16 715 ALA A CA 1
ATOM 5556 C C . ALA A 1 715 ? 12.808 -24.466 55.107 1.00 60.16 715 ALA A C 1
ATOM 5558 O O . ALA A 1 715 ? 12.229 -23.419 55.383 1.00 60.16 715 ALA A O 1
ATOM 5559 N N . ASP A 1 716 ? 13.616 -24.558 54.043 1.00 58.44 716 ASP A N 1
ATOM 5560 C CA . ASP A 1 716 ? 13.821 -23.441 53.107 1.00 58.44 716 ASP A CA 1
ATOM 5561 C C . ASP A 1 716 ? 12.527 -23.105 52.354 1.00 58.44 716 ASP A C 1
ATOM 5563 O O . ASP A 1 716 ? 12.170 -21.936 52.206 1.00 58.44 716 ASP A O 1
ATOM 5567 N N . LEU A 1 717 ? 11.803 -24.137 51.905 1.00 51.31 717 LEU A N 1
ATOM 5568 C CA . LEU A 1 717 ? 10.529 -23.996 51.196 1.00 51.31 717 LEU A CA 1
ATOM 5569 C C . LEU A 1 717 ? 9.429 -23.447 52.120 1.00 51.31 717 LEU A C 1
ATOM 5571 O O . LEU A 1 717 ? 8.712 -22.522 51.737 1.00 51.31 717 LEU A O 1
ATOM 5575 N N . GLU A 1 718 ? 9.346 -23.951 53.354 1.00 55.97 718 GLU A N 1
ATOM 5576 C CA . GLU A 1 718 ? 8.450 -23.455 54.407 1.00 55.97 718 GLU A CA 1
ATOM 5577 C C . GLU A 1 718 ? 8.752 -21.984 54.745 1.00 55.97 718 GLU A C 1
ATOM 5579 O O . GLU A 1 718 ? 7.857 -21.139 54.731 1.00 55.97 718 GLU A O 1
ATOM 5584 N N . ALA A 1 719 ? 10.029 -21.626 54.921 1.00 59.72 719 ALA A N 1
ATOM 5585 C CA . ALA A 1 719 ? 10.452 -20.252 55.182 1.00 59.72 719 ALA A CA 1
ATOM 5586 C C . ALA A 1 719 ? 10.247 -19.303 53.986 1.00 59.72 719 ALA A C 1
ATOM 5588 O O . ALA A 1 719 ? 10.186 -18.086 54.180 1.00 59.72 719 ALA A O 1
ATOM 5589 N N . VAL A 1 720 ? 10.169 -19.796 52.746 1.00 55.25 720 VAL A N 1
ATOM 5590 C CA . VAL A 1 720 ? 9.737 -18.989 51.591 1.00 55.25 720 VAL A CA 1
ATOM 5591 C C . VAL A 1 720 ? 8.219 -18.806 51.615 1.00 55.25 720 VAL A C 1
ATOM 5593 O O . VAL A 1 720 ? 7.764 -17.667 51.545 1.00 55.25 720 VAL A O 1
ATOM 5596 N N . ALA A 1 721 ? 7.439 -19.877 51.798 1.00 48.84 721 ALA A N 1
ATOM 5597 C CA . ALA A 1 721 ? 5.975 -19.816 51.839 1.00 48.84 721 ALA A CA 1
ATOM 5598 C C . ALA A 1 721 ? 5.448 -18.891 52.954 1.00 48.84 721 ALA A C 1
ATOM 5600 O O . ALA A 1 721 ? 4.634 -18.007 52.685 1.00 48.84 721 ALA A O 1
ATOM 5601 N N . CYS A 1 722 ? 5.979 -19.011 54.176 1.00 55.47 722 CYS A N 1
ATOM 5602 C CA . CYS A 1 722 ? 5.623 -18.155 55.313 1.00 55.47 722 CYS A CA 1
ATOM 5603 C C . CYS A 1 722 ? 5.842 -16.657 55.042 1.00 55.47 722 CYS A C 1
ATOM 5605 O O . CYS A 1 722 ? 5.074 -15.835 55.539 1.00 55.47 722 CYS A O 1
ATOM 5607 N N . ARG A 1 723 ? 6.860 -16.295 54.245 1.00 53.16 723 ARG A N 1
ATOM 5608 C CA . ARG A 1 723 ? 7.102 -14.907 53.815 1.00 53.16 723 ARG A CA 1
ATOM 5609 C C . ARG A 1 723 ? 6.191 -14.495 52.662 1.00 53.16 723 ARG A C 1
ATOM 5611 O O . ARG A 1 723 ? 5.627 -13.410 52.719 1.00 53.16 723 ARG A O 1
ATOM 5618 N N . LEU A 1 724 ? 6.018 -15.352 51.653 1.00 44.31 724 LEU A N 1
ATOM 5619 C CA . LEU A 1 724 ? 5.215 -15.047 50.462 1.00 44.31 724 LEU A CA 1
ATOM 5620 C C . LEU A 1 724 ? 3.739 -14.779 50.800 1.00 44.31 724 LEU A C 1
ATOM 5622 O O . LEU A 1 724 ? 3.125 -13.894 50.217 1.00 44.31 724 LEU A O 1
ATOM 5626 N N . TYR A 1 725 ? 3.196 -15.524 51.768 1.00 49.66 725 TYR A N 1
ATOM 5627 C CA . TYR A 1 725 ? 1.809 -15.411 52.234 1.00 49.66 725 TYR A CA 1
ATOM 5628 C C . TYR A 1 725 ? 1.680 -14.693 53.590 1.00 49.66 725 TYR A C 1
ATOM 5630 O O . TYR A 1 725 ? 0.637 -14.789 54.234 1.00 49.66 725 TYR A O 1
ATOM 5638 N N . ASN A 1 726 ? 2.741 -14.017 54.055 1.00 57.41 726 ASN A N 1
ATOM 5639 C CA . ASN A 1 726 ? 2.811 -13.267 55.321 1.00 57.41 726 ASN A CA 1
ATOM 5640 C C . ASN A 1 726 ? 2.219 -14.004 56.552 1.00 57.41 726 ASN A C 1
ATOM 5642 O O . ASN A 1 726 ? 1.618 -13.400 57.438 1.00 57.41 726 ASN A O 1
ATOM 5646 N N . THR A 1 727 ? 2.355 -15.334 56.588 1.00 59.25 727 THR A N 1
ATOM 5647 C CA . THR A 1 727 ? 1.692 -16.231 57.548 1.00 59.25 727 THR A CA 1
ATOM 5648 C C . THR A 1 727 ? 2.753 -17.091 58.247 1.00 59.25 727 THR A C 1
ATOM 5650 O O . THR A 1 727 ? 3.041 -18.201 57.798 1.00 59.25 727 THR A O 1
ATOM 5653 N N . PRO A 1 728 ? 3.366 -16.614 59.349 1.00 65.69 728 PRO A N 1
ATOM 5654 C CA . PRO A 1 728 ? 4.573 -17.216 59.934 1.00 65.69 728 PRO A CA 1
ATOM 5655 C C . PRO A 1 728 ? 4.363 -18.556 60.667 1.00 65.69 728 PRO A C 1
ATOM 5657 O O . PRO A 1 728 ? 5.305 -19.079 61.256 1.00 65.69 728 PRO A O 1
ATOM 5660 N N . GLN A 1 729 ? 3.147 -19.114 60.655 1.00 61.94 729 GLN A N 1
ATOM 5661 C CA . GLN A 1 729 ? 2.811 -20.405 61.279 1.00 61.94 729 GLN A CA 1
ATOM 5662 C C . GLN A 1 729 ? 2.516 -21.525 60.261 1.00 61.94 729 GLN A C 1
ATOM 5664 O O . GLN A 1 729 ? 2.160 -22.633 60.660 1.00 61.94 729 GLN A O 1
ATOM 5669 N N . MET A 1 730 ? 2.637 -21.258 58.955 1.00 58.50 730 MET A N 1
ATOM 5670 C CA . MET A 1 730 ? 2.384 -22.250 57.905 1.00 58.50 730 MET A CA 1
ATOM 5671 C C . MET A 1 730 ? 3.456 -23.353 57.931 1.00 58.50 730 MET A C 1
ATOM 5673 O O . MET A 1 730 ? 4.637 -23.043 58.053 1.00 58.50 730 MET A O 1
ATOM 5677 N N . LYS A 1 731 ? 3.062 -24.632 57.817 1.00 61.22 731 LYS A N 1
ATOM 5678 C CA . LYS A 1 731 ? 3.999 -25.772 57.853 1.00 61.22 731 LYS A CA 1
ATOM 5679 C C . LYS A 1 731 ? 3.700 -26.867 56.837 1.00 61.22 731 LYS A C 1
ATOM 5681 O O . LYS A 1 731 ? 2.539 -27.118 56.507 1.00 61.22 731 LYS A O 1
ATOM 5686 N N . LEU A 1 732 ? 4.747 -27.560 56.398 1.00 46.72 732 LEU A N 1
ATOM 5687 C CA . LEU A 1 732 ? 4.651 -28.763 55.572 1.00 46.72 732 LEU A CA 1
ATOM 5688 C C . LEU A 1 732 ? 4.054 -29.934 56.373 1.00 46.72 732 LEU A C 1
ATOM 5690 O O . LEU A 1 732 ? 4.479 -30.232 57.490 1.00 46.72 732 LEU A O 1
ATOM 5694 N N . ARG A 1 733 ? 3.064 -30.627 55.795 1.00 50.50 733 ARG A N 1
ATOM 5695 C CA . ARG A 1 733 ? 2.469 -31.836 56.391 1.00 50.50 733 ARG A CA 1
ATOM 5696 C C . ARG A 1 733 ? 3.342 -33.067 56.129 1.00 50.50 733 ARG A C 1
ATOM 5698 O O . ARG A 1 733 ? 3.877 -33.231 55.036 1.00 50.50 733 ARG A O 1
ATOM 5705 N N . VAL A 1 734 ? 3.425 -33.956 57.118 1.00 45.16 734 VAL A N 1
ATOM 5706 C CA . VAL A 1 734 ? 4.170 -35.227 57.048 1.00 45.16 734 VAL A CA 1
ATOM 5707 C C . VAL A 1 734 ? 3.186 -36.390 56.794 1.00 45.16 734 VAL A C 1
ATOM 5709 O O . VAL A 1 734 ? 2.092 -36.357 57.362 1.00 45.16 734 VAL A O 1
ATOM 5712 N N . PRO A 1 735 ? 3.497 -37.399 55.950 1.00 40.25 735 PRO A N 1
ATOM 5713 C CA . PRO A 1 735 ? 2.504 -38.393 55.522 1.00 40.25 735 PRO A CA 1
ATOM 5714 C C . PRO A 1 735 ? 2.202 -39.444 56.602 1.00 40.25 735 PRO A C 1
ATOM 5716 O O . PRO A 1 735 ? 3.123 -40.052 57.141 1.00 40.25 735 PRO A O 1
ATOM 5719 N N . GLY A 1 736 ? 0.915 -39.696 56.880 1.00 34.16 736 GLY A N 1
ATOM 5720 C CA . GLY A 1 736 ? 0.489 -40.615 57.953 1.00 34.16 736 GLY A CA 1
ATOM 5721 C C . GLY A 1 736 ? -0.829 -41.374 57.741 1.00 34.16 736 GLY A C 1
ATOM 5722 O O . GLY A 1 736 ? -1.141 -42.256 58.532 1.00 34.16 736 GLY A O 1
ATOM 5723 N N . GLN A 1 737 ? -1.586 -41.086 56.679 1.00 32.72 737 GLN A N 1
ATOM 5724 C CA . GLN A 1 737 ? -2.747 -41.861 56.215 1.00 32.72 737 GLN A CA 1
ATOM 5725 C C . GLN A 1 737 ? -2.875 -41.662 54.698 1.00 32.72 737 GLN A C 1
ATOM 5727 O O . GLN A 1 737 ? -2.440 -40.633 54.178 1.00 32.72 737 GLN A O 1
ATOM 5732 N N . ARG A 1 738 ? -3.362 -42.677 53.977 1.00 34.31 738 ARG A N 1
ATOM 5733 C CA . ARG A 1 738 ? -3.215 -42.748 52.516 1.00 34.31 738 ARG A CA 1
ATOM 5734 C C . ARG A 1 738 ? -4.262 -41.926 51.759 1.00 34.31 738 ARG A C 1
ATOM 5736 O O . ARG A 1 738 ? -5.455 -42.032 52.009 1.00 34.31 738 ARG A O 1
ATOM 5743 N N . ASP A 1 739 ? -3.741 -41.160 50.805 1.00 33.69 739 ASP A N 1
ATOM 5744 C CA . ASP A 1 739 ? -4.380 -40.716 49.563 1.00 33.69 739 ASP A CA 1
ATOM 5745 C C . ASP A 1 739 ? -5.566 -39.735 49.677 1.00 33.69 739 ASP A C 1
ATOM 5747 O O . ASP A 1 739 ? -6.336 -39.558 48.737 1.00 33.69 739 ASP A O 1
ATOM 5751 N N . GLY A 1 740 ? -5.633 -38.989 50.787 1.00 28.12 740 GLY A N 1
ATOM 5752 C CA . GLY A 1 740 ? -6.390 -37.735 50.897 1.00 28.12 740 GLY A CA 1
ATOM 5753 C C . GLY A 1 740 ? -5.480 -36.503 51.027 1.00 28.12 740 GLY A C 1
ATOM 5754 O O . GLY A 1 740 ? -4.901 -36.275 52.089 1.00 28.12 740 GLY A O 1
ATOM 5755 N N . LEU A 1 741 ? -5.389 -35.675 49.978 1.00 25.70 741 LEU A N 1
ATOM 5756 C CA . LEU A 1 741 ? -4.721 -34.357 49.971 1.00 25.70 741 LEU A CA 1
ATOM 5757 C C . LEU A 1 741 ? -5.543 -33.419 49.054 1.00 25.70 741 LEU A C 1
ATOM 5759 O O . LEU A 1 741 ? -5.662 -33.695 47.868 1.00 25.70 741 LEU A O 1
ATOM 5763 N N . LEU A 1 742 ? -6.348 -32.477 49.558 1.00 26.72 742 LEU A N 1
ATOM 5764 C CA . LEU A 1 742 ? -6.033 -31.183 50.197 1.00 26.72 742 LEU A CA 1
ATOM 5765 C C . LEU A 1 742 ? -5.517 -30.109 49.209 1.00 26.72 742 LEU A C 1
ATOM 5767 O O . LEU A 1 742 ? -4.488 -30.280 48.565 1.00 26.72 742 LEU A O 1
ATOM 5771 N N . ALA A 1 743 ? -6.257 -28.997 49.139 1.00 26.12 743 ALA A N 1
ATOM 5772 C CA . ALA A 1 743 ? -6.097 -27.862 48.218 1.00 26.12 743 ALA A CA 1
ATOM 5773 C C . ALA A 1 743 ? -5.023 -26.836 48.714 1.00 26.12 743 ALA A C 1
ATOM 5775 O O . ALA A 1 743 ? -4.386 -27.085 49.735 1.00 26.12 743 ALA A O 1
ATOM 5776 N N . MET A 1 744 ? -4.725 -25.681 48.088 1.00 23.67 744 MET A N 1
ATOM 5777 C CA . MET A 1 744 ? -5.593 -24.673 47.437 1.00 23.67 744 MET A CA 1
ATOM 5778 C C . MET A 1 744 ? -4.852 -23.799 46.402 1.00 23.67 744 MET A C 1
ATOM 5780 O O . MET A 1 744 ? -3.681 -23.502 46.606 1.00 23.67 744 MET A O 1
ATOM 5784 N N . MET A 1 745 ? -5.573 -23.295 45.387 1.00 23.36 745 MET A N 1
ATOM 5785 C CA . MET A 1 745 ? -5.789 -21.860 45.062 1.00 23.36 745 MET A CA 1
ATOM 5786 C C . MET A 1 745 ? -6.882 -21.739 43.964 1.00 23.36 745 MET A C 1
ATOM 5788 O O . MET A 1 745 ? -7.083 -22.689 43.212 1.00 23.36 745 MET A O 1
ATOM 5792 N N . GLY A 1 746 ? -7.628 -20.623 43.909 1.00 32.12 746 GLY A N 1
ATOM 5793 C CA . GLY A 1 746 ? -8.692 -20.353 42.907 1.00 32.12 746 GLY A CA 1
ATOM 5794 C C . GLY A 1 746 ? -8.208 -19.516 41.700 1.00 32.12 746 GLY A C 1
ATOM 5795 O O . GLY A 1 746 ? -6.992 -19.443 41.520 1.00 32.12 746 GLY A O 1
ATOM 5796 N N . PRO A 1 747 ? -9.086 -18.821 40.923 1.00 26.53 747 PRO A N 1
ATOM 5797 C CA . PRO A 1 747 ? -10.531 -18.612 41.136 1.00 26.53 747 PRO A CA 1
ATOM 5798 C C . PRO A 1 747 ? -11.416 -18.639 39.843 1.00 26.53 747 PRO A C 1
ATOM 5800 O O . PRO A 1 747 ? -11.492 -17.639 39.134 1.00 26.53 747 PRO A O 1
ATOM 5803 N N . HIS A 1 748 ? -12.176 -19.724 39.603 1.00 30.25 748 HIS A N 1
ATOM 5804 C CA . HIS A 1 748 ? -13.132 -19.904 38.471 1.00 30.25 748 HIS A CA 1
ATOM 5805 C C . HIS A 1 748 ? -12.503 -19.907 37.043 1.00 30.25 748 HIS A C 1
ATOM 5807 O O . HIS A 1 748 ? -11.341 -19.527 36.897 1.00 30.25 748 HIS A O 1
ATOM 5813 N N . PRO A 1 749 ? -13.222 -20.320 35.965 1.00 40.00 749 PRO A N 1
ATOM 5814 C CA . PRO A 1 749 ? -14.570 -20.912 35.885 1.00 40.00 749 PRO A CA 1
ATOM 5815 C C . PRO A 1 749 ? -14.629 -22.346 35.288 1.00 40.00 749 PRO A C 1
ATOM 5817 O O . PRO A 1 749 ? -13.687 -22.804 34.653 1.00 40.00 749 PRO A O 1
ATOM 5820 N N . ALA A 1 750 ? -15.801 -22.988 35.430 1.00 38.66 750 ALA A N 1
ATOM 5821 C CA . ALA A 1 750 ? -16.240 -24.256 34.809 1.00 38.66 750 ALA A CA 1
ATOM 5822 C C . ALA A 1 750 ? -15.400 -25.529 35.098 1.00 38.66 750 ALA A C 1
ATOM 5824 O O . ALA A 1 750 ? -14.359 -25.773 34.492 1.00 38.66 750 ALA A O 1
ATOM 5825 N N . GLU A 1 751 ? -15.919 -26.405 35.968 1.00 43.72 751 GLU A N 1
ATOM 5826 C CA . GLU A 1 751 ? -15.337 -27.728 36.259 1.00 43.72 751 GLU A CA 1
ATOM 5827 C C . GLU A 1 751 ? -15.826 -28.827 35.290 1.00 43.72 751 GLU A C 1
ATOM 5829 O O . GLU A 1 751 ? -16.879 -28.715 34.658 1.00 43.72 751 GLU A O 1
ATOM 5834 N N . GLN A 1 752 ? -15.043 -29.905 35.167 1.00 44.69 752 GLN A N 1
ATOM 5835 C CA . GLN A 1 752 ? -15.290 -31.024 34.248 1.00 44.69 752 GLN A CA 1
ATOM 5836 C C . GLN A 1 752 ? -15.299 -32.357 35.005 1.00 44.69 752 GLN A C 1
ATOM 5838 O O . GLN A 1 752 ? -14.405 -32.632 35.804 1.00 44.69 752 GLN A O 1
ATOM 5843 N N . VAL A 1 753 ? -16.283 -33.209 34.716 1.00 42.75 753 VAL A N 1
ATOM 5844 C CA . VAL A 1 753 ? -16.367 -34.582 35.231 1.00 42.75 753 VAL A CA 1
ATOM 5845 C C . VAL A 1 753 ? -15.655 -35.519 34.263 1.00 42.75 753 VAL A C 1
ATOM 5847 O O . VAL A 1 753 ? -15.991 -35.569 33.078 1.00 42.75 753 VAL A O 1
ATOM 5850 N N . LEU A 1 754 ? -14.690 -36.285 34.772 1.00 40.81 754 LEU A N 1
ATOM 5851 C CA . LEU A 1 754 ? -14.020 -37.340 34.018 1.00 40.81 754 LEU A CA 1
ATOM 5852 C C . LEU A 1 754 ? -14.711 -38.682 34.293 1.00 40.81 754 LEU A C 1
ATOM 5854 O O . LEU A 1 754 ? -14.739 -39.140 35.436 1.00 40.81 754 LEU A O 1
ATOM 5858 N N . LEU A 1 755 ? -15.256 -39.309 33.251 1.00 41.25 755 LEU A N 1
ATOM 5859 C CA . LEU A 1 755 ? -15.893 -40.623 33.327 1.00 41.25 755 LEU A CA 1
ATOM 5860 C C . LEU A 1 755 ? -14.955 -41.668 32.717 1.00 41.25 755 LEU A C 1
ATOM 5862 O O . LEU A 1 755 ? -14.549 -41.529 31.564 1.00 41.25 755 LEU A O 1
ATOM 5866 N N . VAL A 1 756 ? -14.618 -42.715 33.469 1.00 44.75 756 VAL A N 1
ATOM 5867 C CA . VAL A 1 756 ? -13.756 -43.812 33.001 1.00 44.75 756 VAL A CA 1
ATOM 5868 C C . VAL A 1 756 ? -14.553 -45.107 33.049 1.00 44.75 756 VAL A C 1
ATOM 5870 O O . VAL A 1 756 ? -15.079 -45.451 34.103 1.00 44.75 756 VAL A O 1
ATOM 5873 N N . THR A 1 757 ? -14.641 -45.821 31.925 1.00 41.19 757 THR A N 1
ATOM 5874 C CA . THR A 1 757 ? -15.417 -47.066 31.811 1.00 41.19 757 THR A CA 1
ATOM 5875 C C . THR A 1 757 ? -14.565 -48.218 31.282 1.00 41.19 757 THR A C 1
ATOM 5877 O O . THR A 1 757 ? -13.781 -48.062 30.340 1.00 41.19 757 THR A O 1
ATOM 5880 N N . GLY A 1 758 ? -14.704 -49.400 31.888 1.00 43.03 758 GLY A N 1
ATOM 5881 C CA . GLY A 1 758 ? -14.050 -50.623 31.426 1.00 43.03 758 GLY A CA 1
ATOM 5882 C C . GLY A 1 758 ? -14.783 -51.228 30.226 1.00 43.03 758 GLY A C 1
ATOM 5883 O O . GLY A 1 758 ? -15.952 -51.576 30.317 1.00 43.03 758 GLY A O 1
ATOM 5884 N N . THR A 1 759 ? -14.102 -51.415 29.092 1.00 48.97 759 THR A N 1
ATOM 5885 C CA . THR A 1 759 ? -14.739 -51.960 27.868 1.00 48.97 759 THR A CA 1
ATOM 5886 C C . THR A 1 759 ? -14.824 -53.493 27.829 1.00 48.97 759 THR A C 1
ATOM 5888 O O . THR A 1 759 ? -15.085 -54.068 26.774 1.00 48.97 759 THR A O 1
ATOM 5891 N N . GLY A 1 760 ? -14.459 -54.184 28.914 1.00 36.31 760 GLY A N 1
ATOM 5892 C CA . GLY A 1 760 ? -14.223 -55.637 28.944 1.00 36.31 760 GLY A CA 1
ATOM 5893 C C . GLY A 1 760 ? -13.010 -56.121 28.123 1.00 36.31 760 GLY A C 1
ATOM 5894 O O . GLY A 1 760 ? -12.416 -57.143 28.446 1.00 36.31 760 GLY A O 1
ATOM 5895 N N . SER A 1 761 ? -12.570 -55.369 27.107 1.00 36.75 761 SER A N 1
ATOM 5896 C CA . SER A 1 761 ? -11.531 -55.765 26.138 1.00 36.75 761 SER A CA 1
ATOM 5897 C C . SER A 1 761 ? -10.074 -55.546 26.592 1.00 36.75 761 SER A C 1
ATOM 5899 O O . SER A 1 761 ? -9.162 -55.490 25.765 1.00 36.75 761 SER A O 1
ATOM 5901 N N . GLY A 1 762 ? -9.835 -55.362 27.896 1.00 36.22 762 GLY A N 1
ATOM 5902 C CA . GLY A 1 762 ? -8.528 -54.942 28.426 1.00 36.22 762 GLY A CA 1
ATOM 5903 C C . GLY A 1 762 ? -8.165 -53.482 28.106 1.00 36.22 762 GLY A C 1
ATOM 5904 O O . GLY A 1 762 ? -6.993 -53.112 28.138 1.00 36.22 762 GLY A O 1
ATOM 5905 N N . LYS A 1 763 ? -9.165 -52.655 27.773 1.00 33.78 763 LYS A N 1
ATOM 5906 C CA . LYS A 1 763 ? -9.042 -51.219 27.479 1.00 33.78 763 LYS A CA 1
ATOM 5907 C C . LYS A 1 763 ? -10.108 -50.434 28.240 1.00 33.78 763 LYS A C 1
ATOM 5909 O O . LYS A 1 763 ? -11.217 -50.943 28.429 1.00 33.78 763 LYS A O 1
ATOM 5914 N N . SER A 1 764 ? -9.811 -49.185 28.575 1.00 41.56 764 SER A N 1
ATOM 5915 C CA . SER A 1 764 ? -10.780 -48.248 29.153 1.00 41.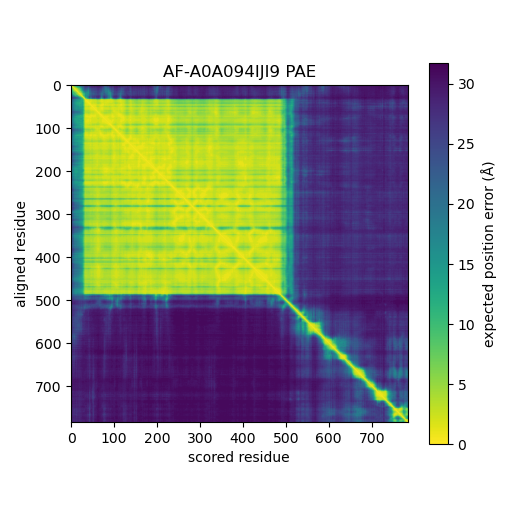56 764 SER A CA 1
ATOM 5916 C C . SER A 1 764 ? -11.127 -47.148 28.154 1.00 41.56 764 SER A C 1
ATOM 5918 O O . SER A 1 764 ? -10.253 -46.690 27.416 1.00 41.56 764 SER A O 1
ATOM 5920 N N . LEU A 1 765 ? -12.386 -46.714 28.146 1.00 37.53 765 LEU A N 1
ATOM 5921 C CA . LEU A 1 765 ? -12.802 -45.468 27.503 1.00 37.53 765 LEU A CA 1
ATOM 5922 C C . LEU A 1 765 ? -12.821 -44.353 28.550 1.00 37.53 765 LEU A C 1
ATOM 5924 O O . LEU A 1 765 ? -13.139 -44.591 29.715 1.00 37.53 765 LEU A O 1
ATOM 5928 N N . VAL A 1 766 ? -12.447 -43.146 28.129 1.00 40.06 766 VAL A N 1
ATOM 5929 C CA . VAL A 1 766 ? -12.409 -41.953 28.979 1.00 40.06 766 VAL A CA 1
ATOM 5930 C C . VAL A 1 766 ? -13.208 -40.856 28.295 1.00 40.06 766 VAL A C 1
ATOM 5932 O O . VAL A 1 766 ? -12.929 -40.505 27.148 1.00 40.06 766 VAL A O 1
ATOM 5935 N N . PHE A 1 767 ? -14.188 -40.316 29.009 1.00 42.75 767 PHE A N 1
ATOM 5936 C CA . PHE A 1 767 ? -15.043 -39.218 28.577 1.00 42.75 767 PHE A CA 1
ATOM 5937 C C . PHE A 1 767 ? -14.881 -38.035 29.532 1.00 42.75 767 PHE A C 1
ATOM 5939 O O . PHE A 1 767 ? -14.510 -38.207 30.693 1.00 42.75 767 PHE A O 1
ATOM 5946 N N . MET A 1 768 ? -15.163 -36.831 29.045 1.00 40.41 768 MET A N 1
ATOM 5947 C CA . MET A 1 768 ? -15.002 -35.594 29.804 1.00 40.41 768 MET A CA 1
ATOM 5948 C C . MET A 1 768 ? -16.225 -34.716 29.550 1.00 40.41 768 MET A C 1
ATOM 5950 O O . MET A 1 768 ? -16.500 -34.361 28.405 1.00 40.41 768 MET A O 1
ATOM 5954 N N . VAL A 1 769 ? -16.999 -34.448 30.600 1.00 41.41 769 VAL A N 1
ATOM 5955 C CA . VAL A 1 769 ? -18.361 -33.902 30.502 1.00 41.41 769 VAL A CA 1
ATOM 5956 C C . VAL A 1 769 ? -18.488 -32.681 31.410 1.00 41.41 769 VAL A C 1
ATOM 5958 O O . VAL A 1 769 ? -18.058 -32.715 32.562 1.00 41.41 769 VAL A O 1
ATOM 5961 N N . GLY A 1 770 ? -19.075 -31.594 30.908 1.00 37.41 770 GLY A N 1
ATOM 5962 C CA . GLY A 1 770 ? -19.430 -30.448 31.745 1.00 37.41 770 GLY A CA 1
ATOM 5963 C C . GLY A 1 770 ? -20.642 -30.780 32.615 1.00 37.41 770 GLY A C 1
ATOM 5964 O O . GLY A 1 770 ? -21.648 -31.264 32.100 1.00 37.41 770 GLY A O 1
ATOM 5965 N N . ALA A 1 771 ? -20.557 -30.519 33.918 1.00 41.56 771 ALA A N 1
ATOM 5966 C CA . ALA A 1 771 ? -21.654 -30.729 34.857 1.00 41.56 771 ALA A CA 1
ATOM 5967 C C . ALA A 1 771 ? -21.720 -29.580 35.869 1.00 41.56 771 ALA A C 1
ATOM 5969 O O . ALA A 1 771 ? -20.693 -29.033 36.263 1.00 41.56 771 ALA A O 1
ATOM 5970 N N . SER A 1 772 ? -22.931 -29.249 36.313 1.00 40.97 772 SER A N 1
ATOM 5971 C CA . SER A 1 772 ? -23.163 -28.371 37.459 1.00 40.97 772 SER A CA 1
ATOM 5972 C C . SER A 1 772 ? -23.878 -29.184 38.530 1.00 40.97 772 SER A C 1
ATOM 5974 O O . SER A 1 772 ? -24.952 -29.729 38.278 1.00 40.97 772 SER A O 1
ATOM 5976 N N . VAL A 1 773 ? -23.255 -29.316 39.700 1.00 41.00 773 VAL A N 1
ATOM 5977 C CA . VAL A 1 773 ? -23.762 -30.103 40.829 1.00 41.00 773 VAL A CA 1
ATOM 5978 C C . VAL A 1 773 ? -23.601 -29.252 42.082 1.00 41.00 773 VAL A C 1
ATOM 5980 O O . VAL A 1 773 ? -22.505 -28.767 42.357 1.00 41.00 773 VAL A O 1
ATOM 5983 N N . ALA A 1 774 ? -24.686 -29.046 42.829 1.00 34.84 774 ALA A N 1
ATOM 5984 C CA . ALA A 1 774 ? -24.643 -28.252 44.053 1.00 34.84 774 ALA A CA 1
ATOM 5985 C C . ALA A 1 774 ? -23.678 -28.876 45.080 1.00 34.84 774 ALA A C 1
ATOM 5987 O O . ALA A 1 774 ? -23.692 -30.086 45.298 1.00 34.84 774 ALA A O 1
ATOM 5988 N N . ASP A 1 775 ? -22.832 -28.035 45.680 1.00 39.75 775 ASP A N 1
ATOM 5989 C CA . ASP A 1 775 ? -21.874 -28.342 46.755 1.00 39.75 775 ASP A CA 1
ATOM 5990 C C . ASP A 1 775 ? -20.820 -29.449 46.506 1.00 39.75 775 ASP A C 1
ATOM 5992 O O . ASP A 1 775 ? -20.003 -29.736 47.389 1.00 39.75 775 ASP A O 1
ATOM 5996 N N . ALA A 1 776 ? -20.740 -30.017 45.297 1.00 36.28 776 ALA A N 1
ATOM 5997 C CA . ALA A 1 776 ? -19.710 -30.986 44.921 1.00 36.28 776 ALA A CA 1
ATOM 5998 C C . ALA A 1 776 ? -18.383 -30.296 44.545 1.00 36.28 776 ALA A C 1
ATOM 6000 O O . ALA A 1 776 ? -18.314 -29.511 43.603 1.00 36.28 776 ALA A O 1
ATOM 6001 N N . ARG A 1 777 ? -17.300 -30.609 45.268 1.00 42.06 777 ARG A N 1
ATOM 6002 C CA . ARG A 1 777 ? -15.971 -29.980 45.108 1.00 42.06 777 ARG A CA 1
ATOM 6003 C C . ARG A 1 777 ? -15.075 -30.821 44.194 1.00 42.06 777 ARG A C 1
ATOM 6005 O O . ARG A 1 777 ? -14.115 -31.433 44.662 1.00 42.06 777 ARG A O 1
ATOM 6012 N N . THR A 1 778 ? -15.461 -30.879 42.917 1.00 41.31 778 THR A N 1
ATOM 6013 C CA . THR A 1 778 ? -15.055 -31.879 41.913 1.00 41.31 778 THR A CA 1
ATOM 6014 C C . THR A 1 778 ? -15.501 -33.309 42.275 1.00 41.31 778 THR A C 1
ATOM 6016 O O . THR A 1 778 ? -15.559 -33.709 43.436 1.00 41.31 778 THR A O 1
ATOM 6019 N N . THR A 1 779 ? -15.864 -34.124 41.281 1.00 37.81 779 THR A N 1
ATOM 6020 C CA . THR A 1 779 ? -16.235 -35.538 41.477 1.00 37.81 779 THR A CA 1
ATOM 6021 C C . THR A 1 779 ? -15.765 -36.373 40.290 1.00 37.81 779 THR A C 1
ATOM 6023 O O . THR A 1 779 ? -16.085 -36.062 39.146 1.00 37.81 779 THR A O 1
ATOM 6026 N N . ILE A 1 780 ? -15.020 -37.447 40.566 1.00 40.88 780 ILE A N 1
ATOM 6027 C CA . ILE A 1 780 ? -14.643 -38.461 39.574 1.00 40.88 780 ILE A CA 1
ATOM 6028 C C . ILE A 1 780 ? -15.511 -39.688 39.840 1.00 40.88 780 ILE A C 1
ATOM 6030 O O . ILE A 1 780 ? -15.330 -40.371 40.848 1.00 40.88 780 ILE A O 1
ATOM 6034 N N . LEU A 1 781 ? -16.463 -39.958 38.947 1.00 36.50 781 LEU A N 1
ATOM 6035 C CA . LEU A 1 781 ? -17.335 -41.124 39.048 1.00 36.50 781 LEU A CA 1
ATOM 6036 C C . LEU A 1 781 ? -16.722 -42.288 38.262 1.00 36.50 781 LEU A C 1
ATOM 6038 O O . LEU A 1 781 ? -16.900 -42.401 37.049 1.00 36.50 781 LEU A O 1
ATOM 6042 N N . VAL A 1 782 ? -15.993 -43.156 38.965 1.00 39.97 782 VAL A N 1
ATOM 6043 C CA . VAL A 1 782 ? -15.568 -44.453 38.426 1.00 39.97 782 VAL A CA 1
ATOM 6044 C C . VAL A 1 782 ? -16.701 -45.447 38.657 1.00 39.97 782 VAL A C 1
ATOM 6046 O O . VAL A 1 782 ? -16.929 -45.881 39.785 1.00 39.97 782 VAL A O 1
ATOM 6049 N N . LEU A 1 783 ? -17.423 -45.783 37.589 1.00 34.44 783 LEU A N 1
ATOM 6050 C CA . LEU A 1 783 ? -18.343 -46.920 37.581 1.00 34.44 783 LEU A CA 1
ATOM 6051 C C . LEU A 1 783 ? -17.537 -48.199 37.265 1.00 34.44 783 LEU A C 1
ATOM 6053 O O . LEU A 1 783 ? -16.621 -48.119 36.441 1.00 34.44 783 LEU A O 1
ATOM 6057 N N . PRO A 1 784 ? -17.821 -49.332 37.936 1.00 35.00 784 PRO A N 1
ATOM 6058 C CA . PRO A 1 784 ? -17.040 -50.568 37.814 1.00 35.00 784 PRO A CA 1
ATOM 6059 C C . PRO A 1 784 ? -17.176 -51.255 36.445 1.00 35.00 784 PRO A C 1
ATOM 6061 O O . PRO A 1 784 ? -18.300 -51.262 35.896 1.00 35.00 784 PRO A O 1
#

Solvent-accessible surface area (backbone atoms only — not comparable to full-atom values): 45316 Å² total; per-residue (Å²): 135,93,84,59,69,69,62,54,55,52,50,53,55,48,53,54,54,47,56,52,51,62,56,59,70,65,63,86,70,82,85,70,48,46,60,58,60,46,33,76,80,36,58,93,35,50,29,40,84,91,37,73,65,24,55,48,65,59,60,61,50,58,20,60,62,36,56,60,56,39,59,22,33,35,46,39,63,47,63,65,46,47,12,51,48,50,39,49,26,60,72,56,73,42,55,55,23,58,23,47,36,34,67,59,54,41,60,38,60,44,29,32,63,80,21,34,28,36,34,31,66,52,25,67,53,74,51,68,43,98,84,65,49,39,36,38,39,14,23,32,39,27,33,35,58,54,26,58,57,31,46,81,73,33,24,36,61,54,40,59,64,31,14,75,42,17,45,45,61,38,35,15,30,21,25,75,31,70,46,20,32,61,49,13,37,19,23,46,35,44,61,32,36,35,33,28,32,78,72,25,47,78,46,73,27,18,85,88,36,60,40,67,58,42,32,37,40,17,37,51,41,67,61,78,34,50,64,51,32,43,31,28,49,44,42,87,35,66,38,25,24,36,31,45,42,25,30,48,46,96,43,41,73,56,46,50,46,24,54,15,53,38,51,55,58,66,78,5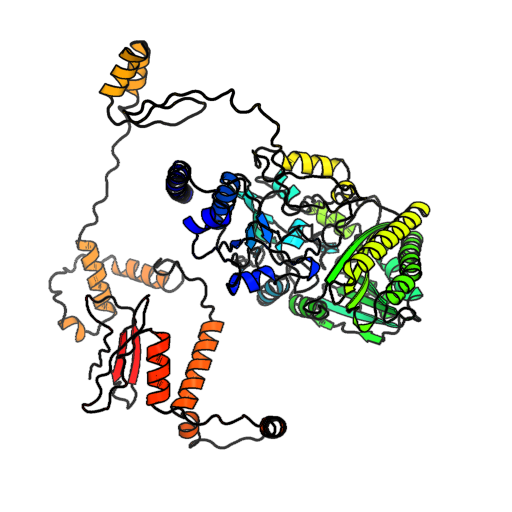8,47,50,47,37,62,44,41,28,45,32,57,79,51,82,86,46,41,31,35,38,27,40,44,40,32,74,29,81,82,63,69,86,55,77,84,46,44,61,56,75,70,51,76,62,79,40,73,58,72,40,80,35,35,67,33,58,48,16,46,57,62,33,64,77,68,67,88,83,25,29,51,46,40,33,40,39,29,33,46,23,82,36,44,68,53,33,32,53,48,52,48,50,46,49,53,48,47,62,69,50,42,46,67,49,58,75,75,43,59,73,93,35,49,76,50,46,38,42,38,36,45,67,46,33,47,44,20,47,50,25,19,48,72,65,67,47,59,37,60,55,82,58,58,87,72,30,23,36,38,32,34,34,48,36,44,28,30,55,64,87,88,45,55,67,60,54,51,55,50,48,56,52,44,54,50,50,33,56,49,54,32,46,76,72,72,30,51,46,65,41,34,53,68,76,39,48,37,71,87,57,57,44,53,73,26,16,35,70,72,40,36,52,48,47,57,49,58,46,66,32,88,66,39,88,59,66,83,50,61,82,76,89,62,73,74,85,87,88,77,97,70,65,66,52,69,60,58,77,74,70,91,77,73,89,77,76,83,84,83,78,88,83,88,85,63,96,89,61,91,83,88,86,89,90,86,91,79,92,86,87,88,89,79,98,45,77,67,58,57,56,48,46,40,41,73,78,64,64,50,57,71,66,64,57,51,56,74,59,55,67,86,74,78,84,88,85,85,80,81,85,81,86,61,74,63,61,62,49,55,58,51,51,51,54,51,61,72,80,42,56,85,79,62,46,76,79,54,97,68,89,88,75,76,83,81,80,62,80,54,56,63,60,52,46,53,49,50,59,47,57,75,65,61,79,93,78,92,67,92,79,55,80,90,66,93,84,76,51,70,67,54,51,50,50,48,52,46,51,49,48,51,50,46,33,63,73,71,36,45,61,72,68,57,63,80,75,73,89,88,83,93,79,92,68,71,70,62,67,58,58,68,56,65,76,69,69,82,75,81,81,73,79,85,78,51,72,66,57,52,33,60,46,50,20,60,78,67,74,37,87,81,61,73,84,86,78,93,86,75,87,94,78,81,85,88,86,84,87,83,88,80,86,64,70,32,50,39,47,42,72,66,83,77,90,48,70,50,78,48,78,43,82,68,88,63,88,95,60,86,74,64,74,58,74,58,129

Sequence (784 aa):
MFSTLPTLVLNVLLFANWAVAENFIRDGSSFFNGCSTLATIFPNKIFYPGSTVYTYENQEFWSQTEYMSPECVFRPTCSADVAVGVALLRLSEEKFAVRGGGHMGIKGSNNIDDGVLMVLSNLTTLSISADHNTVSIGPSHRWGDVYSYLQTYNRSVPGGRLAPVGVPGLLLAGGVNFYGNQVGFAADNVIGYEVVLASGQIIYSTKNNYSDLFWALKGGSSNFGIVTRFDMQTVASPRVWAGVYTVADQYIPEFLAAIANYSAKIIDPLSHIVPAVVPIDSTTSVGSVILFYDSTTVSYPACFAPFTSIPSIGNTLDFKTVSQFALETGAVVTPNINDIFVAGTIVGNSYTQLLQGIQIINDTFFEALPALYAQIPAANISIIELDWQPIGSLWLNASAAKGGNALGLDSSKGTYLCYAEVVEWIGSSYDNIVAEWTESTTYAINNATKAAGLYDSFNYMGDAAGFQSMFTGYGATNEAKLLSISRKKYYPGTAWNLNLRAKGAGGHKWIECRIDMDRTSTNFLARYQLYADPDVRLLICCWPECGFALSTARSQVTSHLRDKHRVPEDLRKGLTHDFKYDHQAKVPQFHTSNWRQVSASICKEKFSAKDRANFDLEDSGVEDMEEELDLIAMAEQSNHTYRTFNQAYADSSTLTMNALLHRNYRASETCRTFFRFDYVLQGKRPRGVLETLSLRMLDASKRSKVRRRGAYSGADLEAVACRLYNTPQMKLRVPGQRDGLLAMMGPHPAEQVLLVTGTGSGKSLVFMVGASVADARTTILVLP

Nearest PDB structures (foldseek):
  6fye-assembly1_B-2  TM=8.694E-01  e=2.606E-22  Streptomyces maritimus
  4xlo-assembly1_C  TM=8.516E-01  e=1.192E-22  Streptomyces maritimus
  6fyb-assembly1_A  TM=8.479E-01  e=1.630E-22  Streptomyces maritimus
  6fyf-assembly3_C  TM=8.478E-01  e=1.255E-22  Streptomyces maritimus
  6fyd-assembly1_D  TM=8.498E-01  e=3.755E-22  Streptomyces maritimus

Foldseek 3Di:
DPDPVVVVVLVVVVVVVVVVVVVVVPPPDDQDALLNLLCVVCVPQKAAPPDPCFVVVQQQAQAPLQREAARIEGEDQALLSVLVSLQSCVVSLFAEFEDQNHYALAHQNRDDYHGYRYYPLNLAQWDADPVRFKIKGFSNAFQLVQLVVSLVVLKHAFAAQARSHTGQQQLQLQADGFLLLPAATRVLQFQWWFFQFSNSDTDIDGCVRVNLLSQCSNRVHCLGGDTGITMGTIDRHNKKFKDKFKAWQVCVLLLLLLVLQLLLPVPDSQWFKKWKWWDPALPTIMIMMIIIGRDPPDDPDPSCCSPVVHDTPDIDTDIDTSSVSSPVNNVLRDPHKHKAKAKFKFFDNHSVLSSVLSCLLVVLLSVLRVVLCVPDPPVFWSIWMKIKGKDALSSVVSCVVSPHHLQQDDNVRHIMIMIMTMTIGHDPPCVVVVVVSVVVSVVSSQVSCVVVVTGALATRSSGHYQLHQHNVSNPPVSSVSSVVSSPDPSNPALQSDPPRDRDDDDDDDGDNSDSPPPPPPPPDPPPDDDDDDPPDDDDDDDDDDDDDDDDPDLVVVLCCCCPVVVDDPVVSVVVVPVVPDDDDDDDDDDDPVVVVVVVVVCLVPPDDPVRCVVPDDPDDDDPVPPCPVVVVVVVVVVVPDDDDPDDPPVVDPPDDPVNVVVVCVVVVVVCCVVVVVVVVVVPDDDDDDDPDPVVVVVVVVVPDDDDDDDDDDQVNVLVVVCVVVVNVPDHDDDDDDDDDDDDDDDDDDFDWEWEWADPVPPDIDIDIHTDDDPPDPYDHDYDD

Radius of gyration: 34.37 Å; Cα contacts (8 Å, |Δi|>4): 1200; chains: 1; bounding box: 92×86×86 Å

Mean predicted aligned error: 18.71 Å

pLDDT: mean 70.21, std 29.58, range [22.5, 98.88]

Secondary structure (DSSP, 8-state):
--SSHHHHHHHHHHHHHHHHHHHHTTS--S---HHHHHHHH-TTTEE-TTSHHHHHHTT-SS-GGG----SEEE--SSHHHHHHHHHHHHHTT--EEEESS----STTSS--SSSEEEE-TT---EEE-TTSSEEEE-TT-BHHHHHHHHGGGTEE-S--SSTTSBHHHHHHH----TTHHHH--TGGGEEEEEEE-TTS-EEEEETTBSHHHHHHTTTSGGGG-EEEEEEEEPEE-S-EEEEEEEEEGGGHHHHHHHHHHHHT----TTEEEEEEEEESSSS-EEEEEEEEE--SS--S-GGGHHHHTS-EEEE--EEE-HHHHHHHHGGG--TT-EEEEEEEEEEESSHHHHHHHHHHHHHHHHHHTHHHHTTS-GGGEEEEEEEEEEE-HHHHHHHHHHT--SS---TTS-EEEEEEEEEEESSTTSHHHHHHHHHHHHHHHHHHHHHTT-EE----TTS--TT---GGGG-HHHHHHHHHHHTSTT--SGGG--------SSS-----------TT---STTS---PPPSSS-------SS------S-HHHHHHHHHHTT---HHHHHHTTTGGGS----PPPPPPHHHHHHHHHHHHHHHS-TTTGGGS------TTS-STHHHHHHHHHHHHS----S--S-TT-----HHHHHHHHHHHHHHHHHHTTHHHHHGGG----S-TTSHHHHHHHHTT-----PPPPPHHHHHHHHHHHTT-TT--PPPP-SSS------------EEEEEEE-SSS-EEEEEEE---TT-S---EE--